Protein AF-0000000084749884 (afdb_homodimer)

pLDDT: mean 87.18, std 13.08, range [20.81, 98.62]

Foldseek 3Di:
DPPPDLPPDDDWDDDQQWTFADQDPNVRVNVQVVLVVVLVVLLVVCVVQPPDDFCCPDPLNLLLLLQAEEEEEECQPCQQAPQVVLAGNPVSNQVVLCVQFRHGAEYEYEPQQQFPQLAQDFPVNSQQLRGPGLVRLLVSQVVCVVVNYAYEYEDEQQGPQGADPVDDPLQVVLVSCVSSVHAAYEYAALFDDVSNQVNNVVVPHGHAYAYAGDPVHGVVPPPPNTPPHHLHAHADDQDDLGAIERNNCLNFVSRAYAHEDQPDLDCLSSLLNCLLRLHHHYYHQCDSNFGRDHASLRSLSNNLSSLVSNQCTCQFSSANPKDWQDDWPPSNFKTKIKTAGPPDPPKIKMKIWGSAQAKDWFWIDKDFDDPQKWKDWLQQLGTWDWDPDDPRITTTTDIAHHSGMTMMIMDGNVDDDTPCSNVSSVVSNVSVVDPSVVGDRDTDFDDDDDPDLDAQEDPDDPQWFKDAWDQFFWQFAAEPQPCPPPDFDWQPADDDPPGDHHGRHDDIDGFGTHMWIWHLFFAFQQLLLVVCVVPVDDDPDCAQPQVQADPSGHDPVRRQPFRFLFAPVSVQSSQVVVSWGFADLSVLLCQQCVHRVRAFGLLHPDDDCLQAWAADRDNHHCPPPNATDGRCPRQNRGHPSNHTDSAQQAQQHHSYGGPGDDHFDGHRTSRYGYRDDDRHSSNRGHRRYTGITMHGYPVCVVCSNSPNPDDD/DPPPDLPPDDDWDDDFQWTFADQDPVVRVNVQVVLVVVLVVLLVVLVVQPPDDFLCPDPLNLLLLLQAEEEEEECQPCQQAPQVVLAGNLVSNQVVLCVQFRHGAEYEYEHLQQFPQLAQDFPVNSQQLRGPGLVRLLVSQVVCVVVNYAYEYEDEQQRPQGADPVDDPLQVVLVSCVSSVHAAYEYAALFDDVSNQVNNVVVPHGHAYEYAGDPVHGCVPPDPNTLSRHLYAYADDQPDLGAIERNSCLNFVSRAYAHEDQPDLDCLSSLLNCLQRLHHHYYHAQDSNFGRDHASLRSLSNNLSSLVSNQCTCQFSSANPKDWQDDWPPSNFKTKIKTAGPPDPFKIKMKIWGSAQAKDWFWIDKDFDDPQKWKCWLQQLGTWDWDPDDPRITTTTDIAHHSGMTMMIMDGNPDDDTPCSNVSSVVSNVSVVDPSVVGDRDTDFDDDDDPDQDAQDDPDDPQWFKDAWDQFFWQFAAEPQPCPPPDFDWQPADDDPVGDHHGRHDDIDGFGTHMWIWHLFFAFQQLLLVVCVVPVDDDPDCAQQQVQADPSGRDPVRRQPFRFLFAPVSVQSSQVVVSWGFADLSVLLCQQCVHPVRAFGLLHPDDDCLQAWAADSDNHRCPPPNATDGRCPRQNRGHPSNHTDSAQQEQQHPSYGGPGDDHFDGHGTSRYGYRDDDRHSSNRRHRRYTGITMHGYPVCVVCSNSPNPDDD

Radius of gyration: 35.82 Å; Cα contacts (8 Å, |Δi|>4): 2997; chains: 2; bounding box: 104×100×73 Å

Organism: Rhizopus delemar (strain RA 99-880 / ATCC MYA-4621 / FGSC 9543 / NRRL 43880) (NCBI:txid246409)

Solvent-accessible surface area (backbone atoms only — not comparable to full-atom values): 76434 Å² total; per-residue (Å²): 131,82,75,74,73,77,67,90,77,79,70,88,50,73,50,90,61,25,30,59,53,65,89,42,78,78,42,33,62,57,46,52,53,48,50,54,49,50,36,51,52,48,40,50,53,43,58,71,66,54,81,64,93,45,61,82,76,35,75,92,48,49,62,54,56,61,41,43,36,30,43,39,40,42,48,59,36,74,49,34,23,37,80,87,78,69,40,76,29,61,67,57,35,51,50,54,40,38,72,58,35,34,81,64,33,29,35,36,46,35,88,61,66,70,57,36,31,46,35,43,58,30,73,69,52,52,62,57,33,36,75,67,30,67,64,33,46,26,52,53,43,49,53,37,45,74,70,65,27,46,42,25,36,69,47,69,87,60,71,74,15,31,30,64,79,88,60,57,64,45,62,48,49,48,54,53,32,50,74,38,61,49,45,27,37,35,31,89,34,38,61,65,60,65,58,40,57,53,44,13,48,73,72,72,45,69,58,48,40,28,15,24,34,38,94,84,26,49,55,85,69,39,56,87,77,39,62,77,54,53,55,46,24,30,37,48,90,77,50,56,81,64,59,59,38,53,43,56,32,64,57,37,27,68,49,50,42,29,35,35,61,69,77,59,71,72,50,59,63,52,53,45,46,18,54,50,63,51,41,10,37,40,42,45,29,52,60,89,79,25,63,45,50,76,12,63,26,48,21,47,50,47,32,53,52,50,52,52,50,59,46,57,29,54,49,21,55,31,19,88,70,51,38,74,65,41,79,37,68,53,53,89,37,35,43,26,16,37,21,35,39,68,82,44,82,75,26,36,37,34,29,34,33,26,70,31,66,51,68,44,70,46,73,37,37,73,43,82,43,59,96,58,61,40,41,28,33,47,53,56,28,44,80,42,74,73,37,80,72,52,97,49,28,24,31,40,64,55,70,30,47,43,59,28,58,38,31,39,38,35,30,41,75,85,55,85,75,60,70,60,46,69,59,47,28,53,51,24,33,61,57,48,70,53,58,63,80,78,40,58,45,35,42,54,36,66,60,68,71,82,79,72,64,67,62,19,85,50,78,86,66,92,84,49,40,79,41,74,58,40,70,74,35,70,49,57,52,38,56,64,65,80,66,86,57,86,62,88,58,87,40,32,71,54,42,55,91,91,48,93,51,20,31,55,75,57,79,68,40,71,44,57,36,46,31,31,33,33,45,33,38,48,45,24,36,48,59,51,49,53,50,40,72,71,64,63,70,73,68,94,63,57,48,47,52,45,61,82,38,55,95,89,33,70,56,84,91,40,40,57,16,51,34,38,14,44,26,73,66,52,51,47,52,49,23,51,76,70,52,24,30,71,64,51,71,68,58,50,40,32,48,36,14,50,50,89,66,62,30,44,28,40,64,32,80,63,93,58,74,87,36,41,72,76,70,44,52,64,44,51,67,40,69,81,82,50,57,77,64,48,44,75,70,41,69,75,24,22,15,84,77,60,35,31,64,65,47,35,32,45,80,14,20,40,38,40,46,50,46,72,66,90,46,44,70,67,19,62,43,57,47,34,38,54,89,78,82,87,65,46,54,31,63,52,22,28,78,42,37,48,52,49,40,24,32,21,31,76,63,7,33,73,32,47,47,51,65,66,79,60,69,128,131,82,76,74,72,79,67,89,77,78,71,87,52,73,50,88,62,25,31,58,54,62,91,40,78,78,43,33,61,57,46,52,54,50,50,51,51,50,36,51,53,49,41,52,52,45,59,71,66,54,81,63,93,42,59,84,74,36,74,91,49,51,64,57,54,61,40,42,36,29,42,38,40,42,50,61,36,74,49,33,21,36,79,87,78,67,40,75,31,60,68,57,35,50,50,55,42,37,72,57,35,34,82,63,34,30,36,36,44,32,71,81,61,72,55,37,31,44,33,45,58,30,73,68,53,52,62,57,33,36,75,66,31,66,66,35,47,24,51,53,44,50,54,37,44,74,70,65,26,46,43,26,37,67,48,68,88,60,72,76,14,30,31,62,79,88,61,56,64,46,62,48,49,48,55,54,32,51,73,37,61,50,45,27,38,34,31,89,32,40,60,63,61,60,57,40,58,53,44,13,50,73,71,71,45,69,59,46,43,31,18,26,31,40,92,84,25,50,54,86,68,43,57,81,68,32,64,78,50,40,61,53,20,32,36,46,90,72,55,54,82,65,59,60,40,53,43,57,33,64,56,37,28,64,51,50,38,30,35,37,61,71,79,60,73,72,48,60,61,50,53,46,45,17,53,49,63,52,40,9,36,41,41,46,31,53,60,90,79,26,62,45,50,76,13,64,26,47,21,48,50,46,31,53,53,50,52,52,49,61,46,57,29,54,49,21,54,32,17,87,69,53,36,75,66,43,78,38,68,52,54,89,36,35,47,26,15,37,21,35,38,68,83,45,83,77,26,36,37,34,28,34,34,26,70,31,67,49,67,44,70,46,74,37,38,73,41,82,46,60,95,57,60,41,40,27,33,47,52,56,26,44,78,42,75,71,37,78,75,53,96,50,29,24,30,39,63,56,69,31,47,43,59,28,58,38,31,38,39,36,31,40,74,85,54,84,76,60,70,62,45,70,58,48,29,54,50,24,34,61,55,48,70,53,59,64,81,77,40,59,46,34,41,56,35,67,60,69,71,84,79,73,64,66,61,20,87,49,77,87,65,92,86,51,39,79,41,75,57,40,71,73,35,69,47,55,51,37,57,64,65,80,64,87,56,86,64,88,58,86,39,33,72,54,43,55,94,91,49,93,51,20,31,57,74,58,77,68,41,72,43,55,37,46,31,31,32,33,45,35,39,49,46,24,34,50,58,51,49,52,49,40,72,73,64,64,71,74,67,95,64,60,51,48,52,45,62,80,38,55,96,89,34,69,54,84,89,39,40,58,16,52,34,37,13,44,26,72,65,52,50,47,53,50,22,51,75,71,52,24,28,70,63,50,70,68,58,51,40,34,49,35,14,51,50,88,68,62,28,43,30,39,65,33,80,64,93,58,73,87,36,41,73,75,70,44,52,64,42,51,67,40,69,82,83,51,60,76,63,48,46,75,70,40,69,76,25,23,15,82,77,60,35,32,63,64,46,36,34,44,83,12,20,38,37,39,46,48,47,73,66,91,46,43,70,67,19,64,42,58,46,35,37,53,87,76,82,87,66,44,53,32,63,53,21,28,80,42,36,48,52,48,41,25,32,22,31,77,64,8,34,73,32,47,47,51,65,66,79,58,69,128

Nearest PDB structures (foldseek):
  5nyy-assembly1_A  TM=6.329E-01  e=3.861E-11  Thermomonospora curvata DSM 43183
  1y1j-assembly1_X  TM=6.271E-01  e=2.795E-10  Homo sapiens
  6wtf-assembly2_B  TM=4.938E-01  e=2.178E-01  Kitasatospora setae KM-6054
  4df2-assembly1_A-2  TM=2.232E-01  e=1.526E-02  Scheffersomyces stipitis CBS 6054
  3tjl-assembly1_A  TM=2.007E-01  e=8.328E-02  Scheffersomyces stipitis CBS 6054

Sequence (1424 aa):
MLVKAFQEDYQLKFRNHQVEGPNSPREYLEWNTRIKKWRMEQQIKRKEISHSSTGYDMPCLKWAQESYVQPNVMLHDLYLFDPVTNKYTVSKLLKDIEERYGTIDSIVIWPSFSNLGCDSRNEEDYFRCLPGGTAGVRSLIDEFHSKNIKVIFPALDWDNGTRDPQEAWSYILPRLFKEYNVDGVRADIAYFTQDFWMNSLAIGHPLVFQSEANNKNNLNQASKMDDTYILQWNTMDICKRVPTVSTRKLIEPRHMTHSSDKWARNKTNLIQHAFFNGIGIEIWENIFGTWNQLSPRDSEALRRTSSILRCFGPDFFCSPEWEPHCPCIHWKTVFSSKFPSITTANQAVWTFINRGPQPITGHQVTVNYHMGIQFYDVWHGHPLQPTHIADGLATLDFDIEPHGYGCIFATSDISALPEGFSTLMKTMSTLSATRLMSIPISSTILWQELDLVVVSQLDATDNMIRIEGDDDYLFDVKGIEPSECIFEYPAMDIRYPWEHQPSRLHTPYRVKIKPFYIDPYPVTEKEFKAFLDATHYKPHDSTNFLKHWIDGCYPDSCANKPVVHVSVEDARAYAKWAGKRLPHEWEWQYVAQCGTEYRTYPWGNKWDESKVPEVYEGRERLYPNHPPADVNAHSSGRSPFGVYDLVAIIRGGSYYKPKNGQYFPQAYRNDEHGKYILMADSIDRSATIGFRCVKDTKESAAALGNCAFFEEMLVKAFQEDYQLKFRNHQVEGPNSPREYLEWNTRIKKWRMEQQIKRKEISHSSTGYDMPCLKWAQESYVQPNVMLHDLYLFDPVTNKYTVSKLLKDIEERYGTIDSIVIWPSFSNLGCDSRNEEDYFRCLPGGTAGVRSLIDEFHSKNIKVIFPALDWDNGTRDPQEAWSYILPRLFKEYNVDGVRADIAYFTQDFWMNSLAIGHPLVFQSEANNKNNLNQASKMDDTYILQWNTMDICKRVPTVSTRKLIEPRHMTHSSDKWARNKTNLIQHAFFNGIGIEIWENIFGTWNQLSPRDSEALRRTSSILRCFGPDFFCSPEWEPHCPCIHWKTVFSSKFPSITTANQAVWTFINRGPQPITGHQVTVNYHMGIQFYDVWHGHPLQPTHIADGLATLDFDIEPHGYGCIFATSDISALPEGFSTLMKTMSTLSATRLMSIPISSTILWQELDLVVVSQLDATDNMIRIEGDDDYLFDVKGIEPSECIFEYPAMDIRYPWEHQPSRLHTPYRVKIKPFYIDPYPVTEKEFKAFLDATHYKPHDSTNFLKHWIDGCYPDSCANKPVVHVSVEDARAYAKWAGKRLPHEWEWQYVAQCGTEYRTYPWGNKWDESKVPEVYEGRERLYPNHPPADVNAHSSGRSPFGVYDLVAIIRGGSYYKPKNGQYFPQAYRNDEHGKYILMADSIDRSATIGFRCVKDTKESAAALGNCAFFEE

Structure (mmCIF, N/CA/C/O backbone):
data_AF-0000000084749884-model_v1
#
loop_
_entity.id
_entity.type
_entity.pdbx_description
1 polymer 'Sulfatase-modifying factor enzyme-like domain-containing protein'
#
loop_
_atom_site.group_PDB
_atom_site.id
_atom_site.type_symbol
_atom_site.label_atom_id
_atom_site.label_alt_id
_atom_site.label_comp_id
_atom_site.label_asym_id
_atom_site.label_entity_id
_atom_site.label_seq_id
_atom_site.pdbx_PDB_ins_code
_atom_site.Cartn_x
_atom_site.Cartn_y
_atom_site.Cartn_z
_atom_site.occupancy
_atom_site.B_iso_or_equiv
_atom_site.auth_seq_id
_atom_site.auth_comp_id
_atom_site.auth_asym_id
_atom_site.auth_atom_id
_atom_site.pdbx_PDB_model_num
ATOM 1 N N . MET A 1 1 ? -51.062 -27.172 -6.301 1 20.81 1 MET A N 1
ATOM 2 C CA . MET A 1 1 ? -49.969 -26.359 -5.812 1 20.81 1 MET A CA 1
ATOM 3 C C . MET A 1 1 ? -50.344 -25.656 -4.512 1 20.81 1 MET A C 1
ATOM 5 O O . MET A 1 1 ? -51.188 -24.75 -4.504 1 20.81 1 MET A O 1
ATOM 9 N N . LEU A 1 2 ? -50.375 -26.375 -3.447 1 25.47 2 LEU A N 1
ATOM 10 C CA . LEU A 1 2 ? -50.906 -25.953 -2.162 1 25.47 2 LEU A CA 1
ATOM 11 C C . LEU A 1 2 ? -50.156 -24.75 -1.62 1 25.47 2 LEU A C 1
ATOM 13 O O . LEU A 1 2 ? -48.938 -24.766 -1.51 1 25.47 2 LEU A O 1
ATOM 17 N N . VAL A 1 3 ? -50.688 -23.609 -1.951 1 31.39 3 VAL A N 1
ATOM 18 C CA . VAL A 1 3 ? -50.188 -22.344 -1.411 1 31.39 3 VAL A CA 1
ATOM 19 C C . VAL A 1 3 ? -50.062 -22.453 0.106 1 31.39 3 VAL A C 1
ATOM 21 O O . VAL A 1 3 ? -51.031 -22.672 0.814 1 31.39 3 VAL A O 1
ATOM 24 N N . LYS A 1 4 ? -49 -23.031 0.6 1 37.16 4 LYS A N 1
ATOM 25 C CA . LYS A 1 4 ? -48.781 -23.016 2.041 1 37.16 4 LYS A CA 1
ATOM 26 C C . LYS A 1 4 ? -49.188 -21.688 2.656 1 37.16 4 LYS A C 1
ATOM 28 O O . LYS A 1 4 ? -48.938 -20.625 2.066 1 37.16 4 LYS A O 1
ATOM 33 N N . ALA A 1 5 ? -50 -21.625 3.631 1 35.62 5 ALA A N 1
ATOM 34 C CA . ALA A 1 5 ? -50.594 -20.609 4.488 1 35.62 5 ALA A CA 1
ATOM 35 C C . ALA A 1 5 ? -49.562 -19.625 5.004 1 35.62 5 ALA A C 1
ATOM 37 O O . ALA A 1 5 ? -48.375 -20 5.195 1 35.62 5 ALA A O 1
ATOM 38 N N . PHE A 1 6 ? -49.75 -18.234 4.781 1 45.12 6 PHE A N 1
ATOM 39 C CA . PHE A 1 6 ? -49.094 -17.094 5.379 1 45.12 6 PHE A CA 1
ATOM 40 C C . PHE A 1 6 ? -48.625 -17.406 6.797 1 45.12 6 PHE A C 1
ATOM 42 O O . PHE A 1 6 ? -49.375 -17.984 7.582 1 45.12 6 PHE A O 1
ATOM 49 N N . GLN A 1 7 ? -47.562 -17.859 6.996 1 46.09 7 GLN A N 1
ATOM 50 C CA . GLN A 1 7 ? -47.125 -18 8.383 1 46.09 7 GLN A CA 1
ATOM 51 C C . GLN A 1 7 ? -47.531 -16.781 9.219 1 46.09 7 GLN A C 1
ATOM 53 O O . GLN A 1 7 ? -47.25 -15.648 8.844 1 46.09 7 GLN A O 1
ATOM 58 N N . GLU A 1 8 ? -48.562 -16.797 9.883 1 51.03 8 GLU A N 1
ATOM 59 C CA . GLU A 1 8 ? -49.156 -15.797 10.781 1 51.03 8 GLU A CA 1
ATOM 60 C C . GLU A 1 8 ? -48.062 -14.953 11.445 1 51.03 8 GLU A C 1
ATOM 62 O O . GLU A 1 8 ? -48.281 -13.758 11.688 1 51.03 8 GLU A O 1
ATOM 67 N N . ASP A 1 9 ? -46.781 -15.398 11.648 1 65.75 9 ASP A N 1
ATOM 68 C CA . ASP A 1 9 ? -45.906 -14.703 12.609 1 65.75 9 ASP A CA 1
ATOM 69 C C . ASP A 1 9 ? -44.625 -14.234 11.961 1 65.75 9 ASP A C 1
ATOM 71 O O . ASP A 1 9 ? -43.562 -14.219 12.602 1 65.75 9 ASP A O 1
ATOM 75 N N . TYR A 1 10 ? -44.688 -13.797 10.68 1 79.44 10 TYR A N 1
ATOM 76 C CA . TYR A 1 10 ? -43.438 -13.266 10.156 1 79.44 10 TYR A CA 1
ATOM 77 C C . TYR A 1 10 ? -43.125 -11.883 10.734 1 79.44 10 TYR A C 1
ATOM 79 O O . TYR A 1 10 ? -44 -11 10.711 1 79.44 10 TYR A O 1
ATOM 87 N N . GLN A 1 11 ? -41.969 -11.75 11.281 1 87.38 11 GLN A N 1
ATOM 88 C CA . GLN A 1 11 ? -41.594 -10.484 11.891 1 87.38 11 GLN A CA 1
ATOM 89 C C . GLN A 1 11 ? -40.406 -9.852 11.141 1 87.38 11 GLN A C 1
ATOM 91 O O . GLN A 1 11 ? -39.406 -10.508 10.875 1 87.38 11 GLN A O 1
ATOM 96 N N . LEU A 1 12 ? -40.688 -8.625 10.578 1 91.25 12 LEU A N 1
ATOM 97 C CA . LEU A 1 12 ? -39.594 -7.848 10 1 91.25 12 LEU A CA 1
ATOM 98 C C . LEU A 1 12 ? -38.5 -7.613 11.023 1 91.25 12 LEU A C 1
ATOM 100 O O . LEU A 1 12 ? -38.75 -7.367 12.203 1 91.25 12 LEU A O 1
ATOM 104 N N . LYS A 1 13 ? -37.281 -7.77 10.641 1 87.5 13 LYS A N 1
ATOM 105 C CA . LYS A 1 13 ? -36.156 -7.504 11.516 1 87.5 13 LYS A CA 1
ATOM 106 C C . LYS A 1 13 ? -35.531 -6.145 11.211 1 87.5 13 LYS A C 1
ATOM 108 O O . LYS A 1 13 ? -34.875 -5.977 10.18 1 87.5 13 LYS A O 1
ATOM 113 N N . PHE A 1 14 ? -35.719 -5.242 12.117 1 84.31 14 PHE A N 1
ATOM 114 C CA . PHE A 1 14 ? -35.25 -3.873 11.922 1 84.31 14 PHE A CA 1
ATOM 115 C C . PHE A 1 14 ? -33.906 -3.662 12.594 1 84.31 14 PHE A C 1
ATOM 117 O O . PHE A 1 14 ? -33.594 -4.289 13.609 1 84.31 14 PHE A O 1
ATOM 124 N N . ARG A 1 15 ? -33.094 -2.92 11.953 1 78.69 15 ARG A N 1
ATOM 125 C CA . ARG A 1 15 ? -31.859 -2.357 12.477 1 78.69 15 ARG A CA 1
ATOM 126 C C . ARG A 1 15 ? -31.875 -0.835 12.391 1 78.69 15 ARG A C 1
ATOM 128 O O . ARG A 1 15 ? -32.844 -0.241 11.914 1 78.69 15 ARG A O 1
ATOM 135 N N . ASN A 1 16 ? -30.812 -0.332 12.875 1 74 16 ASN A N 1
ATOM 136 C CA . ASN A 1 16 ? -30.781 1.125 12.828 1 74 16 ASN A CA 1
ATOM 137 C C . ASN A 1 16 ? -30.891 1.637 11.391 1 74 16 ASN A C 1
ATOM 139 O O . ASN A 1 16 ? -29.953 1.49 10.602 1 74 16 ASN A O 1
ATOM 143 N N . HIS A 1 17 ? -32.031 2.148 11.055 1 77.69 17 HIS A N 1
ATOM 144 C CA . HIS A 1 17 ? -32.375 2.785 9.789 1 77.69 17 HIS A CA 1
ATOM 145 C C . HIS A 1 17 ? -32.375 1.774 8.641 1 77.69 17 HIS A C 1
ATOM 147 O O . HIS A 1 17 ? -32.219 2.146 7.48 1 77.69 17 HIS A O 1
ATOM 153 N N . GLN A 1 18 ? -32.469 0.568 9.031 1 85.25 18 GLN A N 1
ATOM 154 C CA . GLN A 1 18 ? -32.469 -0.476 8.008 1 85.25 18 GLN A CA 1
ATOM 155 C C . GLN A 1 18 ? -33.406 -1.622 8.383 1 85.25 18 GLN A C 1
ATOM 157 O O . GLN A 1 18 ? -33.781 -1.769 9.547 1 85.25 18 GLN A O 1
ATOM 162 N N . VAL A 1 19 ? -33.781 -2.281 7.457 1 89.5 19 VAL A N 1
ATOM 163 C CA . VAL A 1 19 ? -34.531 -3.51 7.656 1 89.5 19 VAL A CA 1
ATOM 164 C C . VAL A 1 19 ? -33.875 -4.652 6.879 1 89.5 19 VAL A C 1
ATOM 166 O O . VAL A 1 19 ? -33.438 -4.465 5.75 1 89.5 19 VAL A O 1
ATOM 169 N N . GLU A 1 20 ? -33.781 -5.758 7.508 1 89.5 20 GLU A N 1
ATOM 170 C CA . GLU A 1 20 ? -33.188 -6.914 6.863 1 89.5 20 GLU A CA 1
ATOM 171 C C . GLU A 1 20 ? -34.031 -7.426 5.711 1 89.5 20 GLU A C 1
ATOM 173 O O . GLU A 1 20 ? -35.25 -7.34 5.758 1 89.5 20 GLU A O 1
ATOM 178 N N . GLY A 1 21 ? -33.344 -7.891 4.691 1 90.19 21 GLY A N 1
ATOM 179 C CA . GLY A 1 21 ? -34.062 -8.461 3.553 1 90.19 21 GLY A CA 1
ATOM 180 C C . GLY A 1 21 ? -34.469 -9.906 3.768 1 90.19 21 GLY A C 1
ATOM 181 O O . GLY A 1 21 ? -34.125 -10.508 4.793 1 90.19 21 GLY A O 1
ATOM 182 N N . PRO A 1 22 ? -35.281 -10.375 2.84 1 90.62 22 PRO A N 1
ATOM 183 C CA . PRO A 1 22 ? -35.688 -11.773 2.908 1 90.62 22 PRO A CA 1
ATOM 184 C C . PRO A 1 22 ? -34.562 -12.742 2.592 1 90.62 22 PRO A C 1
ATOM 186 O O . PRO A 1 22 ? -33.719 -12.461 1.729 1 90.62 22 PRO A O 1
ATOM 189 N N . ASN A 1 23 ? -34.562 -13.883 3.26 1 79.94 23 ASN A N 1
ATOM 190 C CA . ASN A 1 23 ? -33.5 -14.852 3.092 1 79.94 23 ASN A CA 1
ATOM 191 C C . ASN A 1 23 ? -33.812 -15.875 2.004 1 79.94 23 ASN A C 1
ATOM 193 O O . ASN A 1 23 ? -32.969 -16.656 1.605 1 79.94 23 ASN A O 1
ATOM 197 N N . SER A 1 24 ? -35.094 -15.891 1.582 1 79.44 24 SER A N 1
ATOM 198 C CA . SER A 1 24 ? -35.531 -16.844 0.557 1 79.44 24 SER A CA 1
ATOM 199 C C . SER A 1 24 ? -36.688 -16.297 -0.253 1 79.44 24 SER A C 1
ATOM 201 O O . SER A 1 24 ? -37.375 -15.375 0.183 1 79.44 24 SER A O 1
ATOM 203 N N . PRO A 1 25 ? -36.844 -16.844 -1.443 1 79.12 25 PRO A N 1
ATOM 204 C CA . PRO A 1 25 ? -38 -16.438 -2.223 1 79.12 25 PRO A CA 1
ATOM 205 C C . PRO A 1 25 ? -39.312 -16.688 -1.494 1 79.12 25 PRO A C 1
ATOM 207 O O . PRO A 1 25 ? -40.281 -15.945 -1.679 1 79.12 25 PRO A O 1
ATOM 210 N N . ARG A 1 26 ? -39.344 -17.734 -0.713 1 79.81 26 ARG A N 1
ATOM 211 C CA . ARG A 1 26 ? -40.531 -18.047 0.061 1 79.81 26 ARG A CA 1
ATOM 212 C C . ARG A 1 26 ? -40.812 -16.953 1.087 1 79.81 26 ARG A C 1
ATOM 214 O O . ARG A 1 26 ? -41.969 -16.562 1.288 1 79.81 26 ARG A O 1
ATOM 221 N N . GLU A 1 27 ? -39.781 -16.5 1.629 1 86.75 27 GLU A N 1
ATOM 222 C CA . GLU A 1 27 ? -39.906 -15.453 2.637 1 86.75 27 GLU A CA 1
ATOM 223 C C . GLU A 1 27 ? -40.25 -14.109 1.996 1 86.75 27 GLU A C 1
ATOM 225 O O . GLU A 1 27 ? -40.75 -13.211 2.656 1 86.75 27 GLU A O 1
ATOM 230 N N . TYR A 1 28 ? -39.938 -14.031 0.741 1 89.06 28 TYR A N 1
ATOM 231 C CA . TYR A 1 28 ? -40.062 -12.75 0.059 1 89.06 28 TYR A CA 1
ATOM 232 C C . TYR A 1 28 ? -41.531 -12.297 0.063 1 89.06 28 TYR A C 1
ATOM 234 O O . TYR A 1 28 ? -41.812 -11.117 0.306 1 89.06 28 TYR A O 1
ATOM 242 N N . LEU A 1 29 ? -42.438 -13.156 -0.277 1 86.12 29 LEU A N 1
ATOM 243 C CA . LEU A 1 29 ? -43.844 -12.773 -0.377 1 86.12 29 LEU A CA 1
ATOM 244 C C . LEU A 1 29 ? -44.344 -12.211 0.946 1 86.12 29 LEU A C 1
ATOM 246 O O . LEU A 1 29 ? -45 -11.172 0.968 1 86.12 29 LEU A O 1
ATOM 250 N N . GLU A 1 30 ? -43.969 -12.891 1.986 1 89.81 30 GLU A N 1
ATOM 251 C CA . GLU A 1 30 ? -44.375 -12.414 3.307 1 89.81 30 GLU A CA 1
ATOM 252 C C . GLU A 1 30 ? -43.625 -11.117 3.66 1 89.81 30 GLU A C 1
ATOM 254 O O . GLU A 1 30 ? -44.25 -10.18 4.18 1 89.81 30 GLU A O 1
ATOM 259 N N . TRP A 1 31 ? -42.375 -11.164 3.41 1 93.69 31 TRP A N 1
ATOM 260 C CA . TRP A 1 31 ? -41.562 -9.984 3.693 1 93.69 31 TRP A CA 1
ATOM 261 C C . TRP A 1 31 ? -42.094 -8.766 2.947 1 93.69 31 TRP A C 1
ATOM 263 O O . TRP A 1 31 ? -42.281 -7.695 3.535 1 93.69 31 TRP A O 1
ATOM 273 N N . ASN A 1 32 ? -42.438 -8.93 1.675 1 92.06 32 ASN A N 1
ATOM 274 C CA . ASN A 1 32 ? -42.906 -7.844 0.816 1 92.06 32 ASN A CA 1
ATOM 275 C C . ASN A 1 32 ? -44.25 -7.285 1.284 1 92.06 32 ASN A C 1
ATOM 277 O O . ASN A 1 32 ? -44.438 -6.074 1.274 1 92.06 32 ASN A O 1
ATOM 281 N N . THR A 1 33 ? -45.094 -8.141 1.646 1 90.69 33 THR A N 1
ATOM 282 C CA . THR A 1 33 ? -46.406 -7.711 2.135 1 90.69 33 THR A CA 1
ATOM 283 C C . THR A 1 33 ? -46.25 -6.906 3.422 1 90.69 33 THR A C 1
ATOM 285 O O . THR A 1 33 ? -46.875 -5.855 3.574 1 90.69 33 THR A O 1
ATOM 288 N N . ARG A 1 34 ? -45.438 -7.41 4.238 1 93.25 34 ARG A N 1
ATOM 289 C CA . ARG A 1 34 ? -45.25 -6.766 5.539 1 93.25 34 ARG A CA 1
ATOM 290 C C . ARG A 1 34 ? -44.531 -5.426 5.395 1 93.25 34 ARG A C 1
ATOM 292 O O . ARG A 1 34 ? -44.844 -4.469 6.105 1 93.25 34 ARG A O 1
ATOM 299 N N . ILE A 1 35 ? -43.594 -5.418 4.594 1 93.25 35 ILE A N 1
ATOM 300 C CA . ILE A 1 35 ? -42.812 -4.188 4.43 1 93.25 35 ILE A CA 1
ATOM 301 C C . ILE A 1 35 ? -43.719 -3.113 3.791 1 93.25 35 ILE A C 1
ATOM 303 O O . ILE A 1 35 ? -43.594 -1.93 4.121 1 93.25 35 ILE A O 1
ATOM 307 N N . LYS A 1 36 ? -44.531 -3.482 2.83 1 91.75 36 LYS A N 1
ATOM 308 C CA . LYS A 1 36 ? -45.438 -2.541 2.209 1 91.75 36 LYS A CA 1
ATOM 309 C C . LYS A 1 36 ? -46.438 -1.994 3.232 1 91.75 36 LYS A C 1
ATOM 311 O O . LYS A 1 36 ? -46.75 -0.8 3.232 1 91.75 36 LYS A O 1
ATOM 316 N N . LYS A 1 37 ? -46.906 -2.92 4.016 1 91.94 37 LYS A N 1
ATOM 317 C CA . LYS A 1 37 ? -47.844 -2.49 5.07 1 91.94 37 LYS A CA 1
ATOM 318 C C . LYS A 1 37 ? -47.156 -1.53 6.035 1 91.94 37 LYS A C 1
ATOM 320 O O . LYS A 1 37 ? -47.688 -0.486 6.383 1 91.94 37 LYS A O 1
ATOM 325 N N . TRP A 1 38 ? -46.031 -1.965 6.441 1 92.19 38 TRP A N 1
ATOM 326 C CA . TRP A 1 38 ? -45.25 -1.126 7.355 1 92.19 38 TRP A CA 1
ATOM 327 C C . TRP A 1 38 ? -45 0.247 6.746 1 92.19 38 TRP A C 1
ATOM 329 O O . TRP A 1 38 ? -45.125 1.27 7.426 1 92.19 38 TRP A O 1
ATOM 339 N N . ARG A 1 39 ? -44.594 0.27 5.516 1 90.5 39 ARG A N 1
ATOM 340 C CA . ARG A 1 39 ? -44.312 1.512 4.797 1 90.5 39 ARG A CA 1
ATOM 341 C C . ARG A 1 39 ? -45.562 2.41 4.789 1 90.5 39 ARG A C 1
ATOM 343 O O . ARG A 1 39 ? -45.469 3.607 5.062 1 90.5 39 ARG A O 1
ATOM 350 N N . MET A 1 40 ? -46.656 1.875 4.508 1 89.62 40 MET A N 1
ATOM 351 C CA . MET A 1 40 ? -47.906 2.627 4.461 1 89.62 40 MET A CA 1
ATOM 352 C C . MET A 1 40 ? -48.25 3.201 5.832 1 89.62 40 MET A C 1
ATOM 354 O O . MET A 1 40 ? -48.688 4.348 5.941 1 89.62 40 MET A O 1
ATOM 358 N N . GLU A 1 41 ? -48.031 2.389 6.754 1 88.5 41 GLU A N 1
ATOM 359 C CA . GLU A 1 41 ? -48.312 2.836 8.117 1 88.5 41 GLU A CA 1
ATOM 360 C C . GLU A 1 41 ? -47.406 4.012 8.5 1 88.5 41 GLU A C 1
ATOM 362 O O . GLU A 1 41 ? -47.875 4.977 9.117 1 88.5 41 GLU A O 1
ATOM 367 N N . GLN A 1 42 ? -46.219 3.857 8.148 1 86.12 42 GLN A N 1
ATOM 368 C CA . GLN A 1 42 ? -45.281 4.926 8.469 1 86.12 42 GLN A CA 1
ATOM 369 C C . GLN A 1 42 ? -45.594 6.199 7.691 1 86.12 42 GLN A C 1
ATOM 371 O O . GLN A 1 42 ? -45.469 7.305 8.211 1 86.12 42 GLN A O 1
ATOM 376 N N . GLN A 1 43 ? -46 6.051 6.484 1 82.69 43 GLN A N 1
ATOM 377 C CA . GLN A 1 43 ? -46.344 7.203 5.66 1 82.69 43 GLN A CA 1
ATOM 378 C C . GLN A 1 43 ? -47.594 7.91 6.195 1 82.69 43 GLN A C 1
ATOM 380 O O . GLN A 1 43 ? -47.688 9.141 6.145 1 82.69 43 GLN A O 1
ATOM 385 N N . ILE A 1 44 ? -48.469 7.176 6.699 1 82.69 44 ILE A N 1
ATOM 386 C CA . ILE A 1 44 ? -49.656 7.75 7.293 1 82.69 44 ILE A CA 1
ATOM 387 C C . ILE A 1 44 ? -49.312 8.531 8.555 1 82.69 44 ILE A C 1
ATOM 389 O O . ILE A 1 44 ? -49.781 9.641 8.766 1 82.69 44 ILE A O 1
ATOM 393 N N . LYS A 1 45 ? -48.5 7.922 9.266 1 79.12 45 LYS A N 1
ATOM 394 C CA . LYS A 1 45 ? -48.031 8.594 10.484 1 79.12 45 LYS A CA 1
ATOM 395 C C . LYS A 1 45 ? -47.312 9.898 10.156 1 79.12 45 LYS A C 1
ATOM 397 O O . LYS A 1 45 ? -47.469 10.891 10.867 1 79.12 45 LYS A O 1
ATOM 402 N N . ARG A 1 46 ? -46.594 9.836 9.156 1 75.69 46 ARG A N 1
ATOM 403 C CA . ARG A 1 46 ? -45.844 11.016 8.727 1 75.69 46 ARG A CA 1
ATOM 404 C C . ARG A 1 46 ? -46.812 12.125 8.289 1 75.69 46 ARG A C 1
ATOM 406 O O . ARG A 1 46 ? -46.562 13.305 8.578 1 75.69 46 ARG A O 1
ATOM 413 N N . LYS A 1 47 ? -47.75 11.805 7.582 1 73.38 47 LYS A N 1
ATOM 414 C CA . LYS A 1 47 ? -48.719 12.781 7.082 1 73.38 47 LYS A CA 1
ATOM 415 C C . LYS A 1 47 ? -49.5 13.43 8.234 1 73.38 47 LYS A C 1
ATOM 417 O O . LYS A 1 47 ? -49.875 14.594 8.141 1 73.38 47 LYS A O 1
ATOM 422 N N . GLU A 1 48 ? -49.625 12.734 9.18 1 70.38 48 GLU A N 1
ATOM 423 C CA . GLU A 1 48 ? -50.344 13.273 10.344 1 70.38 48 GLU A CA 1
ATOM 424 C C . GLU A 1 48 ? -49.5 14.297 11.078 1 70.38 48 GLU A C 1
ATOM 426 O O . GLU A 1 48 ? -50 15.273 11.617 1 70.38 48 GLU A O 1
ATOM 431 N N . ILE A 1 49 ? -48.219 14.008 11.039 1 62.03 49 ILE A N 1
ATOM 432 C CA . ILE A 1 49 ? -47.312 14.867 11.805 1 62.03 49 ILE A CA 1
ATOM 433 C C . ILE A 1 49 ? -46.906 16.062 10.945 1 62.03 49 ILE A C 1
ATOM 435 O O . ILE A 1 49 ? -46.656 17.141 11.461 1 62.03 49 ILE A O 1
ATOM 439 N N . SER A 1 50 ? -46.719 15.883 9.617 1 57.41 50 SER A N 1
ATOM 440 C CA . SER A 1 50 ? -45.969 16.797 8.75 1 57.41 50 SER A CA 1
ATOM 441 C C . SER A 1 50 ? -46.875 17.969 8.305 1 57.41 50 SER A C 1
ATOM 443 O O . SER A 1 50 ? -47.594 17.844 7.316 1 57.41 50 SER A O 1
ATOM 445 N N . HIS A 1 51 ? -47.5 18.641 9.164 1 51.5 51 HIS A N 1
ATOM 446 C CA . HIS A 1 51 ? -48.188 19.844 8.688 1 51.5 51 HIS A CA 1
ATOM 447 C C . HIS A 1 51 ? -47.219 20.812 8.023 1 51.5 51 HIS A C 1
ATOM 449 O O . HIS A 1 51 ? -47.625 21.844 7.5 1 51.5 51 HIS A O 1
ATOM 455 N N . SER A 1 52 ? -45.938 20.859 8.266 1 52.62 52 SER A N 1
ATOM 456 C CA . SER A 1 52 ? -45.062 21.984 7.922 1 52.62 52 SER A CA 1
ATOM 457 C C . SER A 1 52 ? -44.125 21.625 6.762 1 52.62 52 SER A C 1
ATOM 459 O O . SER A 1 52 ? -43.938 20.453 6.453 1 52.62 52 SER A O 1
ATOM 461 N N . SER A 1 53 ? -43.781 22.703 5.922 1 56.06 53 SER A N 1
ATOM 462 C CA . SER A 1 53 ? -42.812 22.719 4.828 1 56.06 53 SER A CA 1
ATOM 463 C C . SER A 1 53 ? -41.531 21.969 5.207 1 56.06 53 SER A C 1
ATOM 465 O O . SER A 1 53 ? -40.938 22.25 6.242 1 56.06 53 SER A O 1
ATOM 467 N N . THR A 1 54 ? -41.312 20.844 4.551 1 74.31 54 THR A N 1
ATOM 468 C CA . THR A 1 54 ? -40.125 20.047 4.828 1 74.31 54 THR A CA 1
ATOM 469 C C . THR A 1 54 ? -39 20.438 3.889 1 74.31 54 THR A C 1
ATOM 471 O O . THR A 1 54 ? -39.188 21.203 2.939 1 74.31 54 THR A O 1
ATOM 474 N N . GLY A 1 55 ? -37.75 20.281 4.266 1 79.56 55 GLY A N 1
ATOM 475 C CA . GLY A 1 55 ? -36.562 20.531 3.461 1 79.56 55 GLY A CA 1
ATOM 476 C C . GLY A 1 55 ? -36.625 19.891 2.09 1 79.56 55 GLY A C 1
ATOM 477 O O . GLY A 1 55 ? -36 20.359 1.146 1 79.56 55 GLY A O 1
ATOM 478 N N . TYR A 1 56 ? -37.531 18.906 1.853 1 84.19 56 TYR A N 1
ATOM 479 C CA . TYR A 1 56 ? -37.656 18.172 0.595 1 84.19 56 TYR A CA 1
ATOM 480 C C . TYR A 1 56 ? -38.344 19.016 -0.471 1 84.19 56 TYR A C 1
ATOM 482 O O . TYR A 1 56 ? -38.156 18.781 -1.668 1 84.19 56 TYR A O 1
ATOM 490 N N . ASP A 1 57 ? -39.062 19.984 -0.025 1 83.5 57 ASP A N 1
ATOM 491 C CA . ASP A 1 57 ? -39.875 20.766 -0.943 1 83.5 57 ASP A CA 1
ATOM 492 C C . ASP A 1 57 ? -39.125 22.047 -1.368 1 83.5 57 ASP A C 1
ATOM 494 O O . ASP A 1 57 ? -39.625 22.797 -2.221 1 83.5 57 ASP A O 1
ATOM 498 N N . MET A 1 58 ? -38.031 22.25 -0.777 1 87.75 58 MET A N 1
ATOM 499 C CA . MET A 1 58 ? -37.281 23.453 -1.095 1 87.75 58 MET A CA 1
ATOM 500 C C . MET A 1 58 ? -36.438 23.266 -2.342 1 87.75 58 MET A C 1
ATOM 502 O O . MET A 1 58 ? -35.562 22.391 -2.375 1 87.75 58 MET A O 1
ATOM 506 N N . PRO A 1 59 ? -36.625 24.094 -3.305 1 90.31 59 PRO A N 1
ATOM 507 C CA . PRO A 1 59 ? -35.875 23.922 -4.559 1 90.31 59 PRO A CA 1
ATOM 508 C C . PRO A 1 59 ? -34.375 24.031 -4.371 1 90.31 59 PRO A C 1
ATOM 510 O O . PRO A 1 59 ? -33.625 23.312 -5.012 1 90.31 59 PRO A O 1
ATOM 513 N N . CYS A 1 60 ? -33.938 24.922 -3.479 1 91.94 60 CYS A N 1
ATOM 514 C CA . CYS A 1 60 ? -32.531 25.172 -3.303 1 91.94 60 CYS A CA 1
ATOM 515 C C . CYS A 1 60 ? -31.844 23.984 -2.639 1 91.94 60 CYS A C 1
ATOM 517 O O . CYS A 1 60 ? -30.609 23.906 -2.639 1 91.94 60 CYS A O 1
ATOM 519 N N . LEU A 1 61 ? -32.625 23.047 -2.17 1 92.69 61 LEU A N 1
ATOM 520 C CA . LEU A 1 61 ? -32.031 21.906 -1.476 1 92.69 61 LEU A CA 1
ATOM 521 C C . LEU A 1 61 ? -32.219 20.625 -2.273 1 92.69 61 LEU A C 1
ATOM 523 O O . LEU A 1 61 ? -31.828 19.547 -1.827 1 92.69 61 LEU A O 1
ATOM 527 N N . LYS A 1 62 ? -32.719 20.672 -3.438 1 92.38 62 LYS A N 1
ATOM 528 C CA . LYS A 1 62 ? -33.031 19.5 -4.258 1 92.38 62 LYS A CA 1
ATOM 529 C C . LYS A 1 62 ? -31.75 18.766 -4.664 1 92.38 62 LYS A C 1
ATOM 531 O O . LYS A 1 62 ? -31.781 17.578 -4.988 1 92.38 62 LYS A O 1
ATOM 536 N N . TRP A 1 63 ? -30.625 19.547 -4.621 1 94.38 63 TRP A N 1
ATOM 537 C CA . TRP A 1 63 ? -29.344 18.953 -4.992 1 94.38 63 TRP A CA 1
ATOM 538 C C . TRP A 1 63 ? -29 17.781 -4.082 1 94.38 63 TRP A C 1
ATOM 540 O O . TRP A 1 63 ? -28.266 16.875 -4.469 1 94.38 63 TRP A O 1
ATOM 550 N N . ALA A 1 64 ? -29.531 17.766 -2.9 1 92.88 64 ALA A N 1
ATOM 551 C CA . ALA A 1 64 ? -29.219 16.734 -1.913 1 92.88 64 ALA A CA 1
ATOM 552 C C . ALA A 1 64 ? -29.688 15.359 -2.389 1 92.88 64 ALA A C 1
ATOM 554 O O . ALA A 1 64 ? -29.109 14.336 -2.031 1 92.88 64 ALA A O 1
ATOM 555 N N . GLN A 1 65 ? -30.672 15.305 -3.219 1 92.94 65 GLN A N 1
ATOM 556 C CA . GLN A 1 65 ? -31.25 14.062 -3.725 1 92.94 65 GLN A CA 1
ATOM 557 C C . GLN A 1 65 ? -30.359 13.453 -4.809 1 92.94 65 GLN A C 1
ATOM 559 O O . GLN A 1 65 ? -30.516 12.281 -5.16 1 92.94 65 GLN A O 1
ATOM 564 N N . GLU A 1 66 ? -29.391 14.234 -5.238 1 94.56 66 GLU A N 1
ATOM 565 C CA . GLU A 1 66 ? -28.516 13.781 -6.32 1 94.56 66 GLU A CA 1
ATOM 566 C C . GLU A 1 66 ? -27.078 13.68 -5.848 1 94.56 66 GLU A C 1
ATOM 568 O O . GLU A 1 66 ? -26.156 13.508 -6.66 1 94.56 66 GLU A O 1
ATOM 573 N N . SER A 1 67 ? -26.844 13.789 -4.578 1 95.81 67 SER A N 1
ATOM 574 C CA . SER A 1 67 ? -25.5 13.688 -4.023 1 95.81 67 SER A CA 1
ATOM 575 C C . SER A 1 67 ? -25.109 12.227 -3.811 1 95.81 67 SER A C 1
ATOM 577 O O . SER A 1 67 ? -25.125 11.734 -2.682 1 95.81 67 SER A O 1
ATOM 579 N N . TYR A 1 68 ? -24.656 11.586 -4.883 1 97.06 68 TYR A N 1
ATOM 580 C CA . TYR A 1 68 ? -24.391 10.156 -4.82 1 97.06 68 TYR A CA 1
ATOM 581 C C . TYR A 1 68 ? -22.969 9.883 -4.332 1 97.06 68 TYR A C 1
ATOM 583 O O . TYR A 1 68 ? -22.703 8.852 -3.705 1 97.06 68 TYR A O 1
ATOM 591 N N . VAL A 1 69 ? -22.016 10.688 -4.672 1 97.62 69 VAL A N 1
ATOM 592 C CA . VAL A 1 69 ? -20.641 10.523 -4.234 1 97.62 69 VAL A CA 1
ATOM 593 C C . VAL A 1 69 ? -20.203 11.734 -3.408 1 97.62 69 VAL A C 1
ATOM 595 O O . VAL A 1 69 ? -20.188 12.859 -3.91 1 97.62 69 VAL A O 1
ATOM 598 N N . GLN A 1 70 ? -19.906 11.5 -2.201 1 96.69 70 GLN A N 1
ATOM 599 C CA . GLN A 1 70 ? -19.547 12.555 -1.26 1 96.69 70 GLN A CA 1
ATOM 600 C C . GLN A 1 70 ? -18.266 12.203 -0.508 1 96.69 70 GLN A C 1
ATOM 602 O O . GLN A 1 70 ? -18.312 11.57 0.551 1 96.69 70 GLN A O 1
ATOM 607 N N . PRO A 1 71 ? -17.109 12.68 -0.973 1 96.44 71 PRO A N 1
ATOM 608 C CA . PRO A 1 71 ? -15.867 12.445 -0.218 1 96.44 71 PRO A CA 1
ATOM 609 C C . PRO A 1 71 ? -15.773 13.312 1.034 1 96.44 71 PRO A C 1
ATOM 611 O O . PRO A 1 71 ? -16.312 14.422 1.067 1 96.44 71 PRO A O 1
ATOM 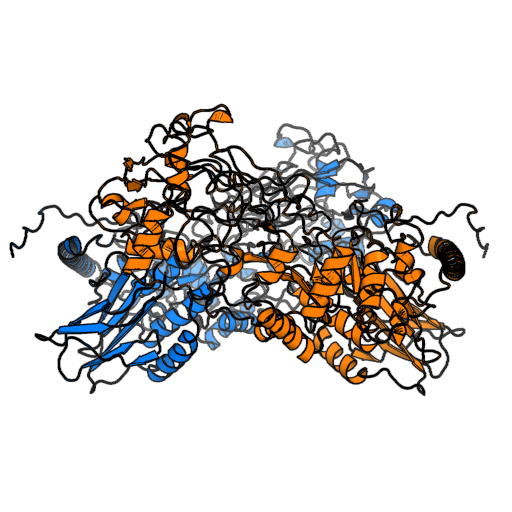614 N N . ASN A 1 72 ? -15.219 12.758 2.014 1 94 72 ASN A N 1
ATOM 615 C CA . ASN A 1 72 ? -14.781 13.484 3.203 1 94 72 ASN A CA 1
ATOM 616 C C . ASN A 1 72 ? -13.281 13.773 3.162 1 94 72 ASN A C 1
ATOM 618 O O . ASN A 1 72 ? -12.469 12.844 3.148 1 94 72 ASN A O 1
ATOM 622 N N . VAL A 1 73 ? -12.906 15.094 3.164 1 94.88 73 VAL A N 1
ATOM 623 C CA . VAL A 1 73 ? -11.508 15.461 3.01 1 94.88 73 VAL A CA 1
ATOM 624 C C . VAL A 1 73 ? -11.086 16.391 4.141 1 94.88 73 VAL A C 1
ATOM 626 O O . VAL A 1 73 ? -11.914 17.141 4.68 1 94.88 73 VAL A O 1
ATOM 629 N N . MET A 1 74 ? -9.859 16.297 4.477 1 93.38 74 MET A N 1
ATOM 630 C CA . MET A 1 74 ? -9.297 17.297 5.375 1 93.38 74 MET A CA 1
ATOM 631 C C . MET A 1 74 ? -8.945 18.578 4.621 1 93.38 74 MET A C 1
ATOM 633 O O . MET A 1 74 ? -8.406 18.516 3.512 1 93.38 74 MET A O 1
ATOM 637 N N . LEU A 1 75 ? -9.25 19.625 5.215 1 94.69 75 LEU A N 1
ATOM 638 C CA . LEU A 1 75 ? -8.992 20.891 4.547 1 94.69 75 LEU A CA 1
ATOM 639 C C . LEU A 1 75 ? -7.512 21.047 4.219 1 94.69 75 LEU A C 1
ATOM 641 O O . LEU A 1 75 ? -7.156 21.641 3.197 1 94.69 75 LEU A O 1
ATOM 645 N N . HIS A 1 76 ? -6.703 20.5 5.031 1 93 76 HIS A N 1
ATOM 646 C CA . HIS A 1 76 ? -5.266 20.703 4.887 1 93 76 HIS A CA 1
ATOM 647 C C . HIS A 1 76 ? -4.613 19.531 4.172 1 93 76 HIS A C 1
ATOM 649 O O . HIS A 1 76 ? -3.391 19.375 4.195 1 93 76 HIS A O 1
ATOM 655 N N . ASP A 1 77 ? -5.445 18.688 3.623 1 92.88 77 ASP A N 1
ATOM 656 C CA . ASP A 1 77 ? -4.895 17.688 2.725 1 92.88 77 ASP A CA 1
ATOM 657 C C . ASP A 1 77 ? -4.02 18.328 1.651 1 92.88 77 ASP A C 1
ATOM 659 O O . ASP A 1 77 ? -4.359 19.375 1.109 1 92.88 77 ASP A O 1
ATOM 663 N N . LEU A 1 78 ? -2.939 17.734 1.286 1 91.19 78 LEU A N 1
ATOM 664 C CA . LEU A 1 78 ? -1.961 18.344 0.395 1 91.19 78 LEU A CA 1
ATOM 665 C C . LEU A 1 78 ? -2.51 18.453 -1.023 1 91.19 78 LEU A C 1
ATOM 667 O O . LEU A 1 78 ? -1.977 19.219 -1.843 1 91.19 78 LEU A O 1
ATOM 671 N N . TYR A 1 79 ? -3.559 17.719 -1.315 1 94.06 79 TYR A N 1
ATOM 672 C CA . TYR A 1 79 ? -4.215 17.891 -2.605 1 94.06 79 TYR A CA 1
ATOM 673 C C . TYR A 1 79 ? -5.113 19.125 -2.598 1 94.06 79 TYR A C 1
ATOM 675 O O . TYR A 1 79 ? -5.414 19.688 -3.652 1 94.06 79 TYR A O 1
ATOM 683 N N . LEU A 1 80 ? -5.547 19.562 -1.42 1 96.56 80 LEU A N 1
ATOM 684 C CA . LEU A 1 80 ? -6.523 20.641 -1.345 1 96.56 80 LEU A CA 1
ATOM 685 C C . LEU A 1 80 ? -5.867 21.938 -0.883 1 96.56 80 LEU A C 1
ATOM 687 O O . LEU A 1 80 ? -6.395 23.031 -1.13 1 96.56 80 LEU A O 1
ATOM 691 N N . PHE A 1 81 ? -4.789 21.859 -0.143 1 95.12 81 PHE A N 1
ATOM 692 C CA . PHE A 1 81 ? -4.102 23.031 0.391 1 95.12 81 PHE A CA 1
ATOM 693 C C . PHE A 1 81 ? -2.596 22.906 0.198 1 95.12 81 PHE A C 1
ATOM 695 O O . PHE A 1 81 ? -2.012 21.859 0.486 1 95.12 81 PHE A O 1
ATOM 702 N N . ASP A 1 82 ? -2.004 23.906 -0.288 1 92.44 82 ASP A N 1
ATOM 703 C CA . ASP A 1 82 ? -0.554 24 -0.42 1 92.44 82 ASP A CA 1
ATOM 704 C C . ASP A 1 82 ? 0.041 24.891 0.671 1 92.44 82 ASP A C 1
ATOM 706 O O . ASP A 1 82 ? -0.077 26.109 0.615 1 92.44 82 ASP A O 1
ATOM 710 N N . PRO A 1 83 ? 0.702 24.281 1.524 1 88.12 83 PRO A N 1
ATOM 711 C CA . PRO A 1 83 ? 1.225 25.078 2.641 1 88.12 83 PRO A CA 1
ATOM 712 C C . PRO A 1 83 ? 2.355 26.016 2.223 1 88.12 83 PRO A C 1
ATOM 714 O O . PRO A 1 83 ? 2.65 26.984 2.926 1 88.12 83 PRO A O 1
ATOM 717 N N . VAL A 1 84 ? 2.988 25.734 1.152 1 83.56 84 VAL A N 1
ATOM 718 C CA . VAL A 1 84 ? 4.094 26.562 0.69 1 83.56 84 VAL A CA 1
ATOM 719 C C . VAL A 1 84 ? 3.551 27.859 0.108 1 83.56 84 VAL A C 1
ATOM 721 O O . VAL A 1 84 ? 4.035 28.953 0.439 1 83.56 84 VAL A O 1
ATOM 724 N N . THR A 1 85 ? 2.551 27.797 -0.654 1 87 85 THR A N 1
ATOM 725 C CA . THR A 1 85 ? 1.968 28.984 -1.263 1 87 85 THR A CA 1
ATOM 726 C C . THR A 1 85 ? 0.824 29.531 -0.409 1 87 85 THR A C 1
ATOM 728 O O . THR A 1 85 ? 0.355 30.641 -0.625 1 87 85 THR A O 1
ATOM 731 N N . ASN A 1 86 ? 0.404 28.734 0.583 1 89.5 86 ASN A N 1
ATOM 732 C CA . ASN A 1 86 ? -0.716 29.094 1.45 1 89.5 86 ASN A CA 1
ATOM 733 C C . ASN A 1 86 ? -1.998 29.297 0.65 1 89.5 86 ASN A C 1
ATOM 735 O O . ASN A 1 86 ? -2.723 30.281 0.877 1 89.5 86 ASN A O 1
ATOM 739 N N . LYS A 1 87 ? -2.205 28.453 -0.329 1 92.62 87 LYS A N 1
ATOM 740 C CA . LYS A 1 87 ? -3.381 28.562 -1.186 1 92.62 87 LYS A CA 1
ATOM 741 C C . LYS A 1 87 ? -4.137 27.234 -1.25 1 92.62 87 LYS A C 1
ATOM 743 O O . LYS A 1 87 ? -3.541 26.172 -1.105 1 92.62 87 LYS A O 1
ATOM 748 N N . TYR A 1 88 ? -5.461 27.453 -1.44 1 96.38 88 TYR A N 1
ATOM 749 C CA . TYR A 1 88 ? -6.273 26.266 -1.696 1 96.38 88 TYR A CA 1
ATOM 750 C C . TYR A 1 88 ? -6.141 25.812 -3.146 1 96.38 88 TYR A C 1
ATOM 752 O O . TYR A 1 88 ? -6.078 26.641 -4.059 1 96.38 88 TYR A O 1
ATOM 760 N N . THR A 1 89 ? -6.016 24.484 -3.352 1 96.81 89 THR A N 1
ATOM 761 C CA . THR A 1 89 ? -5.816 23.906 -4.676 1 96.81 89 THR A CA 1
ATOM 762 C C . THR A 1 89 ? -6.969 22.969 -5.035 1 96.81 89 THR A C 1
ATOM 764 O O . THR A 1 89 ? -6.766 21.766 -5.223 1 96.81 89 THR A O 1
ATOM 767 N N . VAL A 1 90 ? -8.133 23.547 -5.281 1 98.12 90 VAL A N 1
ATOM 768 C CA . VAL A 1 90 ? -9.359 22.797 -5.559 1 98.12 90 VAL A CA 1
ATOM 769 C C . VAL A 1 90 ? -9.211 22.031 -6.871 1 98.12 90 VAL A C 1
ATOM 771 O O . VAL A 1 90 ? -9.57 20.844 -6.953 1 98.12 90 VAL A O 1
ATOM 774 N N . SER A 1 91 ? -8.641 22.641 -7.852 1 97.25 91 SER A N 1
ATOM 775 C CA . SER A 1 91 ? -8.492 22 -9.156 1 97.25 91 SER A CA 1
ATOM 776 C C . SER A 1 91 ? -7.578 20.781 -9.078 1 97.25 91 SER A C 1
ATOM 778 O O . SER A 1 91 ? -7.812 19.781 -9.75 1 97.25 91 SER A O 1
ATOM 780 N N . LYS A 1 92 ? -6.547 20.922 -8.266 1 96 92 LYS A N 1
ATOM 781 C CA . LYS A 1 92 ? -5.629 19.797 -8.086 1 96 92 LYS A CA 1
ATOM 782 C C . LYS A 1 92 ? -6.336 18.594 -7.461 1 96 92 LYS A C 1
ATOM 784 O O . LYS A 1 92 ? -6.184 17.469 -7.926 1 96 92 LYS A O 1
ATOM 789 N N . LEU A 1 93 ? -7.121 18.828 -6.453 1 97.44 93 LEU A N 1
ATOM 790 C CA . LEU A 1 93 ? -7.867 17.766 -5.781 1 97.44 93 LEU A CA 1
ATOM 791 C C . LEU A 1 93 ? -8.875 17.125 -6.734 1 97.44 93 LEU A C 1
ATOM 793 O O . LEU A 1 93 ? -8.945 15.898 -6.832 1 97.44 93 LEU A O 1
ATOM 797 N N . LEU A 1 94 ? -9.625 17.938 -7.461 1 98.12 94 LEU A N 1
ATOM 798 C CA . LEU A 1 94 ? -10.695 17.438 -8.32 1 98.12 94 LEU A CA 1
ATOM 799 C C . LEU A 1 94 ? -10.117 16.672 -9.508 1 98.12 94 LEU A C 1
ATOM 801 O O . LEU A 1 94 ? -10.711 15.695 -9.969 1 98.12 94 LEU A O 1
ATOM 805 N N . LYS A 1 95 ? -8.984 17.109 -9.977 1 97.06 95 LYS A N 1
ATOM 806 C CA . LYS A 1 95 ? -8.336 16.375 -11.062 1 97.06 95 LYS A CA 1
ATOM 807 C C . LYS A 1 95 ? -7.945 14.961 -10.609 1 97.06 95 LYS A C 1
ATOM 809 O O . LYS A 1 95 ? -8.148 13.992 -11.344 1 97.06 95 LYS A O 1
ATOM 814 N N . ASP A 1 96 ? -7.348 14.898 -9.508 1 95.31 96 ASP A N 1
ATOM 815 C CA . ASP A 1 96 ? -6.965 13.602 -8.961 1 95.31 96 ASP A CA 1
ATOM 816 C C . ASP A 1 96 ? -8.188 12.695 -8.797 1 95.31 96 ASP A C 1
ATOM 818 O O . ASP A 1 96 ? -8.148 11.523 -9.18 1 95.31 96 ASP A O 1
ATOM 822 N N . ILE A 1 97 ? -9.234 13.188 -8.234 1 97 97 ILE A N 1
ATOM 823 C CA . ILE A 1 97 ? -10.461 12.438 -7.98 1 97 97 ILE A CA 1
ATOM 824 C C . ILE A 1 97 ? -11.055 11.969 -9.305 1 97 97 ILE A C 1
ATOM 826 O O . ILE A 1 97 ? -11.398 10.789 -9.453 1 97 97 ILE A O 1
ATOM 830 N N . GLU A 1 98 ? -11.141 12.844 -10.211 1 97.25 98 GLU A N 1
ATOM 831 C CA . GLU A 1 98 ? -11.742 12.516 -11.508 1 97.25 98 GLU A CA 1
ATOM 832 C C . GLU A 1 98 ? -10.961 11.414 -12.219 1 97.25 98 GLU A C 1
ATOM 834 O O . GLU A 1 98 ? -11.555 10.516 -12.812 1 97.25 98 GLU A O 1
ATOM 839 N N . GLU A 1 99 ? -9.703 11.492 -12.109 1 95.56 99 GLU A N 1
ATOM 840 C CA . GLU A 1 99 ? -8.859 10.484 -12.742 1 95.56 99 GLU A CA 1
ATOM 841 C C . GLU A 1 99 ? -9.039 9.125 -12.086 1 95.56 99 GLU A C 1
ATOM 843 O O . GLU A 1 99 ? -9.016 8.094 -12.766 1 95.56 99 GLU A O 1
ATOM 848 N N . ARG A 1 100 ? -9.234 9.109 -10.891 1 95.69 100 ARG A N 1
ATOM 849 C CA . ARG A 1 100 ? -9.25 7.848 -10.164 1 95.69 100 ARG A CA 1
ATOM 850 C C . ARG A 1 100 ? -10.656 7.242 -10.148 1 95.69 100 ARG A C 1
ATOM 852 O O . ARG A 1 100 ? -10.828 6.059 -10.438 1 95.69 100 ARG A O 1
ATOM 859 N N . TYR A 1 101 ? -11.641 8.047 -9.758 1 96.12 101 TYR A N 1
ATOM 860 C CA . TYR A 1 101 ? -12.914 7.359 -9.617 1 96.12 101 TYR A CA 1
ATOM 861 C C . TYR A 1 101 ? -14.055 8.211 -10.156 1 96.12 101 TYR A C 1
ATOM 863 O O . TYR A 1 101 ? -15.227 7.938 -9.883 1 96.12 101 TYR A O 1
ATOM 871 N N . GLY A 1 102 ? -13.805 9.258 -10.938 1 95.5 102 GLY A N 1
ATOM 872 C CA . GLY A 1 102 ? -14.836 10.016 -11.633 1 95.5 102 GLY A CA 1
ATOM 873 C C . GLY A 1 102 ? -15.227 11.289 -10.906 1 95.5 102 GLY A C 1
ATOM 874 O O . GLY A 1 102 ? -14.422 11.867 -10.172 1 95.5 102 GLY A O 1
ATOM 875 N N . THR A 1 103 ? -16.438 11.742 -11.117 1 94.69 103 THR A N 1
ATOM 876 C CA . THR A 1 103 ? -16.891 13.031 -10.602 1 94.69 103 THR A CA 1
ATOM 877 C C . THR A 1 103 ? -17.547 12.859 -9.234 1 94.69 103 THR A C 1
ATOM 879 O O . THR A 1 103 ? -17.984 11.766 -8.883 1 94.69 103 THR A O 1
ATOM 882 N N . ILE A 1 104 ? -17.562 13.945 -8.469 1 97.88 104 ILE A N 1
ATOM 883 C CA . ILE A 1 104 ? -18.234 13.938 -7.176 1 97.88 104 ILE A CA 1
ATOM 884 C C . ILE A 1 104 ? -19.359 14.977 -7.176 1 97.88 104 ILE A C 1
ATOM 886 O O . ILE A 1 104 ? -19.406 15.852 -8.039 1 97.88 104 ILE A O 1
ATOM 890 N N . ASP A 1 105 ? -20.281 14.828 -6.266 1 98.06 105 ASP A N 1
ATOM 891 C CA . ASP A 1 105 ? -21.469 15.68 -6.223 1 98.06 105 ASP A CA 1
ATOM 892 C C . ASP A 1 105 ? -21.391 16.672 -5.066 1 98.06 105 ASP A C 1
ATOM 894 O O . ASP A 1 105 ? -21.875 17.812 -5.18 1 98.06 105 ASP A O 1
ATOM 898 N N . SER A 1 106 ? -20.875 16.266 -4.039 1 97.75 106 SER A N 1
ATOM 899 C CA . SER A 1 106 ? -20.672 17.078 -2.844 1 97.75 106 SER A CA 1
ATOM 900 C C . SER A 1 106 ? -19.391 16.672 -2.113 1 97.75 106 SER A C 1
ATOM 902 O O . SER A 1 106 ? -18.781 15.656 -2.447 1 97.75 106 SER A O 1
ATOM 904 N N . ILE A 1 107 ? -18.984 17.516 -1.232 1 97.81 107 ILE A N 1
ATOM 905 C CA . ILE A 1 107 ? -17.75 17.25 -0.506 1 97.81 107 ILE A CA 1
ATOM 906 C C . ILE A 1 107 ? -17.875 17.734 0.931 1 97.81 107 ILE A C 1
ATOM 908 O O . ILE A 1 107 ? -18.453 18.797 1.178 1 97.81 107 ILE A O 1
ATOM 912 N N . VAL A 1 108 ? -17.469 16.891 1.827 1 96.25 108 VAL A N 1
ATOM 913 C CA . VAL A 1 108 ? -17.344 17.312 3.221 1 96.25 108 VAL A CA 1
ATOM 914 C C . VAL A 1 108 ? -15.914 17.734 3.51 1 96.25 108 VAL A C 1
ATOM 916 O O . VAL A 1 108 ? -14.977 16.953 3.32 1 96.25 108 VAL A O 1
ATOM 919 N N . ILE A 1 109 ? -15.727 18.953 3.953 1 96.19 109 ILE A N 1
ATOM 920 C CA . ILE A 1 109 ? -14.391 19.453 4.25 1 96.19 109 ILE A CA 1
ATOM 921 C C . ILE A 1 109 ? -14.219 19.609 5.762 1 96.19 109 ILE A C 1
ATOM 923 O O . ILE A 1 109 ? -14.906 20.422 6.391 1 96.19 109 ILE A O 1
ATOM 927 N N . TRP A 1 110 ? -13.273 18.922 6.219 1 90.25 110 TRP A N 1
ATOM 928 C CA . TRP A 1 110 ? -13.008 18.891 7.652 1 90.25 110 TRP A CA 1
ATOM 929 C C . TRP A 1 110 ? -11.859 19.828 8.016 1 90.25 110 TRP A C 1
ATOM 931 O O . TRP A 1 110 ? -10.742 19.656 7.527 1 90.25 110 TRP A O 1
ATOM 941 N N . PRO A 1 111 ? -12.008 20.938 8.789 1 82.25 111 PRO A N 1
ATOM 942 C CA . PRO A 1 111 ? -10.922 21.828 9.188 1 82.25 111 PRO A CA 1
ATOM 943 C C . PRO A 1 111 ? -9.969 21.188 10.188 1 82.25 111 PRO A C 1
ATOM 945 O O . PRO A 1 111 ? -8.992 21.828 10.617 1 82.25 111 PRO A O 1
ATOM 948 N N . SER A 1 112 ? -9.914 20.031 10.578 1 64.88 112 SER A N 1
ATOM 949 C CA . SER A 1 112 ? -9.055 19.172 11.383 1 64.88 112 SER A CA 1
ATOM 950 C C . SER A 1 112 ? -9.266 19.422 12.875 1 64.88 112 SER A C 1
ATOM 952 O O . SER A 1 112 ? -8.391 19.984 13.547 1 64.88 112 SER A O 1
ATOM 954 N N . PHE A 1 113 ? -10.195 18.969 13.398 1 72.88 113 PHE A N 1
ATOM 955 C CA . PHE A 1 113 ? -10.594 19.109 14.797 1 72.88 113 PHE A CA 1
ATOM 956 C C . PHE A 1 113 ? -9.828 18.141 15.672 1 72.88 113 PHE A C 1
ATOM 958 O O . PHE A 1 113 ? -10.055 18.078 16.891 1 72.88 113 PHE A O 1
ATOM 965 N N . SER A 1 114 ? -8.844 17.484 15.016 1 74.94 114 SER A N 1
ATOM 966 C CA . SER A 1 114 ? -8.07 16.531 15.805 1 74.94 114 SER A CA 1
ATOM 967 C C . SER A 1 114 ? -7.238 17.234 16.875 1 74.94 114 SER A C 1
ATOM 969 O O . SER A 1 114 ? -6.898 16.641 17.891 1 74.94 114 SER A O 1
ATOM 971 N N . ASN A 1 115 ? -7.008 18.5 16.688 1 82 115 ASN A N 1
ATOM 972 C CA . ASN A 1 115 ? -6.203 19.266 17.625 1 82 115 ASN A CA 1
ATOM 973 C C . ASN A 1 115 ? -7.078 20.062 18.594 1 82 115 ASN A C 1
ATOM 975 O O . ASN A 1 115 ? -6.566 20.781 19.453 1 82 115 ASN A O 1
ATOM 979 N N . LEU A 1 116 ? -8.375 19.906 18.422 1 87 116 LEU A N 1
ATOM 980 C CA . LEU A 1 116 ? -9.289 20.625 19.297 1 87 116 LEU A CA 1
ATOM 981 C C . LEU A 1 116 ? -9.062 20.266 20.766 1 87 116 LEU A C 1
ATOM 983 O O . LEU A 1 116 ? -8.93 19.078 21.094 1 87 116 LEU A O 1
ATOM 987 N N . GLY A 1 117 ? -8.945 21.281 21.547 1 86 117 GLY A N 1
ATOM 988 C CA . GLY A 1 117 ? -8.727 21.047 22.969 1 86 117 GLY A CA 1
ATOM 989 C C . GLY A 1 117 ? -7.305 21.328 23.406 1 86 117 GLY A C 1
ATOM 990 O O . GLY A 1 117 ? -7.008 21.359 24.609 1 86 117 GLY A O 1
ATOM 991 N N . CYS A 1 118 ? -6.426 21.578 22.469 1 84.81 118 CYS A N 1
ATOM 992 C CA . CYS A 1 118 ? -5.059 21.969 22.812 1 84.81 118 CYS A CA 1
ATOM 993 C C . CYS A 1 118 ? -5.027 23.328 23.5 1 84.81 118 CYS A C 1
ATOM 995 O O . CYS A 1 118 ? -4.141 23.594 24.312 1 84.81 118 CYS A O 1
ATOM 997 N N . ASP A 1 119 ? -5.922 24.156 23.094 1 89.56 119 ASP A N 1
ATOM 998 C CA . ASP A 1 119 ? -6.188 25.438 23.75 1 89.56 119 ASP A CA 1
ATOM 999 C C . ASP A 1 119 ? -7.688 25.703 23.844 1 89.56 119 ASP A C 1
ATOM 1001 O O . ASP A 1 119 ? -8.5 24.797 23.672 1 89.56 119 ASP A O 1
ATOM 1005 N N . SER A 1 120 ? -8.031 26.938 24.203 1 91.81 120 SER A N 1
ATOM 1006 C CA . SER A 1 120 ? -9.438 27.172 24.531 1 91.81 120 SER A CA 1
ATOM 1007 C C . SER A 1 120 ? -10.242 27.5 23.281 1 91.81 120 SER A C 1
ATOM 1009 O O . SER A 1 120 ? -11.445 27.75 23.359 1 91.81 120 SER A O 1
ATOM 1011 N N . ARG A 1 121 ? -9.648 27.453 22.094 1 92.88 121 ARG A N 1
ATOM 1012 C CA . ARG A 1 121 ? -10.398 27.734 20.875 1 92.88 121 ARG A CA 1
ATOM 1013 C C . ARG A 1 121 ? -11.516 26.719 20.672 1 92.88 121 ARG A C 1
ATOM 1015 O O . ARG A 1 121 ? -11.312 25.516 20.859 1 92.88 121 ARG A O 1
ATOM 1022 N N . ASN A 1 122 ? -12.633 27.312 20.406 1 92.88 122 ASN A N 1
ATOM 1023 C CA . ASN A 1 122 ? -13.766 26.438 20.094 1 92.88 122 ASN A CA 1
ATOM 1024 C C . ASN A 1 122 ? -13.922 26.219 18.594 1 92.88 122 ASN A C 1
ATOM 1026 O O . ASN A 1 122 ? -13.039 26.594 17.812 1 92.88 122 ASN A O 1
ATOM 1030 N N . GLU A 1 123 ? -14.953 25.562 18.172 1 91.94 123 GLU A N 1
ATOM 1031 C CA . GLU A 1 123 ? -15.141 25.188 16.766 1 91.94 123 GLU A CA 1
ATOM 1032 C C . GLU A 1 123 ? -15.266 26.438 15.891 1 91.94 123 GLU A C 1
ATOM 1034 O O . GLU A 1 123 ? -14.711 26.484 14.789 1 91.94 123 GLU A O 1
ATOM 1039 N N . GLU A 1 124 ? -16.016 27.453 16.344 1 93.19 124 GLU A N 1
ATOM 1040 C CA . GLU A 1 124 ? -16.109 28.703 15.578 1 93.19 124 GLU A CA 1
ATOM 1041 C C . GLU A 1 124 ? -14.734 29.328 15.367 1 93.19 124 GLU A C 1
ATOM 1043 O O . GLU A 1 124 ? -14.422 29.797 14.273 1 93.19 124 GLU A O 1
ATOM 1048 N N . ASP A 1 125 ? -13.961 29.344 16.438 1 92.62 125 ASP A N 1
ATOM 1049 C CA . ASP A 1 125 ? -12.617 29.906 16.375 1 92.62 125 ASP A CA 1
ATOM 1050 C C . ASP A 1 125 ? -11.773 29.188 15.312 1 92.62 125 ASP A C 1
ATOM 1052 O O . ASP A 1 125 ? -11.016 29.828 14.586 1 92.62 125 ASP A O 1
ATOM 1056 N N . TYR A 1 126 ? -11.891 27.875 15.242 1 92.56 126 TYR A N 1
ATOM 1057 C CA . TYR A 1 126 ? -11.141 27.109 14.258 1 92.56 126 TYR A CA 1
ATOM 1058 C C . TYR A 1 126 ? -11.547 27.5 12.836 1 92.56 126 TYR A C 1
ATOM 1060 O O . TYR A 1 126 ? -10.695 27.672 11.969 1 92.56 126 TYR A O 1
ATOM 1068 N N . PHE A 1 127 ? -12.82 27.641 12.594 1 93.94 127 PHE A N 1
ATOM 1069 C CA . PHE A 1 127 ? -13.281 28.047 11.266 1 93.94 127 PHE A CA 1
ATOM 1070 C C . PHE A 1 127 ? -12.742 29.422 10.906 1 93.94 127 PHE A C 1
ATOM 1072 O O . PHE A 1 127 ? -12.344 29.656 9.758 1 93.94 127 PHE A O 1
ATOM 1079 N N . ARG A 1 128 ? -12.703 30.281 11.898 1 92.88 128 ARG A N 1
ATOM 1080 C CA . ARG A 1 128 ? -12.305 31.672 11.656 1 92.88 128 ARG A CA 1
ATOM 1081 C C . ARG A 1 128 ? -10.805 31.766 11.391 1 92.88 128 ARG A C 1
ATOM 1083 O O . ARG A 1 128 ? -10.336 32.719 10.773 1 92.88 128 ARG A O 1
ATOM 1090 N N . CYS A 1 129 ? -10.078 30.75 11.836 1 92 129 CYS A N 1
ATOM 1091 C CA . CYS A 1 129 ? -8.633 30.844 11.688 1 92 129 CYS A CA 1
ATOM 1092 C C . CYS A 1 129 ? -8.156 29.984 10.516 1 92 129 CYS A C 1
ATOM 1094 O O . CYS A 1 129 ? -6.953 29.75 10.367 1 92 129 CYS A O 1
ATOM 1096 N N . LEU A 1 130 ? -9.031 29.531 9.68 1 93.44 130 LEU A N 1
ATOM 1097 C CA . LEU A 1 130 ? -8.617 28.797 8.492 1 93.44 130 LEU A CA 1
ATOM 1098 C C . LEU A 1 130 ? -7.809 29.672 7.551 1 93.44 130 LEU A C 1
ATOM 1100 O O . LEU A 1 130 ? -7.941 30.906 7.574 1 93.44 130 LEU A O 1
ATOM 1104 N N . PRO A 1 131 ? -6.93 29.047 6.762 1 92.94 131 PRO A N 1
ATOM 1105 C CA . PRO A 1 131 ? -6.062 29.844 5.891 1 92.94 131 PRO A CA 1
ATOM 1106 C C . PRO A 1 131 ? -6.848 30.797 4.988 1 92.94 131 PRO A C 1
ATOM 1108 O O . PRO A 1 131 ? -7.84 30.391 4.379 1 92.94 131 PRO A O 1
ATOM 1111 N N . GLY A 1 132 ? -6.387 32.062 4.957 1 91.75 132 GLY A N 1
ATOM 1112 C CA . GLY A 1 132 ? -7.031 33.062 4.133 1 91.75 132 GLY A CA 1
ATOM 1113 C C . GLY A 1 132 ? -8.219 33.719 4.809 1 91.75 132 GLY A C 1
ATOM 1114 O O . GLY A 1 132 ? -8.797 34.688 4.281 1 91.75 132 GLY A O 1
ATOM 1115 N N . GLY A 1 133 ? -8.562 33.281 6 1 91.12 133 GLY A N 1
ATOM 1116 C CA . GLY A 1 133 ? -9.688 33.875 6.715 1 91.12 133 GLY A CA 1
ATOM 1117 C C . GLY A 1 133 ? -11.016 33.656 6.016 1 91.12 133 GLY A C 1
ATOM 1118 O O . GLY A 1 133 ? -11.164 32.688 5.242 1 91.12 133 GLY A O 1
ATOM 1119 N N . THR A 1 134 ? -11.984 34.469 6.309 1 92.69 134 THR A N 1
ATOM 1120 C CA . THR A 1 134 ? -13.32 34.344 5.746 1 92.69 134 THR A CA 1
ATOM 1121 C C . THR A 1 134 ? -13.281 34.438 4.223 1 92.69 134 THR A C 1
ATOM 1123 O O . THR A 1 134 ? -13.938 33.688 3.523 1 92.69 134 THR A O 1
ATOM 1126 N N . ALA A 1 135 ? -12.477 35.406 3.734 1 93.81 135 ALA A N 1
ATOM 1127 C CA . ALA A 1 135 ? -12.375 35.562 2.287 1 93.81 135 ALA A CA 1
ATOM 1128 C C . ALA A 1 135 ? -11.773 34.344 1.623 1 93.81 135 ALA A C 1
ATOM 1130 O O . ALA A 1 135 ? -12.203 33.938 0.538 1 93.81 135 ALA A O 1
ATOM 1131 N N . GLY A 1 136 ? -10.75 33.812 2.287 1 93.94 136 GLY A N 1
ATOM 1132 C CA . GLY A 1 136 ? -10.133 32.625 1.754 1 93.94 136 GLY A CA 1
ATOM 1133 C C . GLY A 1 136 ? -11.078 31.438 1.702 1 93.94 136 GLY A C 1
ATOM 1134 O O . GLY A 1 136 ? -11.117 30.703 0.706 1 93.94 136 GLY A O 1
ATOM 1135 N N . VAL A 1 137 ? -11.836 31.219 2.699 1 95.56 137 VAL A N 1
ATOM 1136 C CA . VAL A 1 137 ? -12.781 30.109 2.783 1 95.56 137 VAL A CA 1
ATOM 1137 C C . VAL A 1 137 ? -13.898 30.297 1.76 1 95.56 137 VAL A C 1
ATOM 1139 O O . VAL A 1 137 ? -14.32 29.344 1.109 1 95.56 137 VAL A O 1
ATOM 1142 N N . ARG A 1 138 ? -14.383 31.5 1.637 1 96.31 138 ARG A N 1
ATOM 1143 C CA . ARG A 1 138 ? -15.414 31.766 0.645 1 96.31 138 ARG A CA 1
ATOM 1144 C C . ARG A 1 138 ? -14.914 31.469 -0.764 1 96.31 138 ARG A C 1
ATOM 1146 O O . ARG A 1 138 ? -15.656 30.906 -1.58 1 96.31 138 ARG A O 1
ATOM 1153 N N . SER A 1 139 ? -13.695 31.875 -1.007 1 96.62 139 SER A N 1
ATOM 1154 C CA . SER A 1 139 ? -13.109 31.594 -2.312 1 96.62 139 SER A CA 1
ATOM 1155 C C . SER A 1 139 ? -13.008 30.094 -2.557 1 96.62 139 SER A C 1
ATOM 1157 O O . SER A 1 139 ? -13.234 29.625 -3.674 1 96.62 139 SER A O 1
ATOM 1159 N N . LEU A 1 140 ? -12.586 29.344 -1.588 1 97.56 140 LEU A N 1
ATOM 1160 C CA . LEU A 1 140 ? -12.539 27.891 -1.65 1 97.56 140 LEU A CA 1
ATOM 1161 C C . LEU A 1 140 ? -13.891 27.312 -2.045 1 97.56 140 LEU A C 1
ATOM 1163 O O . LEU A 1 140 ? -13.984 26.5 -2.967 1 97.56 140 LEU A O 1
ATOM 1167 N N . ILE A 1 141 ? -14.922 27.75 -1.405 1 98.25 141 ILE A N 1
ATOM 1168 C CA . ILE A 1 141 ? -16.266 27.234 -1.626 1 98.25 141 ILE A CA 1
ATOM 1169 C C . ILE A 1 141 ? -16.766 27.656 -3.008 1 98.25 141 ILE A C 1
ATOM 1171 O O . ILE A 1 141 ? -17.359 26.859 -3.734 1 98.25 141 ILE A O 1
ATOM 1175 N N . ASP A 1 142 ? -16.5 28.875 -3.371 1 98 142 ASP A N 1
ATOM 1176 C CA . ASP A 1 142 ? -16.906 29.375 -4.68 1 98 142 ASP A CA 1
ATOM 1177 C C . ASP A 1 142 ? -16.266 28.562 -5.805 1 98 142 ASP A C 1
ATOM 1179 O O . ASP A 1 142 ? -16.875 28.359 -6.852 1 98 142 ASP A O 1
ATOM 1183 N N . GLU A 1 143 ? -15.055 28.188 -5.578 1 98.12 143 GLU A N 1
ATOM 1184 C CA . GLU A 1 143 ? -14.383 27.391 -6.598 1 98.12 143 GLU A CA 1
ATOM 1185 C C . GLU A 1 143 ? -15.055 26.031 -6.75 1 98.12 143 GLU A C 1
ATOM 1187 O O . GLU A 1 143 ? -15.211 25.531 -7.867 1 98.12 143 GLU A O 1
ATOM 1192 N N . PHE A 1 144 ? -15.406 25.391 -5.73 1 98.5 144 PHE A N 1
ATOM 1193 C CA . PHE A 1 144 ? -16.172 24.156 -5.812 1 98.5 144 PHE A CA 1
ATOM 1194 C C . PHE A 1 144 ? -17.5 24.375 -6.508 1 98.5 144 PHE A C 1
ATOM 1196 O O . PHE A 1 144 ? -17.906 23.578 -7.355 1 98.5 144 PHE A O 1
ATOM 1203 N N . HIS A 1 145 ? -18.172 25.5 -6.129 1 98.44 145 HIS A N 1
ATOM 1204 C CA . HIS A 1 145 ? -19.469 25.828 -6.723 1 98.44 145 HIS A CA 1
ATOM 1205 C C . HIS A 1 145 ? -19.344 26.047 -8.227 1 98.44 145 HIS A C 1
ATOM 1207 O O . HIS A 1 145 ? -20.234 25.672 -8.984 1 98.44 145 HIS A O 1
ATOM 1213 N N . SER A 1 146 ? -18.234 26.594 -8.625 1 98 146 SER A N 1
ATOM 1214 C CA . SER A 1 146 ? -18.016 26.828 -10.047 1 98 146 SER A CA 1
ATOM 1215 C C . SER A 1 146 ? -17.922 25.516 -10.812 1 98 146 SER A C 1
ATOM 1217 O O . SER A 1 146 ? -18.125 25.484 -12.031 1 98 146 SER A O 1
ATOM 1219 N N . LYS A 1 147 ? -17.641 24.469 -10.109 1 97.44 147 LYS A N 1
ATOM 1220 C CA . LYS A 1 147 ? -17.578 23.141 -10.711 1 97.44 147 LYS A CA 1
ATOM 1221 C C . LYS A 1 147 ? -18.828 22.328 -10.391 1 97.44 147 LYS A C 1
ATOM 1223 O O . LYS A 1 147 ? -18.859 21.109 -10.594 1 97.44 147 LYS A O 1
ATOM 1228 N N . ASN A 1 148 ? -19.812 22.969 -9.812 1 96.69 148 ASN A N 1
ATOM 1229 C CA . ASN A 1 148 ? -21.125 22.406 -9.477 1 96.69 148 ASN A CA 1
ATOM 1230 C C . ASN A 1 148 ? -21 21.344 -8.383 1 96.69 148 ASN A C 1
ATOM 1232 O O . ASN A 1 148 ? -21.641 20.297 -8.453 1 96.69 148 ASN A O 1
ATOM 1236 N N . ILE A 1 149 ? -20.141 21.547 -7.5 1 98.38 149 ILE A N 1
ATOM 1237 C CA . ILE A 1 149 ? -19.969 20.672 -6.344 1 98.38 149 ILE A CA 1
ATOM 1238 C C . ILE A 1 149 ? -20.422 21.391 -5.078 1 98.38 149 ILE A C 1
ATOM 1240 O O . ILE A 1 149 ? -20 22.531 -4.82 1 98.38 149 ILE A O 1
ATOM 1244 N N . LYS A 1 150 ? -21.281 20.781 -4.316 1 98.19 150 LYS A N 1
ATOM 1245 C CA . LYS A 1 150 ? -21.781 21.375 -3.074 1 98.19 150 LYS A CA 1
ATOM 1246 C C . LYS A 1 150 ? -20.828 21.078 -1.913 1 98.19 150 LYS A C 1
ATOM 1248 O O . LYS A 1 150 ? -20.172 20.047 -1.882 1 98.19 150 LYS A O 1
ATOM 1253 N N . VAL A 1 151 ? -20.75 22.031 -0.985 1 98.38 151 VAL A N 1
ATOM 1254 C CA . VAL A 1 151 ? -19.766 21.922 0.083 1 98.38 151 VAL A CA 1
ATOM 1255 C C . VAL A 1 151 ? -20.469 21.797 1.432 1 98.38 151 VAL A C 1
ATOM 1257 O O . VAL A 1 151 ? -21.359 22.594 1.747 1 98.38 151 VAL A O 1
ATOM 1260 N N . ILE A 1 152 ? -20.031 20.859 2.156 1 96.94 152 ILE A N 1
ATOM 1261 C CA . ILE A 1 152 ? -20.578 20.578 3.482 1 96.94 152 ILE A CA 1
ATOM 1262 C C . ILE A 1 152 ? -19.469 20.703 4.527 1 96.94 152 ILE A C 1
ATOM 1264 O O . ILE A 1 152 ? -18.359 20.234 4.32 1 96.94 152 ILE A O 1
ATOM 1268 N N . PHE A 1 153 ? -19.75 21.375 5.664 1 96.44 153 PHE A N 1
ATOM 1269 C CA . PHE A 1 153 ? -18.812 21.5 6.777 1 96.44 153 PHE A CA 1
ATOM 1270 C C . PHE A 1 153 ? -19.297 20.703 7.984 1 96.44 153 PHE A C 1
ATOM 1272 O O . PHE A 1 153 ? -20.5 20.469 8.125 1 96.44 153 PHE A O 1
ATOM 1279 N N . PRO A 1 154 ? -18.406 20.344 8.805 1 93.12 154 PRO A N 1
ATOM 1280 C CA . PRO A 1 154 ? -18.797 19.562 9.977 1 93.12 154 PRO A CA 1
ATOM 1281 C C . PRO A 1 154 ? -19.266 20.438 11.141 1 93.12 154 PRO A C 1
ATOM 1283 O O . PRO A 1 154 ? -18.938 21.625 11.195 1 93.12 154 PRO A O 1
ATOM 1286 N N . ALA A 1 155 ? -20.016 19.844 12 1 91.25 155 ALA A N 1
ATOM 1287 C CA . ALA A 1 155 ? -20.391 20.406 13.305 1 91.25 155 ALA A CA 1
ATOM 1288 C C . ALA A 1 155 ? -20.047 19.422 14.422 1 91.25 155 ALA A C 1
ATOM 1290 O O . ALA A 1 155 ? -20.266 18.219 14.297 1 91.25 155 ALA A O 1
ATOM 1291 N N . LEU A 1 156 ? -19.375 19.953 15.391 1 88.19 156 LEU A N 1
ATOM 1292 C CA . LEU A 1 156 ? -19.047 19.156 16.562 1 88.19 156 LEU A CA 1
ATOM 1293 C C . LEU A 1 156 ? -20 19.438 17.719 1 88.19 156 LEU A C 1
ATOM 1295 O O . LEU A 1 156 ? -19.734 20.312 18.547 1 88.19 156 LEU A O 1
ATOM 1299 N N . ASP A 1 157 ? -20.891 18.641 17.844 1 75.62 157 ASP A N 1
ATOM 1300 C CA . ASP A 1 157 ? -21.922 18.859 18.859 1 75.62 157 ASP A CA 1
ATOM 1301 C C . ASP A 1 157 ? -21.359 18.656 20.266 1 75.62 157 ASP A C 1
ATOM 1303 O O . ASP A 1 157 ? -21.906 19.188 21.234 1 75.62 157 ASP A O 1
ATOM 1307 N N . TRP A 1 158 ? -20.25 18 20.328 1 79.06 158 TRP A N 1
ATOM 1308 C CA . TRP A 1 158 ? -19.703 17.672 21.641 1 79.06 158 TRP A CA 1
ATOM 1309 C C . TRP A 1 158 ? -18.719 18.75 22.109 1 79.06 158 TRP A C 1
ATOM 1311 O O . TRP A 1 158 ? -18.203 18.672 23.219 1 79.06 158 TRP A O 1
ATOM 1321 N N . ASP A 1 159 ? -18.562 19.766 21.312 1 88.06 159 ASP A N 1
ATOM 1322 C CA . ASP A 1 159 ? -17.641 20.812 21.734 1 88.06 159 ASP A CA 1
ATOM 1323 C C . ASP A 1 159 ? -18.281 21.75 22.734 1 88.06 159 ASP A C 1
ATOM 1325 O O . ASP A 1 159 ? -18.688 22.859 22.391 1 88.06 159 ASP A O 1
ATOM 1329 N N . ASN A 1 160 ? -18.312 21.359 23.953 1 87.81 160 ASN A N 1
ATOM 1330 C CA . ASN A 1 160 ? -18.891 22.156 25.031 1 87.81 160 ASN A CA 1
ATOM 1331 C C . ASN A 1 160 ? -17.891 22.375 26.156 1 87.81 160 ASN A C 1
ATOM 1333 O O . ASN A 1 160 ? -18.25 22.828 27.25 1 87.81 160 ASN A O 1
ATOM 1337 N N . GLY A 1 161 ? -16.75 22.016 25.922 1 89.81 161 GLY A N 1
ATOM 1338 C CA . GLY A 1 161 ? -15.703 22.156 26.922 1 89.81 161 GLY A CA 1
ATOM 1339 C C . GLY A 1 161 ? -14.781 23.328 26.656 1 89.81 161 GLY A C 1
ATOM 1340 O O . GLY A 1 161 ? -14.195 23.891 27.594 1 89.81 161 GLY A O 1
ATOM 1341 N N . THR A 1 162 ? -14.68 23.734 25.438 1 92.38 162 THR A N 1
ATOM 1342 C CA . THR A 1 162 ? -13.781 24.828 25.062 1 92.38 162 THR A CA 1
ATOM 1343 C C . THR A 1 162 ? -14.438 26.172 25.328 1 92.38 162 THR A C 1
ATOM 1345 O O . THR A 1 162 ? -15.453 26.25 26.031 1 92.38 162 THR A O 1
ATOM 1348 N N . ARG A 1 163 ? -13.836 27.234 24.844 1 93 163 ARG A N 1
ATOM 1349 C CA . ARG A 1 163 ? -14.336 28.578 25.109 1 93 163 ARG A CA 1
ATOM 1350 C C . ARG A 1 163 ? -15.836 28.672 24.844 1 93 163 ARG A C 1
ATOM 1352 O O . ARG A 1 163 ? -16.312 28.203 23.797 1 93 163 ARG A O 1
ATOM 1359 N N . ASP A 1 164 ? -16.5 29.266 25.719 1 92.81 164 ASP A N 1
ATOM 1360 C CA . ASP A 1 164 ? -17.938 29.438 25.578 1 92.81 164 ASP A CA 1
ATOM 1361 C C . ASP A 1 164 ? -18.281 30.469 24.5 1 92.81 164 ASP A C 1
ATOM 1363 O O . ASP A 1 164 ? -17.938 31.641 24.641 1 92.81 164 ASP A O 1
ATOM 1367 N N . PRO A 1 165 ? -18.984 30.078 23.562 1 92.12 165 PRO A N 1
ATOM 1368 C CA . PRO A 1 165 ? -19.344 31.047 22.516 1 92.12 165 PRO A CA 1
ATOM 1369 C C . PRO A 1 165 ? -20.484 31.969 22.906 1 92.12 165 PRO A C 1
ATOM 1371 O O . PRO A 1 165 ? -20.812 32.906 22.188 1 92.12 165 PRO A O 1
ATOM 1374 N N . GLN A 1 166 ? -21.125 31.766 24.031 1 91.75 166 GLN A N 1
ATOM 1375 C CA . GLN A 1 166 ? -22.141 32.625 24.641 1 91.75 166 GLN A CA 1
ATOM 1376 C C . GLN A 1 166 ? -23.484 32.438 23.938 1 91.75 166 GLN A C 1
ATOM 1378 O O . GLN A 1 166 ? -24.484 33.062 24.344 1 91.75 166 GLN A O 1
ATOM 1383 N N . GLU A 1 167 ? -23.547 31.734 22.844 1 93.25 167 GLU A N 1
ATOM 1384 C CA . GLU A 1 167 ? -24.766 31.328 22.141 1 93.25 167 GLU A CA 1
ATOM 1385 C C . GLU A 1 167 ? -24.719 29.859 21.766 1 93.25 167 GLU A C 1
ATOM 1387 O O . GLU A 1 167 ? -23.656 29.234 21.766 1 93.25 167 GLU A O 1
ATOM 1392 N N . ALA A 1 168 ? -25.938 29.375 21.469 1 92.56 168 ALA A N 1
ATOM 1393 C CA . ALA A 1 168 ? -26 27.969 21.062 1 92.56 168 ALA A CA 1
ATOM 1394 C C . ALA A 1 168 ? -25.359 27.75 19.703 1 92.56 168 ALA A C 1
ATOM 1396 O O . ALA A 1 168 ? -25.391 28.641 18.844 1 92.56 168 ALA A O 1
ATOM 1397 N N . TRP A 1 169 ? -24.812 26.594 19.531 1 92.88 169 TRP A N 1
ATOM 1398 C CA . TRP A 1 169 ? -24.188 26.266 18.25 1 92.88 169 TRP A CA 1
ATOM 1399 C C . TRP A 1 169 ? -25.203 26.344 17.125 1 92.88 169 TRP A C 1
ATOM 1401 O O . TRP A 1 169 ? -24.859 26.703 15.992 1 92.88 169 TRP A O 1
ATOM 1411 N N . SER A 1 170 ? -26.516 26.016 17.359 1 92.5 170 SER A N 1
ATOM 1412 C CA . SER A 1 170 ? -27.578 26.078 16.375 1 92.5 170 SER A CA 1
ATOM 1413 C C . SER A 1 170 ? -27.828 27.5 15.906 1 92.5 170 SER A C 1
ATOM 1415 O O . SER A 1 170 ? -28.438 27.734 14.867 1 92.5 170 SER A O 1
ATOM 1417 N N . TYR A 1 171 ? -27.406 28.391 16.703 1 94.69 171 TYR A N 1
ATOM 1418 C CA . TYR A 1 171 ? -27.5 29.797 16.344 1 94.69 171 TYR A CA 1
ATOM 1419 C C . TYR A 1 171 ? -26.266 30.25 15.578 1 94.69 171 TYR A C 1
ATOM 1421 O O . TYR A 1 171 ? -26.359 31 14.602 1 94.69 171 TYR A O 1
ATOM 1429 N N . ILE A 1 172 ? -25.141 29.828 16 1 95 172 ILE A N 1
ATOM 1430 C CA . ILE A 1 172 ? -23.844 30.344 15.539 1 95 172 ILE A CA 1
ATOM 1431 C C . ILE A 1 172 ? -23.5 29.703 14.195 1 95 172 ILE A C 1
ATOM 1433 O O . ILE A 1 172 ? -23.172 30.406 13.242 1 95 172 ILE A O 1
ATOM 1437 N N . LEU A 1 173 ? -23.578 28.438 14.023 1 95.25 173 LEU A N 1
ATOM 1438 C CA . LEU A 1 173 ? -23.016 27.719 12.891 1 95.25 173 LEU A CA 1
ATOM 1439 C C . LEU A 1 173 ? -23.766 28.047 11.609 1 95.25 173 LEU A C 1
ATOM 1441 O O . LEU A 1 173 ? -23.141 28.328 10.578 1 95.25 173 LEU A O 1
ATOM 1445 N N . PRO A 1 174 ? -25.094 28.047 11.617 1 95.5 174 PRO A N 1
ATOM 1446 C CA . PRO A 1 174 ? -25.766 28.422 10.375 1 95.5 174 PRO A CA 1
ATOM 1447 C C . PRO A 1 174 ? -25.375 29.812 9.883 1 95.5 174 PRO A C 1
ATOM 1449 O O . PRO A 1 174 ? -25.234 30.031 8.672 1 95.5 174 PRO A O 1
ATOM 1452 N N . ARG A 1 175 ? -25.188 30.766 10.766 1 96.5 175 ARG A N 1
ATOM 1453 C CA . ARG A 1 175 ? -24.797 32.125 10.398 1 96.5 175 ARG A CA 1
ATOM 1454 C C . ARG A 1 175 ? -23.375 32.156 9.852 1 96.5 175 ARG A C 1
ATOM 1456 O O . ARG A 1 175 ? -23.094 32.844 8.875 1 96.5 175 ARG A O 1
ATOM 1463 N N . LEU A 1 176 ? -22.5 31.438 10.539 1 95.94 176 LEU A N 1
ATOM 1464 C CA . LEU A 1 176 ? -21.141 31.312 10.047 1 95.94 176 LEU A CA 1
ATOM 1465 C C . LEU A 1 176 ? -21.125 30.688 8.648 1 95.94 176 LEU A C 1
ATOM 1467 O O . LEU A 1 176 ? -20.375 31.141 7.773 1 95.94 176 LEU A O 1
ATOM 1471 N N . PHE A 1 177 ? -21.891 29.672 8.391 1 97.12 177 PHE A N 1
ATOM 1472 C CA . PHE A 1 177 ? -21.906 28.938 7.129 1 97.12 177 PHE A CA 1
ATOM 1473 C C . PHE A 1 177 ? -22.562 29.766 6.035 1 97.12 177 PHE A C 1
ATOM 1475 O O . PHE A 1 177 ? -22.234 29.625 4.855 1 97.12 177 PHE A O 1
ATOM 1482 N N . LYS A 1 178 ? -23.5 30.609 6.441 1 97.31 178 LYS A N 1
ATOM 1483 C CA . LYS A 1 178 ? -24.016 31.578 5.48 1 97.31 178 LYS A CA 1
ATOM 1484 C C . LYS A 1 178 ? -22.906 32.531 5.016 1 97.31 178 LYS A C 1
ATOM 1486 O O . LYS A 1 178 ? -22.797 32.812 3.822 1 97.31 178 LYS A O 1
ATOM 1491 N N . GLU A 1 179 ? -22.156 33 6.012 1 96.62 179 GLU A N 1
ATOM 1492 C CA . GLU A 1 179 ? -21.031 33.875 5.676 1 96.62 179 GLU A CA 1
ATOM 1493 C C . GLU A 1 179 ? -20.094 33.219 4.668 1 96.62 179 GLU A C 1
ATOM 1495 O O . GLU A 1 179 ? -19.578 33.875 3.777 1 96.62 179 GLU A O 1
ATOM 1500 N N . TYR A 1 180 ? -19.844 31.938 4.773 1 96.88 180 TYR A N 1
ATOM 1501 C CA . TYR A 1 180 ? -18.906 31.203 3.922 1 96.88 180 TYR A CA 1
ATOM 1502 C C . TYR A 1 180 ? -19.609 30.688 2.672 1 96.88 180 TYR A C 1
ATOM 1504 O O . TYR A 1 180 ? -18.953 30.266 1.717 1 96.88 180 TYR A O 1
ATOM 1512 N N . ASN A 1 181 ? -20.891 30.656 2.641 1 97.44 181 ASN A N 1
ATOM 1513 C CA . ASN A 1 181 ? -21.734 30.141 1.565 1 97.44 181 ASN A CA 1
ATOM 1514 C C . ASN A 1 181 ? -21.672 28.609 1.513 1 97.44 181 ASN A C 1
ATOM 1516 O O . ASN A 1 181 ? -21.547 28.031 0.435 1 97.44 181 ASN A O 1
ATOM 1520 N N . VAL A 1 182 ? -21.656 27.984 2.621 1 97.62 182 VAL A N 1
ATOM 1521 C CA . VAL A 1 182 ? -21.656 26.531 2.766 1 97.62 182 VAL A CA 1
ATOM 1522 C C . VAL A 1 182 ? -23.062 25.984 2.465 1 97.62 182 VAL A C 1
ATOM 1524 O O . VAL A 1 182 ? -24.047 26.688 2.66 1 97.62 182 VAL A O 1
ATOM 1527 N N . ASP A 1 183 ? -23.141 24.734 2.018 1 97.31 183 ASP A N 1
ATOM 1528 C CA . ASP A 1 183 ? -24.406 24.203 1.545 1 97.31 183 ASP A CA 1
ATOM 1529 C C . ASP A 1 183 ? -25.047 23.297 2.59 1 97.31 183 ASP A C 1
ATOM 1531 O O . ASP A 1 183 ? -26.25 23.016 2.533 1 97.31 183 ASP A O 1
ATOM 1535 N N . GLY A 1 184 ? -24.219 22.797 3.463 1 95.25 184 GLY A N 1
ATOM 1536 C CA . GLY A 1 184 ? -24.766 21.875 4.434 1 95.25 184 GLY A CA 1
ATOM 1537 C C . GLY A 1 184 ? -23.875 21.656 5.637 1 95.25 184 GLY A C 1
ATOM 1538 O O . GLY A 1 184 ? -22.781 22.234 5.707 1 95.25 184 GLY A O 1
ATOM 1539 N N . VAL A 1 185 ? -24.406 20.859 6.609 1 93.25 185 VAL A N 1
ATOM 1540 C CA . VAL A 1 185 ? -23.703 20.562 7.852 1 93.25 185 VAL A CA 1
ATOM 1541 C C . VAL A 1 185 ? -23.734 19.062 8.117 1 93.25 185 VAL A C 1
ATOM 1543 O O . VAL A 1 185 ? -24.781 18.422 7.965 1 93.25 185 VAL A O 1
ATOM 1546 N N . ARG A 1 186 ? -22.562 18.547 8.398 1 91 186 ARG A N 1
ATOM 1547 C CA . ARG A 1 186 ? -22.453 17.141 8.781 1 91 186 ARG A CA 1
ATOM 1548 C C . ARG A 1 186 ? -22.016 17 10.242 1 91 186 ARG A C 1
ATOM 1550 O O . ARG A 1 186 ? -21.125 17.719 10.695 1 91 186 ARG A O 1
ATOM 1557 N N . ALA A 1 187 ? -22.672 16.125 11.031 1 86 187 ALA A N 1
ATOM 1558 C CA . ALA A 1 187 ? -22.281 15.922 12.422 1 86 187 ALA A CA 1
ATOM 1559 C C . ALA A 1 187 ? -22.359 14.445 12.805 1 86 187 ALA A C 1
ATOM 1561 O O . ALA A 1 187 ? -23.141 13.688 12.227 1 86 187 ALA A O 1
ATOM 1562 N N . ASP A 1 188 ? -21.531 14.055 13.734 1 78.5 188 ASP A N 1
ATOM 1563 C CA . ASP A 1 188 ? -21.547 12.695 14.25 1 78.5 188 ASP A CA 1
ATOM 1564 C C . ASP A 1 188 ? -22.594 12.539 15.359 1 78.5 188 ASP A C 1
ATOM 1566 O O . ASP A 1 188 ? -22.266 12.117 16.469 1 78.5 188 ASP A O 1
ATOM 1570 N N . ILE A 1 189 ? -23.734 12.93 15.094 1 77.5 189 ILE A N 1
ATOM 1571 C CA . ILE A 1 189 ? -24.844 12.836 16.031 1 77.5 189 ILE A CA 1
ATOM 1572 C C . ILE A 1 189 ? -26.016 12.102 15.367 1 77.5 189 ILE A C 1
ATOM 1574 O O . ILE A 1 189 ? -26.062 11.969 14.148 1 77.5 189 ILE A O 1
ATOM 1578 N N . ALA A 1 190 ? -26.891 11.672 16.203 1 72.81 190 ALA A N 1
ATOM 1579 C CA . ALA A 1 190 ? -28.031 10.898 15.695 1 72.81 190 ALA A CA 1
ATOM 1580 C C . ALA A 1 190 ? -29.031 11.797 14.977 1 72.81 190 ALA A C 1
ATOM 1582 O O . ALA A 1 190 ? -29.719 11.352 14.055 1 72.81 190 ALA A O 1
ATOM 1583 N N . TYR A 1 191 ? -29.141 13.078 15.438 1 77.38 191 TYR A N 1
ATOM 1584 C CA . TYR A 1 191 ? -30.078 14.008 14.805 1 77.38 191 TYR A CA 1
ATOM 1585 C C . TYR A 1 191 ? -29.719 15.445 15.133 1 77.38 191 TYR A C 1
ATOM 1587 O O . TYR A 1 191 ? -29.078 15.719 16.141 1 77.38 191 TYR A O 1
ATOM 1595 N N . PHE A 1 192 ? -30.172 16.344 14.289 1 82.25 192 PHE A N 1
ATOM 1596 C CA . PHE A 1 192 ? -30.078 17.781 14.547 1 82.25 192 PHE A CA 1
ATOM 1597 C C . PHE A 1 192 ? -31.344 18.297 15.188 1 82.25 192 PHE A C 1
ATOM 1599 O O . PHE A 1 192 ? -32.438 17.875 14.836 1 82.25 192 PHE A O 1
ATOM 1606 N N . THR A 1 193 ? -31.188 19.203 16.094 1 80 193 THR A N 1
ATOM 1607 C CA . THR A 1 193 ? -32.375 19.812 16.703 1 80 193 THR A CA 1
ATOM 1608 C C . THR A 1 193 ? -33.031 20.781 15.727 1 80 193 THR A C 1
ATOM 1610 O O . THR A 1 193 ? -32.406 21.281 14.797 1 80 193 THR A O 1
ATOM 1613 N N . GLN A 1 194 ? -34.312 21 15.938 1 81.81 194 GLN A N 1
ATOM 1614 C CA . GLN A 1 194 ? -35.125 21.844 15.062 1 81.81 194 GLN A CA 1
ATOM 1615 C C . GLN A 1 194 ? -34.531 23.25 14.961 1 81.81 194 GLN A C 1
ATOM 1617 O O . GLN A 1 194 ? -34.688 23.922 13.938 1 81.81 194 GLN A O 1
ATOM 1622 N N . ASP A 1 195 ? -33.938 23.672 15.992 1 87 195 ASP A N 1
ATOM 1623 C CA . ASP A 1 195 ? -33.375 25.016 16.031 1 87 195 ASP A CA 1
ATOM 1624 C C . ASP A 1 195 ? -32.344 25.234 14.914 1 87 195 ASP A C 1
ATOM 1626 O O . ASP A 1 195 ? -32.25 26.328 14.359 1 87 195 ASP A O 1
ATOM 1630 N N . PHE A 1 196 ? -31.578 24.203 14.602 1 89.94 196 PHE A N 1
ATOM 1631 C CA . PHE A 1 196 ? -30.625 24.312 13.5 1 89.94 196 PHE A CA 1
ATOM 1632 C C . PHE A 1 196 ? -31.344 24.672 12.195 1 89.94 196 PHE A C 1
ATOM 1634 O O . PHE A 1 196 ? -30.938 25.578 11.484 1 89.94 196 PHE A O 1
ATOM 1641 N N . TRP A 1 197 ? -32.406 23.984 11.922 1 87.62 197 TRP A N 1
ATOM 1642 C CA . TRP A 1 197 ? -33.188 24.141 10.695 1 87.62 197 TRP A CA 1
ATOM 1643 C C . TRP A 1 197 ? -33.875 25.5 10.672 1 87.62 197 TRP A C 1
ATOM 1645 O O . TRP A 1 197 ? -33.75 26.25 9.703 1 87.62 197 TRP A O 1
ATOM 1655 N N . MET A 1 198 ? -34.562 25.828 11.727 1 89 198 MET A N 1
ATOM 1656 C CA . MET A 1 198 ? -35.312 27.062 11.789 1 89 198 MET A CA 1
ATOM 1657 C C . MET A 1 198 ? -34.406 28.281 11.68 1 89 198 MET A C 1
ATOM 1659 O O . MET A 1 198 ? -34.75 29.266 11.023 1 89 198 MET A O 1
ATOM 1663 N N . ASN A 1 199 ? -33.281 28.172 12.328 1 91.81 199 ASN A N 1
ATOM 1664 C CA . ASN A 1 199 ? -32.344 29.281 12.242 1 91.81 199 ASN A CA 1
ATOM 1665 C C . ASN A 1 199 ? -31.812 29.469 10.828 1 91.81 199 ASN A C 1
ATOM 1667 O O . ASN A 1 199 ? -31.641 30.594 10.359 1 91.81 199 ASN A O 1
ATOM 1671 N N . SER A 1 200 ? -31.547 28.359 10.18 1 93.12 200 SER A N 1
ATOM 1672 C CA . SER A 1 200 ? -31.047 28.438 8.812 1 93.12 200 SER A CA 1
ATOM 1673 C C . SER A 1 200 ? -32.094 29.078 7.883 1 93.12 200 SER A C 1
ATOM 1675 O O . SER A 1 200 ? -31.719 29.844 6.988 1 93.12 200 SER A O 1
ATOM 1677 N N . LEU A 1 201 ? -33.375 28.828 8.094 1 91.56 201 LEU A N 1
ATOM 1678 C CA . LEU A 1 201 ? -34.438 29.438 7.312 1 91.56 201 LEU A CA 1
ATOM 1679 C C . LEU A 1 201 ? -34.562 30.922 7.613 1 91.56 201 LEU A C 1
ATOM 1681 O O . LEU A 1 201 ? -34.75 31.734 6.699 1 91.56 201 LEU A O 1
ATOM 1685 N N . ALA A 1 202 ? -34.5 31.172 8.867 1 94.31 202 ALA A N 1
ATOM 1686 C CA . ALA A 1 202 ? -34.719 32.531 9.336 1 94.31 202 ALA A CA 1
ATOM 1687 C C . ALA A 1 202 ? -33.688 33.5 8.727 1 94.31 202 ALA A C 1
ATOM 1689 O O . ALA A 1 202 ? -34 34.656 8.461 1 94.31 202 ALA A O 1
ATOM 1690 N N . ILE A 1 203 ? -32.562 33 8.539 1 96.56 203 ILE A N 1
ATOM 1691 C CA . ILE A 1 203 ? -31.516 33.875 8.055 1 96.56 203 ILE A CA 1
ATOM 1692 C C . ILE A 1 203 ? -31.438 33.812 6.531 1 96.56 203 ILE A C 1
ATOM 1694 O O . ILE A 1 203 ? -30.547 34.406 5.918 1 96.56 203 ILE A O 1
ATOM 1698 N N . GLY A 1 204 ? -32.281 33.031 5.898 1 95 204 GLY A N 1
ATOM 1699 C CA . GLY A 1 204 ? -32.406 32.969 4.449 1 95 204 GLY A CA 1
ATOM 1700 C C . GLY A 1 204 ? -31.328 32.094 3.818 1 95 204 GLY A C 1
ATOM 1701 O O . GLY A 1 204 ? -30.906 32.344 2.684 1 95 204 GLY A O 1
ATOM 1702 N N . HIS A 1 205 ? -30.797 31.25 4.559 1 96.38 205 HIS A N 1
ATOM 1703 C CA . HIS A 1 205 ? -29.766 30.344 4.055 1 96.38 205 HIS A CA 1
ATOM 1704 C C . HIS A 1 205 ? -30.047 28.906 4.469 1 96.38 205 HIS A C 1
ATOM 1706 O O . HIS A 1 205 ? -29.312 28.344 5.289 1 96.38 205 HIS A O 1
ATOM 1712 N N . PRO A 1 206 ? -31.031 28.281 3.846 1 93.62 206 PRO A N 1
ATOM 1713 C CA . PRO A 1 206 ? -31.344 26.906 4.207 1 93.62 206 PRO A CA 1
ATOM 1714 C C . PRO A 1 206 ? -30.156 25.953 3.975 1 93.62 206 PRO A C 1
ATOM 1716 O O . PRO A 1 206 ? -29.469 26.062 2.955 1 93.62 206 PRO A O 1
ATOM 1719 N N . LEU A 1 207 ? -29.891 25.094 4.918 1 93.88 207 LEU A N 1
ATOM 1720 C CA . LEU A 1 207 ? -28.781 24.156 4.883 1 93.88 207 LEU A CA 1
ATOM 1721 C C . LEU A 1 207 ? -29.266 22.719 4.859 1 93.88 207 LEU A C 1
ATOM 1723 O O . LEU A 1 207 ? -30.359 22.422 5.34 1 93.88 207 LEU A O 1
ATOM 1727 N N . VAL A 1 208 ? -28.469 21.859 4.211 1 92.12 208 VAL A N 1
ATOM 1728 C CA . VAL A 1 208 ? -28.672 20.422 4.359 1 92.12 208 VAL A CA 1
ATOM 1729 C C . VAL A 1 208 ? -28.031 19.938 5.652 1 92.12 208 VAL A C 1
ATOM 1731 O O . VAL A 1 208 ? -26.938 20.375 6.008 1 92.12 208 VAL A O 1
ATOM 1734 N N . PHE A 1 209 ? -28.719 19.094 6.391 1 89.56 209 PHE A N 1
ATOM 1735 C CA . PHE A 1 209 ? -28.203 18.547 7.641 1 89.56 209 PHE A CA 1
ATOM 1736 C C . PHE A 1 209 ? -28 17.047 7.531 1 89.56 209 PHE A C 1
ATOM 1738 O O . PHE A 1 209 ? -28.953 16.297 7.289 1 89.56 209 PHE A O 1
ATOM 1745 N N . GLN A 1 210 ? -26.75 16.656 7.645 1 87 210 GLN A N 1
ATOM 1746 C CA . GLN A 1 210 ? -26.391 15.234 7.566 1 87 210 GLN A CA 1
ATOM 1747 C C . GLN A 1 210 ? -25.953 14.703 8.93 1 87 210 GLN A C 1
ATOM 1749 O O . GLN A 1 210 ? -24.938 15.133 9.469 1 87 210 GLN A O 1
ATOM 1754 N N . SER A 1 211 ? -26.703 13.766 9.484 1 82.5 211 SER A N 1
ATOM 1755 C CA . SER A 1 211 ? -26.375 13.148 10.766 1 82.5 211 SER A CA 1
ATOM 1756 C C . SER A 1 211 ? -25.828 11.742 10.57 1 82.5 211 SER A C 1
ATOM 1758 O O . SER A 1 211 ? -25.797 11.227 9.453 1 82.5 211 SER A O 1
ATOM 1760 N N . GLU A 1 212 ? -25.172 11.195 11.641 1 74.62 212 GLU A N 1
ATOM 1761 C CA . GLU A 1 212 ? -24.641 9.836 11.617 1 74.62 212 GLU A CA 1
ATOM 1762 C C . GLU A 1 212 ? -25.5 8.891 12.461 1 74.62 212 GLU A C 1
ATOM 1764 O O . GLU A 1 212 ? -25.609 9.062 13.672 1 74.62 212 GLU A O 1
ATOM 1769 N N . ALA A 1 213 ? -26.203 8.047 11.781 1 63 213 ALA A N 1
ATOM 1770 C CA . ALA A 1 213 ? -26.984 7.082 12.539 1 63 213 ALA A CA 1
ATOM 1771 C C . ALA A 1 213 ? -26.25 5.75 12.672 1 63 213 ALA A C 1
ATOM 1773 O O . ALA A 1 213 ? -25.906 5.121 11.664 1 63 213 ALA A O 1
ATOM 1774 N N . ASN A 1 214 ? -25.594 5.527 13.711 1 60.34 214 ASN A N 1
ATOM 1775 C CA . ASN A 1 214 ? -25 4.223 13.992 1 60.34 214 ASN A CA 1
ATOM 1776 C C . ASN A 1 214 ? -25.531 3.645 15.305 1 60.34 214 ASN A C 1
ATOM 1778 O O . ASN A 1 214 ? -26.547 4.117 15.836 1 60.34 214 ASN A O 1
ATOM 1782 N N . ASN A 1 215 ? -25.141 2.389 15.539 1 54.81 215 ASN A N 1
ATOM 1783 C CA . ASN A 1 215 ? -25.578 1.726 16.766 1 54.81 215 ASN A CA 1
ATOM 1784 C C . ASN A 1 215 ? -25.438 2.639 17.984 1 54.81 215 ASN A C 1
ATOM 1786 O O . ASN A 1 215 ? -26.25 2.566 18.906 1 54.81 215 ASN A O 1
ATOM 1790 N N . LYS A 1 216 ? -24.547 3.455 17.797 1 52.78 216 LYS A N 1
ATOM 1791 C CA . LYS A 1 216 ? -24.266 4.328 18.938 1 52.78 216 LYS A CA 1
ATOM 1792 C C . LYS A 1 216 ? -25.219 5.516 18.969 1 52.78 216 LYS A C 1
ATOM 1794 O O . LYS A 1 216 ? -25.641 5.969 20.031 1 52.78 216 LYS A O 1
ATOM 1799 N N . ASN A 1 217 ? -25.5 5.973 17.766 1 52.12 217 ASN A N 1
ATOM 1800 C CA . ASN A 1 217 ? -26.359 7.145 17.594 1 52.12 217 ASN A CA 1
ATOM 1801 C C . ASN A 1 217 ? -27.734 6.766 17.078 1 52.12 217 ASN A C 1
ATOM 1803 O O . ASN A 1 217 ? -27.969 6.73 15.867 1 52.12 217 ASN A O 1
ATOM 1807 N N . ASN A 1 218 ? -28.531 6.18 17.984 1 52.69 218 ASN A N 1
ATOM 1808 C CA . ASN A 1 218 ? -29.844 5.66 17.609 1 52.69 218 ASN A CA 1
ATOM 1809 C C . ASN A 1 218 ? -30.875 6.777 17.484 1 52.69 218 ASN A C 1
ATOM 1811 O O . ASN A 1 218 ? -30.938 7.664 18.344 1 52.69 218 ASN A O 1
ATOM 1815 N N . LEU A 1 219 ? -31.469 6.852 16.391 1 50.25 219 LEU A N 1
ATOM 1816 C CA . LEU A 1 219 ? -32.531 7.82 16.078 1 50.25 219 LEU A CA 1
ATOM 1817 C C . LEU A 1 219 ? -33.656 7.727 17.094 1 50.25 219 LEU A C 1
ATOM 1819 O O . LEU A 1 219 ? -34.531 8.609 17.141 1 50.25 219 LEU A O 1
ATOM 1823 N N . ASN A 1 220 ? -33.719 6.547 17.688 1 49 220 ASN A N 1
ATOM 1824 C CA . ASN A 1 220 ? -34.875 6.43 18.578 1 49 220 ASN A CA 1
ATOM 1825 C C . ASN A 1 220 ? -34.875 7.535 19.641 1 49 220 ASN A C 1
ATOM 1827 O O . ASN A 1 220 ? -35.875 7.73 20.328 1 49 220 ASN A O 1
ATOM 1831 N N . GLN A 1 221 ? -33.781 8.156 19.719 1 48.28 221 GLN A N 1
ATOM 1832 C CA . GLN A 1 221 ? -33.719 9.18 20.75 1 48.28 221 GLN A CA 1
ATOM 1833 C C . GLN A 1 221 ? -34.156 10.539 20.219 1 48.28 221 GLN A C 1
ATOM 1835 O O . GLN A 1 221 ? -34.25 11.508 20.969 1 48.28 221 GLN A O 1
ATOM 1840 N N . ALA A 1 222 ? -34.281 10.633 19 1 48.22 222 ALA A N 1
ATOM 1841 C CA . ALA A 1 222 ? -34.719 11.922 18.484 1 48.22 222 ALA A CA 1
ATOM 1842 C C . ALA A 1 222 ? -36.188 12.164 18.828 1 48.22 222 ALA A C 1
ATOM 1844 O O . ALA A 1 222 ? -36.969 11.211 18.922 1 48.22 222 ALA A O 1
ATOM 1845 N N . SER A 1 223 ? -36.5 13.133 19.531 1 45.66 223 SER A N 1
ATOM 1846 C CA . SER A 1 223 ? -37.906 13.43 19.719 1 45.66 223 SER A CA 1
ATOM 1847 C C . SER A 1 223 ? -38.719 13.156 18.438 1 45.66 223 SER A C 1
ATOM 1849 O O . SER A 1 223 ? -38.188 13.25 17.328 1 45.66 223 SER A O 1
ATOM 1851 N N . LYS A 1 224 ? -39.812 12.414 18.5 1 44.91 224 LYS A N 1
ATOM 1852 C CA . LYS A 1 224 ? -40.75 12.031 17.422 1 44.91 224 LYS A CA 1
ATOM 1853 C C . LYS A 1 224 ? -40.75 13.062 16.297 1 44.91 224 LYS A C 1
ATOM 1855 O O . LYS A 1 224 ? -40.938 12.719 15.141 1 44.91 224 LYS A O 1
ATOM 1860 N N . MET A 1 225 ? -40.719 14.258 16.625 1 41.25 225 MET A N 1
ATOM 1861 C CA . MET A 1 225 ? -40.781 15.398 15.711 1 41.25 225 MET A CA 1
ATOM 1862 C C . MET A 1 225 ? -39.469 15.531 14.93 1 41.25 225 MET A C 1
ATOM 1864 O O . MET A 1 225 ? -39.406 16.219 13.906 1 41.25 225 MET A O 1
ATOM 1868 N N . ASP A 1 226 ? -38.344 15.18 15.484 1 44.97 226 ASP A N 1
ATOM 1869 C CA . ASP A 1 226 ? -37.031 15.531 14.984 1 44.97 226 ASP A CA 1
ATOM 1870 C C . ASP A 1 226 ? -36.594 14.609 13.852 1 44.97 226 ASP A C 1
ATOM 1872 O O . ASP A 1 226 ? -35.656 14.914 13.117 1 44.97 226 ASP A O 1
ATOM 1876 N N . ASP A 1 227 ? -36.906 13.367 13.898 1 43.25 227 ASP A N 1
ATOM 1877 C CA . ASP A 1 227 ? -36.5 12.422 12.859 1 43.25 227 ASP A CA 1
ATOM 1878 C C . ASP A 1 227 ? -36.844 12.961 11.469 1 43.25 227 ASP A C 1
ATOM 1880 O O . ASP A 1 227 ? -36.375 12.43 10.461 1 43.25 227 ASP A O 1
ATOM 1884 N N . THR A 1 228 ? -38.219 13.156 11.289 1 39.66 228 THR A N 1
ATOM 1885 C CA . THR A 1 228 ? -38.812 13.43 9.992 1 39.66 228 THR A CA 1
ATOM 1886 C C . THR A 1 228 ? -37.938 14.383 9.18 1 39.66 228 THR A C 1
ATOM 1888 O O . THR A 1 228 ? -37.875 14.281 7.949 1 39.66 228 THR A O 1
ATOM 1891 N N . TYR A 1 229 ? -37.781 15.68 9.688 1 39.81 229 TYR A N 1
ATOM 1892 C CA . TYR A 1 229 ? -37.531 16.859 8.859 1 39.81 229 TYR A CA 1
ATOM 1893 C C . TYR A 1 229 ? -36.062 16.875 8.398 1 39.81 229 TYR A C 1
ATOM 1895 O O . TYR A 1 229 ? -35.75 17.484 7.367 1 39.81 229 TYR A O 1
ATOM 1903 N N . ILE A 1 230 ? -35.156 16.594 9.359 1 36.72 230 ILE A N 1
ATOM 1904 C CA . ILE A 1 230 ? -33.781 16.953 9.062 1 36.72 230 ILE A CA 1
ATOM 1905 C C . ILE A 1 230 ? -33.125 15.836 8.25 1 36.72 230 ILE A C 1
ATOM 1907 O O . ILE A 1 230 ? -33.312 14.656 8.555 1 36.72 230 ILE A O 1
ATOM 1911 N N . LEU A 1 231 ? -32.875 15.992 7.086 1 41.12 231 LEU A N 1
ATOM 1912 C CA . LEU A 1 231 ? -32.031 15.352 6.078 1 41.12 231 LEU A CA 1
ATOM 1913 C C . LEU A 1 231 ? -30.812 14.688 6.727 1 41.12 231 LEU A C 1
ATOM 1915 O O . LEU A 1 231 ? -29.766 15.32 6.871 1 41.12 231 LEU A O 1
ATOM 1919 N N . GLN A 1 232 ? -31 13.828 7.734 1 40.03 232 GLN A N 1
ATOM 1920 C CA . GLN A 1 232 ? -29.875 13.258 8.453 1 40.03 232 GLN A CA 1
ATOM 1921 C C . GLN A 1 232 ? -29.25 12.094 7.676 1 40.03 232 GLN A C 1
ATOM 1923 O O . GLN A 1 232 ? -29.984 11.273 7.102 1 40.03 232 GLN A O 1
ATOM 1928 N N . TRP A 1 233 ? -28.031 12.195 7.285 1 38.94 233 TRP A N 1
ATOM 1929 C CA . TRP A 1 233 ? -27.266 11.156 6.605 1 38.94 233 TRP A CA 1
ATOM 1930 C C . TRP A 1 233 ? -26.547 10.25 7.613 1 38.94 233 TRP A C 1
ATOM 1932 O O . TRP A 1 233 ? -26.188 10.703 8.703 1 38.94 233 TRP A O 1
ATOM 1942 N N . ASN A 1 234 ? -26.922 8.859 7.836 1 40.69 234 ASN A N 1
ATOM 1943 C CA . ASN A 1 234 ? -26.266 7.938 8.758 1 40.69 234 ASN A CA 1
ATOM 1944 C C . ASN A 1 234 ? -25.312 7 8.031 1 40.69 234 ASN A C 1
ATOM 1946 O O . ASN A 1 234 ? -25.391 6.852 6.812 1 40.69 234 ASN A O 1
ATOM 1950 N N . THR A 1 235 ? -24.031 6.66 8.781 1 45.47 235 THR A N 1
ATOM 1951 C CA . THR A 1 235 ? -23.188 5.578 8.281 1 45.47 235 THR A CA 1
ATOM 1952 C C . THR A 1 235 ? -23.75 4.223 8.688 1 45.47 235 THR A C 1
ATOM 1954 O O . THR A 1 235 ? -24.438 4.109 9.703 1 45.47 235 THR A O 1
ATOM 1957 N N . MET A 1 236 ? -24.141 3.176 7.91 1 45.81 236 MET A N 1
ATOM 1958 C CA . MET A 1 236 ? -24.719 1.866 8.195 1 45.81 236 MET A CA 1
ATOM 1959 C C . MET A 1 236 ? -23.656 0.778 8.148 1 45.81 236 MET A C 1
ATOM 1961 O O . MET A 1 236 ? -22.797 0.784 7.266 1 45.81 236 MET A O 1
ATOM 1965 N N . ASP A 1 237 ? -23.438 0.118 9.305 1 51.94 237 ASP A N 1
ATOM 1966 C CA . ASP A 1 237 ? -22.609 -1.084 9.328 1 51.94 237 ASP A CA 1
ATOM 1967 C C . ASP A 1 237 ? -23.094 -2.105 8.297 1 51.94 237 ASP A C 1
ATOM 1969 O O . ASP A 1 237 ? -24.297 -2.359 8.188 1 51.94 237 ASP A O 1
ATOM 1973 N N . ILE A 1 238 ? -22.281 -2.406 7.184 1 57.47 238 ILE A N 1
ATOM 1974 C CA . ILE A 1 238 ? -22.625 -3.234 6.027 1 57.47 238 ILE A CA 1
ATOM 1975 C C . ILE A 1 238 ? -22.094 -4.648 6.238 1 57.47 238 ILE A C 1
ATOM 1977 O O . ILE A 1 238 ? -20.875 -4.863 6.277 1 57.47 238 ILE A O 1
ATOM 1981 N N . CYS A 1 239 ? -22.641 -5.391 7.223 1 58.59 239 CYS A N 1
ATOM 1982 C CA . CYS A 1 239 ? -21.859 -6.617 7.301 1 58.59 239 CYS A CA 1
ATOM 1983 C C . CYS A 1 239 ? -22.719 -7.836 6.969 1 58.59 239 CYS A C 1
ATOM 1985 O O . CYS A 1 239 ? -22.328 -8.969 7.25 1 58.59 239 CYS A O 1
ATOM 1987 N N . LYS A 1 240 ? -23.844 -7.547 6.141 1 68 240 LYS A N 1
ATOM 1988 C CA . LYS A 1 240 ? -24.578 -8.797 5.949 1 68 240 LYS A CA 1
ATOM 1989 C C . LYS A 1 240 ? -24.516 -9.25 4.492 1 68 240 LYS A C 1
ATOM 1991 O O . LYS A 1 240 ? -24.344 -8.43 3.586 1 68 240 LYS A O 1
ATOM 1996 N N . ARG A 1 241 ? -24.625 -10.5 4.367 1 77.25 241 ARG A N 1
ATOM 1997 C CA . ARG A 1 241 ? -24.656 -11.078 3.029 1 77.25 241 ARG A CA 1
ATOM 1998 C C . ARG A 1 241 ? -25.844 -10.539 2.229 1 77.25 241 ARG A C 1
ATOM 2000 O O . ARG A 1 241 ? -25.672 -10.07 1.101 1 77.25 241 ARG A O 1
ATOM 2007 N N . VAL A 1 242 ? -27.016 -10.609 2.865 1 87.56 242 VAL A N 1
ATOM 2008 C CA . VAL A 1 242 ? -28.203 -10.023 2.256 1 87.56 242 VAL A CA 1
ATOM 2009 C C . VAL A 1 242 ? -28.234 -8.523 2.521 1 87.56 242 VAL A C 1
ATOM 2011 O O . VAL A 1 242 ? -28.203 -8.086 3.676 1 87.56 242 VAL A O 1
ATOM 2014 N N . PRO A 1 243 ? -28.234 -7.777 1.499 1 90.62 243 PRO A N 1
ATOM 2015 C CA . PRO A 1 243 ? -28.203 -6.328 1.724 1 90.62 243 PRO A CA 1
ATOM 2016 C C . PRO A 1 243 ? -29.438 -5.832 2.488 1 90.62 243 PRO A C 1
ATOM 2018 O O . PRO A 1 243 ? -30.562 -6.25 2.197 1 90.62 243 PRO A O 1
ATOM 2021 N N . THR A 1 244 ? -29.25 -5.016 3.393 1 90.12 244 THR A N 1
ATOM 2022 C CA . THR A 1 244 ? -30.359 -4.391 4.117 1 90.12 244 THR A CA 1
ATOM 2023 C C . THR A 1 244 ? -30.969 -3.256 3.301 1 90.12 244 THR A C 1
ATOM 2025 O O . THR A 1 244 ? -30.359 -2.793 2.326 1 90.12 244 THR A O 1
ATOM 2028 N N . VAL A 1 245 ? -32.219 -2.922 3.688 1 92.44 245 VAL A N 1
ATOM 2029 C CA . VAL A 1 245 ? -32.938 -1.879 2.979 1 92.44 245 VAL A CA 1
ATOM 2030 C C . VAL A 1 245 ? -33 -0.611 3.828 1 92.44 245 VAL A C 1
ATOM 2032 O O . VAL A 1 245 ? -33.25 -0.673 5.031 1 92.44 245 VAL A O 1
ATOM 2035 N N . SER A 1 246 ? -32.719 0.463 3.199 1 89.12 246 SER A N 1
ATOM 2036 C CA . SER A 1 246 ? -32.781 1.747 3.891 1 89.12 246 SER A CA 1
ATOM 2037 C C . SER A 1 246 ? -34.219 2.107 4.273 1 89.12 246 SER A C 1
ATOM 2039 O O . SER A 1 246 ? -35.031 2.424 3.408 1 89.12 246 SER A O 1
ATOM 2041 N N . THR A 1 247 ? -34.5 2.189 5.543 1 87.44 247 THR A N 1
ATOM 2042 C CA . THR A 1 247 ? -35.844 2.41 6.012 1 87.44 247 THR A CA 1
ATOM 2043 C C . THR A 1 247 ? -36.281 3.861 5.793 1 87.44 247 THR A C 1
ATOM 2045 O O . THR A 1 247 ? -37.438 4.141 5.496 1 87.44 247 THR A O 1
ATOM 2048 N N . ARG A 1 248 ? -35.375 4.762 5.898 1 84.69 248 ARG A N 1
ATOM 2049 C CA . ARG A 1 248 ? -35.719 6.168 5.715 1 84.69 248 ARG A CA 1
ATOM 2050 C C . ARG A 1 248 ? -36.125 6.445 4.273 1 84.69 248 ARG A C 1
ATOM 2052 O O . ARG A 1 248 ? -37.062 7.23 4.035 1 84.69 248 ARG A O 1
ATOM 2059 N N . LYS A 1 249 ? -35.438 5.883 3.441 1 89.25 249 LYS A N 1
ATOM 2060 C CA . LYS A 1 249 ? -35.781 6.043 2.037 1 89.25 249 LYS A CA 1
ATOM 2061 C C . LYS A 1 249 ? -37.125 5.379 1.738 1 89.25 249 LYS A C 1
ATOM 2063 O O . LYS A 1 249 ? -37.875 5.855 0.895 1 89.25 249 LYS A O 1
ATOM 2068 N N . LEU A 1 250 ? -37.438 4.285 2.389 1 89.56 250 LEU A N 1
ATOM 2069 C CA . LEU A 1 250 ? -38.719 3.623 2.207 1 89.56 250 LEU A CA 1
ATOM 2070 C C . LEU A 1 250 ? -39.875 4.547 2.607 1 89.56 250 LEU A C 1
ATOM 2072 O O . LEU A 1 250 ? -40.906 4.562 1.954 1 89.56 250 LEU A O 1
ATOM 2076 N N . ILE A 1 251 ? -39.594 5.262 3.623 1 87.12 251 ILE A N 1
ATOM 2077 C CA . ILE A 1 251 ? -40.625 6.145 4.152 1 87.12 251 ILE A CA 1
ATOM 2078 C C . ILE A 1 251 ? -40.719 7.402 3.289 1 87.12 251 ILE A C 1
ATOM 2080 O O . ILE A 1 251 ? -41.844 7.836 2.932 1 87.12 251 ILE A O 1
ATOM 2084 N N . GLU A 1 252 ? -39.562 8 3.047 1 87.38 252 GLU A N 1
ATOM 2085 C CA . GLU A 1 252 ? -39.438 9.188 2.205 1 87.38 252 GLU A CA 1
ATOM 2086 C C . GLU A 1 252 ? -38.406 8.961 1.082 1 87.38 252 GLU A C 1
ATOM 2088 O O . GLU A 1 252 ? -37.219 9.18 1.263 1 87.38 252 GLU A O 1
ATOM 2093 N N . PRO A 1 253 ? -38.969 8.625 -0.067 1 89.69 253 PRO A N 1
ATOM 2094 C CA . PRO A 1 253 ? -38.062 8.227 -1.167 1 89.69 253 PRO A CA 1
ATOM 2095 C C . PRO A 1 253 ? -37.094 9.336 -1.565 1 89.69 253 PRO A C 1
ATOM 2097 O O . PRO A 1 253 ? -36.031 9.055 -2.139 1 89.69 253 PRO A O 1
ATOM 2100 N N . ARG A 1 254 ? -37.438 10.672 -1.264 1 91.12 254 ARG A N 1
ATOM 2101 C CA . ARG A 1 254 ? -36.562 11.797 -1.591 1 91.12 254 ARG A CA 1
ATOM 2102 C C . ARG A 1 254 ? -35.406 11.914 -0.59 1 91.12 254 ARG A C 1
ATOM 2104 O O . ARG A 1 254 ? -34.469 12.656 -0.815 1 91.12 254 ARG A O 1
ATOM 2111 N N . HIS A 1 255 ? -35.406 11.078 0.393 1 86.88 255 HIS A N 1
ATOM 2112 C CA . HIS A 1 255 ? -34.375 11.117 1.426 1 86.88 255 HIS A CA 1
ATOM 2113 C C . HIS A 1 255 ? -33.094 10.461 0.947 1 86.88 255 HIS A C 1
ATOM 2115 O O . HIS A 1 255 ? -33.094 9.297 0.542 1 86.88 255 HIS A O 1
ATOM 2121 N N . MET A 1 256 ? -32.031 11.25 1.062 1 89.81 256 MET A N 1
ATOM 2122 C CA . MET A 1 256 ? -30.719 10.727 0.666 1 89.81 256 MET A CA 1
ATOM 2123 C C . MET A 1 256 ? -29.953 10.219 1.878 1 89.81 256 MET A C 1
ATOM 2125 O O . MET A 1 256 ? -29.812 10.922 2.877 1 89.81 256 MET A O 1
ATOM 2129 N N . THR A 1 257 ? -29.609 8.969 1.82 1 85.69 257 THR A N 1
ATOM 2130 C CA . THR A 1 257 ? -28.719 8.352 2.795 1 85.69 257 THR A CA 1
ATOM 2131 C C . THR A 1 257 ? -27.391 7.977 2.146 1 85.69 257 THR A C 1
ATOM 2133 O O . THR A 1 257 ? -27.359 7.566 0.986 1 85.69 257 THR A O 1
ATOM 2136 N N . HIS A 1 258 ? -26.281 8.227 2.869 1 89.5 258 HIS A N 1
ATOM 2137 C CA . HIS A 1 258 ? -24.984 7.82 2.371 1 89.5 258 HIS A CA 1
ATOM 2138 C C . HIS A 1 258 ? -24.453 6.613 3.139 1 89.5 258 HIS A C 1
ATOM 2140 O O . HIS A 1 258 ? -24.375 6.637 4.371 1 89.5 258 HIS A O 1
ATOM 2146 N N . SER A 1 259 ? -24.172 5.555 2.389 1 87.12 259 SER A N 1
ATOM 2147 C CA . SER A 1 259 ? -23.422 4.457 2.996 1 87.12 259 SER A CA 1
ATOM 2148 C C . SER A 1 259 ? -22 4.871 3.32 1 87.12 259 SER A C 1
ATOM 2150 O O . SER A 1 259 ? -21.344 5.562 2.529 1 87.12 259 SER A O 1
ATOM 2152 N N . SER A 1 260 ? -21.547 4.496 4.555 1 86.88 260 SER A N 1
ATOM 2153 C CA . SER A 1 260 ? -20.219 4.938 4.953 1 86.88 260 SER A CA 1
ATOM 2154 C C . SER A 1 260 ? -19.516 3.885 5.801 1 86.88 260 SER A C 1
ATOM 2156 O O . SER A 1 260 ? -20.141 3.232 6.641 1 86.88 260 SER A O 1
ATOM 2158 N N . ASP A 1 261 ? -18.312 3.627 5.5 1 83.38 261 ASP A N 1
ATOM 2159 C CA . ASP A 1 261 ? -17.359 2.846 6.293 1 83.38 261 ASP A CA 1
ATOM 2160 C C . ASP A 1 261 ? -15.953 3.441 6.219 1 83.38 261 ASP A C 1
ATOM 2162 O O . ASP A 1 261 ? -15.219 3.184 5.266 1 83.38 261 ASP A O 1
ATOM 2166 N N . LYS A 1 262 ? -15.602 4.133 7.223 1 80.81 262 LYS A N 1
ATOM 2167 C CA . LYS A 1 262 ? -14.391 4.957 7.246 1 80.81 262 LYS A CA 1
ATOM 2168 C C . LYS A 1 262 ? -13.141 4.098 7.125 1 80.81 262 LYS A C 1
ATOM 2170 O O . LYS A 1 262 ? -12.172 4.492 6.477 1 80.81 262 LYS A O 1
ATOM 2175 N N . TRP A 1 263 ? -13.109 2.971 7.617 1 80.5 263 TRP A N 1
ATOM 2176 C CA . TRP A 1 263 ? -11.859 2.25 7.793 1 80.5 263 TRP A CA 1
ATOM 2177 C C . TRP A 1 263 ? -11.789 1.046 6.859 1 80.5 263 TRP A C 1
ATOM 2179 O O . TRP A 1 263 ? -10.75 0.387 6.766 1 80.5 263 TRP A O 1
ATOM 2189 N N . ALA A 1 264 ? -12.859 0.829 6.148 1 82.75 264 ALA A N 1
ATOM 2190 C CA . ALA A 1 264 ? -12.852 -0.338 5.27 1 82.75 264 ALA A CA 1
ATOM 2191 C C . ALA A 1 264 ? -11.781 -0.209 4.191 1 82.75 264 ALA A C 1
ATOM 2193 O O . ALA A 1 264 ? -11.656 0.838 3.553 1 82.75 264 ALA A O 1
ATOM 2194 N N . ARG A 1 265 ? -10.992 -1.276 4.027 1 83.94 265 ARG A N 1
ATOM 2195 C CA . ARG A 1 265 ? -9.984 -1.3 2.975 1 83.94 265 ARG A CA 1
ATOM 2196 C C . ARG A 1 265 ? -10.555 -1.881 1.684 1 83.94 265 ARG A C 1
ATOM 2198 O O . ARG A 1 265 ? -10.07 -1.569 0.592 1 83.94 265 ARG A O 1
ATOM 2205 N N . ASN A 1 266 ? -11.398 -2.793 1.813 1 88.62 266 ASN A N 1
ATOM 2206 C CA . ASN A 1 266 ? -12.227 -3.324 0.737 1 88.62 266 ASN A CA 1
ATOM 2207 C C . ASN A 1 266 ? -13.648 -2.768 0.795 1 88.62 266 ASN A C 1
ATOM 2209 O O . ASN A 1 266 ? -14.422 -3.113 1.692 1 88.62 266 ASN A O 1
ATOM 2213 N N . LYS A 1 267 ? -13.984 -1.974 -0.213 1 91.12 267 LYS A N 1
ATOM 2214 C CA . LYS A 1 267 ? -15.25 -1.252 -0.127 1 91.12 267 LYS A CA 1
ATOM 2215 C C . LYS A 1 267 ? -16.281 -1.847 -1.075 1 91.12 267 LYS A C 1
ATOM 2217 O O . LYS A 1 267 ? -17.266 -1.186 -1.426 1 91.12 267 LYS A O 1
ATOM 2222 N N . THR A 1 268 ? -16.109 -3.062 -1.453 1 91.56 268 THR A N 1
ATOM 2223 C CA . THR A 1 268 ? -17.031 -3.725 -2.355 1 91.56 268 THR A CA 1
ATOM 2224 C C . THR A 1 268 ? -18.438 -3.764 -1.752 1 91.56 268 THR A C 1
ATOM 2226 O O . THR A 1 268 ? -19.406 -3.35 -2.391 1 91.56 268 THR A O 1
ATOM 2229 N N . ASN A 1 269 ? -18.531 -4.195 -0.533 1 88.81 269 ASN A N 1
ATOM 2230 C CA . ASN A 1 269 ? -19.828 -4.301 0.122 1 88.81 269 ASN A CA 1
ATOM 2231 C C . ASN A 1 269 ? -20.5 -2.936 0.277 1 88.81 269 ASN A C 1
ATOM 2233 O O . ASN A 1 269 ? -21.719 -2.816 0.162 1 88.81 269 ASN A O 1
ATOM 2237 N N . LEU A 1 270 ? -19.688 -2.014 0.584 1 90.62 270 LEU A N 1
ATOM 2238 C CA . LEU A 1 270 ? -20.188 -0.657 0.768 1 90.62 270 LEU A CA 1
ATOM 2239 C C . LEU A 1 270 ? -20.812 -0.127 -0.523 1 90.62 270 LEU A C 1
ATOM 2241 O O . LEU A 1 270 ? -21.922 0.409 -0.513 1 90.62 270 LEU A O 1
ATOM 2245 N N . ILE A 1 271 ? -20.109 -0.27 -1.613 1 95.44 271 ILE A N 1
ATOM 2246 C CA . ILE A 1 271 ? -20.562 0.241 -2.904 1 95.44 271 ILE A CA 1
ATOM 2247 C C . ILE A 1 271 ? -21.781 -0.543 -3.369 1 95.44 271 ILE A C 1
ATOM 2249 O O . ILE A 1 271 ? -22.734 0.038 -3.889 1 95.44 271 ILE A O 1
ATOM 2253 N N . GLN A 1 272 ? -21.766 -1.807 -3.137 1 95.44 272 GLN A N 1
ATOM 2254 C CA . GLN A 1 272 ? -22.906 -2.643 -3.516 1 95.44 272 GLN A CA 1
ATOM 2255 C C . GLN A 1 272 ? -24.156 -2.26 -2.732 1 95.44 272 GLN A C 1
ATOM 2257 O O . GLN A 1 272 ? -25.25 -2.211 -3.289 1 95.44 272 GLN A O 1
ATOM 2262 N N . HIS A 1 273 ? -23.953 -2.023 -1.489 1 93 273 HIS A N 1
ATOM 2263 C CA . HIS A 1 273 ? -25.094 -1.639 -0.655 1 93 273 HIS A CA 1
ATOM 2264 C C . HIS A 1 273 ? -25.719 -0.34 -1.146 1 93 273 HIS A C 1
ATOM 2266 O O . HIS A 1 273 ? -26.938 -0.233 -1.231 1 93 273 HIS A O 1
ATOM 2272 N N . ALA A 1 274 ? -24.891 0.592 -1.403 1 94.69 274 ALA A N 1
ATOM 2273 C CA . ALA A 1 274 ? -25.391 1.878 -1.892 1 94.69 274 ALA A CA 1
ATOM 2274 C C . ALA A 1 274 ? -26.094 1.72 -3.236 1 94.69 274 ALA A C 1
ATOM 2276 O O . ALA A 1 274 ? -27.156 2.289 -3.453 1 94.69 274 ALA A O 1
ATOM 2277 N N . PHE A 1 275 ? -25.531 0.95 -4.098 1 97.31 275 PHE A N 1
ATOM 2278 C CA . PHE A 1 275 ? -26.062 0.74 -5.438 1 97.31 275 PHE A CA 1
ATOM 2279 C C . PHE A 1 275 ? -27.406 0.016 -5.371 1 97.31 275 PHE A C 1
ATOM 2281 O O . PHE A 1 275 ? -28.344 0.367 -6.09 1 97.31 275 PHE A O 1
ATOM 2288 N N . PHE A 1 276 ? -27.531 -0.946 -4.508 1 96.56 276 PHE A N 1
ATOM 2289 C CA . PHE A 1 276 ? -28.75 -1.731 -4.309 1 96.56 276 PHE A CA 1
ATOM 2290 C C . PHE A 1 276 ? -29.891 -0.846 -3.828 1 96.56 276 PHE A C 1
ATOM 2292 O O . PHE A 1 276 ? -31.016 -0.959 -4.32 1 96.56 276 PHE A O 1
ATOM 2299 N N . ASN A 1 277 ? -29.578 0.039 -2.934 1 95.31 277 ASN A N 1
ATOM 2300 C CA . ASN A 1 277 ? -30.594 0.896 -2.336 1 95.31 277 ASN A CA 1
ATOM 2301 C C . ASN A 1 277 ? -30.828 2.152 -3.168 1 95.31 277 ASN A C 1
ATOM 2303 O O . ASN A 1 277 ? -31.797 2.877 -2.947 1 95.31 277 ASN A O 1
ATOM 2307 N N . GLY A 1 278 ? -29.938 2.43 -4.137 1 96.44 278 GLY A N 1
ATOM 2308 C CA . GLY A 1 278 ? -30.016 3.674 -4.887 1 96.44 278 GLY A CA 1
ATOM 2309 C C . GLY A 1 278 ? -29.703 4.898 -4.051 1 96.44 278 GLY A C 1
ATOM 2310 O O . GLY A 1 278 ? -30.375 5.926 -4.164 1 96.44 278 GLY A O 1
ATOM 2311 N N . ILE A 1 279 ? -28.766 4.781 -3.141 1 94.25 279 ILE A N 1
ATOM 2312 C CA . ILE A 1 279 ? -28.391 5.875 -2.252 1 94.25 279 ILE A CA 1
ATOM 2313 C C . ILE A 1 279 ? -26.922 6.254 -2.494 1 94.25 279 ILE A C 1
ATOM 2315 O O . ILE A 1 279 ? -26.281 5.703 -3.387 1 94.25 279 ILE A O 1
ATOM 2319 N N . GLY A 1 280 ? -26.453 7.27 -1.763 1 93.81 280 GLY A N 1
ATOM 2320 C CA . GLY A 1 280 ? -25.109 7.762 -1.983 1 93.81 280 GLY A CA 1
ATOM 2321 C C . GLY A 1 280 ? -24.062 7.062 -1.122 1 93.81 280 GLY A C 1
ATOM 2322 O O . GLY A 1 280 ? -24.406 6.164 -0.349 1 93.81 280 GLY A O 1
ATOM 2323 N N . ILE A 1 281 ? -22.812 7.441 -1.38 1 93.38 281 ILE A N 1
ATOM 2324 C CA . ILE A 1 281 ? -21.703 6.895 -0.62 1 93.38 281 ILE A CA 1
ATOM 2325 C C . ILE A 1 281 ? -20.828 8.031 -0.081 1 93.38 281 ILE A C 1
ATOM 2327 O O . ILE A 1 281 ? -20.609 9.023 -0.774 1 93.38 281 ILE A O 1
ATOM 2331 N N . GLU A 1 282 ? -20.469 7.918 1.15 1 92.62 282 GLU A N 1
ATOM 2332 C CA . GLU A 1 282 ? -19.453 8.789 1.729 1 92.62 282 GLU A CA 1
ATOM 2333 C C . GLU A 1 282 ? -18.094 8.109 1.733 1 92.62 282 GLU A C 1
ATOM 2335 O O . GLU A 1 282 ? -17.938 7.016 2.281 1 92.62 282 GLU A O 1
ATOM 2340 N N . ILE A 1 283 ? -17.141 8.781 1.148 1 92.88 283 ILE A N 1
ATOM 2341 C CA . ILE A 1 283 ? -15.82 8.172 0.992 1 92.88 283 ILE A CA 1
ATOM 2342 C C . ILE A 1 283 ? -14.828 8.852 1.935 1 92.88 283 ILE A C 1
ATOM 2344 O O . ILE A 1 283 ? -14.75 10.078 1.985 1 92.88 283 ILE A O 1
ATOM 2348 N N . TRP A 1 284 ? -14.133 8.047 2.645 1 89.81 284 TRP A N 1
ATOM 2349 C CA . TRP A 1 284 ? -13.055 8.516 3.504 1 89.81 284 TRP A CA 1
ATOM 2350 C C . TRP A 1 284 ? -11.703 8.016 3.004 1 89.81 284 TRP A C 1
ATOM 2352 O O . TRP A 1 284 ? -11.477 6.805 2.906 1 89.81 284 TRP A O 1
ATOM 2362 N N . GLU A 1 285 ? -10.812 8.883 2.684 1 91.62 285 GLU A N 1
ATOM 2363 C CA . GLU A 1 285 ? -9.461 8.469 2.316 1 91.62 285 GLU A CA 1
ATOM 2364 C C . GLU A 1 285 ? -8.43 9.016 3.295 1 91.62 285 GLU A C 1
ATOM 2366 O O . GLU A 1 285 ? -7.531 8.289 3.73 1 91.62 285 GLU A O 1
ATOM 2371 N N . ASN A 1 286 ? -8.453 10.289 3.592 1 90.31 286 ASN A N 1
ATOM 2372 C CA . ASN A 1 286 ? -7.625 10.875 4.641 1 90.31 286 ASN A CA 1
ATOM 2373 C C . ASN A 1 286 ? -8.352 10.906 5.98 1 90.31 286 ASN A C 1
ATOM 2375 O O . ASN A 1 286 ? -9.195 11.773 6.215 1 90.31 286 ASN A O 1
ATOM 2379 N N . ILE A 1 287 ? -8.055 9.953 6.777 1 85.81 287 ILE A N 1
ATOM 2380 C CA . ILE A 1 287 ? -8.703 9.836 8.078 1 85.81 287 ILE A CA 1
ATOM 2381 C C . ILE A 1 287 ? -7.793 10.398 9.164 1 85.81 287 ILE A C 1
ATOM 2383 O O . ILE A 1 287 ? -7.047 9.656 9.805 1 85.81 287 ILE A O 1
ATOM 2387 N N . PHE A 1 288 ? -7.801 11.688 9.312 1 82.25 288 PHE A N 1
ATOM 2388 C CA . PHE A 1 288 ? -7.059 12.414 10.328 1 82.25 288 PHE A CA 1
ATOM 2389 C C . PHE A 1 288 ? -5.574 12.07 10.273 1 82.25 288 PHE A C 1
ATOM 2391 O O . PHE A 1 288 ? -4.973 11.734 11.297 1 82.25 288 PHE A O 1
ATOM 2398 N N . GLY A 1 289 ? -5.059 12.031 9.086 1 82.12 289 GLY A N 1
ATOM 2399 C CA . GLY A 1 289 ? -3.633 11.82 8.891 1 82.12 289 GLY A CA 1
ATOM 2400 C C . GLY A 1 289 ? -3.291 10.406 8.477 1 82.12 289 GLY A C 1
ATOM 2401 O O . GLY A 1 289 ? -2.141 10.109 8.141 1 82.12 289 GLY A O 1
ATOM 2402 N N . THR A 1 290 ? -4.211 9.477 8.523 1 83.5 290 THR A N 1
ATOM 2403 C CA . THR A 1 290 ? -4.027 8.117 8.016 1 83.5 290 THR A CA 1
ATOM 2404 C C . THR A 1 290 ? -4.586 7.988 6.605 1 83.5 290 THR A C 1
ATOM 2406 O O . THR A 1 290 ? -5.754 8.305 6.359 1 83.5 290 THR A O 1
ATOM 2409 N N . TRP A 1 291 ? -3.738 7.535 5.711 1 88 291 TRP A N 1
ATOM 2410 C CA . TRP A 1 291 ? -4.137 7.453 4.309 1 88 291 TRP A CA 1
ATOM 2411 C C . TRP A 1 291 ? -4.777 6.102 4.008 1 88 291 TRP A C 1
ATOM 2413 O O . TRP A 1 291 ? -4.16 5.055 4.219 1 88 291 TRP A O 1
ATOM 2423 N N . ASN A 1 292 ? -6.016 6.117 3.65 1 88 292 ASN A N 1
ATOM 2424 C CA . ASN A 1 292 ? -6.805 4.957 3.258 1 88 292 ASN A CA 1
ATOM 2425 C C . ASN A 1 292 ? -7.371 5.109 1.848 1 88 292 ASN A C 1
ATOM 2427 O O . ASN A 1 292 ? -8.586 5.145 1.662 1 88 292 ASN A O 1
ATOM 2431 N N . GLN A 1 293 ? -6.492 5.062 0.941 1 91.56 293 GLN A N 1
ATOM 2432 C CA . GLN A 1 293 ? -6.859 5.305 -0.45 1 91.56 293 GLN A CA 1
ATOM 2433 C C . GLN A 1 293 ? -7.816 4.23 -0.963 1 91.56 293 GLN A C 1
ATOM 2435 O O . GLN A 1 293 ? -7.648 3.049 -0.663 1 91.56 293 GLN A O 1
ATOM 2440 N N . LEU A 1 294 ? -8.797 4.695 -1.758 1 95.12 294 LEU A N 1
ATOM 2441 C CA . LEU A 1 294 ? -9.648 3.742 -2.463 1 95.12 294 LEU A CA 1
ATOM 2442 C C . LEU A 1 294 ? -8.812 2.834 -3.361 1 95.12 294 LEU A C 1
ATOM 2444 O O . LEU A 1 294 ? -7.898 3.299 -4.047 1 95.12 294 LEU A O 1
ATOM 2448 N N . SER A 1 295 ? -9.094 1.537 -3.285 1 94.62 295 SER A N 1
ATOM 2449 C CA . SER A 1 295 ? -8.414 0.626 -4.195 1 94.62 295 SER A CA 1
ATOM 2450 C C . SER A 1 295 ? -8.797 0.901 -5.645 1 94.62 295 SER A C 1
ATOM 2452 O O . SER A 1 295 ? -9.852 1.479 -5.918 1 94.62 295 SER A O 1
ATOM 2454 N N . PRO A 1 296 ? -7.914 0.461 -6.594 1 95.25 296 PRO A N 1
ATOM 2455 C CA . PRO A 1 296 ? -8.258 0.658 -8 1 95.25 29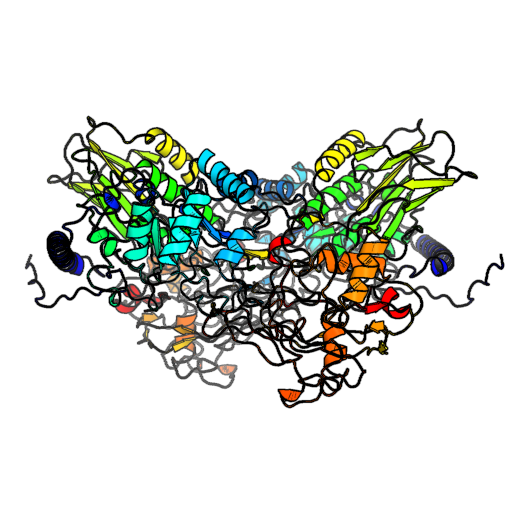6 PRO A CA 1
ATOM 2456 C C . PRO A 1 296 ? -9.594 0.012 -8.383 1 95.25 296 PRO A C 1
ATOM 2458 O O . PRO A 1 296 ? -10.375 0.6 -9.133 1 95.25 296 PRO A O 1
ATOM 2461 N N . ARG A 1 297 ? -9.891 -1.133 -7.902 1 96.44 297 ARG A N 1
ATOM 2462 C CA . ARG A 1 297 ? -11.148 -1.803 -8.219 1 96.44 297 ARG A CA 1
ATOM 2463 C C . ARG A 1 297 ? -12.344 -1.038 -7.652 1 96.44 297 ARG A C 1
ATOM 2465 O O . ARG A 1 297 ? -13.359 -0.867 -8.328 1 96.44 297 ARG A O 1
ATOM 2472 N N . ASP A 1 298 ? -12.219 -0.612 -6.379 1 96.75 298 ASP A N 1
ATOM 2473 C CA . ASP A 1 298 ? -13.281 0.172 -5.754 1 96.75 298 ASP A CA 1
ATOM 2474 C C . ASP A 1 298 ? -13.508 1.479 -6.508 1 96.75 298 ASP A C 1
ATOM 2476 O O . ASP A 1 298 ? -14.656 1.915 -6.668 1 96.75 298 ASP A O 1
ATOM 2480 N N . SER A 1 299 ? -12.414 2.068 -6.895 1 97.88 299 SER A N 1
ATOM 2481 C CA . SER A 1 299 ? -12.5 3.316 -7.648 1 97.88 299 SER A CA 1
ATOM 2482 C C . SER A 1 299 ? -13.273 3.123 -8.953 1 97.88 299 SER A C 1
ATOM 2484 O O . SER A 1 299 ? -14.141 3.924 -9.289 1 97.88 299 SER A O 1
ATOM 2486 N N . GLU A 1 300 ? -12.984 2.07 -9.625 1 98 300 GLU A N 1
ATOM 2487 C CA . GLU A 1 300 ? -13.656 1.801 -10.891 1 98 300 GLU A CA 1
ATOM 2488 C C . GLU A 1 300 ? -15.117 1.43 -10.672 1 98 300 GLU A C 1
ATOM 2490 O O . GLU A 1 300 ? -15.992 1.836 -11.445 1 98 300 GLU A O 1
ATOM 2495 N N . ALA A 1 301 ? -15.359 0.63 -9.68 1 98.12 301 ALA A N 1
ATOM 2496 C CA . ALA A 1 301 ? -16.734 0.287 -9.344 1 98.12 301 ALA A CA 1
ATOM 2497 C C . ALA A 1 301 ? -17.547 1.537 -9.023 1 98.12 301 ALA A C 1
ATOM 2499 O O . ALA A 1 301 ? -18.703 1.665 -9.461 1 98.12 301 ALA A O 1
ATOM 2500 N N . LEU A 1 302 ? -16.953 2.402 -8.258 1 97.88 302 LEU A N 1
ATOM 2501 C CA . LEU A 1 302 ? -17.625 3.645 -7.891 1 97.88 302 LEU A CA 1
ATOM 2502 C C . LEU A 1 302 ? -17.891 4.5 -9.125 1 97.88 302 LEU A C 1
ATOM 2504 O O . LEU A 1 302 ? -18.969 5.098 -9.25 1 97.88 302 LEU A O 1
ATOM 2508 N N . ARG A 1 303 ? -16.922 4.586 -10.016 1 98.06 303 ARG A N 1
ATOM 2509 C CA . ARG A 1 303 ? -17.094 5.328 -11.258 1 98.06 303 ARG A CA 1
ATOM 2510 C C . ARG A 1 303 ? -18.281 4.809 -12.055 1 98.06 303 ARG A C 1
ATOM 2512 O O . ARG A 1 303 ? -19.125 5.594 -12.508 1 98.06 303 ARG A O 1
ATOM 2519 N N . ARG A 1 304 ? -18.406 3.531 -12.164 1 98.31 304 ARG A N 1
ATOM 2520 C CA . ARG A 1 304 ? -19.453 2.918 -12.969 1 98.31 304 ARG A CA 1
ATOM 2521 C C . ARG A 1 304 ? -20.828 3.08 -12.297 1 98.31 304 ARG A C 1
ATOM 2523 O O . ARG A 1 304 ? -21.781 3.523 -12.93 1 98.31 304 ARG A O 1
ATOM 2530 N N . THR A 1 305 ? -20.891 2.764 -11.031 1 98.38 305 THR A N 1
ATOM 2531 C CA . THR A 1 305 ? -22.172 2.803 -10.328 1 98.38 305 THR A CA 1
ATOM 2532 C C . THR A 1 305 ? -22.688 4.234 -10.234 1 98.38 305 THR A C 1
ATOM 2534 O O . THR A 1 305 ? -23.875 4.48 -10.453 1 98.38 305 THR A O 1
ATOM 2537 N N . SER A 1 306 ? -21.797 5.168 -9.922 1 97.94 306 SER A N 1
ATOM 2538 C CA . SER A 1 306 ? -22.25 6.547 -9.773 1 97.94 306 SER A CA 1
ATOM 2539 C C . SER A 1 306 ? -22.688 7.137 -11.117 1 97.94 306 SER A C 1
ATOM 2541 O O . SER A 1 306 ? -23.594 7.965 -11.172 1 97.94 306 SER A O 1
ATOM 2543 N N . SER A 1 307 ? -22.031 6.738 -12.219 1 97.94 307 SER A N 1
ATOM 2544 C CA . SER A 1 307 ? -22.453 7.188 -13.539 1 97.94 307 SER A CA 1
ATOM 2545 C C . SER A 1 307 ? -23.891 6.75 -13.844 1 97.94 307 SER A C 1
ATOM 2547 O O . SER A 1 307 ? -24.672 7.516 -14.406 1 97.94 307 SER A O 1
ATOM 2549 N N . ILE A 1 308 ? -24.219 5.594 -13.445 1 98.44 308 ILE A N 1
ATOM 2550 C CA . ILE A 1 308 ? -25.562 5.059 -13.648 1 98.44 308 ILE A CA 1
ATOM 2551 C C . ILE A 1 308 ? -26.562 5.809 -12.766 1 98.44 308 ILE A C 1
ATOM 2553 O O . ILE A 1 308 ? -27.594 6.266 -13.25 1 98.44 308 ILE A O 1
ATOM 2557 N N . LEU A 1 309 ? -26.219 5.957 -11.539 1 98.19 309 LEU A N 1
ATOM 2558 C CA . LEU A 1 309 ? -27.109 6.633 -10.602 1 98.19 309 LEU A CA 1
ATOM 2559 C C . LEU A 1 309 ? -27.391 8.062 -11.047 1 98.19 309 LEU A C 1
ATOM 2561 O O . LEU A 1 309 ? -28.531 8.531 -10.984 1 98.19 309 LEU A O 1
ATOM 2565 N N . ARG A 1 310 ? -26.391 8.727 -11.562 1 97 310 ARG A N 1
ATOM 2566 C CA . ARG A 1 310 ? -26.531 10.125 -11.961 1 97 310 ARG A CA 1
ATOM 2567 C C . ARG A 1 310 ? -27.375 10.258 -13.219 1 97 310 ARG A C 1
ATOM 2569 O O . ARG A 1 310 ? -28.172 11.195 -13.344 1 97 310 ARG A O 1
ATOM 2576 N N . CYS A 1 311 ? -27.234 9.375 -14.109 1 97.56 311 CYS A N 1
ATOM 2577 C CA . CYS A 1 311 ? -27.984 9.445 -15.352 1 97.56 311 CYS A CA 1
ATOM 2578 C C . CYS A 1 311 ? -29.484 9.297 -15.094 1 97.56 311 CYS A C 1
ATOM 2580 O O . CYS A 1 311 ? -30.281 10.07 -15.609 1 97.56 311 CYS A O 1
ATOM 2582 N N . PHE A 1 312 ? -29.875 8.336 -14.328 1 97.81 312 PHE A N 1
ATOM 2583 C CA . PHE A 1 312 ? -31.281 8.094 -14.07 1 97.81 312 PHE A CA 1
ATOM 2584 C C . PHE A 1 312 ? -31.812 9.055 -13.016 1 97.81 312 PHE A C 1
ATOM 2586 O O . PHE A 1 312 ? -32.938 9.57 -13.141 1 97.81 312 PHE A O 1
ATOM 2593 N N . GLY A 1 313 ? -31.031 9.305 -11.977 1 95.5 313 GLY A N 1
ATOM 2594 C CA . GLY A 1 313 ? -31.281 10.367 -11.016 1 95.5 313 GLY A CA 1
ATOM 2595 C C . GLY A 1 313 ? -32.531 10.148 -10.203 1 95.5 313 GLY A C 1
ATOM 2596 O O . GLY A 1 313 ? -33 9.016 -10.07 1 95.5 313 GLY A O 1
ATOM 2597 N N . PRO A 1 314 ? -33.094 11.273 -9.664 1 95.06 314 PRO A N 1
ATOM 2598 C CA . PRO A 1 314 ? -34.25 11.219 -8.758 1 95.06 314 PRO A CA 1
ATOM 2599 C C . PRO A 1 314 ? -35.531 10.766 -9.461 1 95.06 314 PRO A C 1
ATOM 2601 O O . PRO A 1 314 ? -36.438 10.289 -8.805 1 95.06 314 PRO A O 1
ATOM 2604 N N . ASP A 1 315 ? -35.562 10.883 -10.758 1 96.25 315 ASP A N 1
ATOM 2605 C CA . ASP A 1 315 ? -36.719 10.43 -11.5 1 96.25 315 ASP A CA 1
ATOM 2606 C C . ASP A 1 315 ? -36.969 8.945 -11.258 1 96.25 315 ASP A C 1
ATOM 2608 O O . ASP A 1 315 ? -38.125 8.484 -11.367 1 96.25 315 ASP A O 1
ATOM 2612 N N . PHE A 1 316 ? -35.969 8.242 -10.969 1 97.81 316 PHE A N 1
ATOM 2613 C CA . PHE A 1 316 ? -36.094 6.816 -10.711 1 97.81 316 PHE A CA 1
ATOM 2614 C C . PHE A 1 316 ? -35.75 6.5 -9.258 1 97.81 316 PHE A C 1
ATOM 2616 O O . PHE A 1 316 ? -36.562 5.898 -8.555 1 97.81 316 PHE A O 1
ATOM 2623 N N . PHE A 1 317 ? -34.688 6.988 -8.742 1 97.5 317 PHE A N 1
ATOM 2624 C CA . PHE A 1 317 ? -34.156 6.555 -7.449 1 97.5 317 PHE A CA 1
ATOM 2625 C C . PHE A 1 317 ? -34.875 7.273 -6.312 1 97.5 317 PHE A C 1
ATOM 2627 O O . PHE A 1 317 ? -34.625 7 -5.137 1 97.5 317 PHE A O 1
ATOM 2634 N N . CYS A 1 318 ? -35.812 8.164 -6.645 1 95.31 318 CYS A N 1
ATOM 2635 C CA . CYS A 1 318 ? -36.719 8.727 -5.645 1 95.31 318 CYS A CA 1
ATOM 2636 C C . CYS A 1 318 ? -38.156 8.273 -5.887 1 95.31 318 CYS A C 1
ATOM 2638 O O . CYS A 1 318 ? -39.094 8.953 -5.48 1 95.31 318 CYS A O 1
ATOM 2640 N N . SER A 1 319 ? -38.344 7.195 -6.496 1 95.62 319 SER A N 1
ATOM 2641 C CA . SER A 1 319 ? -39.656 6.66 -6.809 1 95.62 319 SER A CA 1
ATOM 2642 C C . SER A 1 319 ? -40.344 6.156 -5.551 1 95.62 319 SER A C 1
ATOM 2644 O O . SER A 1 319 ? -39.812 5.352 -4.805 1 95.62 319 SER A O 1
ATOM 2646 N N . PRO A 1 320 ? -41.594 6.574 -5.32 1 92.44 320 PRO A N 1
ATOM 2647 C CA . PRO A 1 320 ? -42.344 6.023 -4.199 1 92.44 320 PRO A CA 1
ATOM 2648 C C . PRO A 1 320 ? -42.719 4.559 -4.406 1 92.44 320 PRO A C 1
ATOM 2650 O O . PRO A 1 320 ? -43.188 3.895 -3.469 1 92.44 320 PRO A O 1
ATOM 2653 N N . GLU A 1 321 ? -42.531 4.035 -5.602 1 93.62 321 GLU A N 1
ATOM 2654 C CA . GLU A 1 321 ? -42.875 2.652 -5.93 1 93.62 321 GLU A CA 1
ATOM 2655 C C . GLU A 1 321 ? -41.625 1.758 -5.91 1 93.62 321 GLU A C 1
ATOM 2657 O O . GLU A 1 321 ? -41.656 0.636 -6.422 1 93.62 321 GLU A O 1
ATOM 2662 N N . TRP A 1 322 ? -40.594 2.293 -5.332 1 95.62 322 TRP A N 1
ATOM 2663 C CA . TRP A 1 322 ? -39.375 1.517 -5.188 1 95.62 322 TRP A CA 1
ATOM 2664 C C . TRP A 1 322 ? -39.656 0.157 -4.559 1 95.62 322 TRP A C 1
ATOM 2666 O O . TRP A 1 322 ? -40.344 0.072 -3.535 1 95.62 322 TRP A O 1
ATOM 2676 N N . GLU A 1 323 ? -39.156 -0.936 -5.203 1 94.62 323 GLU A N 1
ATOM 2677 C CA . GLU A 1 323 ? -39.312 -2.311 -4.738 1 94.62 323 GLU A CA 1
ATOM 2678 C C . GLU A 1 323 ? -37.969 -2.975 -4.508 1 94.62 323 GLU A C 1
ATOM 2680 O O . GLU A 1 323 ? -37.406 -3.617 -5.406 1 94.62 323 GLU A O 1
ATOM 2685 N N . PRO A 1 324 ? -37.5 -2.957 -3.264 1 95.12 324 PRO A N 1
ATOM 2686 C CA . PRO A 1 324 ? -36.25 -3.672 -2.98 1 95.12 324 PRO A CA 1
ATOM 2687 C C . PRO A 1 324 ? -36.438 -5.188 -2.969 1 95.12 324 PRO A C 1
ATOM 2689 O O . PRO A 1 324 ? -37.531 -5.68 -2.701 1 95.12 324 PRO A O 1
ATOM 2692 N N . HIS A 1 325 ? -35.406 -5.934 -3.293 1 94.81 325 HIS A N 1
ATOM 2693 C CA . HIS A 1 325 ? -35.312 -7.387 -3.244 1 94.81 325 HIS A CA 1
ATOM 2694 C C . HIS A 1 325 ? -36.312 -8.039 -4.211 1 94.81 325 HIS A C 1
ATOM 2696 O O . HIS A 1 325 ? -37.031 -8.977 -3.838 1 94.81 325 HIS A O 1
ATOM 2702 N N . CYS A 1 326 ? -36.312 -7.395 -5.371 1 91.38 326 CYS A N 1
ATOM 2703 C CA . CYS A 1 326 ? -37.031 -8.102 -6.426 1 91.38 326 CYS A CA 1
ATOM 2704 C C . CYS A 1 326 ? -36.5 -9.5 -6.625 1 91.38 326 CYS A C 1
ATOM 2706 O O . CYS A 1 326 ? -35.281 -9.688 -6.668 1 91.38 326 CYS A O 1
ATOM 2708 N N . PRO A 1 327 ? -37.344 -10.445 -6.699 1 88.06 327 PRO A N 1
ATOM 2709 C CA . PRO A 1 327 ? -36.875 -11.828 -6.781 1 88.06 327 PRO A CA 1
ATOM 2710 C C . PRO A 1 327 ? -36 -12.086 -8.016 1 88.06 327 PRO A C 1
ATOM 2712 O O . PRO A 1 327 ? -36.344 -11.664 -9.117 1 88.06 327 PRO A O 1
ATOM 2715 N N . CYS A 1 328 ? -34.969 -12.703 -7.809 1 90.5 328 CYS A N 1
ATOM 2716 C CA . CYS A 1 328 ? -34.031 -13.125 -8.852 1 90.5 328 CYS A CA 1
ATOM 2717 C C . CYS A 1 328 ? -33.938 -14.641 -8.922 1 90.5 328 CYS A C 1
ATOM 2719 O O . CYS A 1 328 ? -34.281 -15.336 -7.961 1 90.5 328 CYS A O 1
ATOM 2721 N N . ILE A 1 329 ? -33.562 -15.125 -10.031 1 87.75 329 ILE A N 1
ATOM 2722 C CA . ILE A 1 329 ? -33.406 -16.562 -10.227 1 87.75 329 ILE A CA 1
ATOM 2723 C C . ILE A 1 329 ? -32.312 -17.094 -9.32 1 87.75 329 ILE A C 1
ATOM 2725 O O . ILE A 1 329 ? -32.5 -18.109 -8.633 1 87.75 329 ILE A O 1
ATOM 2729 N N . HIS A 1 330 ? -31.219 -16.438 -9.32 1 88.75 330 HIS A N 1
ATOM 2730 C CA . HIS A 1 330 ? -30.109 -16.828 -8.445 1 88.75 330 HIS A CA 1
ATOM 2731 C C . HIS A 1 330 ? -30.188 -16.094 -7.105 1 88.75 330 HIS A C 1
ATOM 2733 O O . HIS A 1 330 ? -29.234 -15.422 -6.707 1 88.75 330 HIS A O 1
ATOM 2739 N N . TRP A 1 331 ? -31.203 -16.344 -6.332 1 86.88 331 TRP A N 1
ATOM 2740 C CA . TRP A 1 331 ? -31.594 -15.547 -5.18 1 86.88 331 TRP A CA 1
ATOM 2741 C C . TRP A 1 331 ? -30.625 -15.75 -4.02 1 86.88 331 TRP A C 1
ATOM 2743 O O . TRP A 1 331 ? -30.641 -14.984 -3.053 1 86.88 331 TRP A O 1
ATOM 2753 N N . LYS A 1 332 ? -29.812 -16.688 -4.086 1 80 332 LYS A N 1
ATOM 2754 C CA . LYS A 1 332 ? -28.906 -16.953 -2.971 1 80 332 LYS A CA 1
ATOM 2755 C C . LYS A 1 332 ? -27.797 -15.914 -2.895 1 80 332 LYS A C 1
ATOM 2757 O O . LYS A 1 332 ? -27.281 -15.625 -1.814 1 80 332 LYS A O 1
ATOM 2762 N N . THR A 1 333 ? -27.438 -15.352 -4.066 1 86 333 THR A N 1
ATOM 2763 C CA . THR A 1 333 ? -26.297 -14.43 -4.031 1 86 333 THR A CA 1
ATOM 2764 C C . THR A 1 333 ? -26.625 -13.148 -4.785 1 86 333 THR A C 1
ATOM 2766 O O . THR A 1 333 ? -25.938 -12.141 -4.629 1 86 333 THR A O 1
ATOM 2769 N N . VAL A 1 334 ? -27.625 -13.25 -5.629 1 93.25 334 VAL A N 1
ATOM 2770 C CA . VAL A 1 334 ? -27.938 -12.078 -6.438 1 93.25 334 VAL A CA 1
ATOM 2771 C C . VAL A 1 334 ? -29.172 -11.375 -5.859 1 93.25 334 VAL A C 1
ATOM 2773 O O . VAL A 1 334 ? -30.188 -12.008 -5.582 1 93.25 334 VAL A O 1
ATOM 2776 N N . PHE A 1 335 ? -29 -10.109 -5.695 1 94.5 335 PHE A N 1
ATOM 2777 C CA . PHE A 1 335 ? -30.078 -9.281 -5.16 1 94.5 335 PHE A CA 1
ATOM 2778 C C . PHE A 1 335 ? -30.359 -8.102 -6.09 1 94.5 335 PHE A C 1
ATOM 2780 O O . PHE A 1 335 ? -29.453 -7.551 -6.703 1 94.5 335 PHE A O 1
ATOM 2787 N N . SER A 1 336 ? -31.609 -7.758 -6.18 1 96.06 336 SER A N 1
ATOM 2788 C CA . SER A 1 336 ? -31.984 -6.691 -7.102 1 96.06 336 SER A CA 1
ATOM 2789 C C . SER A 1 336 ? -32.969 -5.727 -6.465 1 96.06 336 SER A C 1
ATOM 2791 O O . SER A 1 336 ? -33.656 -6.074 -5.488 1 96.06 336 SER A O 1
ATOM 2793 N N . SER A 1 337 ? -32.969 -4.52 -6.953 1 96.94 337 SER A N 1
ATOM 2794 C CA . SER A 1 337 ? -33.938 -3.467 -6.605 1 96.94 337 SER A CA 1
ATOM 2795 C C . SER A 1 337 ? -34.531 -2.832 -7.852 1 96.94 337 SER A C 1
ATOM 2797 O O . SER A 1 337 ? -33.812 -2.557 -8.82 1 96.94 337 SER A O 1
ATOM 2799 N N . LYS A 1 338 ? -35.844 -2.658 -7.82 1 97.06 338 LYS A N 1
ATOM 2800 C CA . LYS A 1 338 ? -36.562 -2.072 -8.953 1 97.06 338 LYS A CA 1
ATOM 2801 C C . LYS A 1 338 ? -37 -0.65 -8.641 1 97.06 338 LYS A C 1
ATOM 2803 O O . LYS A 1 338 ? -37.625 -0.406 -7.602 1 97.06 338 LYS A O 1
ATOM 2808 N N . PHE A 1 339 ? -36.719 0.275 -9.555 1 98.06 339 PHE A N 1
ATOM 2809 C CA . PHE A 1 339 ? -37.094 1.68 -9.422 1 98.06 339 PHE A CA 1
ATOM 2810 C C . PHE A 1 339 ? -37.906 2.135 -10.625 1 98.06 339 PHE A C 1
ATOM 2812 O O . PHE A 1 339 ? -37.344 2.5 -11.664 1 98.06 339 PHE A O 1
ATOM 2819 N N . PRO A 1 340 ? -39.219 2.131 -10.492 1 97.12 340 PRO A N 1
ATOM 2820 C CA . PRO A 1 340 ? -40.031 2.668 -11.57 1 97.12 340 PRO A CA 1
ATOM 2821 C C . PRO A 1 340 ? -39.906 4.18 -11.727 1 97.12 340 PRO A C 1
ATOM 2823 O O . PRO A 1 340 ? -39.688 4.887 -10.734 1 97.12 340 PRO A O 1
ATOM 2826 N N . SER A 1 341 ? -40.094 4.656 -12.922 1 97.38 341 SER A N 1
ATOM 2827 C CA . SER A 1 341 ? -40 6.086 -13.188 1 97.38 341 SER A CA 1
ATOM 2828 C C . SER A 1 341 ? -41.156 6.844 -12.57 1 97.38 341 SER A C 1
ATOM 2830 O O . SER A 1 341 ? -42.312 6.359 -12.578 1 97.38 341 SER A O 1
ATOM 2832 N N . ILE A 1 342 ? -40.812 8.023 -12.055 1 95.81 342 ILE A N 1
ATOM 2833 C CA . ILE A 1 342 ? -41.844 8.898 -11.523 1 95.81 342 ILE A CA 1
ATOM 2834 C C . ILE A 1 342 ? -42.531 9.664 -12.664 1 95.81 342 ILE A C 1
ATOM 2836 O O . ILE A 1 342 ? -43.719 9.992 -12.578 1 95.81 342 ILE A O 1
ATOM 2840 N N . THR A 1 343 ? -41.875 9.867 -13.727 1 94.5 343 THR A N 1
ATOM 2841 C CA . THR A 1 343 ? -42.312 10.82 -14.734 1 94.5 343 THR A CA 1
ATOM 2842 C C . THR A 1 343 ? -42.844 10.086 -15.977 1 94.5 343 THR A C 1
ATOM 2844 O O . THR A 1 343 ? -43.688 10.625 -16.719 1 94.5 343 THR A O 1
ATOM 2847 N N . THR A 1 344 ? -42.281 8.969 -16.219 1 94.44 344 THR A N 1
ATOM 2848 C CA . THR A 1 344 ? -42.625 8.281 -17.469 1 94.44 344 THR A CA 1
ATOM 2849 C C . THR A 1 344 ? -43.219 6.902 -17.172 1 94.44 344 THR A C 1
ATOM 2851 O O . THR A 1 344 ? -42.594 6.078 -16.516 1 94.44 344 THR A O 1
ATOM 2854 N N . ALA A 1 345 ? -44.312 6.68 -17.75 1 91 345 ALA A N 1
ATOM 2855 C CA . ALA A 1 345 ? -45 5.41 -17.531 1 91 345 ALA A CA 1
ATOM 2856 C C . ALA A 1 345 ? -44.25 4.258 -18.188 1 91 345 ALA A C 1
ATOM 2858 O O . ALA A 1 345 ? -43.656 4.422 -19.266 1 91 345 ALA A O 1
ATOM 2859 N N . ASN A 1 346 ? -44.281 3.121 -17.609 1 90.44 346 ASN A N 1
ATOM 2860 C CA . ASN A 1 346 ? -43.75 1.863 -18.109 1 90.44 346 ASN A CA 1
ATOM 2861 C C . ASN A 1 346 ? -42.219 1.915 -18.25 1 90.44 346 ASN A C 1
ATOM 2863 O O . ASN A 1 346 ? -41.656 1.32 -19.156 1 90.44 346 ASN A O 1
ATOM 2867 N N . GLN A 1 347 ? -41.625 2.842 -17.531 1 95.31 347 GLN A N 1
ATOM 2868 C CA . GLN A 1 347 ? -40.156 2.879 -17.438 1 95.31 347 GLN A CA 1
ATOM 2869 C C . GLN A 1 347 ? -39.688 2.436 -16.047 1 95.31 347 GLN A C 1
ATOM 2871 O O . GLN A 1 347 ? -40.312 2.783 -15.047 1 95.31 347 GLN A O 1
ATOM 2876 N N . ALA A 1 348 ? -38.656 1.601 -16.031 1 97.19 348 ALA A N 1
ATOM 2877 C CA . ALA A 1 348 ? -38.125 1.15 -14.742 1 97.19 348 ALA A CA 1
ATOM 2878 C C . ALA A 1 348 ? -36.625 0.805 -14.844 1 97.19 348 ALA A C 1
ATOM 2880 O O . ALA A 1 348 ? -36.156 0.411 -15.914 1 97.19 348 ALA A O 1
ATOM 2881 N N . VAL A 1 349 ? -35.969 1.01 -13.789 1 98.12 349 VAL A N 1
ATOM 2882 C CA . VAL A 1 349 ? -34.562 0.633 -13.672 1 98.12 349 VAL A CA 1
ATOM 2883 C C . VAL A 1 349 ? -34.406 -0.432 -12.594 1 98.12 349 VAL A C 1
ATOM 2885 O O . VAL A 1 349 ? -35 -0.338 -11.523 1 98.12 349 VAL A O 1
ATOM 2888 N N . TRP A 1 350 ? -33.656 -1.501 -12.906 1 97.81 350 TRP A N 1
ATOM 2889 C CA . TRP A 1 350 ? -33.281 -2.502 -11.922 1 97.81 350 TRP A CA 1
ATOM 2890 C C . TRP A 1 350 ? -31.781 -2.42 -11.625 1 97.81 350 TRP A C 1
ATOM 2892 O O . TRP A 1 350 ? -30.953 -2.338 -12.539 1 97.81 350 TRP A O 1
ATOM 2902 N N . THR A 1 351 ? -31.422 -2.436 -10.391 1 98.25 351 THR A N 1
ATOM 2903 C CA . THR A 1 351 ? -30.031 -2.645 -9.984 1 98.25 351 THR A CA 1
ATOM 2904 C C . THR A 1 351 ? -29.812 -4.07 -9.484 1 98.25 351 THR A C 1
ATOM 2906 O O . THR A 1 351 ? -30.703 -4.645 -8.836 1 98.25 351 THR A O 1
ATOM 2909 N N . PHE A 1 352 ? -28.703 -4.637 -9.836 1 97.75 352 PHE A N 1
ATOM 2910 C CA . PHE A 1 352 ? -28.344 -5.98 -9.414 1 97.75 352 PHE A CA 1
ATOM 2911 C C . PHE A 1 352 ? -26.969 -5.984 -8.75 1 97.75 352 PHE A C 1
ATOM 2913 O O . PHE A 1 352 ? -26.062 -5.281 -9.188 1 97.75 352 PHE A O 1
ATOM 2920 N N . ILE A 1 353 ? -26.828 -6.785 -7.695 1 96.62 353 ILE A N 1
ATOM 2921 C CA . ILE A 1 353 ? -25.531 -7.023 -7.066 1 96.62 353 ILE A CA 1
ATOM 2922 C C . ILE A 1 353 ? -25.344 -8.523 -6.824 1 96.62 353 ILE A C 1
ATOM 2924 O O . ILE A 1 353 ? -26.312 -9.227 -6.508 1 96.62 353 ILE A O 1
ATOM 2928 N N . ASN A 1 354 ? -24.172 -8.961 -7.07 1 94.25 354 ASN A N 1
ATOM 2929 C CA . ASN A 1 354 ? -23.781 -10.328 -6.746 1 94.25 354 ASN A CA 1
ATOM 2930 C C . ASN A 1 354 ? -22.875 -10.375 -5.523 1 94.25 354 ASN A C 1
ATOM 2932 O O . ASN A 1 354 ? -21.734 -9.898 -5.574 1 94.25 354 ASN A O 1
ATOM 2936 N N . ARG A 1 355 ? -23.359 -10.945 -4.484 1 88.81 355 ARG A N 1
ATOM 2937 C CA . ARG A 1 355 ? -22.594 -11.039 -3.252 1 88.81 355 ARG A CA 1
ATOM 2938 C C . ARG A 1 355 ? -21.781 -12.336 -3.213 1 88.81 355 ARG A C 1
ATOM 2940 O O . ARG A 1 355 ? -21 -12.555 -2.287 1 88.81 355 ARG A O 1
ATOM 2947 N N . GLY A 1 356 ? -21.922 -13.062 -4.211 1 81.25 356 GLY A N 1
ATOM 2948 C CA . GLY A 1 356 ? -21.25 -14.352 -4.234 1 81.25 356 GLY A CA 1
ATOM 2949 C C . GLY A 1 356 ? -19.922 -14.32 -4.984 1 81.25 356 GLY A C 1
ATOM 2950 O O . GLY A 1 356 ? -19.672 -13.406 -5.773 1 81.25 356 GLY A O 1
ATOM 2951 N N . PRO A 1 357 ? -19.078 -15.281 -4.777 1 80 357 PRO A N 1
ATOM 2952 C CA . PRO A 1 357 ? -17.75 -15.375 -5.41 1 80 357 PRO A CA 1
ATOM 2953 C C . PRO A 1 357 ? -17.812 -16.016 -6.797 1 80 357 PRO A C 1
ATOM 2955 O O . PRO A 1 357 ? -16.781 -16.141 -7.465 1 80 357 PRO A O 1
ATOM 2958 N N . GLN A 1 358 ? -18.984 -16.391 -7.281 1 78.94 358 GLN A N 1
ATOM 2959 C CA . GLN A 1 358 ? -19.125 -17.031 -8.586 1 78.94 358 GLN A CA 1
ATOM 2960 C C . GLN A 1 358 ? -19.766 -16.094 -9.602 1 78.94 358 GLN A C 1
ATOM 2962 O O . GLN A 1 358 ? -20.656 -15.32 -9.258 1 78.94 358 GLN A O 1
ATOM 2967 N N . PRO A 1 359 ? -19.266 -16.266 -10.805 1 87 359 PRO A N 1
ATOM 2968 C CA . PRO A 1 359 ? -19.969 -15.531 -11.852 1 87 359 PRO A CA 1
ATOM 2969 C C . PRO A 1 359 ? -21.359 -16.109 -12.133 1 87 359 PRO A C 1
ATOM 2971 O O . PRO A 1 359 ? -21.547 -17.328 -12.094 1 87 359 PRO A O 1
ATOM 2974 N N . ILE A 1 360 ? -22.266 -15.289 -12.352 1 89.12 360 ILE A N 1
ATOM 2975 C CA . ILE A 1 360 ? -23.625 -15.695 -12.68 1 89.12 360 ILE A CA 1
ATOM 2976 C C . ILE A 1 360 ? -23.906 -15.398 -14.156 1 89.12 360 ILE A C 1
ATOM 2978 O O . ILE A 1 360 ? -23.75 -14.266 -14.602 1 89.12 360 ILE A O 1
ATOM 2982 N N . THR A 1 361 ? -24.281 -16.484 -14.844 1 90.38 361 THR A N 1
ATOM 2983 C CA . THR A 1 361 ? -24.531 -16.328 -16.266 1 90.38 361 THR A CA 1
ATOM 2984 C C . THR A 1 361 ? -25.938 -16.797 -16.625 1 90.38 361 THR A C 1
ATOM 2986 O O . THR A 1 361 ? -26.531 -17.609 -15.898 1 90.38 361 THR A O 1
ATOM 2989 N N . GLY A 1 362 ? -26.5 -16.25 -17.672 1 88.62 362 GLY A N 1
ATOM 2990 C CA . GLY A 1 362 ? -27.766 -16.734 -18.234 1 88.62 362 GLY A CA 1
ATOM 2991 C C . GLY A 1 362 ? -28.969 -16.031 -17.656 1 88.62 362 GLY A C 1
ATOM 2992 O O . GLY A 1 362 ? -29.031 -14.797 -17.625 1 88.62 362 GLY A O 1
ATOM 2993 N N . HIS A 1 363 ? -30.016 -16.812 -17.219 1 88.19 363 HIS A N 1
ATOM 2994 C CA . HIS A 1 363 ? -31.297 -16.297 -16.781 1 88.19 363 HIS A CA 1
ATOM 2995 C C . HIS A 1 363 ? -31.188 -15.609 -15.422 1 88.19 363 HIS A C 1
ATOM 2997 O O . HIS A 1 363 ? -30.797 -16.234 -14.438 1 88.19 363 HIS A O 1
ATOM 3003 N N . GLN A 1 364 ? -31.547 -14.383 -15.383 1 87.12 364 GLN A N 1
ATOM 3004 C CA . GLN A 1 364 ? -31.359 -13.656 -14.125 1 87.12 364 GLN A CA 1
ATOM 3005 C C . GLN A 1 364 ? -32.719 -13.289 -13.508 1 87.12 364 GLN A C 1
ATOM 3007 O O . GLN A 1 364 ? -32.875 -13.367 -12.289 1 87.12 364 GLN A O 1
ATOM 3012 N N . VAL A 1 365 ? -33.594 -12.82 -14.312 1 91.06 365 VAL A N 1
ATOM 3013 C CA . VAL A 1 365 ? -34.844 -12.312 -13.75 1 91.06 365 VAL A CA 1
ATOM 3014 C C . VAL A 1 365 ? -35.969 -12.484 -14.766 1 91.06 365 VAL A C 1
ATOM 3016 O O . VAL A 1 365 ? -35.75 -12.539 -15.977 1 91.06 365 VAL A O 1
ATOM 3019 N N . THR A 1 366 ? -37.156 -12.641 -14.273 1 91 366 THR A N 1
ATOM 3020 C CA . THR A 1 366 ? -38.375 -12.664 -15.078 1 91 366 THR A CA 1
ATOM 3021 C C . THR A 1 366 ? -39.188 -11.383 -14.867 1 91 366 THR A C 1
ATOM 3023 O O . THR A 1 366 ? -39.469 -11 -13.727 1 91 366 THR A O 1
ATOM 3026 N N . VAL A 1 367 ? -39.562 -10.742 -15.945 1 92.38 367 VAL A N 1
ATOM 3027 C CA . VAL A 1 367 ? -40.25 -9.461 -15.828 1 92.38 367 VAL A CA 1
ATOM 3028 C C . VAL A 1 367 ? -41.5 -9.469 -16.688 1 92.38 367 VAL A C 1
ATOM 3030 O O . VAL A 1 367 ? -41.656 -10.312 -17.578 1 92.38 367 VAL A O 1
ATOM 3033 N N . ASN A 1 368 ? -42.312 -8.531 -16.391 1 89.94 368 ASN A N 1
ATOM 3034 C CA . ASN A 1 368 ? -43.469 -8.32 -17.234 1 89.94 368 ASN A CA 1
ATOM 3035 C C . ASN A 1 368 ? -43.094 -7.82 -18.625 1 89.94 368 ASN A C 1
ATOM 3037 O O . ASN A 1 368 ? -42.156 -7.008 -18.75 1 89.94 368 ASN A O 1
ATOM 3041 N N . TYR A 1 369 ? -43.812 -8.359 -19.609 1 92.38 369 TYR A N 1
ATOM 3042 C CA . TYR A 1 369 ? -43.438 -7.992 -20.969 1 92.38 369 TYR A CA 1
ATOM 3043 C C . TYR A 1 369 ? -44.688 -7.867 -21.859 1 92.38 369 TYR A C 1
ATOM 3045 O O . TYR A 1 369 ? -45.625 -8.633 -21.719 1 92.38 369 TYR A O 1
ATOM 3053 N N . HIS A 1 370 ? -44.719 -6.898 -22.656 1 90.19 370 HIS A N 1
ATOM 3054 C CA . HIS A 1 370 ? -45.594 -6.754 -23.797 1 90.19 370 HIS A CA 1
ATOM 3055 C C . HIS A 1 370 ? -44.875 -6.137 -24.984 1 90.19 370 HIS A C 1
ATOM 3057 O O . HIS A 1 370 ? -43.812 -5.512 -24.828 1 90.19 370 HIS A O 1
ATOM 3063 N N . MET A 1 371 ? -45.469 -6.344 -26.172 1 90.31 371 MET A N 1
ATOM 3064 C CA . MET A 1 371 ? -44.844 -5.832 -27.375 1 90.31 371 MET A CA 1
ATOM 3065 C C . MET A 1 371 ? -44.625 -4.324 -27.297 1 90.31 371 MET A C 1
ATOM 3067 O O . MET A 1 371 ? -45.531 -3.598 -26.859 1 90.31 371 MET A O 1
ATOM 3071 N N . GLY A 1 372 ? -43.375 -3.83 -27.594 1 91.88 372 GLY A N 1
ATOM 3072 C CA . GLY A 1 372 ? -43.062 -2.414 -27.531 1 91.88 372 GLY A CA 1
ATOM 3073 C C . GLY A 1 372 ? -42.094 -2.062 -26.422 1 91.88 372 GLY A C 1
ATOM 3074 O O . GLY A 1 372 ? -41.469 -0.985 -26.422 1 91.88 372 GLY A O 1
ATOM 3075 N N . ILE A 1 373 ? -41.938 -2.932 -25.469 1 94.88 373 ILE A N 1
ATOM 3076 C CA . ILE A 1 373 ? -41 -2.678 -24.375 1 94.88 373 ILE A CA 1
ATOM 3077 C C . ILE A 1 373 ? -39.594 -3.098 -24.797 1 94.88 373 ILE A C 1
ATOM 3079 O O . ILE A 1 373 ? -39.406 -4.176 -25.359 1 94.88 373 ILE A O 1
ATOM 3083 N N . GLN A 1 374 ? -38.719 -2.205 -24.547 1 95.5 374 GLN A N 1
ATOM 3084 C CA . GLN A 1 374 ? -37.312 -2.455 -24.828 1 95.5 374 GLN A CA 1
ATOM 3085 C C . GLN A 1 374 ? -36.5 -2.555 -23.531 1 95.5 374 GLN A C 1
ATOM 3087 O O . GLN A 1 374 ? -36.875 -1.935 -22.516 1 95.5 374 GLN A O 1
ATOM 3092 N N . PHE A 1 375 ? -35.531 -3.393 -23.578 1 97.12 375 PHE A N 1
ATOM 3093 C CA . PHE A 1 375 ? -34.656 -3.574 -22.422 1 97.12 375 PHE A CA 1
ATOM 3094 C C . PHE A 1 375 ? -33.219 -3.236 -22.781 1 97.12 375 PHE A C 1
ATOM 3096 O O . PHE A 1 375 ? -32.75 -3.484 -23.891 1 97.12 375 PHE A O 1
ATOM 3103 N N . TYR A 1 376 ? -32.531 -2.631 -21.859 1 98 376 TYR A N 1
ATOM 3104 C CA . TYR A 1 376 ? -31.109 -2.303 -22 1 98 376 TYR A CA 1
ATOM 3105 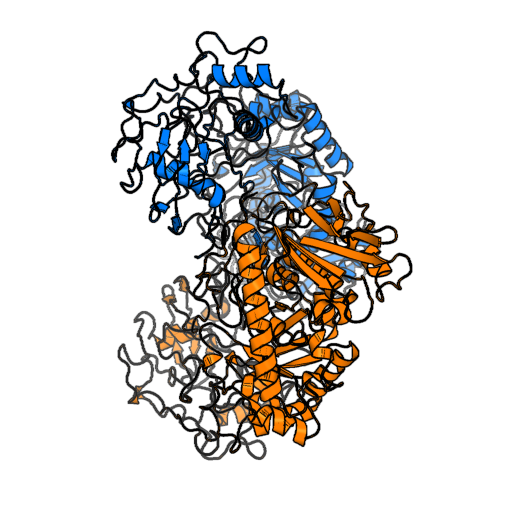C C . TYR A 1 376 ? -30.312 -2.846 -20.828 1 98 376 TYR A C 1
ATOM 3107 O O . TYR A 1 376 ? -30.688 -2.66 -19.672 1 98 376 TYR A O 1
ATOM 3115 N N . ASP A 1 377 ? -29.297 -3.627 -21.125 1 98.06 377 ASP A N 1
ATOM 3116 C CA . ASP A 1 377 ? -28.266 -3.922 -20.141 1 98.06 377 ASP A CA 1
ATOM 3117 C C . ASP A 1 377 ? -27.328 -2.734 -19.953 1 98.06 377 ASP A C 1
ATOM 3119 O O . ASP A 1 377 ? -26.297 -2.639 -20.625 1 98.06 377 ASP A O 1
ATOM 3123 N N . VAL A 1 378 ? -27.594 -1.915 -19.031 1 98.62 378 VAL A N 1
ATOM 3124 C CA . VAL A 1 378 ? -26.906 -0.637 -18.859 1 98.62 378 VAL A CA 1
ATOM 3125 C C . VAL A 1 378 ? -25.484 -0.874 -18.375 1 98.62 378 VAL A C 1
ATOM 3127 O O . VAL A 1 378 ? -24.562 -0.147 -18.766 1 98.62 378 VAL A O 1
ATOM 3130 N N . TRP A 1 379 ? -25.266 -1.85 -17.516 1 98.31 379 TRP A N 1
ATOM 3131 C CA . TRP A 1 379 ? -23.938 -2.121 -16.969 1 98.31 379 TRP A CA 1
ATOM 3132 C C . TRP A 1 379 ? -22.953 -2.436 -18.078 1 98.31 379 TRP A C 1
ATOM 3134 O O . TRP A 1 379 ? -21.781 -2.016 -18.031 1 98.31 379 TRP A O 1
ATOM 3144 N N . HIS A 1 380 ? -23.375 -3.117 -19.109 1 97.56 380 HIS A N 1
ATOM 3145 C CA . HIS A 1 380 ? -22.484 -3.512 -20.203 1 97.56 380 HIS A CA 1
ATOM 3146 C C . HIS A 1 380 ? -22.641 -2.59 -21.406 1 97.56 380 HIS A C 1
ATOM 3148 O O . HIS A 1 380 ? -21.922 -2.727 -22.391 1 97.56 380 HIS A O 1
ATOM 3154 N N . GLY A 1 381 ? -23.578 -1.72 -21.406 1 97.5 381 GLY A N 1
ATOM 3155 C CA . GLY A 1 381 ? -23.75 -0.689 -22.422 1 97.5 381 GLY A CA 1
ATOM 3156 C C . GLY A 1 381 ? -24.281 -1.225 -23.734 1 97.5 381 GLY A C 1
ATOM 3157 O O . GLY A 1 381 ? -23.797 -0.842 -24.797 1 97.5 381 GLY A O 1
ATOM 3158 N N . HIS A 1 382 ? -25.266 -2.182 -23.656 1 96 382 HIS A N 1
ATOM 3159 C CA . HIS A 1 382 ? -25.844 -2.662 -24.906 1 96 382 HIS A CA 1
ATOM 3160 C C . HIS A 1 382 ? -27.328 -3.014 -24.719 1 96 382 HIS A C 1
ATOM 3162 O O . HIS A 1 382 ? -27.781 -3.24 -23.594 1 96 382 HIS A O 1
ATOM 3168 N N . PRO A 1 383 ? -28.078 -3.02 -25.812 1 96.31 383 PRO A N 1
ATOM 3169 C CA . PRO A 1 383 ? -29.484 -3.447 -25.734 1 96.31 383 PRO A CA 1
ATOM 3170 C C . PRO A 1 383 ? -29.625 -4.926 -25.391 1 96.31 383 PRO A C 1
ATOM 3172 O O . PRO A 1 383 ? -28.75 -5.73 -25.734 1 96.31 383 PRO A O 1
ATOM 3175 N N . LEU A 1 384 ? -30.656 -5.254 -24.719 1 96 384 LEU A N 1
ATOM 3176 C CA . LEU A 1 384 ? -30.906 -6.617 -24.266 1 96 384 LEU A CA 1
ATOM 3177 C C . LEU A 1 384 ? -32.188 -7.172 -24.891 1 96 384 LEU A C 1
ATOM 3179 O O . LEU A 1 384 ? -33.25 -6.523 -24.844 1 96 384 LEU A O 1
ATOM 3183 N N . GLN A 1 385 ? -32.125 -8.312 -25.516 1 93.44 385 GLN A N 1
ATOM 3184 C CA . GLN A 1 385 ? -33.281 -8.977 -26.078 1 93.44 385 GLN A CA 1
ATOM 3185 C C . GLN A 1 385 ? -33.906 -9.953 -25.062 1 93.44 385 GLN A C 1
ATOM 3187 O O . GLN A 1 385 ? -33.219 -10.852 -24.578 1 93.44 385 GLN A O 1
ATOM 3192 N N . PRO A 1 386 ? -35.156 -9.719 -24.766 1 94.06 386 PRO A N 1
ATOM 3193 C CA . PRO A 1 386 ? -35.781 -10.656 -23.844 1 94.06 386 PRO A CA 1
ATOM 3194 C C . PRO A 1 386 ? -35.938 -12.055 -24.438 1 94.06 386 PRO A C 1
ATOM 3196 O O . PRO A 1 386 ? -36.062 -12.203 -25.656 1 94.06 386 PRO A O 1
ATOM 3199 N N . THR A 1 387 ? -35.875 -13.016 -23.594 1 91.94 387 THR A N 1
ATOM 3200 C CA . THR A 1 387 ? -36.062 -14.406 -24.016 1 91.94 387 THR A CA 1
ATOM 3201 C C . THR A 1 387 ? -37.219 -15.055 -23.266 1 91.94 387 THR A C 1
ATOM 3203 O O . THR A 1 387 ? -37.75 -14.492 -22.312 1 91.94 387 THR A O 1
ATOM 3206 N N . HIS A 1 388 ? -37.688 -16.25 -23.781 1 89.69 388 HIS A N 1
ATOM 3207 C CA . HIS A 1 388 ? -38.719 -17.062 -23.156 1 89.69 388 HIS A CA 1
ATOM 3208 C C . HIS A 1 388 ? -39.969 -16.25 -22.859 1 89.69 388 HIS A C 1
ATOM 3210 O O . HIS A 1 388 ? -40.469 -16.219 -21.719 1 89.69 388 HIS A O 1
ATOM 3216 N N . ILE A 1 389 ? -40.469 -15.547 -23.875 1 90.5 389 ILE A N 1
ATOM 3217 C CA . ILE A 1 389 ? -41.656 -14.719 -23.75 1 90.5 389 ILE A CA 1
ATOM 3218 C C . ILE A 1 389 ? -42.906 -15.609 -23.719 1 90.5 389 ILE A C 1
ATOM 3220 O O . ILE A 1 389 ? -43.188 -16.312 -24.672 1 90.5 389 ILE A O 1
ATOM 3224 N N . ALA A 1 390 ? -43.531 -15.656 -22.578 1 89.62 390 ALA A N 1
ATOM 3225 C CA . ALA A 1 390 ? -44.75 -16.453 -22.406 1 89.62 390 ALA A CA 1
ATOM 3226 C C . ALA A 1 390 ? -45.688 -15.812 -21.391 1 89.62 390 ALA A C 1
ATOM 3228 O O . ALA A 1 390 ? -45.25 -15.312 -20.359 1 89.62 390 ALA A O 1
ATOM 3229 N N . ASP A 1 391 ? -47 -15.742 -21.656 1 91.44 391 ASP A N 1
ATOM 3230 C CA . ASP A 1 391 ? -48.031 -15.32 -20.75 1 91.44 391 ASP A CA 1
ATOM 3231 C C . ASP A 1 391 ? -47.781 -13.922 -20.203 1 91.44 391 ASP A C 1
ATOM 3233 O O . ASP A 1 391 ? -47.906 -13.68 -19 1 91.44 391 ASP A O 1
ATOM 3237 N N . GLY A 1 392 ? -47.188 -13.062 -21 1 90.38 392 GLY A N 1
ATOM 3238 C CA . GLY A 1 392 ? -46.938 -11.68 -20.594 1 90.38 392 GLY A CA 1
ATOM 3239 C C . GLY A 1 392 ? -45.688 -11.5 -19.797 1 90.38 392 GLY A C 1
ATOM 3240 O O . GLY A 1 392 ? -45.438 -10.438 -19.203 1 90.38 392 GLY A O 1
ATOM 3241 N N . LEU A 1 393 ? -44.875 -12.562 -19.703 1 92.31 393 LEU A N 1
ATOM 3242 C CA . LEU A 1 393 ? -43.625 -12.516 -18.969 1 92.31 393 LEU A CA 1
ATOM 3243 C C . LEU A 1 393 ? -42.438 -12.781 -19.906 1 92.31 393 LEU A C 1
ATOM 3245 O O . LEU A 1 393 ? -42.594 -13.43 -20.938 1 92.31 393 LEU A O 1
ATOM 3249 N N . ALA A 1 394 ? -41.375 -12.203 -19.656 1 93.62 394 ALA A N 1
ATOM 3250 C CA . ALA A 1 394 ? -40.125 -12.445 -20.375 1 93.62 394 ALA A CA 1
ATOM 3251 C C . ALA A 1 394 ? -38.969 -12.68 -19.406 1 93.62 394 ALA A C 1
ATOM 3253 O O . ALA A 1 394 ? -39 -12.18 -18.281 1 93.62 394 ALA A O 1
ATOM 3254 N N . THR A 1 395 ? -38.062 -13.469 -19.812 1 94.12 395 THR A N 1
ATOM 3255 C CA . THR A 1 395 ? -36.844 -13.695 -19.047 1 94.12 395 THR A CA 1
ATOM 3256 C C . THR A 1 395 ? -35.688 -12.875 -19.609 1 94.12 395 THR A C 1
ATOM 3258 O O . THR A 1 395 ? -35.531 -12.781 -20.828 1 94.12 395 THR A O 1
ATOM 3261 N N . LEU A 1 396 ? -35 -12.219 -18.797 1 95.31 396 LEU A N 1
ATOM 3262 C CA . LEU A 1 396 ? -33.844 -11.438 -19.203 1 95.31 396 LEU A CA 1
ATOM 3263 C C . LEU A 1 396 ? -32.562 -12.172 -18.875 1 95.31 396 LEU A C 1
ATOM 3265 O O . LEU A 1 396 ? -32.375 -12.602 -17.734 1 95.31 396 LEU A O 1
ATOM 3269 N N . ASP A 1 397 ? -31.703 -12.297 -19.875 1 94.75 397 ASP A N 1
ATOM 3270 C CA . ASP A 1 397 ? -30.422 -12.984 -19.719 1 94.75 397 ASP A CA 1
ATOM 3271 C C . ASP A 1 397 ? -29.25 -12.008 -19.781 1 94.75 397 ASP A C 1
ATOM 3273 O O . ASP A 1 397 ? -29.109 -11.25 -20.75 1 94.75 397 ASP A O 1
ATOM 3277 N N . PHE A 1 398 ? -28.469 -11.961 -18.797 1 94.69 398 PHE A N 1
ATOM 3278 C CA . PHE A 1 398 ? -27.234 -11.172 -18.766 1 94.69 398 PHE A CA 1
ATOM 3279 C C . PHE A 1 398 ? -26.281 -11.695 -17.703 1 94.69 398 PHE A C 1
ATOM 3281 O O . PHE A 1 398 ? -26.688 -12.438 -16.797 1 94.69 398 PHE A O 1
ATOM 3288 N N . ASP A 1 399 ? -25.016 -11.375 -17.828 1 94.44 399 ASP A N 1
ATOM 3289 C CA . ASP A 1 399 ? -24 -11.906 -16.922 1 94.44 399 ASP A CA 1
ATOM 3290 C C . ASP A 1 399 ? -23.656 -10.898 -15.82 1 94.44 399 ASP A C 1
ATOM 3292 O O . ASP A 1 399 ? -23.688 -9.688 -16.047 1 94.44 399 ASP A O 1
ATOM 3296 N N . ILE A 1 400 ? -23.422 -11.391 -14.609 1 96.12 400 ILE A N 1
ATOM 3297 C CA . ILE A 1 400 ? -22.938 -10.602 -13.484 1 96.12 400 ILE A CA 1
ATOM 3298 C C . ILE A 1 400 ? -21.656 -11.227 -12.922 1 96.12 400 ILE A C 1
ATOM 3300 O O . ILE A 1 400 ? -21.625 -12.422 -12.617 1 96.12 400 ILE A O 1
ATOM 3304 N N . GLU A 1 401 ? -20.578 -10.469 -12.766 1 93.88 401 GLU A N 1
ATOM 3305 C CA . GLU A 1 401 ? -19.297 -10.93 -12.258 1 93.88 401 GLU A CA 1
ATOM 3306 C C . GLU A 1 401 ? -19.391 -11.32 -10.789 1 93.88 401 GLU A C 1
ATOM 3308 O O . GLU A 1 401 ? -20.344 -10.961 -10.109 1 93.88 401 GLU A O 1
ATOM 3313 N N . PRO A 1 402 ? -18.344 -12.148 -10.336 1 90.25 402 PRO A N 1
ATOM 3314 C CA . PRO A 1 402 ? -18.266 -12.344 -8.891 1 90.25 402 PRO A CA 1
ATOM 3315 C C . PRO A 1 402 ? -18.156 -11.023 -8.125 1 90.25 402 PRO A C 1
ATOM 3317 O O . PRO A 1 402 ? -17.328 -10.172 -8.469 1 90.25 402 PRO A O 1
ATOM 3320 N N . HIS A 1 403 ? -19.016 -10.906 -7.137 1 90.81 403 HIS A N 1
ATOM 3321 C CA . HIS A 1 403 ? -19.062 -9.672 -6.363 1 90.81 403 HIS A CA 1
ATOM 3322 C C . HIS A 1 403 ? -19.312 -8.469 -7.266 1 90.81 403 HIS A C 1
ATOM 3324 O O . HIS A 1 403 ? -18.797 -7.375 -7.012 1 90.81 403 HIS A O 1
ATOM 3330 N N . GLY A 1 404 ? -20.016 -8.734 -8.281 1 95.19 404 GLY A N 1
ATOM 3331 C CA . GLY A 1 404 ? -20.156 -7.711 -9.305 1 95.19 404 GLY A CA 1
ATOM 3332 C C . GLY A 1 404 ? -21.484 -6.988 -9.234 1 95.19 404 GLY A C 1
ATOM 3333 O O . GLY A 1 404 ? -22.141 -6.973 -8.188 1 95.19 404 GLY A O 1
ATOM 3334 N N . TYR A 1 405 ? -21.797 -6.281 -10.344 1 97.88 405 TYR A N 1
ATOM 3335 C CA . TYR A 1 405 ? -22.953 -5.391 -10.461 1 97.88 405 TYR A CA 1
ATOM 3336 C C . TYR A 1 405 ? -23.688 -5.629 -11.773 1 97.88 405 TYR A C 1
ATOM 3338 O O . TYR A 1 405 ? -23.141 -6.203 -12.711 1 97.88 405 TYR A O 1
ATOM 3346 N N . GLY A 1 406 ? -24.938 -5.289 -11.766 1 97.75 406 GLY A N 1
ATOM 3347 C CA . GLY A 1 406 ? -25.766 -5.242 -12.961 1 97.75 406 GLY A CA 1
ATOM 3348 C C . GLY A 1 406 ? -26.797 -4.129 -12.93 1 97.75 406 GLY A C 1
ATOM 3349 O O . GLY A 1 406 ? -27.125 -3.609 -11.859 1 97.75 406 GLY A O 1
ATOM 3350 N N . CYS A 1 407 ? -27.266 -3.732 -14.078 1 98.44 407 CYS A N 1
ATOM 3351 C CA . CYS A 1 407 ? -28.312 -2.719 -14.188 1 98.44 407 CYS A CA 1
ATOM 3352 C C . CYS A 1 407 ? -29.094 -2.889 -15.484 1 98.44 407 CYS A C 1
ATOM 3354 O O . CYS A 1 407 ? -28.516 -2.965 -16.562 1 98.44 407 CYS A O 1
ATOM 3356 N N . ILE A 1 408 ? -30.406 -2.945 -15.352 1 98.12 408 ILE A N 1
ATOM 3357 C CA . ILE A 1 408 ? -31.281 -3.078 -16.5 1 98.12 408 ILE A CA 1
ATOM 3358 C C . ILE A 1 408 ? -32.25 -1.898 -16.547 1 98.12 408 ILE A C 1
ATOM 3360 O O . ILE A 1 408 ? -32.781 -1.475 -15.516 1 98.12 408 ILE A O 1
ATOM 3364 N N . PHE A 1 409 ? -32.438 -1.385 -17.734 1 98.12 409 PHE A N 1
ATOM 3365 C CA . PHE A 1 409 ? -33.406 -0.32 -17.984 1 98.12 409 PHE A CA 1
ATOM 3366 C C . PHE A 1 409 ? -34.469 -0.779 -18.969 1 98.12 409 PHE A C 1
ATOM 3368 O O . PHE A 1 409 ? -34.156 -1.337 -20.031 1 98.12 409 PHE A O 1
ATOM 3375 N N . ALA A 1 410 ? -35.688 -0.656 -18.594 1 97.69 410 ALA A N 1
ATOM 3376 C CA . ALA A 1 410 ? -36.812 -0.982 -19.453 1 97.69 410 ALA A CA 1
ATOM 3377 C C . ALA A 1 410 ? -37.594 0.272 -19.828 1 97.69 410 ALA A C 1
ATOM 3379 O O . ALA A 1 410 ? -37.812 1.146 -18.984 1 97.69 410 ALA A O 1
ATOM 3380 N N . THR A 1 411 ? -37.938 0.336 -21.016 1 97 411 THR A N 1
ATOM 3381 C CA . THR A 1 411 ? -38.719 1.48 -21.484 1 97 411 THR A CA 1
ATOM 3382 C C . THR A 1 411 ? -39.562 1.111 -22.703 1 97 411 THR A C 1
ATOM 3384 O O . THR A 1 411 ? -39.25 0.131 -23.391 1 97 411 THR A O 1
ATOM 3387 N N . SER A 1 412 ? -40.625 1.859 -22.906 1 94.62 412 SER A N 1
ATOM 3388 C CA . SER A 1 412 ? -41.375 1.734 -24.141 1 94.62 412 SER A CA 1
ATOM 3389 C C . SER A 1 412 ? -40.594 2.275 -25.328 1 94.62 412 SER A C 1
ATOM 3391 O O . SER A 1 412 ? -39.844 3.246 -25.203 1 94.62 412 SER A O 1
ATOM 3393 N N . ASP A 1 413 ? -40.812 1.713 -26.484 1 92.06 413 ASP A N 1
ATOM 3394 C CA . ASP A 1 413 ? -40.094 2.123 -27.688 1 92.06 413 ASP A CA 1
ATOM 3395 C C . ASP A 1 413 ? -40.531 3.504 -28.156 1 92.06 413 ASP A C 1
ATOM 3397 O O . ASP A 1 413 ? -39.875 4.133 -28.969 1 92.06 413 ASP A O 1
ATOM 3401 N N . ILE A 1 414 ? -41.625 3.953 -27.562 1 92.25 414 ILE A N 1
ATOM 3402 C CA . ILE A 1 414 ? -42.125 5.25 -28 1 92.25 414 ILE A CA 1
ATOM 3403 C C . ILE A 1 414 ? -41.812 6.305 -26.938 1 92.25 414 ILE A C 1
ATOM 3405 O O . ILE A 1 414 ? -42.094 7.492 -27.125 1 92.25 414 ILE A O 1
ATOM 3409 N N . SER A 1 415 ? -41.312 5.91 -25.828 1 94.12 415 SER A N 1
ATOM 3410 C CA . SER A 1 415 ? -41.031 6.844 -24.734 1 94.12 415 SER A CA 1
ATOM 3411 C C . SER A 1 415 ? -39.656 7.5 -24.922 1 94.12 415 SER A C 1
ATOM 3413 O O . SER A 1 415 ? -38.75 6.887 -25.469 1 94.12 415 SER A O 1
ATOM 3415 N N . ALA A 1 416 ? -39.594 8.719 -24.422 1 93.81 416 ALA A N 1
ATOM 3416 C CA . ALA A 1 416 ? -38.312 9.422 -24.438 1 93.81 416 ALA A CA 1
ATOM 3417 C C . ALA A 1 416 ? -37.312 8.766 -23.469 1 93.81 416 ALA A C 1
ATOM 3419 O O . ALA A 1 416 ? -37.688 8.344 -22.375 1 93.81 416 ALA A O 1
ATOM 3420 N N . LEU A 1 417 ? -36.094 8.664 -23.859 1 95 417 LEU A N 1
ATOM 3421 C CA . LEU A 1 417 ? -35.031 8.133 -23 1 95 417 LEU A CA 1
ATOM 3422 C C . LEU A 1 417 ? -34.562 9.188 -22.016 1 95 417 LEU A C 1
ATOM 3424 O O . LEU A 1 417 ? -34.688 10.383 -22.266 1 95 417 LEU A O 1
ATOM 3428 N N . PRO A 1 418 ? -34 8.773 -20.875 1 95.88 418 PRO A N 1
ATOM 3429 C CA . PRO A 1 418 ? -33.438 9.727 -19.922 1 95.88 418 PRO A CA 1
ATOM 3430 C C . PRO A 1 418 ? -32.312 10.578 -20.531 1 95.88 418 PRO A C 1
ATOM 3432 O O . PRO A 1 418 ? -31.625 10.133 -21.438 1 95.88 418 PRO A O 1
ATOM 3435 N N . GLU A 1 419 ? -32.188 11.781 -20.016 1 94.69 419 GLU A N 1
ATOM 3436 C CA . GLU A 1 419 ? -31.109 12.672 -20.469 1 94.69 419 GLU A CA 1
ATOM 3437 C C . GLU A 1 419 ? -29.734 12.055 -20.25 1 94.69 419 GLU A C 1
ATOM 3439 O O . GLU A 1 419 ? -29.438 11.562 -19.156 1 94.69 419 GLU A O 1
ATOM 3444 N N . GLY A 1 420 ? -28.891 12.016 -21.281 1 96.5 420 GLY A N 1
ATOM 3445 C CA . GLY A 1 420 ? -27.531 11.508 -21.188 1 96.5 420 GLY A CA 1
ATOM 3446 C C . GLY A 1 420 ? -27.438 10 -21.328 1 96.5 420 GLY A C 1
ATOM 3447 O O . GLY A 1 420 ? -26.359 9.422 -21.203 1 96.5 420 GLY A O 1
ATOM 3448 N N . PHE A 1 421 ? -28.531 9.391 -21.625 1 97.69 421 PHE A N 1
ATOM 3449 C CA . PHE A 1 421 ? -28.594 7.93 -21.656 1 97.69 421 PHE A CA 1
ATOM 3450 C C . PHE A 1 421 ? -27.672 7.367 -22.734 1 97.69 421 PHE A C 1
ATOM 3452 O O . PHE A 1 421 ? -26.953 6.395 -22.5 1 97.69 421 PHE A O 1
ATOM 3459 N N . SER A 1 422 ? -27.688 7.957 -23.891 1 97.06 422 SER A N 1
ATOM 3460 C CA . SER A 1 422 ? -26.844 7.48 -24.984 1 97.06 422 SER A CA 1
ATOM 3461 C C . SER A 1 422 ? -25.359 7.59 -24.625 1 97.06 422 SER A C 1
ATOM 3463 O O . SER A 1 422 ? -24.578 6.691 -24.922 1 97.06 422 SER A O 1
ATOM 3465 N N . THR A 1 423 ? -25.031 8.695 -24.016 1 97.69 423 THR A N 1
ATOM 3466 C CA . THR A 1 423 ? -23.656 8.898 -23.562 1 97.69 423 THR A CA 1
ATOM 3467 C C . THR A 1 423 ? -23.281 7.867 -22.5 1 97.69 423 THR A C 1
ATOM 3469 O O . THR A 1 423 ? -22.172 7.328 -22.516 1 97.69 423 THR A O 1
ATOM 3472 N N . LEU A 1 424 ? -24.188 7.633 -21.578 1 98.19 424 LEU A N 1
ATOM 3473 C CA . LEU A 1 424 ? -23.953 6.629 -20.531 1 98.19 424 LEU A CA 1
ATOM 3474 C C . LEU A 1 424 ? -23.703 5.262 -21.156 1 98.19 424 LEU A C 1
ATOM 3476 O O . LEU A 1 424 ? -22.75 4.57 -20.766 1 98.19 424 LEU A O 1
ATOM 3480 N N . MET A 1 425 ? -24.531 4.887 -22.125 1 98.31 425 MET A N 1
ATOM 3481 C CA . MET A 1 425 ? -24.422 3.574 -22.766 1 98.31 425 MET A CA 1
ATOM 3482 C C . MET A 1 425 ? -23.062 3.414 -23.438 1 98.31 425 MET A C 1
ATOM 3484 O O . MET A 1 425 ? -22.422 2.359 -23.328 1 98.31 425 MET A O 1
ATOM 3488 N N . LYS A 1 426 ? -22.594 4.422 -24.094 1 97.75 426 LYS A N 1
ATOM 3489 C CA . LYS A 1 426 ? -21.281 4.395 -24.719 1 97.75 426 LYS A CA 1
ATOM 3490 C C . LYS A 1 426 ? -20.172 4.285 -23.688 1 97.75 426 LYS A C 1
ATOM 3492 O O . LYS A 1 426 ? -19.234 3.508 -23.859 1 97.75 426 LYS A O 1
ATOM 3497 N N . THR A 1 427 ? -20.297 5.062 -22.672 1 97.62 427 THR A N 1
ATOM 3498 C CA . THR A 1 427 ? -19.297 5.059 -21.594 1 97.62 427 THR A CA 1
ATOM 3499 C C . THR A 1 427 ? -19.219 3.688 -20.938 1 97.62 427 THR A C 1
ATOM 3501 O O . THR A 1 427 ? -18.125 3.152 -20.734 1 97.62 427 THR A O 1
ATOM 3504 N N . MET A 1 428 ? -20.375 3.139 -20.641 1 98.12 428 MET A N 1
ATOM 3505 C CA . MET A 1 428 ? -20.422 1.857 -19.938 1 98.12 428 MET A CA 1
ATOM 3506 C C . MET A 1 428 ? -19.906 0.734 -20.828 1 98.12 428 MET A C 1
ATOM 3508 O O . MET A 1 428 ? -19.266 -0.207 -20.344 1 98.12 428 MET A O 1
ATOM 3512 N N . SER A 1 429 ? -20.172 0.815 -22.094 1 97.62 429 SER A N 1
ATOM 3513 C CA . SER A 1 429 ? -19.625 -0.159 -23.031 1 97.62 429 SER A CA 1
ATOM 3514 C C . SER A 1 429 ? -18.094 -0.142 -23.031 1 97.62 429 SER A C 1
ATOM 3516 O O . SER A 1 429 ? -17.453 -1.197 -23.047 1 97.62 429 SER A O 1
ATOM 3518 N N . THR A 1 430 ? -17.547 1.037 -22.953 1 96.88 430 THR A N 1
ATOM 3519 C CA . THR A 1 430 ? -16.094 1.197 -22.922 1 96.88 430 THR A CA 1
ATOM 3520 C C . THR A 1 430 ? -15.523 0.685 -21.609 1 96.88 430 THR A C 1
ATOM 3522 O O . THR A 1 430 ? -14.547 -0.064 -21.609 1 96.88 430 THR A O 1
ATOM 3525 N N . LEU A 1 431 ? -16.109 1.026 -20.547 1 95.81 431 LEU A N 1
ATOM 3526 C CA . LEU A 1 431 ? -15.609 0.664 -19.219 1 95.81 431 LEU A CA 1
ATOM 3527 C C . LEU A 1 431 ? -15.75 -0.836 -18.984 1 95.81 431 LEU A C 1
ATOM 3529 O O . LEU A 1 431 ? -14.883 -1.447 -18.344 1 95.81 431 LEU A O 1
ATOM 3533 N N . SER A 1 432 ? -16.812 -1.43 -19.484 1 94.75 432 SER A N 1
ATOM 3534 C CA . SER A 1 432 ? -17.109 -2.828 -19.188 1 94.75 432 SER A CA 1
ATOM 3535 C C . SER A 1 432 ? -16.234 -3.764 -20.016 1 94.75 432 SER A C 1
ATOM 3537 O O . SER A 1 432 ? -16.234 -4.977 -19.812 1 94.75 432 SER A O 1
ATOM 3539 N N . ALA A 1 433 ? -15.5 -3.178 -20.938 1 93.12 433 ALA A N 1
ATOM 3540 C CA . ALA A 1 433 ? -14.539 -3.994 -21.672 1 93.12 433 ALA A CA 1
ATOM 3541 C C . ALA A 1 433 ? -13.5 -4.602 -20.734 1 93.12 433 ALA A C 1
ATOM 3543 O O . ALA A 1 433 ? -12.969 -5.68 -21 1 93.12 433 ALA A O 1
ATOM 3544 N N . THR A 1 434 ? -13.211 -3.969 -19.672 1 92.38 434 THR A N 1
ATOM 3545 C CA . THR A 1 434 ? -12.359 -4.508 -18.625 1 92.38 434 THR A CA 1
ATOM 3546 C C . THR A 1 434 ? -13.195 -5.012 -17.453 1 92.38 434 THR A C 1
ATOM 3548 O O . THR A 1 434 ? -13.938 -4.246 -16.828 1 92.38 434 THR A O 1
ATOM 3551 N N . ARG A 1 435 ? -13.078 -6.246 -17.141 1 92.62 435 ARG A N 1
ATOM 3552 C CA . ARG A 1 435 ? -13.797 -6.816 -16.016 1 92.62 435 ARG A CA 1
ATOM 3553 C C . ARG A 1 435 ? -13.328 -6.188 -14.703 1 92.62 435 ARG A C 1
ATOM 3555 O O . ARG A 1 435 ? -12.133 -5.957 -14.508 1 92.62 435 ARG A O 1
ATOM 3562 N N . LEU A 1 436 ? -14.266 -5.918 -13.773 1 94.12 436 LEU A N 1
ATOM 3563 C CA . LEU A 1 436 ? -13.906 -5.344 -12.484 1 94.12 436 LEU A CA 1
ATOM 3564 C C . LEU A 1 436 ? -13 -6.285 -11.703 1 94.12 436 LEU A C 1
ATOM 3566 O O . LEU A 1 436 ? -12.062 -5.836 -11.031 1 94.12 436 LEU A O 1
ATOM 3570 N N . MET A 1 437 ? -13.234 -7.551 -11.805 1 89.69 437 MET A N 1
ATOM 3571 C CA . MET A 1 437 ? -12.5 -8.547 -11.031 1 89.69 437 MET A CA 1
ATOM 3572 C C . MET A 1 437 ? -11.039 -8.594 -11.461 1 89.69 437 MET A C 1
ATOM 3574 O O . MET A 1 437 ? -10.188 -9.094 -10.719 1 89.69 437 MET A O 1
ATOM 3578 N N . SER A 1 438 ? -10.742 -8.148 -12.648 1 88.5 438 SER A N 1
ATOM 3579 C CA . SER A 1 438 ? -9.367 -8.156 -13.141 1 88.5 438 SER A CA 1
ATOM 3580 C C . SER A 1 438 ? -8.562 -7 -12.562 1 88.5 438 SER A C 1
ATOM 3582 O O . SER A 1 438 ? -7.336 -6.984 -12.648 1 88.5 438 SER A O 1
ATOM 3584 N N . ILE A 1 439 ? -9.25 -6.074 -12 1 92.19 439 ILE A N 1
ATOM 3585 C CA . ILE A 1 439 ? -8.594 -4.957 -11.328 1 92.19 439 ILE A CA 1
ATOM 3586 C C . ILE A 1 439 ? -8.312 -5.32 -9.867 1 92.19 439 ILE A C 1
ATOM 3588 O O . ILE A 1 439 ? -9.195 -5.812 -9.164 1 92.19 439 ILE A O 1
ATOM 3592 N N . PRO A 1 440 ? -7.148 -5.086 -9.422 1 88.81 440 PRO A N 1
ATOM 3593 C CA . PRO A 1 440 ? -6.805 -5.547 -8.078 1 88.81 440 PRO A CA 1
ATOM 3594 C C . PRO A 1 440 ? -7.402 -4.664 -6.98 1 88.81 440 PRO A C 1
ATOM 3596 O O . PRO A 1 440 ? -7.648 -3.477 -7.203 1 88.81 440 PRO A O 1
ATOM 3599 N N . ILE A 1 441 ? -7.695 -5.262 -5.832 1 92.12 441 ILE A N 1
ATOM 3600 C CA . ILE A 1 441 ? -7.895 -4.539 -4.582 1 92.12 441 ILE A CA 1
ATOM 3601 C C . ILE A 1 441 ? -6.562 -4.398 -3.85 1 92.12 441 ILE A C 1
ATOM 3603 O O . ILE A 1 441 ? -5.828 -5.375 -3.693 1 92.12 441 ILE A O 1
ATOM 3607 N N . SER A 1 442 ? -6.195 -3.172 -3.51 1 91.25 442 SER A N 1
ATOM 3608 C CA . SER A 1 442 ? -4.922 -2.939 -2.838 1 91.25 442 SER A CA 1
ATOM 3609 C C . SER A 1 442 ? -5 -1.735 -1.905 1 91.25 442 SER A C 1
ATOM 3611 O O . SER A 1 442 ? -5.887 -0.89 -2.049 1 91.25 442 SER A O 1
ATOM 3613 N N . SER A 1 443 ? -4.125 -1.754 -0.934 1 88 443 SER A N 1
ATOM 3614 C CA . SER A 1 443 ? -3.965 -0.625 -0.023 1 88 443 SER A CA 1
ATOM 3615 C C . SER A 1 443 ? -2.584 0.009 -0.167 1 88 443 SER A C 1
ATOM 3617 O O . SER A 1 443 ? -1.589 -0.694 -0.351 1 88 443 SER A O 1
ATOM 3619 N N . THR A 1 444 ? -2.564 1.319 -0.09 1 88.62 444 THR A N 1
ATOM 3620 C CA . THR A 1 444 ? -1.312 2.057 -0.198 1 88.62 444 THR A CA 1
ATOM 3621 C C . THR A 1 444 ? -0.847 2.537 1.175 1 88.62 444 THR A C 1
ATOM 3623 O O . THR A 1 444 ? -1.591 3.213 1.887 1 88.62 444 THR A O 1
ATOM 3626 N N . ILE A 1 445 ? 0.38 2.191 1.44 1 87.81 445 ILE A N 1
ATOM 3627 C CA . ILE A 1 445 ? 0.995 2.643 2.684 1 87.81 445 ILE A CA 1
ATOM 3628 C C . ILE A 1 445 ? 2.027 3.727 2.385 1 87.81 445 ILE A C 1
ATOM 3630 O O . ILE A 1 445 ? 2.967 3.504 1.617 1 87.81 445 ILE A O 1
ATOM 3634 N N . LEU A 1 446 ? 1.87 4.855 3.029 1 88.88 446 LEU A N 1
ATOM 3635 C CA . LEU A 1 446 ? 2.787 5.961 2.791 1 88.88 446 LEU A CA 1
ATOM 3636 C C . LEU A 1 446 ? 4 5.875 3.713 1 88.88 446 LEU A C 1
ATOM 3638 O O . LEU A 1 446 ? 3.863 5.543 4.891 1 88.88 446 LEU A O 1
ATOM 3642 N N . TRP A 1 447 ? 5.145 6.156 3.096 1 88.19 447 TRP A N 1
ATOM 3643 C CA . TRP A 1 447 ? 6.406 6.246 3.828 1 88.19 447 TRP A CA 1
ATOM 3644 C C . TRP A 1 447 ? 6.59 7.637 4.426 1 88.19 447 TRP A C 1
ATOM 3646 O O . TRP A 1 447 ? 6.715 8.625 3.693 1 88.19 447 TRP A O 1
ATOM 3656 N N . GLN A 1 448 ? 6.492 7.723 5.742 1 86.81 448 GLN A N 1
ATOM 3657 C CA . GLN A 1 448 ? 6.707 9 6.418 1 86.81 448 GLN A CA 1
ATOM 3658 C C . GLN A 1 448 ? 8.188 9.234 6.688 1 86.81 448 GLN A C 1
ATOM 3660 O O . GLN A 1 448 ? 8.922 8.305 7.035 1 86.81 448 GLN A O 1
ATOM 3665 N N . GLU A 1 449 ? 8.609 10.438 6.418 1 85.06 449 GLU A N 1
ATOM 3666 C CA . GLU A 1 449 ? 10 10.812 6.656 1 85.06 449 GLU A CA 1
ATOM 3667 C C . GLU A 1 449 ? 10.094 12.008 7.598 1 85.06 449 GLU A C 1
ATOM 3669 O O . GLU A 1 449 ? 9.141 12.781 7.727 1 85.06 449 GLU A O 1
ATOM 3674 N N . LEU A 1 450 ? 11.281 12.125 8.195 1 83.44 450 LEU A N 1
ATOM 3675 C CA . LEU A 1 450 ? 11.539 13.312 9 1 83.44 450 LEU A CA 1
ATOM 3676 C C . LEU A 1 450 ? 11.617 14.555 8.133 1 83.44 450 LEU A C 1
ATOM 3678 O O . LEU A 1 450 ? 12.25 14.547 7.078 1 83.44 450 LEU A O 1
ATOM 3682 N N . ASP A 1 451 ? 10.812 15.484 8.375 1 70.19 451 ASP A N 1
ATOM 3683 C CA . ASP A 1 451 ? 10.75 16.703 7.578 1 70.19 451 ASP A CA 1
ATOM 3684 C C . ASP A 1 451 ? 12.109 17.391 7.5 1 70.19 451 ASP A C 1
ATOM 3686 O O . ASP A 1 451 ? 12.523 17.828 6.426 1 70.19 451 ASP A O 1
ATOM 3690 N N . LEU A 1 452 ? 12.656 17.734 8.711 1 66.88 452 LEU A N 1
ATOM 3691 C CA . LEU A 1 452 ? 13.891 18.5 8.711 1 66.88 452 LEU A CA 1
ATOM 3692 C C . LEU A 1 452 ? 14.875 17.953 9.734 1 66.88 452 LEU A C 1
ATOM 3694 O O . LEU A 1 452 ? 14.5 17.672 10.875 1 66.88 452 LEU A O 1
ATOM 3698 N N . VAL A 1 453 ? 15.945 17.516 9.188 1 73.69 453 VAL A N 1
ATOM 3699 C CA . VAL A 1 453 ? 17.078 17.297 10.07 1 73.69 453 VAL A CA 1
ATOM 3700 C C . VAL A 1 453 ? 18.016 18.5 10.023 1 73.69 453 VAL A C 1
ATOM 3702 O O . VAL A 1 453 ? 18.547 18.844 8.969 1 73.69 453 VAL A O 1
ATOM 3705 N N . VAL A 1 454 ? 17.984 19.281 11.125 1 78.38 454 VAL A N 1
ATOM 3706 C CA . VAL A 1 454 ? 18.766 20.5 11.219 1 78.38 454 VAL A CA 1
ATOM 3707 C C . VAL A 1 454 ? 19.922 20.312 12.211 1 78.38 454 VAL A C 1
ATOM 3709 O O . VAL A 1 454 ? 19.75 19.641 13.234 1 78.38 454 VAL A O 1
ATOM 3712 N N . VAL A 1 455 ? 21.078 20.75 11.766 1 83.75 455 VAL A N 1
ATOM 3713 C CA . VAL A 1 455 ? 22.25 20.703 12.641 1 83.75 455 VAL A CA 1
ATOM 3714 C C . VAL A 1 455 ? 22.672 22.141 12.984 1 83.75 455 VAL A C 1
ATOM 3716 O O . VAL A 1 455 ? 22.688 23.016 12.125 1 83.75 455 VAL A O 1
ATOM 3719 N N . SER A 1 456 ? 22.844 22.328 14.297 1 82 456 SER A N 1
ATOM 3720 C CA . SER A 1 456 ? 23.266 23.641 14.781 1 82 456 SER A CA 1
ATOM 3721 C C . SER A 1 456 ? 24.734 23.609 15.219 1 82 456 SER A C 1
ATOM 3723 O O . SER A 1 456 ? 25.219 22.594 15.711 1 82 456 SER A O 1
ATOM 3725 N N . GLN A 1 457 ? 25.844 24.078 14.383 1 65.94 457 GLN A N 1
ATOM 3726 C CA . GLN A 1 457 ? 27.219 23.938 14.836 1 65.94 457 GLN A CA 1
ATOM 3727 C C . GLN A 1 457 ? 27.734 25.266 15.406 1 65.94 457 GLN A C 1
ATOM 3729 O O . GLN A 1 457 ? 27.703 26.281 14.727 1 65.94 457 GLN A O 1
ATOM 3734 N N . LEU A 1 458 ? 27.547 25.531 16.719 1 63.62 458 LEU A N 1
ATOM 3735 C CA . LEU A 1 458 ? 28.297 26.641 17.312 1 63.62 458 LEU A CA 1
ATOM 3736 C C . LEU A 1 458 ? 28.719 26.312 18.734 1 63.62 458 LEU A C 1
ATOM 3738 O O . LEU A 1 458 ? 28.156 25.422 19.375 1 63.62 458 LEU A O 1
ATOM 3742 N N . ASP A 1 459 ? 30.031 26.625 19.125 1 59.66 459 ASP A N 1
ATOM 3743 C CA . ASP A 1 459 ? 30.484 26.562 20.516 1 59.66 459 ASP A CA 1
ATOM 3744 C C . ASP A 1 459 ? 29.391 27.078 21.453 1 59.66 459 ASP A C 1
ATOM 3746 O O . ASP A 1 459 ? 28.531 27.844 21.047 1 59.66 459 ASP A O 1
ATOM 3750 N N . ALA A 1 460 ? 29.422 26.391 22.672 1 58.88 460 ALA A N 1
ATOM 3751 C CA . ALA A 1 460 ? 28.422 26.625 23.703 1 58.88 460 ALA A CA 1
ATOM 3752 C C . ALA A 1 460 ? 28.141 28.109 23.875 1 58.88 460 ALA A C 1
ATOM 3754 O O . ALA A 1 460 ? 29.047 28.938 23.75 1 58.88 460 ALA A O 1
ATOM 3755 N N . THR A 1 461 ? 26.875 28.453 23.516 1 62.84 461 THR A N 1
ATOM 3756 C CA . THR A 1 461 ? 26.5 29.797 23.922 1 62.84 461 THR A CA 1
ATOM 3757 C C . THR A 1 461 ? 26.156 29.828 25.406 1 62.84 461 THR A C 1
ATOM 3759 O O . THR A 1 461 ? 25.844 28.797 26 1 62.84 461 THR A O 1
ATOM 3762 N N . ASP A 1 462 ? 26.141 30.906 26.125 1 67.44 462 ASP A N 1
ATOM 3763 C CA . ASP A 1 462 ? 25.906 31.266 27.516 1 67.44 462 ASP A CA 1
ATOM 3764 C C . ASP A 1 462 ? 24.516 30.828 27.953 1 67.44 462 ASP A C 1
ATOM 3766 O O . ASP A 1 462 ? 23.547 30.891 27.188 1 67.44 462 ASP A O 1
ATOM 3770 N N . ASN A 1 463 ? 24.203 29.984 29.031 1 85.88 463 ASN A N 1
ATOM 3771 C CA . ASN A 1 463 ? 23.016 29.703 29.844 1 85.88 463 ASN A CA 1
ATOM 3772 C C . ASN A 1 463 ? 22.297 28.453 29.375 1 85.88 463 ASN A C 1
ATOM 3774 O O . ASN A 1 463 ? 21.094 28.328 29.531 1 85.88 463 ASN A O 1
ATOM 3778 N N . MET A 1 464 ? 22.969 27.562 28.609 1 94.25 464 MET A N 1
ATOM 3779 C CA . MET A 1 464 ? 22.391 26.281 28.25 1 94.25 464 MET A CA 1
ATOM 3780 C C . MET A 1 464 ? 22.969 25.156 29.094 1 94.25 464 MET A C 1
ATOM 3782 O O . MET A 1 464 ? 24 25.328 29.734 1 94.25 464 MET A O 1
ATOM 3786 N N . ILE A 1 465 ? 22.266 24.094 29.203 1 94.44 465 ILE A N 1
ATOM 3787 C CA . ILE A 1 465 ? 22.703 22.938 29.969 1 94.44 465 ILE A CA 1
ATOM 3788 C C . ILE A 1 465 ? 23.312 21.891 29.031 1 94.44 465 ILE A C 1
ATOM 3790 O O . ILE A 1 465 ? 22.703 21.531 28.031 1 94.44 465 ILE A O 1
ATOM 3794 N N . ARG A 1 466 ? 24.438 21.469 29.391 1 93.69 466 ARG A N 1
ATOM 3795 C CA . ARG A 1 466 ? 25.062 20.406 28.594 1 93.69 466 ARG A CA 1
ATOM 3796 C C . ARG A 1 466 ? 24.562 19.031 29.016 1 93.69 466 ARG A C 1
ATOM 3798 O O . ARG A 1 466 ? 24.562 18.688 30.203 1 93.69 466 ARG A O 1
ATOM 3805 N N . ILE A 1 467 ? 24.172 18.281 28.125 1 95.69 467 ILE A N 1
ATOM 3806 C CA . ILE A 1 467 ? 23.734 16.906 28.297 1 95.69 467 ILE A CA 1
ATOM 3807 C C . ILE A 1 467 ? 24.766 15.945 27.719 1 95.69 467 ILE A C 1
ATOM 3809 O O . ILE A 1 467 ? 25.062 16 26.531 1 95.69 467 ILE A O 1
ATOM 3813 N N . GLU A 1 468 ? 25.359 15.102 28.406 1 94.06 468 GLU A N 1
ATOM 3814 C CA . GLU A 1 468 ? 26.469 14.258 27.984 1 94.06 468 GLU A CA 1
ATOM 3815 C C . GLU A 1 468 ? 25.984 13.141 27.062 1 94.06 468 GLU A C 1
ATOM 3817 O O . GLU A 1 468 ? 26.766 12.594 26.266 1 94.06 468 GLU A O 1
ATOM 3822 N N . GLY A 1 469 ? 24.781 12.805 26.922 1 94.5 469 GLY A N 1
ATOM 3823 C CA . GLY A 1 469 ? 24.25 11.773 26.047 1 94.5 469 GLY A CA 1
ATOM 3824 C C . GLY A 1 469 ? 24.562 10.367 26.531 1 94.5 469 GLY A C 1
ATOM 3825 O O . GLY A 1 469 ? 25.109 10.188 27.609 1 94.5 469 GLY A O 1
ATOM 3826 N N . ASP A 1 470 ? 24.188 9.367 25.75 1 94.44 470 ASP A N 1
ATOM 3827 C CA . ASP A 1 470 ? 24.375 7.945 26 1 94.44 470 ASP A CA 1
ATOM 3828 C C . ASP A 1 470 ? 24.25 7.145 24.703 1 94.44 470 ASP A C 1
ATOM 3830 O O . ASP A 1 470 ? 23.344 7.395 23.906 1 94.44 470 ASP A O 1
ATOM 3834 N N . ASP A 1 471 ? 25.125 6.172 24.484 1 90 471 ASP A N 1
ATOM 3835 C CA . ASP A 1 471 ? 25.125 5.395 23.25 1 90 471 ASP A CA 1
ATOM 3836 C C . ASP A 1 471 ? 24.156 4.219 23.344 1 90 471 ASP A C 1
ATOM 3838 O O . ASP A 1 471 ? 23.875 3.553 22.344 1 90 471 ASP A O 1
ATOM 3842 N N . ASP A 1 472 ? 23.594 3.984 24.469 1 90.31 472 ASP A N 1
ATOM 3843 C CA . ASP A 1 472 ? 22.75 2.805 24.656 1 90.31 472 ASP A CA 1
ATOM 3844 C C . ASP A 1 472 ? 21.375 3.189 25.188 1 90.31 472 ASP A C 1
ATOM 3846 O O . ASP A 1 472 ? 20.766 2.443 25.969 1 90.31 472 ASP A O 1
ATOM 3850 N N . TYR A 1 473 ? 20.906 4.324 24.828 1 95 473 TYR A N 1
ATOM 3851 C CA . TYR A 1 473 ? 19.594 4.762 25.297 1 95 473 TYR A CA 1
ATOM 3852 C C . TYR A 1 473 ? 18.484 4.051 24.531 1 95 473 TYR A C 1
ATOM 3854 O O . TYR A 1 473 ? 18.453 4.082 23.297 1 95 473 TYR A O 1
ATOM 3862 N N . LEU A 1 474 ? 17.578 3.359 25.297 1 95.56 474 LEU A N 1
ATOM 3863 C CA . LEU A 1 474 ? 16.453 2.668 24.688 1 95.56 474 LEU A CA 1
ATOM 3864 C C . LEU A 1 474 ? 15.25 3.6 24.547 1 95.56 474 LEU A C 1
ATOM 3866 O O . LEU A 1 474 ? 14.555 3.863 25.547 1 95.56 474 LEU A O 1
ATOM 3870 N N . PHE A 1 475 ? 15.008 4.07 23.375 1 94.94 475 PHE A N 1
ATOM 3871 C CA . PHE A 1 475 ? 13.828 4.879 23.109 1 94.94 475 PHE A CA 1
ATOM 3872 C C . PHE A 1 475 ? 12.586 4 23 1 94.94 475 PHE A C 1
ATOM 3874 O O . PHE A 1 475 ? 12.516 3.137 22.125 1 94.94 475 PHE A O 1
ATOM 3881 N N . ASP A 1 476 ? 11.641 4.133 23.906 1 92.94 476 ASP A N 1
ATOM 3882 C CA . ASP A 1 476 ? 10.391 3.393 23.953 1 92.94 476 ASP A CA 1
ATOM 3883 C C . ASP A 1 476 ? 9.203 4.332 24.156 1 92.94 476 ASP A C 1
ATOM 3885 O O . ASP A 1 476 ? 9.156 5.078 25.141 1 92.94 476 ASP A O 1
ATOM 3889 N N . VAL A 1 477 ? 8.289 4.316 23.219 1 90.56 477 VAL A N 1
ATOM 3890 C CA . VAL A 1 477 ? 7.176 5.258 23.297 1 90.56 477 VAL A CA 1
ATOM 3891 C C . VAL A 1 477 ? 5.891 4.578 22.828 1 90.56 477 VAL A C 1
ATOM 3893 O O . VAL A 1 477 ? 5.93 3.664 22 1 90.56 477 VAL A O 1
ATOM 3896 N N . LYS A 1 478 ? 4.793 4.926 23.391 1 82.94 478 LYS A N 1
ATOM 3897 C CA . LYS A 1 478 ? 3.479 4.418 23.016 1 82.94 478 LYS A CA 1
ATOM 3898 C C . LYS A 1 478 ? 2.543 5.555 22.609 1 82.94 478 LYS A C 1
ATOM 3900 O O . LYS A 1 478 ? 2.537 6.609 23.25 1 82.94 478 LYS A O 1
ATOM 3905 N N . GLY A 1 479 ? 1.776 5.34 21.562 1 76.94 479 GLY A N 1
ATOM 3906 C CA . GLY A 1 479 ? 0.786 6.32 21.156 1 76.94 479 GLY A CA 1
ATOM 3907 C C . GLY A 1 479 ? -0.505 6.234 21.953 1 76.94 479 GLY A C 1
ATOM 3908 O O . GLY A 1 479 ? -0.964 5.141 22.281 1 76.94 479 GLY A O 1
ATOM 3909 N N . ILE A 1 480 ? -1.137 7.406 22.344 1 71.75 480 ILE A N 1
ATOM 3910 C CA . ILE A 1 480 ? -2.34 7.406 23.156 1 71.75 480 ILE A CA 1
ATOM 3911 C C . ILE A 1 480 ? -3.561 7.711 22.297 1 71.75 480 ILE A C 1
ATOM 3913 O O . ILE A 1 480 ? -4.688 7.754 22.797 1 71.75 480 ILE A O 1
ATOM 3917 N N . GLU A 1 481 ? -3.424 7.773 21.062 1 65.38 481 GLU A N 1
ATOM 3918 C CA . GLU A 1 481 ? -4.566 8.203 20.266 1 65.38 481 GLU A CA 1
ATOM 3919 C C . GLU A 1 481 ? -5.785 7.32 20.531 1 65.38 481 GLU A C 1
ATOM 3921 O O . GLU A 1 481 ? -5.668 6.098 20.609 1 65.38 481 GLU A O 1
ATOM 3926 N N . PRO A 1 482 ? -6.926 7.918 21.016 1 56.66 482 PRO A N 1
ATOM 3927 C CA . PRO A 1 482 ? -8.156 7.16 21.234 1 56.66 482 PRO A CA 1
ATOM 3928 C C . PRO A 1 482 ? -8.586 6.359 20 1 56.66 482 PRO A C 1
ATOM 3930 O O . PRO A 1 482 ? -8.508 6.863 18.875 1 56.66 482 PRO A O 1
ATOM 3933 N N . SER A 1 483 ? -8.156 5.141 19.969 1 53.44 483 SER A N 1
ATOM 3934 C CA . SER A 1 483 ? -8.352 4.258 18.812 1 53.44 483 SER A CA 1
ATOM 3935 C C . SER A 1 483 ? -9.812 4.211 18.391 1 53.44 483 SER A C 1
ATOM 3937 O O . SER A 1 483 ? -10.68 3.822 19.172 1 53.44 483 SER A O 1
ATOM 3939 N N . GLU A 1 484 ? -10.273 5.246 17.578 1 56.38 484 GLU A N 1
ATOM 3940 C CA . GLU A 1 484 ? -11.578 4.934 17.016 1 56.38 484 GLU A CA 1
ATOM 3941 C C . GLU A 1 484 ? -11.562 3.596 16.281 1 56.38 484 GLU A C 1
ATOM 3943 O O . GLU A 1 484 ? -12.602 2.951 16.141 1 56.38 484 GLU A O 1
ATOM 3948 N N . CYS A 1 485 ? -10.352 3.223 15.914 1 56.25 485 CYS A N 1
ATOM 3949 C CA . CYS A 1 485 ? -10.336 1.998 15.125 1 56.25 485 CYS A CA 1
ATOM 3950 C C . CYS A 1 485 ? -9.867 0.813 15.961 1 56.25 485 CYS A C 1
ATOM 3952 O O . CYS A 1 485 ? -8.797 0.856 16.562 1 56.25 485 CYS A O 1
ATOM 3954 N N . ILE A 1 486 ? -10.812 -0.004 16.078 1 54.97 486 ILE A N 1
ATOM 3955 C CA . ILE A 1 486 ? -10.57 -1.188 16.891 1 54.97 486 ILE A CA 1
ATOM 3956 C C . ILE A 1 486 ? -9.578 -2.109 16.188 1 54.97 486 ILE A C 1
ATOM 3958 O O . ILE A 1 486 ? -8.867 -2.877 16.828 1 54.97 486 ILE A O 1
ATOM 3962 N N . PHE A 1 487 ? -9.555 -1.895 14.867 1 60 487 PHE A N 1
ATOM 3963 C CA . PHE A 1 487 ? -8.734 -2.865 14.156 1 60 487 PHE A CA 1
ATOM 3964 C C . PHE A 1 487 ? -7.336 -2.307 13.906 1 60 487 PHE A C 1
ATOM 3966 O O . PHE A 1 487 ? -7.172 -1.104 13.695 1 60 487 PHE A O 1
ATOM 3973 N N . GLU A 1 488 ? -6.418 -3.152 14.109 1 63.16 488 GLU A N 1
ATOM 3974 C CA . GLU A 1 488 ? -5.043 -2.768 13.812 1 63.16 488 GLU A CA 1
ATOM 3975 C C . GLU A 1 488 ? -4.758 -2.871 12.312 1 63.16 488 GLU A C 1
ATOM 3977 O O . GLU A 1 488 ? -4.277 -3.902 11.836 1 63.16 488 GLU A O 1
ATOM 3982 N N . TYR A 1 489 ? -5.191 -1.875 11.609 1 70.31 489 TYR A N 1
ATOM 3983 C CA . TYR A 1 489 ? -4.848 -1.81 10.188 1 70.31 489 TYR A CA 1
ATOM 3984 C C . TYR A 1 489 ? -3.408 -1.344 10 1 70.31 489 TYR A C 1
ATOM 3986 O O . TYR A 1 489 ? -2.857 -0.642 10.852 1 70.31 489 TYR A O 1
ATOM 3994 N N . PRO A 1 490 ? -2.824 -1.856 8.992 1 70.5 490 PRO A N 1
ATOM 3995 C CA . PRO A 1 490 ? -1.481 -1.348 8.703 1 70.5 490 PRO A CA 1
ATOM 3996 C C . PRO A 1 490 ? -1.464 0.155 8.438 1 70.5 490 PRO A C 1
ATOM 3998 O O . PRO A 1 490 ? -2.447 0.707 7.934 1 70.5 490 PRO A O 1
ATOM 4001 N N . ALA A 1 491 ? -0.419 0.809 8.867 1 75.06 491 ALA A N 1
ATOM 4002 C CA . ALA A 1 491 ? -0.057 2.174 8.5 1 75.06 491 ALA A CA 1
ATOM 4003 C C . ALA A 1 491 ? -0.926 3.191 9.234 1 75.06 491 ALA A C 1
ATOM 4005 O O . ALA A 1 491 ? -1.384 4.172 8.641 1 75.06 491 ALA A O 1
ATOM 4006 N N . MET A 1 492 ? -1.133 2.803 10.484 1 76.69 492 MET A N 1
ATOM 4007 C CA . MET A 1 492 ? -1.864 3.768 11.297 1 76.69 492 MET A CA 1
ATOM 4008 C C . MET A 1 492 ? -0.904 4.645 12.094 1 76.69 492 MET A C 1
ATOM 4010 O O . MET A 1 492 ? 0.115 4.164 12.594 1 76.69 492 MET A O 1
ATOM 4014 N N . ASP A 1 493 ? -1.09 5.945 12.094 1 79.88 493 ASP A N 1
ATOM 4015 C CA . ASP A 1 493 ? -0.424 6.887 12.992 1 79.88 493 ASP A CA 1
ATOM 4016 C C . ASP A 1 493 ? 0.912 7.344 12.414 1 79.88 493 ASP A C 1
ATOM 4018 O O . ASP A 1 493 ? 0.963 7.871 11.297 1 79.88 493 ASP A O 1
ATOM 4022 N N . ILE A 1 494 ? 2.059 7.098 13.195 1 85.56 494 ILE A N 1
ATOM 4023 C CA . ILE A 1 494 ? 3.318 7.715 12.789 1 85.56 494 ILE A CA 1
ATOM 4024 C C . ILE A 1 494 ? 4.387 6.637 12.617 1 85.56 494 ILE A C 1
ATOM 4026 O O . ILE A 1 494 ? 4.289 5.559 13.203 1 85.56 494 ILE A O 1
ATOM 4030 N N . ARG A 1 495 ? 5.363 6.977 11.758 1 87.44 495 ARG A N 1
ATOM 4031 C CA . ARG A 1 495 ? 6.512 6.105 11.531 1 87.44 495 ARG A CA 1
ATOM 4032 C C . ARG A 1 495 ? 7.793 6.73 12.062 1 87.44 495 ARG A C 1
ATOM 4034 O O . ARG A 1 495 ? 8.156 7.848 11.672 1 87.44 495 ARG A O 1
ATOM 4041 N N . TYR A 1 496 ? 8.477 6.059 12.969 1 89.5 496 TYR A N 1
ATOM 4042 C CA . TYR A 1 496 ? 9.82 6.484 13.352 1 89.5 496 TYR A CA 1
ATOM 4043 C C . TYR A 1 496 ? 10.852 6.02 12.328 1 89.5 496 TYR A C 1
ATOM 4045 O O . TYR A 1 496 ? 10.602 5.09 11.562 1 89.5 496 TYR A O 1
ATOM 4053 N N . PRO A 1 497 ? 12.023 6.633 12.289 1 85.62 497 PRO A N 1
ATOM 4054 C CA . PRO A 1 497 ? 13.008 6.367 11.242 1 85.62 497 PRO A CA 1
ATOM 4055 C C . PRO A 1 497 ? 13.422 4.898 11.18 1 85.62 497 PRO A C 1
ATOM 4057 O O . PRO A 1 497 ? 13.797 4.402 10.109 1 85.62 497 PRO A O 1
ATOM 4060 N N . TRP A 1 498 ? 13.352 4.172 12.297 1 83.69 498 TRP A N 1
ATOM 4061 C CA . TRP A 1 498 ? 13.812 2.789 12.344 1 83.69 498 TRP A CA 1
ATOM 4062 C C . TRP A 1 498 ? 12.68 1.819 12.039 1 83.69 498 TRP A C 1
ATOM 4064 O O . TRP A 1 498 ? 12.898 0.611 11.922 1 83.69 498 TRP A O 1
ATOM 4074 N N . GLU A 1 499 ? 11.508 2.34 11.812 1 82.81 499 GLU A N 1
ATOM 4075 C CA . GLU A 1 499 ? 10.352 1.491 11.539 1 82.81 499 GLU A CA 1
ATOM 4076 C C . GLU A 1 499 ? 10.086 1.389 10.039 1 82.81 499 GLU A C 1
ATOM 4078 O O . GLU A 1 499 ? 10.547 2.23 9.266 1 82.81 499 GLU A O 1
ATOM 4083 N N . HIS A 1 500 ? 9.258 0.398 9.641 1 78.69 500 HIS A N 1
ATOM 4084 C CA . HIS A 1 500 ? 9.047 0.135 8.219 1 78.69 500 HIS A CA 1
ATOM 4085 C C . HIS A 1 500 ? 7.656 0.573 7.781 1 78.69 500 HIS A C 1
ATOM 4087 O O . HIS A 1 500 ? 7.352 0.573 6.586 1 78.69 500 HIS A O 1
ATOM 4093 N N . GLN A 1 501 ? 6.891 0.943 8.68 1 81.31 501 GLN A N 1
ATOM 4094 C CA . GLN A 1 501 ? 5.562 1.481 8.398 1 81.31 501 GLN A CA 1
ATOM 4095 C C . GLN A 1 501 ? 5.039 2.293 9.578 1 81.31 501 GLN A C 1
ATOM 4097 O O . GLN A 1 501 ? 5.488 2.113 10.711 1 81.31 501 GLN A O 1
ATOM 4102 N N . PRO A 1 502 ? 4.094 3.145 9.266 1 83.75 502 PRO A N 1
ATOM 4103 C CA . PRO A 1 502 ? 3.439 3.801 10.398 1 83.75 502 PRO A CA 1
ATOM 4104 C C . PRO A 1 502 ? 2.654 2.824 11.273 1 83.75 502 PRO A C 1
ATOM 4106 O O . PRO A 1 502 ? 2.049 1.88 10.758 1 83.75 502 PRO A O 1
ATOM 4109 N N . SER A 1 503 ? 2.729 3.041 12.57 1 80.25 503 SER A N 1
ATOM 4110 C CA . SER A 1 503 ? 2.039 2.18 13.531 1 80.25 503 SER A CA 1
ATOM 4111 C C . SER A 1 503 ? 1.716 2.932 14.82 1 80.25 503 SER A C 1
ATOM 4113 O O . SER A 1 503 ? 2.344 3.949 15.125 1 80.25 503 SER A O 1
ATOM 4115 N N . ARG A 1 504 ? 0.723 2.406 15.5 1 77.31 504 ARG A N 1
ATOM 4116 C CA . ARG A 1 504 ? 0.433 2.904 16.844 1 77.31 504 ARG A CA 1
ATOM 4117 C C . ARG A 1 504 ? 1.367 2.279 17.875 1 77.31 504 ARG A C 1
ATOM 4119 O O . ARG A 1 504 ? 1.671 2.893 18.891 1 77.31 504 ARG A O 1
ATOM 4126 N N . LEU A 1 505 ? 1.712 1.044 17.562 1 78.81 505 LEU A N 1
ATOM 4127 C CA . LEU A 1 505 ? 2.65 0.322 18.406 1 78.81 505 LEU A CA 1
ATOM 4128 C C . LEU A 1 505 ? 4.07 0.422 17.859 1 78.81 505 LEU A C 1
ATOM 4130 O O . LEU A 1 505 ? 4.328 0.041 16.719 1 78.81 505 LEU A O 1
ATOM 4134 N N . HIS A 1 506 ? 4.941 1.006 18.734 1 85.12 506 HIS A N 1
ATOM 4135 C CA . HIS A 1 506 ? 6.289 1.27 18.25 1 85.12 506 HIS A CA 1
ATOM 4136 C C . HIS A 1 506 ? 7.289 0.277 18.828 1 85.12 506 HIS A C 1
ATOM 4138 O O . HIS A 1 506 ? 7.152 -0.147 19.984 1 85.12 506 HIS A O 1
ATOM 4144 N N . THR A 1 507 ? 8.219 -0.112 18.016 1 83.38 507 THR A N 1
ATOM 4145 C CA . THR A 1 507 ? 9.32 -0.965 18.453 1 83.38 507 THR A CA 1
ATOM 4146 C C . THR A 1 507 ? 10.383 -0.148 19.188 1 83.38 507 THR A C 1
ATOM 4148 O O . THR A 1 507 ? 10.836 0.881 18.672 1 83.38 507 THR A O 1
ATOM 4151 N N . PRO A 1 508 ? 10.727 -0.665 20.391 1 90.88 508 PRO A N 1
ATOM 4152 C CA . PRO A 1 508 ? 11.828 0.026 21.062 1 90.88 508 PRO A CA 1
ATOM 4153 C C . PRO A 1 508 ? 13.109 0.027 20.219 1 90.88 508 PRO A C 1
ATOM 4155 O O . PRO A 1 508 ? 13.383 -0.939 19.516 1 90.88 508 PRO A O 1
ATOM 4158 N N . TYR A 1 509 ? 13.852 1.092 20.281 1 91.5 509 TYR A N 1
ATOM 4159 C CA . TYR A 1 509 ? 15.062 1.247 19.484 1 91.5 509 TYR A CA 1
ATOM 4160 C C . TYR A 1 509 ? 16.188 1.847 20.328 1 91.5 509 TYR A C 1
ATOM 4162 O O . TYR A 1 509 ? 15.969 2.791 21.094 1 91.5 509 TYR A O 1
ATOM 4170 N N . ARG A 1 510 ? 17.359 1.298 20.25 1 92.81 510 ARG A N 1
ATOM 4171 C CA . ARG A 1 510 ? 18.531 1.854 20.938 1 92.81 510 ARG A CA 1
ATOM 4172 C C . ARG A 1 510 ? 19.109 3.023 20.156 1 92.81 510 ARG A C 1
ATOM 4174 O O . ARG A 1 510 ? 19.922 2.824 19.234 1 92.81 510 ARG A O 1
ATOM 4181 N N . VAL A 1 511 ? 18.844 4.246 20.578 1 92.5 511 VAL A N 1
ATOM 4182 C CA . VAL A 1 511 ? 19.312 5.461 19.922 1 92.5 511 VAL A CA 1
ATOM 4183 C C . VAL A 1 511 ? 20.641 5.891 20.531 1 92.5 511 VAL A C 1
ATOM 4185 O O . VAL A 1 511 ? 20.828 5.855 21.75 1 92.5 511 VAL A O 1
ATOM 4188 N N . LYS A 1 512 ? 21.578 6.266 19.656 1 92.31 512 LYS A N 1
ATOM 4189 C CA . LYS A 1 512 ? 22.844 6.852 20.109 1 92.31 512 LYS A CA 1
ATOM 4190 C C . LYS A 1 512 ? 22.703 8.367 20.281 1 92.31 512 LYS A C 1
ATOM 4192 O O . LYS A 1 512 ? 22.703 9.109 19.297 1 92.31 512 LYS A O 1
ATOM 4197 N N . ILE A 1 513 ? 22.688 8.789 21.5 1 95.94 513 ILE A N 1
ATOM 4198 C CA . ILE A 1 513 ? 22.562 10.211 21.797 1 95.94 513 ILE A CA 1
ATOM 4199 C C . ILE A 1 513 ? 23.938 10.789 22.125 1 95.94 513 ILE A C 1
ATOM 4201 O O . ILE A 1 513 ? 24.531 10.469 23.156 1 95.94 513 ILE A O 1
ATOM 4205 N N . LYS A 1 514 ? 24.391 11.602 21.219 1 94.19 514 LYS A N 1
ATOM 4206 C CA . LYS A 1 514 ? 25.641 12.32 21.453 1 94.19 514 LYS A CA 1
ATOM 4207 C C . LYS A 1 514 ? 25.406 13.57 22.297 1 94.19 514 LYS A C 1
ATOM 4209 O O . LYS A 1 514 ? 24.266 14.039 22.422 1 94.19 514 LYS A O 1
ATOM 4214 N N . PRO A 1 515 ? 26.469 14.039 22.953 1 94.5 515 PRO A N 1
ATOM 4215 C CA . PRO A 1 515 ? 26.297 15.219 23.812 1 94.5 515 PRO A CA 1
ATOM 4216 C C . PRO A 1 515 ? 25.734 16.422 23.047 1 94.5 515 PRO A C 1
ATOM 4218 O O . PRO A 1 515 ? 26.109 16.656 21.891 1 94.5 515 PRO A O 1
ATOM 4221 N N . PHE A 1 516 ? 24.891 17.156 23.688 1 94.88 516 PHE A N 1
ATOM 4222 C CA . PHE A 1 516 ? 24.297 18.359 23.125 1 94.88 516 PHE A CA 1
ATOM 4223 C C . PHE A 1 516 ? 23.922 19.344 24.219 1 94.88 516 PHE A C 1
ATOM 4225 O O . PHE A 1 516 ? 24.062 19.047 25.406 1 94.88 516 PHE A O 1
ATOM 4232 N N . TYR A 1 517 ? 23.609 20.531 23.859 1 95.25 517 TYR A N 1
ATOM 4233 C CA . TYR A 1 517 ? 23.156 21.547 24.797 1 95.25 517 TYR A CA 1
ATOM 4234 C C . TYR A 1 517 ? 21.641 21.734 24.688 1 95.25 517 TYR A C 1
ATOM 4236 O O . TYR A 1 517 ? 21.078 21.625 23.609 1 95.25 517 TYR A O 1
ATOM 4244 N N . ILE A 1 518 ? 20.969 21.984 25.828 1 95.19 518 ILE A N 1
ATOM 4245 C CA . ILE A 1 518 ? 19.531 22.219 25.828 1 95.19 518 ILE A CA 1
ATOM 4246 C C . ILE A 1 518 ? 19.219 23.453 26.688 1 95.19 518 ILE A C 1
ATOM 4248 O O . ILE A 1 518 ? 19.844 23.688 27.703 1 95.19 518 ILE A O 1
ATOM 4252 N N . ASP A 1 519 ? 18.234 24.203 26.219 1 94.75 519 ASP A N 1
ATOM 4253 C CA . ASP A 1 519 ? 17.766 25.328 27.031 1 94.75 519 ASP A CA 1
ATOM 4254 C C . ASP A 1 519 ? 17.078 24.828 28.312 1 94.75 519 ASP A C 1
ATOM 4256 O O . ASP A 1 519 ? 16.219 23.938 28.25 1 94.75 519 ASP A O 1
ATOM 4260 N N . PRO A 1 520 ? 17.453 25.406 29.422 1 94.31 520 PRO A N 1
ATOM 4261 C CA . PRO A 1 520 ? 16.797 24.953 30.672 1 94.31 520 PRO A CA 1
ATOM 4262 C C . PRO A 1 520 ? 15.312 25.266 30.703 1 94.31 520 PRO A C 1
ATOM 4264 O O . PRO A 1 520 ? 14.547 24.609 31.406 1 94.31 520 PRO A O 1
ATOM 4267 N N . TYR A 1 521 ? 14.945 26.297 29.953 1 93.25 521 TYR A N 1
ATOM 4268 C CA . TYR A 1 521 ? 13.555 26.75 29.906 1 93.25 521 TYR A CA 1
ATOM 4269 C C . TYR A 1 521 ? 13.055 26.812 28.469 1 93.25 521 TYR A C 1
ATOM 4271 O O . TYR A 1 521 ? 13.844 26.891 27.531 1 93.25 521 TYR A O 1
ATOM 4279 N N . PRO A 1 522 ? 11.648 26.719 28.312 1 93.62 522 PRO A N 1
ATOM 4280 C CA . PRO A 1 522 ? 11.125 27.141 27.016 1 93.62 522 PRO A CA 1
ATOM 4281 C C . PRO A 1 522 ? 11.477 28.594 26.672 1 93.62 522 PRO A C 1
ATOM 4283 O O . PRO A 1 522 ? 11.719 29.391 27.578 1 93.62 522 PRO A O 1
ATOM 4286 N N . VAL A 1 523 ? 11.516 28.844 25.422 1 95.38 523 VAL A N 1
ATOM 4287 C CA . VAL A 1 523 ? 11.797 30.219 24.984 1 95.38 523 VAL A CA 1
ATOM 4288 C C . VAL A 1 523 ? 10.766 31.172 25.562 1 95.38 523 VAL A C 1
ATOM 4290 O O . VAL A 1 523 ? 9.562 30.922 25.484 1 95.38 523 VAL A O 1
ATOM 4293 N N . THR A 1 524 ? 11.227 32.25 26.141 1 95.56 524 THR A N 1
ATOM 4294 C CA . THR A 1 524 ? 10.344 33.188 26.812 1 95.56 524 THR A CA 1
ATOM 4295 C C . THR A 1 524 ? 9.867 34.25 25.844 1 95.56 524 THR A C 1
ATOM 4297 O O . THR A 1 524 ? 10.43 34.438 24.766 1 95.56 524 THR A O 1
ATOM 4300 N N . GLU A 1 525 ? 8.82 35.031 26.359 1 96.12 525 GLU A N 1
ATOM 4301 C CA . GLU A 1 525 ? 8.305 36.156 25.594 1 96.12 525 GLU A CA 1
ATOM 4302 C C . GLU A 1 525 ? 9.391 37.219 25.375 1 96.12 525 GLU A C 1
ATOM 4304 O O . GLU A 1 525 ? 9.516 37.781 24.281 1 96.12 525 GLU A O 1
ATOM 4309 N N . LYS A 1 526 ? 10.172 37.438 26.375 1 96.44 526 LYS A N 1
ATOM 4310 C CA . LYS A 1 526 ? 11.258 38.406 26.312 1 96.44 526 LYS A CA 1
ATOM 4311 C C . LYS A 1 526 ? 12.289 38 25.266 1 96.44 526 LYS A C 1
ATOM 4313 O O . LYS A 1 526 ? 12.734 38.844 24.484 1 96.44 526 LYS A O 1
ATOM 4318 N N . GLU A 1 527 ? 12.672 36.812 25.297 1 95.88 527 GLU A N 1
ATOM 4319 C CA . GLU A 1 527 ? 13.656 36.312 24.344 1 95.88 527 GLU A CA 1
ATOM 4320 C C . GLU A 1 527 ? 13.125 36.406 22.906 1 95.88 527 GLU A C 1
ATOM 4322 O O . GLU A 1 527 ? 13.867 36.781 21.984 1 95.88 527 GLU A O 1
ATOM 4327 N N . PHE A 1 528 ? 11.891 36.094 22.688 1 96.94 528 PHE A N 1
ATOM 4328 C CA . PHE A 1 528 ? 11.312 36.125 21.344 1 96.94 528 PHE A CA 1
ATOM 4329 C C . PHE A 1 528 ? 11.211 37.562 20.844 1 96.94 528 PHE A C 1
ATOM 4331 O O . PHE A 1 528 ? 11.383 37.812 19.641 1 96.94 528 PHE A O 1
ATOM 4338 N N . LYS A 1 529 ? 10.93 38.5 21.766 1 97.31 529 LYS A N 1
ATOM 4339 C CA . LYS A 1 529 ? 10.914 39.906 21.406 1 97.31 529 LYS A CA 1
ATOM 4340 C C . LYS A 1 529 ? 12.281 40.344 20.891 1 97.31 529 LYS A C 1
ATOM 4342 O O . LYS A 1 529 ? 12.367 41.125 19.938 1 97.31 529 LYS A O 1
ATOM 4347 N N . ALA A 1 530 ? 13.289 39.875 21.531 1 96.81 530 ALA A N 1
ATOM 4348 C CA . ALA A 1 530 ? 14.641 40.188 21.078 1 96.81 530 ALA A CA 1
ATOM 4349 C C . ALA A 1 530 ? 14.867 39.719 19.656 1 96.81 530 ALA A C 1
ATOM 4351 O O . ALA A 1 530 ? 15.523 40.406 18.859 1 96.81 530 ALA A O 1
ATOM 4352 N N . PHE A 1 531 ? 14.422 38.594 19.328 1 97.12 531 PHE A N 1
ATOM 4353 C CA . PHE A 1 531 ? 14.492 38.031 17.984 1 97.12 531 PHE A CA 1
ATOM 4354 C C . PHE A 1 531 ? 13.766 38.906 16.984 1 97.12 531 PHE A C 1
ATOM 4356 O O . PHE A 1 531 ? 14.312 39.219 15.922 1 97.12 531 PHE A O 1
ATOM 4363 N N . LEU A 1 532 ? 12.539 39.25 17.312 1 97.31 532 LEU A N 1
ATOM 4364 C CA . LEU A 1 532 ? 11.75 40.062 16.422 1 97.31 532 LEU A CA 1
ATOM 4365 C C . LEU A 1 532 ? 12.43 41.406 16.172 1 97.31 532 LEU A C 1
ATOM 4367 O O . LEU A 1 532 ? 12.453 41.906 15.047 1 97.31 532 LEU A O 1
ATOM 4371 N N . ASP A 1 533 ? 13.016 42 17.234 1 97 533 ASP A N 1
ATOM 4372 C CA . ASP A 1 533 ? 13.68 43.281 17.125 1 97 533 ASP A CA 1
ATOM 4373 C C . ASP A 1 533 ? 14.93 43.219 16.25 1 97 533 ASP A C 1
ATOM 4375 O O . ASP A 1 533 ? 15.227 44.125 15.492 1 97 533 ASP A O 1
ATOM 4379 N N . ALA A 1 534 ? 15.547 42.094 16.328 1 97.5 534 ALA A N 1
ATOM 4380 C CA . ALA A 1 534 ? 16.812 41.938 15.625 1 97.5 534 ALA A CA 1
ATOM 4381 C C . ALA A 1 534 ? 16.594 41.594 14.148 1 97.5 534 ALA A C 1
ATOM 4383 O O . ALA A 1 534 ? 17.359 42.031 13.289 1 97.5 534 ALA A O 1
ATOM 4384 N N . THR A 1 535 ? 15.578 40.844 13.844 1 97.12 535 THR A N 1
ATOM 4385 C CA . THR A 1 535 ? 15.469 40.281 12.5 1 97.12 535 THR A CA 1
ATOM 4386 C C . THR A 1 535 ? 14.32 40.938 11.742 1 97.12 535 THR A C 1
ATOM 4388 O O . THR A 1 535 ? 14.227 40.812 10.516 1 97.12 535 THR A O 1
ATOM 4391 N N . HIS A 1 536 ? 13.406 41.531 12.43 1 96.38 536 HIS A N 1
ATOM 4392 C CA . HIS A 1 536 ? 12.18 42.031 11.836 1 96.38 536 HIS A CA 1
ATOM 4393 C C . HIS A 1 536 ? 11.414 40.938 11.125 1 96.38 536 HIS A C 1
ATOM 4395 O O . HIS A 1 536 ? 10.836 41.156 10.055 1 96.38 536 HIS A O 1
ATOM 4401 N N . TYR A 1 537 ? 11.484 39.781 11.68 1 96.75 537 TYR A N 1
ATOM 4402 C CA . TYR A 1 537 ? 10.82 38.594 11.164 1 96.75 537 TYR A CA 1
ATOM 4403 C C . TYR A 1 537 ? 9.32 38.812 11.023 1 96.75 537 TYR A C 1
ATOM 4405 O O . TYR A 1 537 ? 8.688 39.375 11.914 1 96.75 537 TYR A O 1
ATOM 4413 N N . LYS A 1 538 ? 8.82 38.406 9.859 1 93.81 538 LYS A N 1
ATOM 4414 C CA . LYS A 1 538 ? 7.383 38.375 9.586 1 93.81 538 LYS A CA 1
ATOM 4415 C C . LYS A 1 538 ? 6.973 37.062 8.945 1 93.81 538 LYS A C 1
ATOM 4417 O O . LYS A 1 538 ? 7.5 36.688 7.898 1 93.81 538 LYS A O 1
ATOM 4422 N N . PRO A 1 539 ? 6.027 36.344 9.648 1 93.56 539 PRO A N 1
ATOM 4423 C CA . PRO A 1 539 ? 5.562 35.125 9.008 1 93.56 539 PRO A CA 1
ATOM 4424 C C . PRO A 1 539 ? 4.73 35.375 7.754 1 93.56 539 PRO A C 1
ATOM 4426 O O . PRO A 1 539 ? 4.207 36.5 7.574 1 93.56 539 PRO A O 1
ATOM 4429 N N . HIS A 1 540 ? 4.672 34.375 6.895 1 87.88 540 HIS A N 1
ATOM 4430 C CA . HIS A 1 540 ? 3.881 34.469 5.676 1 87.88 540 HIS A CA 1
ATOM 4431 C C . HIS A 1 540 ? 2.404 34.688 5.988 1 87.88 540 HIS A C 1
ATOM 4433 O O . HIS A 1 540 ? 1.731 35.5 5.34 1 87.88 540 HIS A O 1
ATOM 4439 N N . ASP A 1 541 ? 1.873 33.969 6.891 1 90.5 541 ASP A N 1
ATOM 4440 C CA . ASP A 1 541 ? 0.532 34.125 7.445 1 90.5 541 ASP A CA 1
ATOM 4441 C C . ASP A 1 541 ? 0.589 34.594 8.898 1 90.5 541 ASP A C 1
ATOM 4443 O O . ASP A 1 541 ? 1.049 33.875 9.773 1 90.5 541 ASP A O 1
ATOM 4447 N N . SER A 1 542 ? 0.106 35.75 9.102 1 92.19 542 SER A N 1
ATOM 4448 C CA . SER A 1 542 ? 0.25 36.344 10.422 1 92.19 542 SER A CA 1
ATOM 4449 C C . SER A 1 542 ? -0.965 36.062 11.297 1 92.19 542 SER A C 1
ATOM 4451 O O . SER A 1 542 ? -1.062 36.562 12.422 1 92.19 542 SER A O 1
ATOM 4453 N N . THR A 1 543 ? -1.862 35.219 10.805 1 92.38 543 THR A N 1
ATOM 4454 C CA . THR A 1 543 ? -3.047 34.875 11.594 1 92.38 543 THR A CA 1
ATOM 4455 C C . THR A 1 543 ? -2.654 34.25 12.922 1 92.38 543 THR A C 1
ATOM 4457 O O . THR A 1 543 ? -1.902 33.25 12.945 1 92.38 543 THR A O 1
ATOM 4460 N N . ASN A 1 544 ? -3.146 34.812 14.023 1 93.56 544 ASN A N 1
ATOM 4461 C CA . ASN A 1 544 ? -2.959 34.344 15.398 1 93.56 544 ASN A CA 1
ATOM 4462 C C . ASN A 1 544 ? -1.506 34.5 15.844 1 93.56 544 ASN A C 1
ATOM 4464 O O . ASN A 1 544 ? -1.142 34.031 16.938 1 93.56 544 ASN A O 1
ATOM 4468 N N . PHE A 1 545 ? -0.617 35.094 15.008 1 96.19 545 PHE A N 1
ATOM 4469 C CA . PHE A 1 545 ? 0.777 35.312 15.383 1 96.19 545 PHE A CA 1
ATOM 4470 C C . PHE A 1 545 ? 0.885 36.281 16.562 1 96.19 545 PHE A C 1
ATOM 4472 O O . PHE A 1 545 ? 0.518 37.438 16.453 1 96.19 545 PHE A O 1
ATOM 4479 N N . LEU A 1 546 ? 1.326 35.719 17.688 1 95.94 546 LEU A N 1
ATOM 4480 C CA . LEU A 1 546 ? 1.479 36.469 18.906 1 95.94 546 LEU A CA 1
ATOM 4481 C C . LEU A 1 546 ? 0.22 37.281 19.219 1 95.94 546 LEU A C 1
ATOM 4483 O O . LEU A 1 546 ? 0.299 38.469 19.531 1 95.94 546 LEU A O 1
ATOM 4487 N N . LYS A 1 547 ? -0.811 36.625 19.172 1 93.25 547 LYS A N 1
ATOM 4488 C CA . LYS A 1 547 ? -2.141 37.219 19.234 1 93.25 547 LYS A CA 1
ATOM 4489 C C . LYS A 1 547 ? -2.344 38 20.531 1 93.25 547 LYS A C 1
ATOM 4491 O O . LYS A 1 547 ? -3.061 39 20.578 1 93.25 547 LYS A O 1
ATOM 4496 N N . HIS A 1 548 ? -1.724 37.625 21.625 1 91.81 548 HIS A N 1
ATOM 4497 C CA . HIS A 1 548 ? -1.942 38.219 22.953 1 91.81 548 HIS A CA 1
ATOM 4498 C C . HIS A 1 548 ? -1.048 39.438 23.172 1 91.81 548 HIS A C 1
ATOM 4500 O O . HIS A 1 548 ? -1.188 40.125 24.172 1 91.81 548 HIS A O 1
ATOM 4506 N N . TRP A 1 549 ? -0.17 39.594 22.266 1 93.94 549 TRP A N 1
ATOM 4507 C CA . TRP A 1 549 ? 0.711 40.75 22.375 1 93.94 549 TRP A CA 1
ATOM 4508 C C . TRP A 1 549 ? -0.044 42.031 22.078 1 93.94 549 TRP A C 1
ATOM 4510 O O . TRP A 1 549 ? -1.014 42.031 21.312 1 93.94 549 TRP A O 1
ATOM 4520 N N . ILE A 1 550 ? 0.354 43.156 22.672 1 89.81 550 ILE A N 1
ATOM 4521 C CA . ILE A 1 550 ? -0.228 44.469 22.453 1 89.81 550 ILE A CA 1
ATOM 4522 C C . ILE A 1 550 ? 0.826 45.406 21.891 1 89.81 550 ILE A C 1
ATOM 4524 O O . ILE A 1 550 ? 1.898 45.594 22.469 1 89.81 550 ILE A O 1
ATOM 4528 N N . ASP A 1 551 ? 0.531 46.062 20.828 1 86.81 551 ASP A N 1
ATOM 4529 C CA . ASP A 1 551 ? 1.406 47.031 20.156 1 86.81 551 ASP A CA 1
ATOM 4530 C C . ASP A 1 551 ? 2.799 46.438 19.938 1 86.81 551 ASP A C 1
ATOM 4532 O O . ASP A 1 551 ? 3.805 47.062 20.25 1 86.81 551 ASP A O 1
ATOM 4536 N N . GLY A 1 552 ? 2.754 45.094 19.562 1 87.19 552 GLY A N 1
ATOM 4537 C CA . GLY A 1 552 ? 3.992 44.438 19.172 1 87.19 552 GLY A CA 1
ATOM 4538 C C . GLY A 1 552 ? 4.84 44 20.359 1 87.19 552 GLY A C 1
ATOM 4539 O O . GLY A 1 552 ? 6.012 43.656 20.188 1 87.19 552 GLY A O 1
ATOM 4540 N N . CYS A 1 553 ? 4.246 44.031 21.469 1 89.94 553 CYS A N 1
ATOM 4541 C CA . CYS A 1 553 ? 5.012 43.656 22.656 1 89.94 553 CYS A CA 1
ATOM 4542 C C . CYS A 1 553 ? 4.168 42.812 23.609 1 89.94 553 CYS A C 1
ATOM 4544 O O . CYS A 1 553 ? 2.939 42.938 23.609 1 89.94 553 CYS A O 1
ATOM 4546 N N . TYR A 1 554 ? 4.891 41.969 24.391 1 90.88 554 TYR A N 1
ATOM 4547 C CA . TYR A 1 554 ? 4.219 41.156 25.406 1 90.88 554 TYR A CA 1
ATOM 4548 C C . TYR A 1 554 ? 3.785 42.031 26.578 1 90.88 554 TYR A C 1
ATOM 4550 O O . TYR A 1 554 ? 4.398 43.062 26.859 1 90.88 554 TYR A O 1
ATOM 4558 N N . PRO A 1 555 ? 2.771 41.594 27.297 1 87.44 555 PRO A N 1
ATOM 4559 C CA . PRO A 1 555 ? 2.439 42.281 28.531 1 87.44 555 PRO A CA 1
ATOM 4560 C C . PRO A 1 555 ? 3.566 42.25 29.562 1 87.44 555 PRO A C 1
ATOM 4562 O O . PRO A 1 555 ? 4.289 41.25 29.656 1 87.44 555 PRO A O 1
ATOM 4565 N N . ASP A 1 556 ? 3.752 43.25 30.359 1 83.06 556 ASP A N 1
ATOM 4566 C CA . ASP A 1 556 ? 4.859 43.438 31.297 1 83.06 556 ASP A CA 1
ATOM 4567 C C . ASP A 1 556 ? 4.973 42.25 32.25 1 83.06 556 ASP A C 1
ATOM 4569 O O . ASP A 1 556 ? 6.074 41.812 32.562 1 83.06 556 ASP A O 1
ATOM 4573 N N . SER A 1 557 ? 3.912 41.719 32.625 1 85.19 557 SER A N 1
ATOM 4574 C CA . SER A 1 557 ? 3.918 40.625 33.562 1 85.19 557 SER A CA 1
ATOM 4575 C C . SER A 1 557 ? 4.246 39.281 32.906 1 85.19 557 SER A C 1
ATOM 4577 O O . SER A 1 557 ? 4.402 38.25 33.562 1 85.19 557 SER A O 1
ATOM 4579 N N . CYS A 1 558 ? 4.492 39.312 31.609 1 89.69 558 CYS A N 1
ATOM 4580 C CA . CYS A 1 558 ? 4.574 38.031 30.906 1 89.69 558 CYS A CA 1
ATOM 4581 C C . CYS A 1 558 ? 5.973 37.812 30.328 1 89.69 558 CYS A C 1
ATOM 4583 O O . CYS A 1 558 ? 6.195 36.875 29.562 1 89.69 558 CYS A O 1
ATOM 4585 N N . ALA A 1 559 ? 6.898 38.562 30.734 1 93.5 559 ALA A N 1
ATOM 4586 C CA . ALA A 1 559 ? 8.242 38.5 30.156 1 93.5 559 ALA A CA 1
ATOM 4587 C C . ALA A 1 559 ? 8.859 37.125 30.344 1 93.5 559 ALA A C 1
ATOM 4589 O O . ALA A 1 559 ? 9.555 36.625 29.438 1 93.5 559 ALA A O 1
ATOM 4590 N N . ASN A 1 560 ? 8.609 36.531 31.484 1 94.19 560 ASN A N 1
ATOM 4591 C CA . ASN A 1 560 ? 9.242 35.25 31.812 1 94.19 560 ASN A CA 1
ATOM 4592 C C . ASN A 1 560 ? 8.336 34.062 31.5 1 94.19 560 ASN A C 1
ATOM 4594 O O . ASN A 1 560 ? 8.617 32.938 31.906 1 94.19 560 ASN A O 1
ATOM 4598 N N . LYS A 1 561 ? 7.262 34.312 30.812 1 92.94 561 LYS A N 1
ATOM 4599 C CA . LYS A 1 561 ? 6.375 33.219 30.375 1 92.94 561 LYS A CA 1
ATOM 4600 C C . LYS A 1 561 ? 6.816 32.656 29.031 1 92.94 561 LYS A C 1
ATOM 4602 O O . LYS A 1 561 ? 7.504 33.344 28.266 1 92.94 561 LYS A O 1
ATOM 4607 N N . PRO A 1 562 ? 6.504 31.344 28.812 1 93.06 562 PRO A N 1
ATOM 4608 C CA . PRO A 1 562 ? 6.844 30.812 27.484 1 93.06 562 PRO A CA 1
ATOM 4609 C C . PRO A 1 562 ? 6.121 31.547 26.359 1 93.06 562 PRO A C 1
ATOM 4611 O O . PRO A 1 562 ? 4.953 31.906 26.5 1 93.06 562 PRO A O 1
ATOM 4614 N N . VAL A 1 563 ? 6.824 31.797 25.312 1 94.62 563 VAL A N 1
ATOM 4615 C CA . VAL A 1 563 ? 6.176 32.406 24.156 1 94.62 563 VAL A CA 1
ATOM 4616 C C . VAL A 1 563 ? 5.191 31.406 23.531 1 94.62 563 VAL A C 1
ATOM 4618 O O . VAL A 1 563 ? 5.488 30.219 23.422 1 94.62 563 VAL A O 1
ATOM 4621 N N . VAL A 1 564 ? 4.008 31.812 23.266 1 92.75 564 VAL A N 1
ATOM 4622 C CA . VAL A 1 564 ? 2.959 31.016 22.641 1 92.75 564 VAL A CA 1
ATOM 4623 C C . VAL A 1 564 ? 2.406 31.75 21.422 1 92.75 564 VAL A C 1
ATOM 4625 O O . VAL A 1 564 ? 2.928 32.812 21.031 1 92.75 564 VAL A O 1
ATOM 4628 N N . HIS A 1 565 ? 1.44 31.125 20.688 1 94.12 565 HIS A N 1
ATOM 4629 C CA . HIS A 1 565 ? 0.909 31.656 19.438 1 94.12 565 HIS A CA 1
ATOM 4630 C C . HIS A 1 565 ? 2 31.781 18.375 1 94.12 565 HIS A C 1
ATOM 4632 O O . HIS A 1 565 ? 2.117 32.812 17.703 1 94.12 565 HIS A O 1
ATOM 4638 N N . VAL A 1 566 ? 2.814 30.812 18.375 1 94.38 566 VAL A N 1
ATOM 4639 C CA . VAL A 1 566 ? 3.846 30.672 17.344 1 94.38 566 VAL A CA 1
ATOM 4640 C C . VAL A 1 566 ? 3.725 29.312 16.672 1 94.38 566 VAL A C 1
ATOM 4642 O O . VAL A 1 566 ? 3.316 28.328 17.312 1 94.38 566 VAL A O 1
ATOM 4645 N N . SER A 1 567 ? 3.939 29.297 15.398 1 93 567 SER A N 1
ATOM 4646 C CA . SER A 1 567 ? 3.936 28.047 14.648 1 93 567 SER A CA 1
ATOM 4647 C C . SER A 1 567 ? 5.301 27.375 14.695 1 93 567 SER A C 1
ATOM 4649 O O . SER A 1 567 ? 6.262 27.938 15.227 1 93 567 SER A O 1
ATOM 4651 N N . VAL A 1 568 ? 5.352 26.172 14.188 1 91.69 568 VAL A N 1
ATOM 4652 C CA . VAL A 1 568 ? 6.617 25.453 14.125 1 91.69 568 VAL A CA 1
ATOM 4653 C C . VAL A 1 568 ? 7.598 26.203 13.227 1 91.69 568 VAL A C 1
ATOM 4655 O O . VAL A 1 568 ? 8.805 26.219 13.484 1 91.69 568 VAL A O 1
ATOM 4658 N N . GLU A 1 569 ? 7.121 26.875 12.211 1 91.81 569 GLU A N 1
ATOM 4659 C CA . GLU A 1 569 ? 7.973 27.672 11.336 1 91.81 569 GLU A CA 1
ATOM 4660 C C . GLU A 1 569 ? 8.547 28.875 12.078 1 91.81 569 GLU A C 1
ATOM 4662 O O . GLU A 1 569 ? 9.711 29.234 11.891 1 91.81 569 GLU A O 1
ATOM 4667 N N . ASP A 1 570 ? 7.738 29.453 12.891 1 96 570 ASP A N 1
ATOM 4668 C CA . ASP A 1 570 ? 8.203 30.562 13.719 1 96 570 ASP A CA 1
ATOM 4669 C C . ASP A 1 570 ? 9.289 30.094 14.688 1 96 570 ASP A C 1
ATOM 4671 O O . ASP A 1 570 ? 10.305 30.781 14.859 1 96 570 ASP A O 1
ATOM 4675 N N . ALA A 1 571 ? 8.984 29.016 15.289 1 95.06 571 ALA A N 1
ATOM 4676 C CA . ALA A 1 571 ? 9.945 28.453 16.234 1 95.06 571 ALA A CA 1
ATOM 4677 C C . ALA A 1 571 ? 11.266 28.125 15.539 1 95.06 571 ALA A C 1
ATOM 4679 O O . ALA A 1 571 ? 12.344 28.375 16.094 1 95.06 571 ALA A O 1
ATOM 4680 N N . ARG A 1 572 ? 11.195 27.594 14.383 1 93.56 572 ARG A N 1
ATOM 4681 C CA . ARG A 1 572 ? 12.391 27.266 13.617 1 93.56 572 ARG A CA 1
ATOM 4682 C C . ARG A 1 572 ? 13.164 28.516 13.219 1 93.56 572 ARG A C 1
ATOM 4684 O O . ARG A 1 572 ? 14.398 28.516 13.234 1 93.56 572 ARG A O 1
ATOM 4691 N N . ALA A 1 573 ? 12.453 29.516 12.82 1 94.94 573 ALA A N 1
ATOM 4692 C CA . ALA A 1 573 ? 13.102 30.781 12.484 1 94.94 573 ALA A CA 1
ATOM 4693 C C . ALA A 1 573 ? 13.852 31.359 13.688 1 94.94 573 ALA A C 1
ATOM 4695 O O . ALA A 1 573 ? 14.984 31.828 13.547 1 94.94 573 ALA A O 1
ATOM 4696 N N . TYR A 1 574 ? 13.258 31.375 14.844 1 96.25 574 TYR A N 1
ATOM 4697 C CA . TYR A 1 574 ? 13.922 31.812 16.078 1 96.25 574 TYR A CA 1
ATOM 4698 C C . TYR A 1 574 ? 15.172 30.969 16.344 1 96.25 574 TYR A C 1
ATOM 4700 O O . TYR A 1 574 ? 16.234 31.516 16.641 1 96.25 574 TYR A O 1
ATOM 4708 N N . ALA A 1 575 ? 14.93 29.641 16.344 1 94.5 575 ALA A N 1
ATOM 4709 C CA . ALA A 1 575 ? 16.031 28.734 16.656 1 94.5 575 ALA A CA 1
ATOM 4710 C C . ALA A 1 575 ? 17.219 28.984 15.727 1 94.5 575 ALA A C 1
ATOM 4712 O O . ALA A 1 575 ? 18.375 29.016 16.172 1 94.5 575 ALA A O 1
ATOM 4713 N N . LYS A 1 576 ? 16.953 29.172 14.469 1 91.5 576 LYS A N 1
ATOM 4714 C CA . LYS A 1 576 ? 18 29.469 13.5 1 91.5 576 LYS A CA 1
ATOM 4715 C C . LYS A 1 576 ? 18.734 30.766 13.844 1 91.5 576 LYS A C 1
ATOM 4717 O O . LYS A 1 576 ? 19.953 30.812 13.82 1 91.5 576 LYS A O 1
ATOM 4722 N N . TRP A 1 577 ? 18 31.797 14.109 1 94.12 577 TRP A N 1
ATOM 4723 C CA . TRP A 1 577 ? 18.547 33.094 14.484 1 94.12 577 TRP A CA 1
ATOM 4724 C C . TRP A 1 577 ? 19.453 32.938 15.719 1 94.12 577 TRP A C 1
ATOM 4726 O O . TRP A 1 577 ? 20.516 33.562 15.789 1 94.12 577 TRP A O 1
ATOM 4736 N N . ALA A 1 578 ? 18.984 32.094 16.625 1 93.19 578 ALA A N 1
ATOM 4737 C CA . ALA A 1 578 ? 19.703 31.922 17.891 1 93.19 578 ALA A CA 1
ATOM 4738 C C . ALA A 1 578 ? 20.859 30.938 17.719 1 93.19 578 ALA A C 1
ATOM 4740 O O . ALA A 1 578 ? 21.562 30.641 18.688 1 93.19 578 ALA A O 1
ATOM 4741 N N . GLY A 1 579 ? 21.047 30.406 16.5 1 90.94 579 GLY A N 1
ATOM 4742 C CA . GLY A 1 579 ? 22.094 29.422 16.266 1 90.94 579 GLY A CA 1
ATOM 4743 C C . GLY A 1 579 ? 21.797 28.078 16.922 1 90.94 579 GLY A C 1
ATOM 4744 O O . GLY A 1 579 ? 22.719 27.406 17.391 1 90.94 579 GLY A O 1
ATOM 4745 N N . LYS A 1 580 ? 20.578 27.797 17.125 1 93.75 580 LYS A N 1
ATOM 4746 C CA . LYS A 1 580 ? 20.078 26.578 17.781 1 93.75 580 LYS A CA 1
ATOM 4747 C C . LYS A 1 580 ? 19.141 25.812 16.859 1 93.75 580 LYS A C 1
ATOM 4749 O O . LYS A 1 580 ? 19.141 26.047 15.641 1 93.75 580 LYS A O 1
ATOM 4754 N N . ARG A 1 581 ? 18.547 24.766 17.266 1 92.81 581 ARG A N 1
ATOM 4755 C CA . ARG A 1 581 ? 17.5 24 16.578 1 92.81 581 ARG A CA 1
ATOM 4756 C C . ARG A 1 581 ? 16.484 23.453 17.562 1 92.81 581 ARG A C 1
ATOM 4758 O O . ARG A 1 581 ? 16.672 23.547 18.781 1 92.81 581 ARG A O 1
ATOM 4765 N N . LEU A 1 582 ? 15.359 22.953 17.047 1 93.12 582 LEU A N 1
ATOM 4766 C CA . LEU A 1 582 ? 14.383 22.297 17.906 1 93.12 582 LEU A CA 1
ATOM 4767 C C . LEU A 1 582 ? 14.844 20.891 18.281 1 93.12 582 LEU A C 1
ATOM 4769 O O . LEU A 1 582 ? 15.516 20.219 17.484 1 93.12 582 LEU A O 1
ATOM 4773 N N . PRO A 1 583 ? 14.531 20.406 19.422 1 93.31 583 PRO A N 1
ATOM 4774 C CA . PRO A 1 583 ? 14.938 19.062 19.812 1 93.31 583 PRO A CA 1
ATOM 4775 C C . PRO A 1 583 ? 14.172 17.969 19.062 1 93.31 583 PRO A C 1
ATOM 4777 O O . PRO A 1 583 ? 13 18.156 18.734 1 93.31 583 PRO A O 1
ATOM 4780 N N . HIS A 1 584 ? 14.836 16.891 18.875 1 92.19 584 HIS A N 1
ATOM 4781 C CA . HIS A 1 584 ? 14.141 15.664 18.469 1 92.19 584 HIS A CA 1
ATOM 4782 C C . HIS A 1 584 ? 13.445 15.008 19.656 1 92.19 584 HIS A C 1
ATOM 4784 O O . HIS A 1 584 ? 13.852 15.203 20.812 1 92.19 584 HIS A O 1
ATOM 4790 N N . GLU A 1 585 ? 12.469 14.227 19.328 1 91.12 585 GLU A N 1
ATOM 4791 C CA . GLU A 1 585 ? 11.68 13.609 20.391 1 91.12 585 GLU A CA 1
ATOM 4792 C C . GLU A 1 585 ? 12.547 12.75 21.297 1 91.12 585 GLU A C 1
ATOM 4794 O O . GLU A 1 585 ? 12.352 12.727 22.516 1 91.12 585 GLU A O 1
ATOM 4799 N N . TRP A 1 586 ? 13.461 12.031 20.766 1 93 586 TRP A N 1
ATOM 4800 C CA . TRP A 1 586 ? 14.289 11.141 21.562 1 93 586 TRP A CA 1
ATOM 4801 C C . TRP A 1 586 ? 15.273 11.938 22.422 1 93 586 TRP A C 1
ATOM 4803 O O . TRP A 1 586 ? 15.672 11.484 23.5 1 93 586 TRP A O 1
ATOM 4813 N N . GLU A 1 587 ? 15.688 13.117 21.969 1 94.5 587 GLU A N 1
ATOM 4814 C CA . GLU A 1 587 ? 16.5 13.984 22.812 1 94.5 587 GLU A CA 1
ATOM 4815 C C . GLU A 1 587 ? 15.711 14.508 24 1 94.5 587 GLU A C 1
ATOM 4817 O O . GLU A 1 587 ? 16.203 14.5 25.141 1 94.5 587 GLU A O 1
ATOM 4822 N N . TRP A 1 588 ? 14.57 14.953 23.688 1 93 588 TRP A N 1
ATOM 4823 C CA . TRP A 1 588 ? 13.68 15.438 24.734 1 93 588 TRP A CA 1
ATOM 4824 C C . TRP A 1 588 ? 13.398 14.344 25.766 1 93 588 TRP A C 1
ATOM 4826 O O . TRP A 1 588 ? 13.477 14.578 26.969 1 93 588 TRP A O 1
ATOM 4836 N N . GLN A 1 589 ? 12.984 13.156 25.281 1 93.75 589 GLN A N 1
ATOM 4837 C CA . GLN A 1 589 ? 12.656 12.047 26.156 1 93.75 589 GLN A CA 1
ATOM 4838 C C . GLN A 1 589 ? 13.859 11.641 27.016 1 93.75 589 GLN A C 1
ATOM 4840 O O . GLN A 1 589 ? 13.703 11.32 28.188 1 93.75 589 GLN A O 1
ATOM 4845 N N . TYR A 1 590 ? 15.023 11.68 26.422 1 95.81 590 TYR A N 1
ATOM 4846 C CA . TYR A 1 590 ? 16.25 11.359 27.156 1 95.81 590 TYR A CA 1
ATOM 4847 C C . TYR A 1 590 ? 16.422 12.289 28.344 1 95.81 590 TYR A C 1
ATOM 4849 O O . TYR A 1 590 ? 16.75 11.836 29.453 1 95.81 590 TYR A O 1
ATOM 4857 N N . VAL A 1 591 ? 16.219 13.492 28.125 1 96.06 591 VAL A N 1
ATOM 4858 C CA . VAL A 1 591 ? 16.375 14.492 29.188 1 96.06 591 VAL A CA 1
ATOM 4859 C C . VAL A 1 591 ? 15.273 14.336 30.219 1 96.06 591 VAL A C 1
ATOM 4861 O O . VAL A 1 591 ? 15.539 14.367 31.422 1 96.06 591 VAL A O 1
ATOM 4864 N N . ALA A 1 592 ? 14.055 14.133 29.766 1 94.06 592 ALA A N 1
ATOM 4865 C CA . ALA A 1 592 ? 12.898 14.023 30.656 1 94.06 592 ALA A CA 1
ATOM 4866 C C . ALA A 1 592 ? 13.008 12.773 31.531 1 94.06 592 ALA A C 1
ATOM 4868 O O . ALA A 1 592 ? 12.555 12.781 32.688 1 94.06 592 ALA A O 1
ATOM 4869 N N . GLN A 1 593 ? 13.602 11.742 31.031 1 95.19 593 GLN A N 1
ATOM 4870 C CA . GLN A 1 593 ? 13.688 10.477 31.75 1 95.19 593 GLN A CA 1
ATOM 4871 C C . GLN A 1 593 ? 14.969 10.406 32.594 1 95.19 593 GLN A C 1
ATOM 4873 O O . GLN A 1 593 ? 15.211 9.414 33.25 1 95.19 593 GLN A O 1
ATOM 4878 N N . CYS A 1 594 ? 15.742 11.367 32.562 1 94.94 594 CYS A N 1
ATOM 4879 C CA . CYS A 1 594 ? 17.031 11.391 33.219 1 94.94 594 CYS A CA 1
ATOM 4880 C C . CYS A 1 594 ? 17.938 10.289 32.719 1 94.94 594 CYS A C 1
ATOM 4882 O O . CYS A 1 594 ? 18.469 9.484 33.5 1 94.94 594 CYS A O 1
ATOM 4884 N N . GLY A 1 595 ? 17.922 10.273 31.328 1 94.75 595 GLY A N 1
ATOM 4885 C CA . GLY A 1 595 ? 18.781 9.305 30.688 1 94.75 595 GLY A CA 1
ATOM 4886 C C . GLY A 1 595 ? 18.312 7.871 30.859 1 94.75 595 GLY A C 1
ATOM 4887 O O . GLY A 1 595 ? 17.156 7.559 30.547 1 94.75 595 GLY A O 1
ATOM 4888 N N . THR A 1 596 ? 19.219 7.047 31.422 1 94.38 596 THR A N 1
ATOM 4889 C CA . THR A 1 596 ? 18.922 5.621 31.469 1 94.38 596 THR A CA 1
ATOM 4890 C C . THR A 1 596 ? 18.25 5.25 32.781 1 94.38 596 THR A C 1
ATOM 4892 O O . THR A 1 596 ? 18.125 4.066 33.125 1 94.38 596 THR A O 1
ATOM 4895 N N . GLU A 1 597 ? 17.812 6.223 33.5 1 94.69 597 GLU A N 1
ATOM 4896 C CA . GLU A 1 597 ? 16.969 5.934 34.656 1 94.69 597 GLU A CA 1
ATOM 4897 C C . GLU A 1 597 ? 15.539 5.625 34.219 1 94.69 597 GLU A C 1
ATOM 4899 O O . GLU A 1 597 ? 14.781 5.008 34.969 1 94.69 597 GLU A O 1
ATOM 4904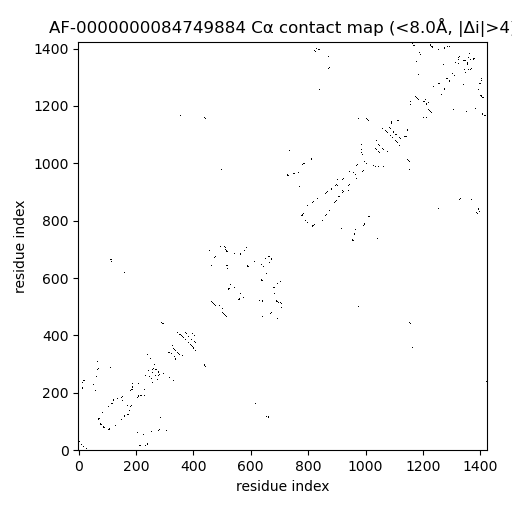 N N . TYR A 1 598 ? 15.18 6.121 33.062 1 95.75 598 TYR A N 1
ATOM 4905 C CA . TYR A 1 598 ? 13.891 5.832 32.438 1 95.75 598 TYR A CA 1
ATOM 4906 C C . TYR A 1 598 ? 12.742 6.191 33.375 1 95.75 598 TYR A C 1
ATOM 4908 O O . TYR A 1 598 ? 11.812 5.406 33.562 1 95.75 598 TYR A O 1
ATOM 4916 N N . ARG A 1 599 ? 12.828 7.383 33.906 1 95.44 599 ARG A N 1
ATOM 4917 C CA . ARG A 1 599 ? 11.773 7.875 34.812 1 95.44 599 ARG A CA 1
ATOM 4918 C C . ARG A 1 599 ? 10.461 8.055 34.062 1 95.44 599 ARG A C 1
ATOM 4920 O O . ARG A 1 599 ? 10.453 8.492 32.906 1 95.44 599 ARG A O 1
ATOM 4927 N N . THR A 1 600 ? 9.352 7.77 34.812 1 94.31 600 THR A N 1
ATOM 4928 C CA . THR A 1 600 ? 8.023 7.922 34.219 1 94.31 600 THR A CA 1
ATOM 4929 C C . THR A 1 600 ? 7.68 9.398 34.031 1 94.31 600 THR A C 1
ATOM 4931 O O . THR A 1 600 ? 6.992 9.766 33.094 1 94.31 600 THR A O 1
ATOM 4934 N N . TYR A 1 601 ? 8.102 10.164 34.969 1 93.38 601 TYR A N 1
ATOM 4935 C CA . TYR A 1 601 ? 8.023 11.617 34.969 1 93.38 601 TYR A CA 1
ATOM 4936 C C . TYR A 1 601 ? 9.383 12.242 35.25 1 93.38 601 TYR A C 1
ATOM 4938 O O . TYR A 1 601 ? 10.266 11.594 35.812 1 93.38 601 TYR A O 1
ATOM 4946 N N . PRO A 1 602 ? 9.562 13.477 34.812 1 93.75 602 PRO A N 1
ATOM 4947 C CA . PRO A 1 602 ? 10.898 14.047 35 1 93.75 602 PRO A CA 1
ATOM 4948 C C . PRO A 1 602 ? 11.352 14.016 36.438 1 93.75 602 PRO A C 1
ATOM 4950 O O . PRO A 1 602 ? 12.547 13.883 36.719 1 93.75 602 PRO A O 1
ATOM 4953 N N . TRP A 1 603 ? 10.422 14.047 37.406 1 94.44 603 TRP A N 1
ATOM 4954 C CA . TRP A 1 603 ? 10.758 14.148 38.812 1 94.44 603 TRP A CA 1
ATOM 4955 C C . TRP A 1 603 ? 10.742 12.773 39.469 1 94.44 603 TRP A C 1
ATOM 4957 O O . TRP A 1 603 ? 11.141 12.641 40.656 1 94.44 603 TRP A O 1
ATOM 4967 N N . GLY A 1 604 ? 10.242 11.797 38.812 1 94.5 604 GLY A N 1
ATOM 4968 C CA . GLY A 1 604 ? 10.18 10.469 39.406 1 94.5 604 GLY A CA 1
ATOM 4969 C C . GLY A 1 604 ? 9.156 9.562 38.75 1 94.5 604 GLY A C 1
ATOM 4970 O O . GLY A 1 604 ? 8.75 9.805 37.625 1 94.5 604 GLY A O 1
ATOM 4971 N N . ASN A 1 605 ? 8.75 8.547 39.5 1 95.5 605 ASN A N 1
ATOM 4972 C CA . ASN A 1 605 ? 7.914 7.512 38.906 1 95.5 605 ASN A CA 1
ATOM 4973 C C . ASN A 1 605 ? 6.473 7.598 39.406 1 95.5 605 ASN A C 1
ATOM 4975 O O . ASN A 1 605 ? 5.633 6.777 39.031 1 95.5 605 ASN A O 1
ATOM 4979 N N . LYS A 1 606 ? 6.234 8.602 40.156 1 95.06 606 LYS A N 1
ATOM 4980 C CA . LYS A 1 606 ? 4.871 8.82 40.656 1 95.06 606 LYS A CA 1
ATOM 4981 C C . LYS A 1 606 ? 4.375 10.219 40.281 1 95.06 606 LYS A C 1
ATOM 4983 O O . LYS A 1 606 ? 5.109 11.195 40.406 1 95.06 606 LYS A O 1
ATOM 4988 N N . TRP A 1 607 ? 3.168 10.219 39.812 1 92.5 607 TRP A N 1
ATOM 4989 C CA . TRP A 1 607 ? 2.57 11.492 39.438 1 92.5 607 TRP A CA 1
ATOM 4990 C C . TRP A 1 607 ? 2.451 12.422 40.625 1 92.5 607 TRP A C 1
ATOM 4992 O O . TRP A 1 607 ? 2.109 11.984 41.75 1 92.5 607 TRP A O 1
ATOM 5002 N N . ASP A 1 608 ? 2.756 13.664 40.469 1 91.88 608 ASP A N 1
ATOM 5003 C CA . ASP A 1 608 ? 2.637 14.719 41.469 1 91.88 608 ASP A CA 1
ATOM 5004 C C . ASP A 1 608 ? 2.125 16.016 40.812 1 91.88 608 ASP A C 1
ATOM 5006 O O . ASP A 1 608 ? 2.863 16.703 40.125 1 91.88 608 ASP A O 1
ATOM 5010 N N . GLU A 1 609 ? 0.956 16.422 41.094 1 88.06 609 GLU A N 1
ATOM 5011 C CA . GLU A 1 609 ? 0.285 17.562 40.469 1 88.06 609 GLU A CA 1
ATOM 5012 C C . GLU A 1 609 ? 0.943 18.875 40.875 1 88.06 609 GLU A C 1
ATOM 5014 O O . GLU A 1 609 ? 0.825 19.875 40.156 1 88.06 609 GLU A O 1
ATOM 5019 N N . SER A 1 610 ? 1.596 18.875 41.969 1 88.81 610 SER A N 1
ATOM 5020 C CA . SER A 1 610 ? 2.223 20.109 42.469 1 88.81 610 SER A CA 1
ATOM 5021 C C . SER A 1 610 ? 3.449 20.469 41.656 1 88.81 610 SER A C 1
ATOM 5023 O O . SER A 1 610 ? 3.957 21.594 41.75 1 88.81 610 SER A O 1
ATOM 5025 N N . LYS A 1 611 ? 3.828 19.609 40.812 1 89.75 611 LYS A N 1
ATOM 5026 C CA . LYS A 1 611 ? 5.074 19.812 40.094 1 89.75 611 LYS A CA 1
ATOM 5027 C C . LYS A 1 611 ? 4.801 20.297 38.656 1 89.75 611 LYS A C 1
ATOM 5029 O O . LYS A 1 611 ? 5.73 20.5 37.875 1 89.75 611 LYS A O 1
ATOM 5034 N N . VAL A 1 612 ? 3.553 20.422 38.312 1 86.75 612 VAL A N 1
ATOM 5035 C CA . VAL A 1 612 ? 3.154 20.906 37 1 86.75 612 VAL A CA 1
ATOM 5036 C C . VAL A 1 612 ? 2.221 22.094 37.156 1 86.75 612 VAL A C 1
ATOM 5038 O O . VAL A 1 612 ? 1.665 22.328 38.219 1 86.75 612 VAL A O 1
ATOM 5041 N N . PRO A 1 613 ? 2.16 22.859 36.062 1 83.38 613 PRO A N 1
ATOM 5042 C CA . PRO A 1 613 ? 1.205 23.969 36.125 1 83.38 613 PRO A CA 1
ATOM 5043 C C . PRO A 1 613 ? -0.214 23.5 36.438 1 83.38 613 PRO A C 1
ATOM 5045 O O . PRO A 1 613 ? -0.62 22.406 36.031 1 83.38 613 PRO A O 1
ATOM 5048 N N . GLU A 1 614 ? -0.885 24.375 37.094 1 83.94 614 GLU A N 1
ATOM 5049 C CA . GLU A 1 614 ? -2.283 24.078 37.406 1 83.94 614 GLU A CA 1
ATOM 5050 C C . GLU A 1 614 ? -3.111 23.969 36.125 1 83.94 614 GLU A C 1
ATOM 5052 O O . GLU A 1 614 ? -3.002 24.812 35.25 1 83.94 614 GLU A O 1
ATOM 5057 N N . VAL A 1 615 ? -3.891 22.953 36.125 1 85.81 615 VAL A N 1
ATOM 5058 C CA . VAL A 1 615 ? -4.73 22.703 34.969 1 85.81 615 VAL A CA 1
ATOM 5059 C C . VAL A 1 615 ? -5.906 23.672 34.969 1 85.81 615 VAL A C 1
ATOM 5061 O O . VAL A 1 615 ? -6.539 23.906 36 1 85.81 615 VAL A O 1
ATOM 5064 N N . TYR A 1 616 ? -6.047 24.297 33.875 1 89.38 616 TYR A N 1
ATOM 5065 C CA . TYR A 1 616 ? -7.219 25.141 33.719 1 89.38 616 TYR A CA 1
ATOM 5066 C C . TYR A 1 616 ? -8.289 24.422 32.906 1 89.38 616 TYR A C 1
ATOM 5068 O O . TYR A 1 616 ? -8.047 23.984 31.766 1 89.38 616 TYR A O 1
ATOM 5076 N N . GLU A 1 617 ? -9.469 24.328 33.438 1 89.94 617 GLU A N 1
ATOM 5077 C CA . GLU A 1 617 ? -10.562 23.594 32.812 1 89.94 617 GLU A CA 1
ATOM 5078 C C . GLU A 1 617 ? -11.711 24.531 32.438 1 89.94 617 GLU A C 1
ATOM 5080 O O . GLU A 1 617 ? -12.781 24.078 32.031 1 89.94 617 GLU A O 1
ATOM 5085 N N . GLY A 1 618 ? -11.508 25.797 32.594 1 90.38 618 GLY A N 1
ATOM 5086 C CA . GLY A 1 618 ? -12.57 26.75 32.344 1 90.38 618 GLY A CA 1
ATOM 5087 C C . GLY A 1 618 ? -12.844 27 30.891 1 90.38 618 GLY A C 1
ATOM 5088 O O . GLY A 1 618 ? -12.18 26.422 30.016 1 90.38 618 GLY A O 1
ATOM 5089 N N . ARG A 1 619 ? -13.836 27.797 30.609 1 93.81 619 ARG A N 1
ATOM 5090 C CA . ARG A 1 619 ? -14.305 28.016 29.25 1 93.81 619 ARG A CA 1
ATOM 5091 C C . ARG A 1 619 ? -14.07 29.469 28.828 1 93.81 619 ARG A C 1
ATOM 5093 O O . ARG A 1 619 ? -14.867 30.047 28.078 1 93.81 619 ARG A O 1
ATOM 5100 N N . GLU A 1 620 ? -13.039 30.078 29.406 1 92.81 620 GLU A N 1
ATOM 5101 C CA . GLU A 1 620 ? -12.664 31.438 29.047 1 92.81 620 GLU A CA 1
ATOM 5102 C C . GLU A 1 620 ? -11.445 31.453 28.125 1 92.81 620 GLU A C 1
ATOM 5104 O O . GLU A 1 620 ? -10.758 30.438 27.984 1 92.81 620 GLU A O 1
ATOM 5109 N N . ARG A 1 621 ? -11.352 32.625 27.547 1 90.44 621 ARG A N 1
ATOM 5110 C CA . ARG A 1 621 ? -10.102 32.844 26.828 1 90.44 621 ARG A CA 1
ATOM 5111 C C . ARG A 1 621 ? -8.898 32.75 27.766 1 90.44 621 ARG A C 1
ATOM 5113 O O . ARG A 1 621 ? -8.953 33.219 28.891 1 90.44 621 ARG A O 1
ATOM 5120 N N . LEU A 1 622 ? -7.91 32.25 27.281 1 89 622 LEU A N 1
ATOM 5121 C CA . LEU A 1 622 ? -6.762 32 28.156 1 89 622 LEU A CA 1
ATOM 5122 C C . LEU A 1 622 ? -6.023 33.281 28.453 1 89 622 LEU A C 1
ATOM 5124 O O . LEU A 1 622 ? -5.637 33.562 29.594 1 89 622 LEU A O 1
ATOM 5128 N N . TYR A 1 623 ? -5.758 34.062 27.484 1 85.06 623 TYR A N 1
ATOM 5129 C CA . TYR A 1 623 ? -5.129 35.344 27.719 1 85.06 623 TYR A CA 1
ATOM 5130 C C . TYR A 1 623 ? -6.172 36.469 27.797 1 85.06 623 TYR A C 1
ATOM 5132 O O . TYR A 1 623 ? -7.133 36.469 27.016 1 85.06 623 TYR A O 1
ATOM 5140 N N . PRO A 1 624 ? -6.055 37.406 28.562 1 84.38 624 PRO A N 1
ATOM 5141 C CA . PRO A 1 624 ? -4.934 37.562 29.484 1 84.38 624 PRO A CA 1
ATOM 5142 C C . PRO A 1 624 ? -5.16 36.875 30.828 1 84.38 624 PRO A C 1
ATOM 5144 O O . PRO A 1 624 ? -4.246 36.812 31.656 1 84.38 624 PRO A O 1
ATOM 5147 N N . ASN A 1 625 ? -6.254 36.406 31.078 1 85.75 625 ASN A N 1
ATOM 5148 C CA . ASN A 1 625 ? -6.68 36.062 32.438 1 85.75 625 ASN A CA 1
ATOM 5149 C C . ASN A 1 625 ? -6.062 34.719 32.875 1 85.75 625 ASN A C 1
ATOM 5151 O O . ASN A 1 625 ? -5.91 34.5 34.062 1 85.75 625 ASN A O 1
ATOM 5155 N N . HIS A 1 626 ? -5.73 33.906 31.984 1 89.88 626 HIS A N 1
ATOM 5156 C CA . HIS A 1 626 ? -5.203 32.594 32.344 1 89.88 626 HIS A CA 1
ATOM 5157 C C . HIS A 1 626 ? -3.969 32.25 31.531 1 89.88 626 HIS A C 1
ATOM 5159 O O . HIS A 1 626 ? -3.945 31.234 30.828 1 89.88 626 HIS A O 1
ATOM 5165 N N . PRO A 1 627 ? -3.018 33.031 31.594 1 88.94 627 PRO A N 1
ATOM 5166 C CA . PRO A 1 627 ? -1.776 32.75 30.875 1 88.94 627 PRO A CA 1
ATOM 5167 C C . PRO A 1 627 ? -1.015 31.562 31.469 1 88.94 627 PRO A C 1
ATOM 5169 O O . PRO A 1 627 ? -1.307 31.141 32.594 1 88.94 627 PRO A O 1
ATOM 5172 N N . PRO A 1 628 ? -0.111 30.953 30.719 1 89.25 628 PRO A N 1
ATOM 5173 C CA . PRO A 1 628 ? 0.748 29.922 31.312 1 89.25 628 PRO A CA 1
ATOM 5174 C C . PRO A 1 628 ? 1.576 30.438 32.469 1 89.25 628 PRO A C 1
ATOM 5176 O O . PRO A 1 628 ? 1.725 31.656 32.656 1 89.25 628 PRO A O 1
ATOM 5179 N N . ALA A 1 629 ? 2.1 29.531 33.25 1 89.62 629 ALA A N 1
ATOM 5180 C CA . ALA A 1 629 ? 2.98 29.891 34.375 1 89.62 629 ALA A CA 1
ATOM 5181 C C . ALA A 1 629 ? 4.355 30.328 33.875 1 89.62 629 ALA A C 1
ATOM 5183 O O . ALA A 1 629 ? 4.727 30.031 32.719 1 89.62 629 ALA A O 1
ATOM 5184 N N . ASP A 1 630 ? 5.016 31.078 34.75 1 91.69 630 ASP A N 1
ATOM 5185 C CA . ASP A 1 630 ? 6.395 31.438 34.406 1 91.69 630 ASP A CA 1
ATOM 5186 C C . ASP A 1 630 ? 7.242 30.172 34.188 1 91.69 630 ASP A C 1
ATOM 5188 O O . ASP A 1 630 ? 6.98 29.141 34.812 1 91.69 630 ASP A O 1
ATOM 5192 N N . VAL A 1 631 ? 8.234 30.234 33.344 1 91.5 631 VAL A N 1
ATOM 5193 C CA . VAL A 1 631 ? 9.008 29.078 32.906 1 91.5 631 VAL A CA 1
ATOM 5194 C C . VAL A 1 631 ? 9.805 28.5 34.062 1 91.5 631 VAL A C 1
ATOM 5196 O O . VAL A 1 631 ? 10.266 27.359 34 1 91.5 631 VAL A O 1
ATOM 5199 N N . ASN A 1 632 ? 10.078 29.172 35.156 1 89.94 632 ASN A N 1
ATOM 5200 C CA . ASN A 1 632 ? 10.828 28.688 36.281 1 89.94 632 ASN A CA 1
ATOM 5201 C C . ASN A 1 632 ? 9.93 28.5 37.5 1 89.94 632 ASN A C 1
ATOM 5203 O O . ASN A 1 632 ? 10.422 28.406 38.625 1 89.94 632 ASN A O 1
ATOM 5207 N N . ALA A 1 633 ? 8.672 28.469 37.344 1 89.75 633 ALA A N 1
ATOM 5208 C CA . ALA A 1 633 ? 7.719 28.453 38.438 1 89.75 633 ALA A CA 1
ATOM 5209 C C . ALA A 1 633 ? 7.723 27.109 39.156 1 89.75 633 ALA A C 1
ATOM 5211 O O . ALA A 1 633 ? 7.395 27.031 40.344 1 89.75 633 ALA A O 1
ATOM 5212 N N . HIS A 1 634 ? 8.047 26.094 38.5 1 89.88 634 HIS A N 1
ATOM 5213 C CA . HIS A 1 634 ? 7.957 24.75 39.094 1 89.88 634 HIS A CA 1
ATOM 5214 C C . HIS A 1 634 ? 9.328 24.094 39.188 1 89.88 634 HIS A C 1
ATOM 5216 O O . HIS A 1 634 ? 9.586 23.094 38.5 1 89.88 634 HIS A O 1
ATOM 5222 N N . SER A 1 635 ? 10.078 24.484 40.094 1 91.38 635 SER A N 1
ATOM 5223 C CA . SER A 1 635 ? 11.445 24 40.281 1 91.38 635 SER A CA 1
ATOM 5224 C C . SER A 1 635 ? 11.469 22.547 40.688 1 91.38 635 SER A C 1
ATOM 5226 O O . SER A 1 635 ? 12.391 21.797 40.344 1 91.38 635 SER A O 1
ATOM 5228 N N . SER A 1 636 ? 10.43 22.109 41.375 1 91.5 636 SER A N 1
ATOM 5229 C CA . SER A 1 636 ? 10.375 20.734 41.844 1 91.5 636 SER A CA 1
ATOM 5230 C C . SER A 1 636 ? 10.062 19.766 40.719 1 91.5 636 SER A C 1
ATOM 5232 O O . SER A 1 636 ? 10.25 18.562 40.844 1 91.5 636 SER A O 1
ATOM 5234 N N . GLY A 1 637 ? 9.555 20.297 39.688 1 90.94 637 GLY A N 1
ATOM 5235 C CA . GLY A 1 637 ? 9.234 19.453 38.531 1 90.94 637 GLY A CA 1
ATOM 5236 C C . GLY A 1 637 ? 10.383 19.328 37.562 1 90.94 637 GLY A C 1
ATOM 5237 O O . GLY A 1 637 ? 10.258 18.641 36.531 1 90.94 637 GLY A O 1
ATOM 5238 N N . ARG A 1 638 ? 11.5 19.828 37.938 1 91.19 638 ARG A N 1
ATOM 5239 C CA . ARG A 1 638 ? 12.664 19.828 37.062 1 91.19 638 ARG A CA 1
ATOM 5240 C C . ARG A 1 638 ? 13.281 18.438 36.938 1 91.19 638 ARG A C 1
ATOM 5242 O O . ARG A 1 638 ? 13.203 17.656 37.875 1 91.19 638 ARG A O 1
ATOM 5249 N N . SER A 1 639 ? 13.812 18.188 35.75 1 93.56 639 SER A N 1
ATOM 5250 C CA . SER A 1 639 ? 14.594 16.969 35.625 1 93.56 639 SER A CA 1
ATOM 5251 C C . SER A 1 639 ? 15.898 17.047 36.375 1 93.56 639 SER A C 1
ATOM 5253 O O . SER A 1 639 ? 16.406 18.141 36.656 1 93.56 639 SER A O 1
ATOM 5255 N N . PRO A 1 640 ? 16.406 15.914 36.719 1 94.56 640 PRO A N 1
ATOM 5256 C CA . PRO A 1 640 ? 17.703 15.93 37.406 1 94.56 640 PRO A CA 1
ATOM 5257 C C . PRO A 1 640 ? 18.812 16.578 36.562 1 94.56 640 PRO A C 1
ATOM 5259 O O . PRO A 1 640 ? 19.844 16.984 37.125 1 94.56 640 PRO A O 1
ATOM 5262 N N . PHE A 1 641 ? 18.578 16.734 35.312 1 95.5 641 PHE A N 1
ATOM 5263 C CA . PHE A 1 641 ? 19.562 17.391 34.438 1 95.5 641 PHE A CA 1
ATOM 5264 C C . PHE A 1 641 ? 19.453 18.906 34.531 1 95.5 641 PHE A C 1
ATOM 5266 O O . PHE A 1 641 ? 20.281 19.641 34 1 95.5 641 PHE A O 1
ATOM 5273 N N . GLY A 1 642 ? 18.391 19.359 35.156 1 94.12 642 GLY A N 1
ATOM 5274 C CA . GLY A 1 642 ? 18.25 20.781 35.406 1 94.12 642 GLY A CA 1
ATOM 5275 C C . GLY A 1 642 ? 17.312 21.453 34.406 1 94.12 642 GLY A C 1
ATOM 5276 O O . GLY A 1 642 ? 17.266 22.688 34.312 1 94.12 642 GLY A O 1
ATOM 5277 N N . VAL A 1 643 ? 16.594 20.703 33.656 1 94.56 643 VAL A N 1
ATOM 5278 C CA . VAL A 1 643 ? 15.703 21.25 32.625 1 94.56 643 VAL A CA 1
ATOM 5279 C C . VAL A 1 643 ? 14.289 21.359 33.188 1 94.56 643 VAL A C 1
ATOM 5281 O O . VAL A 1 643 ? 13.773 20.391 33.781 1 94.56 643 VAL A O 1
ATOM 5284 N N . TYR A 1 644 ? 13.672 22.531 32.969 1 91.75 644 TYR A N 1
ATOM 5285 C CA . TYR A 1 644 ? 12.352 22.812 33.5 1 91.75 644 TYR A CA 1
ATOM 5286 C C . TYR A 1 644 ? 11.258 22.516 32.5 1 91.75 644 TYR A C 1
ATOM 5288 O O . TYR A 1 644 ? 11.531 22.359 31.297 1 91.75 644 TYR A O 1
ATOM 5296 N N . ASP A 1 645 ? 10.016 22.359 33 1 89.75 645 ASP A N 1
ATOM 5297 C CA . ASP A 1 645 ? 8.789 22.375 32.219 1 89.75 645 ASP A CA 1
ATOM 5298 C C . ASP A 1 645 ? 8.836 21.344 31.094 1 89.75 645 ASP A C 1
ATOM 5300 O O . ASP A 1 645 ? 8.609 21.672 29.922 1 89.75 645 ASP A O 1
ATOM 5304 N N . LEU A 1 646 ? 9.117 20.141 31.469 1 89.81 646 LEU A N 1
ATOM 5305 C CA . LEU A 1 646 ? 9.172 19.062 30.5 1 89.81 646 LEU A CA 1
ATOM 5306 C C . LEU A 1 646 ? 7.812 18.391 30.359 1 89.81 646 LEU A C 1
ATOM 5308 O O . LEU A 1 646 ? 7.598 17.594 29.438 1 89.81 646 LEU A O 1
ATOM 5312 N N . VAL A 1 647 ? 6.918 18.672 31.281 1 83.12 647 VAL A N 1
ATOM 5313 C CA . VAL A 1 647 ? 5.566 18.125 31.234 1 83.12 647 VAL A CA 1
ATOM 5314 C C . VAL A 1 647 ? 4.555 19.266 31.125 1 83.12 647 VAL A C 1
ATOM 5316 O O . VAL A 1 647 ? 4.699 20.297 31.797 1 83.12 647 VAL A O 1
ATOM 5319 N N . ALA A 1 648 ? 3.457 19.109 30.359 1 58.69 648 ALA A N 1
ATOM 5320 C CA . ALA A 1 648 ? 2.256 19.938 30.281 1 58.69 648 ALA A CA 1
ATOM 5321 C C . ALA A 1 648 ? 2.545 21.25 29.562 1 58.69 648 ALA A C 1
ATOM 5323 O O . ALA A 1 648 ? 1.947 22.281 29.875 1 58.69 648 ALA A O 1
ATOM 5324 N N . ILE A 1 649 ? 3.459 21.422 28.891 1 54.34 649 ILE A N 1
ATOM 5325 C CA . ILE A 1 649 ? 3.594 22.625 28.078 1 54.34 649 ILE A CA 1
ATOM 5326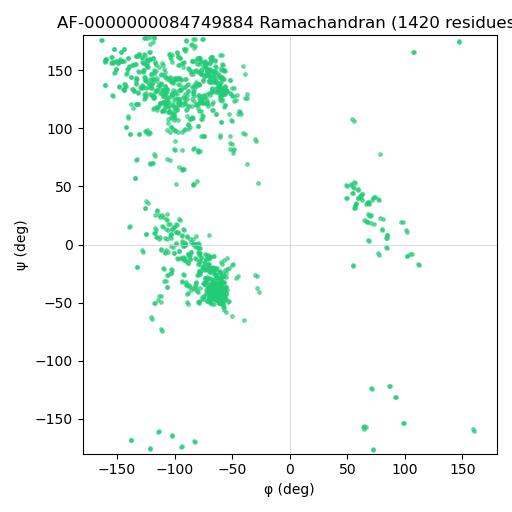 C C . ILE A 1 649 ? 3.689 22.25 26.594 1 54.34 649 ILE A C 1
ATOM 5328 O O . ILE A 1 649 ? 2.951 22.797 25.766 1 54.34 649 ILE A O 1
ATOM 5332 N N . ILE A 1 650 ? 4.812 21.516 26.25 1 54.69 650 ILE A N 1
ATOM 5333 C CA . ILE A 1 650 ? 5.137 21.016 24.906 1 54.69 650 ILE A CA 1
ATOM 5334 C C . ILE A 1 650 ? 5.215 19.5 24.938 1 54.69 650 ILE A C 1
ATOM 5336 O O . ILE A 1 650 ? 5.59 18.906 25.953 1 54.69 650 ILE A O 1
ATOM 5340 N N . ARG A 1 651 ? 4.719 18.734 23.938 1 54.19 651 ARG A N 1
ATOM 5341 C CA . ARG A 1 651 ? 4.777 17.281 23.781 1 54.19 651 ARG A CA 1
ATOM 5342 C C . ARG A 1 651 ? 4.203 16.578 25.016 1 54.19 651 ARG A C 1
ATOM 5344 O O . ARG A 1 651 ? 3.648 15.484 24.906 1 54.19 651 ARG A O 1
ATOM 5351 N N . GLY A 1 652 ? 4.129 17.344 26.156 1 54.34 652 GLY A N 1
ATOM 5352 C CA . GLY A 1 652 ? 3.6 16.672 27.328 1 54.34 652 GLY A CA 1
ATOM 5353 C C . GLY A 1 652 ? 2.182 17.094 27.672 1 54.34 652 GLY A C 1
ATOM 5354 O O . GLY A 1 652 ? 1.656 16.734 28.719 1 54.34 652 GLY A O 1
ATOM 5355 N N . GLY A 1 653 ? 1.678 17.719 26.797 1 62.84 653 GLY A N 1
ATOM 5356 C CA . GLY A 1 653 ? 0.307 18.125 27.062 1 62.84 653 GLY A CA 1
ATOM 5357 C C . GLY A 1 653 ? 0.172 19.609 27.359 1 62.84 653 GLY A C 1
ATOM 5358 O O . GLY A 1 653 ? 1.14 20.359 27.234 1 62.84 653 GLY A O 1
ATOM 5359 N N . SER A 1 654 ? -0.985 20.078 27.328 1 73.62 654 SER A N 1
ATOM 5360 C CA . SER A 1 654 ? -1.383 21.453 27.625 1 73.62 654 SER A CA 1
ATOM 5361 C C . SER A 1 654 ? -1.931 21.578 29.047 1 73.62 654 SER A C 1
ATOM 5363 O O . SER A 1 654 ? -2.389 20.594 29.625 1 73.62 654 SER A O 1
ATOM 5365 N N . TYR A 1 655 ? -1.575 22.75 29.656 1 82.31 655 TYR A N 1
ATOM 5366 C CA . TYR A 1 655 ? -2.201 23.016 30.953 1 82.31 655 TYR A CA 1
ATOM 5367 C C . TYR A 1 655 ? -3.703 23.234 30.797 1 82.31 655 TYR A C 1
ATOM 5369 O O . TYR A 1 655 ? -4.441 23.234 31.781 1 82.31 655 TYR A O 1
ATOM 5377 N N . TYR A 1 656 ? -4.066 23.344 29.609 1 86.12 656 TYR A N 1
ATOM 5378 C CA . TYR A 1 656 ? -5.492 23.469 29.328 1 86.12 656 TYR A CA 1
ATOM 5379 C C . TYR A 1 656 ? -6.121 22.109 29.094 1 86.12 656 TYR A C 1
ATOM 5381 O O . TYR A 1 656 ? -5.602 21.281 28.328 1 86.12 656 TYR A O 1
ATOM 5389 N N . LYS A 1 657 ? -7.223 21.859 29.812 1 85.5 657 LYS A N 1
ATOM 5390 C CA . LYS A 1 657 ? -7.949 20.594 29.688 1 85.5 657 LYS A CA 1
ATOM 5391 C C . LYS A 1 657 ? -9.461 20.828 29.688 1 85.5 657 LYS A C 1
ATOM 5393 O O . LYS A 1 657 ? -10.094 20.781 30.75 1 85.5 657 LYS A O 1
ATOM 5398 N N . PRO A 1 658 ? -9.922 20.906 28.453 1 86.94 658 PRO A N 1
ATOM 5399 C CA . PRO A 1 658 ? -11.383 21.078 28.438 1 86.94 658 PRO A CA 1
ATOM 5400 C C . PRO A 1 658 ? -12.125 19.875 29.016 1 86.94 658 PRO A C 1
ATOM 5402 O O . PRO A 1 658 ? -11.672 18.734 28.875 1 86.94 658 PRO A O 1
ATOM 5405 N N . LYS A 1 659 ? -13.258 20.188 29.625 1 81.69 659 LYS A N 1
ATOM 5406 C CA . LYS A 1 659 ? -14.047 19.125 30.234 1 81.69 659 LYS A CA 1
ATOM 5407 C C . LYS A 1 659 ? -14.898 18.406 29.188 1 81.69 659 LYS A C 1
ATOM 5409 O O . LYS A 1 659 ? -15.383 19.016 28.25 1 81.69 659 LYS A O 1
ATOM 5414 N N . ASN A 1 660 ? -15.148 17.25 29.375 1 70.38 660 ASN A N 1
ATOM 5415 C CA . ASN A 1 660 ? -16.125 16.438 28.656 1 70.38 660 ASN A CA 1
ATOM 5416 C C . ASN A 1 660 ? -15.898 16.484 27.156 1 70.38 660 ASN A C 1
ATOM 5418 O O . ASN A 1 660 ? -15.734 17.547 26.562 1 70.38 660 ASN A O 1
ATOM 5422 N N . GLY A 1 661 ? -15.469 15.578 26.5 1 64.81 661 GLY A N 1
ATOM 5423 C CA . GLY A 1 661 ? -15.359 15.516 25.062 1 64.81 661 GLY A CA 1
ATOM 5424 C C . GLY A 1 661 ? -14.156 14.727 24.578 1 64.81 661 GLY A C 1
ATOM 5425 O O . GLY A 1 661 ? -13.422 14.164 25.391 1 64.81 661 GLY A O 1
ATOM 5426 N N . GLN A 1 662 ? -14.156 14.617 23.203 1 71.38 662 GLN A N 1
ATOM 5427 C CA . GLN A 1 662 ? -13.078 13.906 22.516 1 71.38 662 GLN A CA 1
ATOM 5428 C C . GLN A 1 662 ? -11.984 14.867 22.078 1 71.38 662 GLN A C 1
ATOM 5430 O O . GLN A 1 662 ? -11.75 15.047 20.875 1 71.38 662 GLN A O 1
ATOM 5435 N N . TYR A 1 663 ? -11.367 15.461 23.078 1 77.25 663 TYR A N 1
ATOM 5436 C CA . TYR A 1 663 ? -10.359 16.484 22.797 1 77.25 663 TYR A CA 1
ATOM 5437 C C . TYR A 1 663 ? -8.977 15.852 22.703 1 77.25 663 TYR A C 1
ATOM 5439 O O . TYR A 1 663 ? -8.812 14.648 22.922 1 77.25 663 TYR A O 1
ATOM 5447 N N . PHE A 1 664 ? -8.07 16.672 22.219 1 73.5 664 PHE A N 1
ATOM 5448 C CA . PHE A 1 664 ? -6.684 16.234 22.094 1 73.5 664 PHE A CA 1
ATOM 5449 C C . PHE A 1 664 ? -6.191 15.617 23.391 1 73.5 664 PHE A C 1
ATOM 5451 O O . PHE A 1 664 ? -6.344 16.203 24.469 1 73.5 664 PHE A O 1
ATOM 5458 N N . PRO A 1 665 ? -5.648 14.43 23.266 1 72.38 665 PRO A N 1
ATOM 5459 C CA . PRO A 1 665 ? -5.207 13.742 24.469 1 72.38 665 PRO A CA 1
ATOM 5460 C C . PRO A 1 665 ? -3.908 14.312 25.031 1 72.38 665 PRO A C 1
ATOM 5462 O O . PRO A 1 665 ? -3.02 14.703 24.281 1 72.38 665 PRO A O 1
ATOM 5465 N N . GLN A 1 666 ? -3.906 14.367 26.375 1 74.25 666 GLN A N 1
ATOM 5466 C CA . GLN A 1 666 ? -2.703 14.844 27.047 1 74.25 666 GLN A CA 1
ATOM 5467 C C . GLN A 1 666 ? -1.772 13.688 27.406 1 74.25 666 GLN A C 1
ATOM 5469 O O . GLN A 1 666 ? -2.201 12.703 28 1 74.25 666 GLN A O 1
ATOM 5474 N N . ALA A 1 667 ? -0.539 13.789 26.984 1 76.06 667 ALA A N 1
ATOM 5475 C CA . ALA A 1 667 ? 0.478 12.797 27.312 1 76.06 667 ALA A CA 1
ATOM 5476 C C . ALA A 1 667 ? 1.406 13.297 28.406 1 76.06 667 ALA A C 1
ATOM 5478 O O . ALA A 1 667 ? 2.369 14.016 28.141 1 76.06 667 ALA A O 1
ATOM 5479 N N . TYR A 1 668 ? 1.173 12.828 29.656 1 82.25 668 TYR A N 1
ATOM 5480 C CA . TYR A 1 668 ? 1.959 13.32 30.781 1 82.25 668 TYR A CA 1
ATOM 5481 C C . TYR A 1 668 ? 3.172 12.43 31.031 1 82.25 668 TYR A C 1
ATOM 5483 O O . TYR A 1 668 ? 4.199 12.891 31.531 1 82.25 668 TYR A O 1
ATOM 5491 N N . ARG A 1 669 ? 2.969 11.18 30.594 1 87.38 669 ARG A N 1
ATOM 5492 C CA . ARG A 1 669 ? 4.082 10.258 30.797 1 87.38 669 ARG A CA 1
ATOM 5493 C C . ARG A 1 669 ? 5.16 10.453 29.75 1 87.38 669 ARG A C 1
ATOM 5495 O O . ARG A 1 669 ? 4.859 10.75 28.578 1 87.38 669 ARG A O 1
ATOM 5502 N N . ASN A 1 670 ? 6.355 10.195 30.188 1 89.5 670 ASN A N 1
ATOM 5503 C CA . ASN A 1 670 ? 7.48 10.398 29.297 1 89.5 670 ASN A CA 1
ATOM 5504 C C . ASN A 1 670 ? 7.512 9.336 28.188 1 89.5 670 ASN A C 1
ATOM 5506 O O . ASN A 1 670 ? 8.156 9.531 27.156 1 89.5 670 ASN A O 1
ATOM 5510 N N . ASP A 1 671 ? 6.875 8.195 28.391 1 88.12 671 ASP A N 1
ATOM 5511 C CA . ASP A 1 671 ? 6.891 7.121 27.391 1 88.12 671 ASP A CA 1
ATOM 5512 C C . ASP A 1 671 ? 5.617 7.133 26.562 1 88.12 671 ASP A C 1
ATOM 5514 O O . ASP A 1 671 ? 5.262 6.121 25.938 1 88.12 671 ASP A O 1
ATOM 5518 N N . GLU A 1 672 ? 4.926 8.25 26.609 1 84.38 672 GLU A N 1
ATOM 5519 C CA . GLU A 1 672 ? 3.713 8.406 25.812 1 84.38 672 GLU A CA 1
ATOM 5520 C C . GLU A 1 672 ? 3.832 9.586 24.859 1 84.38 672 GLU A C 1
ATOM 5522 O O . GLU A 1 672 ? 4.527 10.562 25.156 1 84.38 672 GLU A O 1
ATOM 5527 N N . HIS A 1 673 ? 3.189 9.383 23.75 1 80.5 673 HIS A N 1
ATOM 5528 C CA . HIS A 1 673 ? 3.131 10.531 22.844 1 80.5 673 HIS A CA 1
ATOM 5529 C C . HIS A 1 673 ? 1.743 10.68 22.234 1 80.5 673 HIS A C 1
ATOM 5531 O O . HIS A 1 673 ? 1.012 9.695 22.094 1 80.5 673 HIS A O 1
ATOM 5537 N N . GLY A 1 674 ? 1.339 11.891 22.047 1 76.5 674 GLY A N 1
ATOM 5538 C CA . GLY A 1 674 ? 0.152 12.219 21.266 1 76.5 674 GLY A CA 1
ATOM 5539 C C . GLY A 1 674 ? 0.471 12.711 19.859 1 76.5 674 GLY A C 1
ATOM 5540 O O . GLY A 1 674 ? 1.451 13.438 19.672 1 76.5 674 GLY A O 1
ATOM 5541 N N . LYS A 1 675 ? -0.343 12.258 18.891 1 78.69 675 LYS A N 1
ATOM 5542 C CA . LYS A 1 675 ? -0.178 12.688 17.5 1 78.69 675 LYS A CA 1
ATOM 5543 C C . LYS A 1 675 ? -0.74 14.094 17.297 1 78.69 675 LYS A C 1
ATOM 5545 O O . LYS A 1 675 ? -1.946 14.312 17.422 1 78.69 675 LYS A O 1
ATOM 5550 N N . TYR A 1 676 ? 0.107 15.047 17.125 1 82.62 676 TYR A N 1
ATOM 5551 C CA . TYR A 1 676 ? -0.271 16.406 16.781 1 82.62 676 TYR A CA 1
ATOM 5552 C C . TYR A 1 676 ? -0.135 16.641 15.281 1 82.62 676 TYR A C 1
ATOM 5554 O O . TYR A 1 676 ? 0.965 16.547 14.727 1 82.62 676 TYR A O 1
ATOM 5562 N N . ILE A 1 677 ? -1.204 16.906 14.633 1 84.88 677 ILE A N 1
ATOM 5563 C CA . ILE A 1 677 ? -1.191 17.078 13.18 1 84.88 677 ILE A CA 1
ATOM 5564 C C . ILE A 1 677 ? -0.894 18.547 12.844 1 84.88 677 ILE A C 1
ATOM 5566 O O . ILE A 1 677 ? -1.603 19.453 13.289 1 84.88 677 ILE A O 1
ATOM 5570 N N . LEU A 1 678 ? 0.183 18.719 12.156 1 87.19 678 LEU A N 1
ATOM 5571 C CA . LEU A 1 678 ? 0.485 20.062 11.656 1 87.19 678 LEU A CA 1
ATOM 5572 C C . LEU A 1 678 ? -0.348 20.375 10.414 1 87.19 678 LEU A C 1
ATOM 5574 O O . LEU A 1 678 ? -0.262 19.688 9.406 1 87.19 678 LEU A O 1
ATOM 5578 N N . MET A 1 679 ? -1.106 21.391 10.477 1 89.5 679 MET A N 1
ATOM 5579 C CA . MET A 1 679 ? -2.072 21.719 9.43 1 89.5 679 MET A CA 1
ATOM 5580 C C . MET A 1 679 ? -1.669 22.984 8.695 1 89.5 679 MET A C 1
ATOM 5582 O O . MET A 1 679 ? -1.115 22.922 7.598 1 89.5 679 MET A O 1
ATOM 5586 N N . ALA A 1 680 ? -1.796 24.109 9.312 1 90.12 680 ALA A N 1
ATOM 5587 C CA . ALA A 1 680 ? -1.397 25.438 8.828 1 90.12 680 ALA A CA 1
ATOM 5588 C C . ALA A 1 680 ? -0.969 26.344 9.984 1 90.12 680 ALA A C 1
ATOM 5590 O O . ALA A 1 680 ? -1.395 26.141 11.125 1 90.12 680 ALA A O 1
ATOM 5591 N N . ASP A 1 681 ? -0.208 27.312 9.594 1 90.31 681 ASP A N 1
ATOM 5592 C CA . ASP A 1 681 ? 0.307 28.203 10.625 1 90.31 681 ASP A CA 1
ATOM 5593 C C . ASP A 1 681 ? -0.833 28.875 11.391 1 90.31 681 ASP A C 1
ATOM 5595 O O . ASP A 1 681 ? -0.767 29 12.617 1 90.31 681 ASP A O 1
ATOM 5599 N N . SER A 1 682 ? -1.798 29.266 10.664 1 89.94 682 SER A N 1
ATOM 5600 C CA . SER A 1 682 ? -2.91 29.984 11.273 1 89.94 682 SER A CA 1
ATOM 5601 C C . SER A 1 682 ? -3.605 29.141 12.336 1 89.94 682 SER A C 1
ATOM 5603 O O . SER A 1 682 ? -4.039 29.672 13.359 1 89.94 682 SER A O 1
ATOM 5605 N N . ILE A 1 683 ? -3.648 27.875 12.141 1 90.44 683 ILE A N 1
ATOM 5606 C CA . ILE A 1 683 ? -4.367 26.969 13.031 1 90.44 683 ILE A CA 1
ATOM 5607 C C . ILE A 1 683 ? -3.41 26.422 14.086 1 90.44 683 ILE A C 1
ATOM 5609 O O . ILE A 1 683 ? -3.799 26.203 15.242 1 90.44 683 ILE A O 1
ATOM 5613 N N . ASP A 1 684 ? -2.203 26.266 13.742 1 91 684 ASP A N 1
ATOM 5614 C CA . ASP A 1 684 ? -1.235 25.594 14.609 1 91 684 ASP A CA 1
ATOM 5615 C C . ASP A 1 684 ? -0.734 26.531 15.703 1 91 684 ASP A C 1
ATOM 5617 O O . ASP A 1 684 ? -0.156 26.078 16.703 1 91 684 ASP A O 1
ATOM 5621 N N . ARG A 1 685 ? -0.917 27.812 15.57 1 93.25 685 ARG A N 1
ATOM 5622 C CA . ARG A 1 685 ? -0.527 28.781 16.578 1 93.25 685 ARG A CA 1
ATOM 5623 C C . ARG A 1 685 ? -1.481 28.75 17.766 1 93.25 685 ARG A C 1
ATOM 5625 O O . ARG A 1 685 ? -2.494 29.453 17.781 1 93.25 685 ARG A O 1
ATOM 5632 N N . SER A 1 686 ? -1.093 27.984 18.703 1 90.75 686 SER A N 1
ATOM 5633 C CA . SER A 1 686 ? -1.905 27.719 19.891 1 90.75 686 SER A CA 1
ATOM 5634 C C . SER A 1 686 ? -1.507 28.625 21.047 1 90.75 686 SER A C 1
ATOM 5636 O O . SER A 1 686 ? -0.353 29.047 21.156 1 90.75 686 SER A O 1
ATOM 5638 N N . ALA A 1 687 ? -2.439 28.844 21.922 1 91.56 687 ALA A N 1
ATOM 5639 C CA . ALA A 1 687 ? -2.213 29.688 23.109 1 91.56 687 ALA A CA 1
ATOM 5640 C C . ALA A 1 687 ? -1.459 28.906 24.188 1 91.56 687 ALA A C 1
ATOM 5642 O O . ALA A 1 687 ? -1.028 29.5 25.188 1 91.56 687 ALA A O 1
ATOM 5643 N N . THR A 1 688 ? -1.199 27.641 23.922 1 90.25 688 THR A N 1
ATOM 5644 C CA . THR A 1 688 ? -0.635 26.859 25 1 90.25 688 THR A CA 1
ATOM 5645 C C . THR A 1 688 ? 0.651 26.156 24.562 1 90.25 688 THR A C 1
ATOM 5647 O O . THR A 1 688 ? 1.345 25.547 25.375 1 90.25 688 THR A O 1
ATOM 5650 N N . ILE A 1 689 ? 0.981 26.234 23.344 1 89 689 ILE A N 1
ATOM 5651 C CA . ILE A 1 689 ? 2.123 25.484 22.828 1 89 689 ILE A CA 1
ATOM 5652 C C . ILE A 1 689 ? 3.303 26.422 22.609 1 89 689 ILE A C 1
ATOM 5654 O O . ILE A 1 689 ? 3.182 27.422 21.875 1 89 689 ILE A O 1
ATOM 5658 N N . GLY A 1 690 ? 4.328 26.188 23.25 1 91.81 690 GLY A N 1
ATOM 5659 C CA . GLY A 1 690 ? 5.602 26.859 23.062 1 91.81 690 GLY A CA 1
ATOM 5660 C C . GLY A 1 690 ? 6.691 25.938 22.547 1 91.81 690 GLY A C 1
ATOM 5661 O O . GLY A 1 690 ? 6.402 24.938 21.875 1 91.81 690 GLY A O 1
ATOM 5662 N N . PHE A 1 691 ? 7.977 26.391 22.734 1 92.69 691 PHE A N 1
ATOM 5663 C CA . PHE A 1 691 ? 9.062 25.547 22.234 1 92.69 691 PHE A CA 1
ATOM 5664 C C . PHE A 1 691 ? 10.344 25.797 23 1 92.69 691 PHE A C 1
ATOM 5666 O O . PHE A 1 691 ? 10.43 26.75 23.781 1 92.69 691 PHE A O 1
ATOM 5673 N N . ARG A 1 692 ? 11.18 24.922 22.906 1 93.5 692 ARG A N 1
ATOM 5674 C CA . ARG A 1 692 ? 12.523 25.031 23.453 1 93.5 692 ARG A CA 1
ATOM 5675 C C . ARG A 1 692 ? 13.57 24.625 22.422 1 93.5 692 ARG A C 1
ATOM 5677 O O . ARG A 1 692 ? 13.25 23.969 21.422 1 93.5 692 ARG A O 1
ATOM 5684 N N . CYS A 1 693 ? 14.781 25 22.641 1 94 693 CYS A N 1
ATOM 5685 C CA . CYS A 1 693 ? 15.805 24.75 21.641 1 94 693 CYS A CA 1
ATOM 5686 C C . CYS A 1 693 ? 16.938 23.906 22.203 1 94 693 CYS A C 1
ATOM 5688 O O . CYS A 1 693 ? 17.062 23.781 23.422 1 94 693 CYS A O 1
ATOM 5690 N N . VAL A 1 694 ? 17.641 23.312 21.359 1 94.56 694 VAL A N 1
ATOM 5691 C CA . VAL A 1 694 ? 18.875 22.594 21.641 1 94.56 694 VAL A CA 1
ATOM 5692 C C . VAL A 1 694 ? 19.984 23.078 20.703 1 94.56 694 VAL A C 1
ATOM 5694 O O . VAL A 1 694 ? 19.719 23.781 19.719 1 94.56 694 VAL A O 1
ATOM 5697 N N . LYS A 1 695 ? 21.125 22.844 21.062 1 94.5 695 LYS A N 1
ATOM 5698 C CA . LYS A 1 695 ? 22.297 23.172 20.281 1 94.5 695 LYS A CA 1
ATOM 5699 C C . LYS A 1 695 ? 23.266 22 20.203 1 94.5 695 LYS A C 1
ATOM 5701 O O . LYS A 1 695 ? 23.484 21.312 21.203 1 94.5 695 LYS A O 1
ATOM 5706 N N . ASP A 1 696 ? 23.859 21.859 19.078 1 92.62 696 ASP A N 1
ATOM 5707 C CA . ASP A 1 696 ? 24.688 20.672 18.844 1 92.62 696 ASP A CA 1
ATOM 5708 C C . ASP A 1 696 ? 26.141 20.938 19.281 1 92.62 696 ASP A C 1
ATOM 5710 O O . ASP A 1 696 ? 26.656 22.031 19.094 1 92.62 696 ASP A O 1
ATOM 5714 N N . THR A 1 697 ? 26.703 19.906 19.828 1 91.94 697 THR A N 1
ATOM 5715 C CA . THR A 1 697 ? 28.156 19.859 19.953 1 91.94 697 THR A CA 1
ATOM 5716 C C . THR A 1 697 ? 28.781 19.344 18.656 1 91.94 697 THR A C 1
ATOM 5718 O O . THR A 1 697 ? 28.078 19.031 17.688 1 91.94 697 THR A O 1
ATOM 5721 N N . LYS A 1 698 ? 30.109 19.344 18.703 1 86.25 698 LYS A N 1
ATOM 5722 C CA . LYS A 1 698 ? 30.797 18.797 17.531 1 86.25 698 LYS A CA 1
ATOM 5723 C C . LYS A 1 698 ? 30.375 17.359 17.281 1 86.25 698 LYS A C 1
ATOM 5725 O O . LYS A 1 698 ? 30.219 16.938 16.125 1 86.25 698 LYS A O 1
ATOM 5730 N N . GLU A 1 699 ? 30.203 16.625 18.344 1 88 699 GLU A N 1
ATOM 5731 C CA . GLU A 1 699 ? 29.844 15.211 18.234 1 88 699 GLU A CA 1
ATOM 5732 C C . GLU A 1 699 ? 28.422 15.039 17.703 1 88 699 GLU A C 1
ATOM 5734 O O . GLU A 1 699 ? 28.203 14.25 16.781 1 88 699 GLU A O 1
ATOM 5739 N N . SER A 1 700 ? 27.484 15.734 18.281 1 91 700 SER A N 1
ATOM 5740 C CA . SER A 1 700 ? 26.109 15.602 17.828 1 91 700 SER A CA 1
ATOM 5741 C C . SER A 1 700 ? 25.922 16.172 16.422 1 91 700 SER A C 1
ATOM 5743 O O . SER A 1 700 ? 25.109 15.664 15.648 1 91 700 SER A O 1
ATOM 5745 N N . ALA A 1 701 ? 26.625 17.156 16.094 1 86.31 701 ALA A N 1
ATOM 5746 C CA . ALA A 1 701 ? 26.594 17.703 14.742 1 86.31 701 ALA A CA 1
ATOM 5747 C C . ALA A 1 701 ? 27.078 16.672 13.727 1 86.31 701 ALA A C 1
ATOM 5749 O O . ALA A 1 701 ? 26.5 16.547 12.641 1 86.31 701 ALA A O 1
ATOM 5750 N N . ALA A 1 702 ? 28.125 15.984 14.148 1 79.81 702 ALA A N 1
ATOM 5751 C CA . ALA A 1 702 ? 28.672 14.945 13.273 1 79.81 702 ALA A CA 1
ATOM 5752 C C . ALA A 1 702 ? 27.656 13.805 13.102 1 79.81 702 ALA A C 1
ATOM 5754 O O . ALA A 1 702 ? 27.672 13.109 12.078 1 79.81 702 ALA A O 1
ATOM 5755 N N . ALA A 1 703 ? 26.828 13.688 14.055 1 83.44 703 ALA A N 1
ATOM 5756 C CA . ALA A 1 703 ? 25.781 12.672 13.984 1 83.44 703 ALA A CA 1
ATOM 5757 C C . ALA A 1 703 ? 24.484 13.258 13.461 1 83.44 703 ALA A C 1
ATOM 5759 O O . ALA A 1 703 ? 23.391 12.805 13.82 1 83.44 703 ALA A O 1
ATOM 5760 N N . LEU A 1 704 ? 24.547 14.352 12.758 1 83.38 704 LEU A N 1
ATOM 5761 C CA . LEU A 1 704 ? 23.422 15.008 12.125 1 83.38 704 LEU A CA 1
ATOM 5762 C C . LEU A 1 704 ? 22.391 15.438 13.164 1 83.38 704 LEU A C 1
ATOM 5764 O O . LEU A 1 704 ? 21.188 15.18 13 1 83.38 704 LEU A O 1
ATOM 5768 N N . GLY A 1 705 ? 22.875 15.953 14.234 1 87.56 705 GLY A N 1
ATOM 5769 C CA . GLY A 1 705 ? 21.953 16.359 15.297 1 87.56 705 GLY A CA 1
ATOM 5770 C C . GLY A 1 705 ? 21.281 15.188 15.977 1 87.56 705 GLY A C 1
ATOM 5771 O O . GLY A 1 705 ? 20.062 15.219 16.203 1 87.56 705 GLY A O 1
ATOM 5772 N N . ASN A 1 706 ? 22.016 14.094 16.125 1 89.94 706 ASN A N 1
ATOM 5773 C CA . ASN A 1 706 ? 21.531 12.867 16.75 1 89.94 706 ASN A CA 1
ATOM 5774 C C . ASN A 1 706 ? 20.469 12.188 15.891 1 89.94 706 ASN A C 1
ATOM 5776 O O . ASN A 1 706 ? 19.516 11.609 16.422 1 89.94 706 ASN A O 1
ATOM 5780 N N . CYS A 1 707 ? 20.406 12.352 14.625 1 87.06 707 CYS A N 1
ATOM 5781 C CA . CYS A 1 707 ? 19.469 11.711 13.719 1 87.06 707 CYS A CA 1
ATOM 5782 C C . CYS A 1 707 ? 20.172 10.703 12.82 1 87.06 707 CYS A C 1
ATOM 5784 O O . CYS A 1 707 ? 19.75 10.477 11.688 1 87.06 707 CYS A O 1
ATOM 5786 N N . ALA A 1 708 ? 21.219 10.242 13.227 1 77.81 708 ALA A N 1
ATOM 5787 C CA . ALA A 1 708 ? 21.922 9.219 12.453 1 77.81 708 ALA A CA 1
ATOM 5788 C C . ALA A 1 708 ? 21.406 7.824 12.789 1 77.81 708 ALA A C 1
ATOM 5790 O O . ALA A 1 708 ? 21.672 7.309 13.883 1 77.81 708 ALA A O 1
ATOM 5791 N N . PHE A 1 709 ? 20.562 7.301 11.93 1 74.25 709 PHE A N 1
ATOM 5792 C CA . PHE A 1 709 ? 19.984 5.992 12.188 1 74.25 709 PHE A CA 1
ATOM 5793 C C . PHE A 1 709 ? 20.609 4.93 11.297 1 74.25 709 PHE A C 1
ATOM 5795 O O . PHE A 1 709 ? 20.062 3.848 11.117 1 74.25 709 PHE A O 1
ATOM 5802 N N . PHE A 1 710 ? 21.766 5.223 10.727 1 62.19 710 PHE A N 1
ATOM 5803 C CA . PHE A 1 710 ? 22.438 4.246 9.875 1 62.19 710 PHE A CA 1
ATOM 5804 C C . PHE A 1 710 ? 23.078 3.146 10.719 1 62.19 710 PHE A C 1
ATOM 5806 O O . PHE A 1 710 ? 23.531 3.398 11.836 1 62.19 710 PHE A O 1
ATOM 5813 N N . GLU A 1 711 ? 22.719 1.842 10.508 1 53.41 711 GLU A N 1
ATOM 5814 C CA . GLU A 1 711 ? 23.359 0.734 11.211 1 53.41 711 GLU A CA 1
ATOM 5815 C C . GLU A 1 711 ? 24.891 0.816 11.102 1 53.41 711 GLU A C 1
ATOM 5817 O O . GLU A 1 711 ? 25.422 1.128 10.039 1 53.41 711 GLU A O 1
ATOM 5822 N N . GLU A 1 712 ? 25.719 1.172 12.148 1 46.84 712 GLU A N 1
ATOM 5823 C CA . GLU A 1 712 ? 27.172 1.032 12.133 1 46.84 712 GLU A CA 1
ATOM 5824 C C . GLU A 1 712 ? 27.578 -0.384 11.734 1 46.84 712 GLU A C 1
ATOM 5826 O O . GLU A 1 712 ? 26.922 -1.354 12.109 1 46.84 712 GLU A O 1
ATOM 5831 N N . MET B 1 1 ? 52.031 26.594 5.574 1 21.28 1 MET B N 1
ATOM 5832 C CA . MET B 1 1 ? 50.906 25.672 5.594 1 21.28 1 MET B CA 1
ATOM 5833 C C . MET B 1 1 ? 51.375 24.234 5.805 1 21.28 1 MET B C 1
ATOM 5835 O O . MET B 1 1 ? 52.094 23.672 4.957 1 21.28 1 MET B O 1
ATOM 5839 N N . LEU B 1 2 ? 51.688 23.891 7.023 1 25.88 2 LEU B N 1
ATOM 5840 C CA . LEU B 1 2 ? 52.406 22.672 7.406 1 25.88 2 LEU B CA 1
ATOM 5841 C C . LEU B 1 2 ? 51.625 21.422 6.988 1 25.88 2 LEU B C 1
ATOM 5843 O O . LEU B 1 2 ? 50.438 21.281 7.316 1 25.88 2 LEU B O 1
ATOM 5847 N N . VAL B 1 3 ? 51.969 20.938 5.836 1 31.69 3 VAL B N 1
ATOM 5848 C CA . VAL B 1 3 ? 51.438 19.672 5.324 1 31.69 3 VAL B CA 1
ATOM 5849 C C . VAL B 1 3 ? 51.562 18.594 6.402 1 31.69 3 VAL B C 1
ATOM 5851 O O . VAL B 1 3 ? 52.688 18.25 6.824 1 31.69 3 VAL B O 1
ATOM 5854 N N . LYS B 1 4 ? 50.688 18.578 7.352 1 37.44 4 LYS B N 1
ATOM 5855 C CA . LYS B 1 4 ? 50.688 17.484 8.312 1 37.44 4 LYS B CA 1
ATOM 5856 C C . LYS B 1 4 ? 51.031 16.156 7.645 1 37.44 4 LYS B C 1
ATOM 5858 O O . LYS B 1 4 ? 50.594 15.883 6.523 1 37.44 4 LYS B O 1
ATOM 5863 N N . ALA B 1 5 ? 51.969 15.422 8.078 1 35.75 5 ALA B N 1
ATOM 5864 C CA . ALA B 1 5 ? 52.594 14.141 7.758 1 35.75 5 ALA B CA 1
ATOM 5865 C C . ALA B 1 5 ? 51.562 13.055 7.562 1 35.75 5 ALA B C 1
ATOM 5867 O O . ALA B 1 5 ? 50.5 13.07 8.203 1 35.75 5 ALA B O 1
ATOM 5868 N N . PHE B 1 6 ? 51.562 12.352 6.32 1 45.56 6 PHE B N 1
ATOM 5869 C CA . PHE B 1 6 ? 50.875 11.102 5.992 1 45.56 6 PHE B CA 1
ATOM 5870 C C . PHE B 1 6 ? 50.75 10.219 7.227 1 45.56 6 PHE B C 1
ATOM 5872 O O . PHE B 1 6 ? 51.688 10.062 7.988 1 45.56 6 PHE B O 1
ATOM 5879 N N . GLN B 1 7 ? 49.781 10.297 7.926 1 46.69 7 GLN B N 1
ATOM 5880 C CA . GLN B 1 7 ? 49.656 9.32 9 1 46.69 7 GLN B CA 1
ATOM 5881 C C . GLN B 1 7 ? 50.125 7.938 8.547 1 46.69 7 GLN B C 1
ATOM 5883 O O . GLN B 1 7 ? 49.656 7.438 7.516 1 46.69 7 GLN B O 1
ATOM 5888 N N . GLU B 1 8 ? 51.281 7.543 8.766 1 51.34 8 GLU B N 1
ATOM 5889 C CA . GLU B 1 8 ? 51.938 6.277 8.469 1 51.34 8 GLU B CA 1
ATOM 5890 C C . GLU B 1 8 ? 50.938 5.125 8.445 1 51.34 8 GLU B C 1
ATOM 5892 O O . GLU B 1 8 ? 51.062 4.188 7.66 1 51.34 8 GLU B O 1
ATOM 5897 N N . ASP B 1 9 ? 49.719 5.133 9.188 1 65.94 9 ASP B N 1
ATOM 5898 C CA . ASP B 1 9 ? 49.031 3.873 9.406 1 65.94 9 ASP B CA 1
ATOM 5899 C C . ASP B 1 9 ? 47.594 3.955 8.914 1 65.94 9 ASP B C 1
ATOM 5901 O O . ASP B 1 9 ? 46.688 3.363 9.508 1 65.94 9 ASP B O 1
ATOM 5905 N N . TYR B 1 10 ? 47.312 4.656 7.777 1 79.81 10 TYR B N 1
ATOM 5906 C CA . TYR B 1 10 ? 45.938 4.598 7.297 1 79.81 10 TYR B CA 1
ATOM 5907 C C . TYR B 1 10 ? 45.656 3.244 6.66 1 79.81 10 TYR B C 1
ATOM 5909 O O . TYR B 1 10 ? 46.406 2.775 5.805 1 79.81 10 TYR B O 1
ATOM 5917 N N . GLN B 1 11 ? 44.594 2.639 7.137 1 87 11 GLN B N 1
ATOM 5918 C CA . GLN B 1 11 ? 44.219 1.325 6.633 1 87 11 GLN B CA 1
ATOM 5919 C C . GLN B 1 11 ? 42.875 1.382 5.918 1 87 11 GLN B C 1
ATOM 5921 O O . GLN B 1 11 ? 41.906 1.912 6.461 1 87 11 GLN B O 1
ATOM 5926 N N . LEU B 1 12 ? 42.906 1.038 4.582 1 91.12 12 LEU B N 1
ATOM 5927 C CA . LEU B 1 12 ? 41.656 0.875 3.855 1 91.12 12 LEU B CA 1
ATOM 5928 C C . LEU B 1 12 ? 40.75 -0.155 4.535 1 91.12 12 LEU B C 1
ATOM 5930 O O . LEU B 1 12 ? 41.25 -1.181 5.02 1 91.12 12 LEU B O 1
ATOM 5934 N N . LYS B 1 13 ? 39.531 0.124 4.66 1 87.62 13 LYS B N 1
ATOM 5935 C CA . LYS B 1 13 ? 38.562 -0.816 5.23 1 87.62 13 LYS B CA 1
ATOM 5936 C C . LYS B 1 13 ? 37.781 -1.521 4.137 1 87.62 13 LYS B C 1
ATOM 5938 O O . LYS B 1 13 ? 36.906 -0.916 3.514 1 87.62 13 LYS B O 1
ATOM 5943 N N . PHE B 1 14 ? 38.062 -2.771 3.975 1 84 14 PHE B N 1
ATOM 5944 C CA . PHE B 1 14 ? 37.438 -3.549 2.91 1 84 14 PHE B CA 1
ATOM 5945 C C . PHE B 1 14 ? 36.25 -4.32 3.439 1 84 14 PHE B C 1
ATOM 5947 O O . PHE B 1 14 ? 36.219 -4.715 4.609 1 84 14 PHE B O 1
ATOM 5954 N N . ARG B 1 15 ? 35.281 -4.402 2.631 1 78.88 15 ARG B N 1
ATOM 5955 C CA . ARG B 1 15 ? 34.125 -5.277 2.783 1 78.88 15 ARG B CA 1
ATOM 5956 C C . ARG B 1 15 ? 33.938 -6.191 1.574 1 78.88 15 ARG B C 1
ATOM 5958 O O . ARG B 1 15 ? 34.75 -6.121 0.627 1 78.88 15 ARG B O 1
ATOM 5965 N N . ASN B 1 16 ? 32.969 -6.977 1.716 1 74.06 16 ASN B N 1
ATOM 5966 C CA . ASN B 1 16 ? 32.781 -7.875 0.582 1 74.06 16 ASN B CA 1
ATOM 5967 C C . ASN B 1 16 ? 32.531 -7.102 -0.711 1 74.06 16 ASN B C 1
ATOM 5969 O O . ASN B 1 16 ? 31.484 -6.488 -0.889 1 74.06 16 ASN B O 1
ATOM 5973 N N . HIS B 1 17 ? 33.531 -7.066 -1.552 1 77.69 17 HIS B N 1
ATOM 5974 C CA . HIS B 1 17 ? 33.531 -6.477 -2.887 1 77.69 17 HIS B CA 1
ATOM 5975 C C . HIS B 1 17 ? 33.406 -4.957 -2.82 1 77.69 17 HIS B C 1
ATOM 5977 O O . HIS B 1 17 ? 32.969 -4.324 -3.787 1 77.69 17 HIS B O 1
ATOM 5983 N N . GLN B 1 18 ? 33.719 -4.465 -1.684 1 84.94 18 GLN B N 1
ATOM 5984 C CA . GLN B 1 18 ? 33.625 -3.02 -1.525 1 84.94 18 GLN B CA 1
ATOM 5985 C C . GLN B 1 18 ? 34.688 -2.479 -0.605 1 84.94 18 GLN B C 1
ATOM 5987 O O . GLN B 1 18 ? 35.312 -3.234 0.156 1 84.94 18 GLN B O 1
ATOM 5992 N N . VAL B 1 19 ? 34.938 -1.303 -0.743 1 89.31 19 VAL B N 1
ATOM 5993 C CA . VAL B 1 19 ? 35.844 -0.596 0.161 1 89.31 19 VAL B CA 1
ATOM 5994 C C . VAL B 1 19 ? 35.156 0.67 0.68 1 89.31 19 VAL B C 1
ATOM 5996 O O . VAL B 1 19 ? 34.469 1.364 -0.07 1 89.31 19 VAL B O 1
ATOM 5999 N N . GLU B 1 20 ? 35.312 0.895 1.923 1 89.56 20 GLU B N 1
ATOM 6000 C CA . GLU B 1 20 ? 34.688 2.072 2.527 1 89.56 20 GLU B CA 1
ATOM 6001 C C . GLU B 1 20 ? 35.344 3.355 2.025 1 89.56 20 GLU B C 1
ATOM 6003 O O . GLU B 1 20 ? 36.531 3.379 1.743 1 89.56 20 GLU B O 1
ATOM 6008 N N . GLY B 1 21 ? 34.531 4.379 1.881 1 90.12 21 GLY B N 1
ATOM 6009 C CA . GLY B 1 21 ? 35.031 5.676 1.468 1 90.12 21 GLY B CA 1
ATOM 6010 C C . GLY B 1 21 ? 35.594 6.484 2.615 1 90.12 21 GLY B C 1
ATOM 6011 O O . GLY B 1 21 ? 35.531 6.059 3.771 1 90.12 21 GLY B O 1
ATOM 6012 N N . PRO B 1 22 ? 36.25 7.562 2.227 1 90.56 22 PRO B N 1
ATOM 6013 C CA . PRO B 1 22 ? 36.781 8.453 3.248 1 90.56 22 PRO B CA 1
ATOM 6014 C C . PRO B 1 22 ? 35.719 9.219 4.016 1 90.56 22 PRO B C 1
ATOM 6016 O O . PRO B 1 22 ? 34.688 9.609 3.434 1 90.56 22 PRO B O 1
ATOM 6019 N N . ASN B 1 23 ? 35.969 9.445 5.297 1 80.12 23 ASN B N 1
ATOM 6020 C CA . ASN B 1 23 ? 34.969 10.102 6.145 1 80.12 23 ASN B CA 1
ATOM 6021 C C . ASN B 1 23 ? 35.188 11.609 6.176 1 80.12 23 ASN B C 1
ATOM 6023 O O . ASN B 1 23 ? 34.344 12.344 6.695 1 80.12 23 ASN B O 1
ATOM 6027 N N . SER B 1 24 ? 36.344 12.062 5.672 1 79.5 24 SER B N 1
ATOM 6028 C CA . SER B 1 24 ? 36.656 13.484 5.672 1 79.5 24 SER B CA 1
ATOM 6029 C C . SER B 1 24 ? 37.562 13.859 4.52 1 79.5 24 SER B C 1
ATOM 6031 O O . SER B 1 24 ? 38.25 12.992 3.947 1 79.5 24 SER B O 1
ATOM 6033 N N . PRO B 1 25 ? 37.531 15.133 4.164 1 79.06 25 PRO B N 1
ATOM 6034 C CA . PRO B 1 25 ? 38.469 15.562 3.127 1 79.06 25 PRO B CA 1
ATOM 6035 C C . PRO B 1 25 ? 39.906 15.297 3.504 1 79.06 25 PRO B C 1
ATOM 6037 O O . PRO B 1 25 ? 40.75 15.039 2.629 1 79.06 25 PRO B O 1
ATOM 6040 N N . ARG B 1 26 ? 40.219 15.375 4.789 1 79.81 26 ARG B N 1
ATOM 6041 C CA . ARG B 1 26 ? 41.562 15.094 5.258 1 79.81 26 ARG B CA 1
ATOM 6042 C C . ARG B 1 26 ? 41.938 13.641 5.004 1 79.81 26 ARG B C 1
ATOM 6044 O O . ARG B 1 26 ? 43.062 13.344 4.598 1 79.81 26 ARG B O 1
ATOM 6051 N N . GLU B 1 27 ? 40.969 12.844 5.211 1 86.56 27 GLU B N 1
ATOM 6052 C CA . GLU B 1 27 ? 41.219 11.414 5.012 1 86.56 27 GLU B CA 1
ATOM 6053 C C . GLU B 1 27 ? 41.281 11.07 3.525 1 86.56 27 GLU B C 1
ATOM 6055 O O . GLU B 1 27 ? 41.812 10.039 3.145 1 86.56 27 GLU B O 1
ATOM 6060 N N . TYR B 1 28 ? 40.719 11.945 2.75 1 88.81 28 TYR B N 1
ATOM 6061 C CA . TYR B 1 28 ? 40.594 11.648 1.326 1 88.81 28 TYR B CA 1
ATOM 6062 C C . TYR B 1 28 ? 41.969 11.492 0.687 1 88.81 28 TYR B C 1
ATOM 6064 O O . TYR B 1 28 ? 42.188 10.578 -0.114 1 88.81 28 TYR B O 1
ATOM 6072 N N . LEU B 1 29 ? 42.844 12.383 0.948 1 86 29 LEU B N 1
ATOM 6073 C CA . LEU B 1 29 ? 44.156 12.344 0.312 1 86 29 LEU B CA 1
ATOM 6074 C C . LEU B 1 29 ? 44.875 11.023 0.6 1 86 29 LEU B C 1
ATOM 6076 O O . LEU B 1 29 ? 45.438 10.398 -0.309 1 86 29 LEU B O 1
ATOM 6080 N N . GLU B 1 30 ? 44.781 10.633 1.841 1 89.81 30 GLU B N 1
ATOM 6081 C CA . GLU B 1 30 ? 45.406 9.359 2.213 1 89.81 30 GLU B CA 1
ATOM 6082 C C . GLU B 1 30 ? 44.625 8.188 1.597 1 89.81 30 GLU B C 1
ATOM 6084 O O . GLU B 1 30 ? 45.25 7.246 1.085 1 89.81 30 GLU B O 1
ATOM 6089 N N . TRP B 1 31 ? 43.375 8.281 1.726 1 93.62 31 TRP B N 1
ATOM 6090 C CA . TRP B 1 31 ? 42.531 7.234 1.174 1 93.62 31 TRP B CA 1
ATOM 6091 C C . TRP B 1 31 ? 42.75 7.062 -0.321 1 93.62 31 TRP B C 1
ATOM 6093 O O . TRP B 1 31 ? 42.938 5.941 -0.801 1 93.62 31 TRP B O 1
ATOM 6103 N N . ASN B 1 32 ? 42.844 8.172 -1.048 1 91.94 32 ASN B N 1
ATOM 6104 C CA . ASN B 1 32 ? 43.031 8.164 -2.496 1 91.94 32 ASN B CA 1
ATOM 6105 C C . ASN B 1 32 ? 44.375 7.574 -2.898 1 91.94 32 ASN B C 1
ATOM 6107 O O . ASN B 1 32 ? 44.469 6.816 -3.865 1 91.94 32 ASN B O 1
ATOM 6111 N N . THR B 1 33 ? 45.375 7.922 -2.201 1 90.56 33 THR B N 1
ATOM 6112 C CA . THR B 1 33 ? 46.688 7.398 -2.49 1 90.56 33 THR B CA 1
ATOM 6113 C C . THR B 1 33 ? 46.75 5.887 -2.275 1 90.56 33 THR B C 1
ATOM 6115 O O . THR B 1 33 ? 47.281 5.156 -3.104 1 90.56 33 THR B O 1
ATOM 6118 N N . ARG B 1 34 ? 46.125 5.516 -1.22 1 93.25 34 ARG B N 1
ATOM 6119 C CA . ARG B 1 34 ? 46.156 4.098 -0.873 1 93.25 34 ARG B CA 1
ATOM 6120 C C . ARG B 1 34 ? 45.312 3.281 -1.832 1 93.25 34 ARG B C 1
ATOM 6122 O O . ARG B 1 34 ? 45.656 2.156 -2.186 1 93.25 34 ARG B O 1
ATOM 6129 N N . ILE B 1 35 ? 44.219 3.795 -2.143 1 93.12 35 ILE B N 1
ATOM 6130 C CA . ILE B 1 35 ? 43.344 3.061 -3.027 1 93.12 35 ILE B CA 1
ATOM 6131 C C . ILE B 1 35 ? 43.969 2.934 -4.414 1 93.12 35 ILE B C 1
ATOM 6133 O O . ILE B 1 35 ? 43.812 1.911 -5.082 1 93.12 35 ILE B O 1
ATOM 6137 N N . LYS B 1 36 ? 44.594 3.986 -4.887 1 91.81 36 LYS B N 1
ATOM 6138 C CA . LYS B 1 36 ? 45.281 3.938 -6.172 1 91.81 36 LYS B CA 1
ATOM 6139 C C . LYS B 1 36 ? 46.406 2.9 -6.156 1 91.81 36 LYS B C 1
ATOM 6141 O O . LYS B 1 36 ? 46.562 2.156 -7.125 1 91.81 36 LYS B O 1
ATOM 6146 N N . LYS B 1 37 ? 47.125 2.936 -5.07 1 92 37 LYS B N 1
ATOM 6147 C CA . LYS B 1 37 ? 48.188 1.943 -4.926 1 92 37 LYS B CA 1
ATOM 6148 C C . LYS B 1 37 ? 47.594 0.528 -4.918 1 92 37 LYS B C 1
ATOM 6150 O O . LYS B 1 37 ? 48.125 -0.356 -5.609 1 92 37 LYS B O 1
ATOM 6155 N N . TRP B 1 38 ? 46.656 0.388 -4.113 1 91.88 38 TRP B N 1
ATOM 6156 C CA . TRP B 1 38 ? 46 -0.918 -4.031 1 91.88 38 TRP B CA 1
ATOM 6157 C C . TRP B 1 38 ? 45.5 -1.361 -5.398 1 91.88 38 TRP B C 1
ATOM 6159 O O . TRP B 1 38 ? 45.656 -2.521 -5.785 1 91.88 38 TRP B O 1
ATOM 6169 N N . ARG B 1 39 ? 44.844 -0.482 -6.09 1 90.19 39 ARG B N 1
ATOM 6170 C CA . ARG B 1 39 ? 44.312 -0.758 -7.422 1 90.19 39 ARG B CA 1
ATOM 6171 C C . ARG B 1 39 ? 45.438 -1.213 -8.359 1 90.19 39 ARG B C 1
ATOM 6173 O O . ARG B 1 39 ? 45.281 -2.201 -9.086 1 90.19 39 ARG B O 1
ATOM 6180 N N . MET B 1 40 ? 46.5 -0.541 -8.352 1 89.5 40 MET B N 1
ATOM 6181 C CA . MET B 1 40 ? 47.656 -0.875 -9.203 1 89.5 40 MET B CA 1
ATOM 6182 C C . MET B 1 40 ? 48.188 -2.256 -8.859 1 89.5 40 MET B C 1
ATOM 6184 O O . MET B 1 40 ? 48.531 -3.037 -9.758 1 89.5 40 MET B O 1
ATOM 6188 N N . GLU B 1 41 ? 48.25 -2.467 -7.637 1 88.25 41 GLU B N 1
ATOM 6189 C CA . GLU B 1 41 ? 48.75 -3.768 -7.191 1 88.25 41 GLU B CA 1
ATOM 6190 C C . GLU B 1 41 ? 47.844 -4.895 -7.668 1 88.25 41 GLU B C 1
ATOM 6192 O O . GLU B 1 41 ? 48.312 -5.938 -8.117 1 88.25 41 GLU B O 1
ATOM 6197 N N . GLN B 1 42 ? 46.625 -4.656 -7.527 1 85.38 42 GLN B N 1
ATOM 6198 C CA . GLN B 1 42 ? 45.656 -5.672 -7.957 1 85.38 42 GLN B CA 1
ATOM 6199 C C . GLN B 1 42 ? 45.688 -5.863 -9.469 1 85.38 42 GLN B C 1
ATOM 6201 O O . GLN B 1 42 ? 45.562 -6.98 -9.961 1 85.38 42 GLN B O 1
ATOM 6206 N N . GLN B 1 43 ? 45.844 -4.809 -10.18 1 82.5 43 GLN B N 1
ATOM 6207 C CA . GLN B 1 43 ? 45.906 -4.887 -11.641 1 82.5 43 GLN B CA 1
ATOM 6208 C C . GLN B 1 43 ? 47.156 -5.637 -12.094 1 82.5 43 GLN B C 1
ATOM 6210 O O . GLN B 1 43 ? 47.125 -6.383 -13.078 1 82.5 43 GLN B O 1
ATOM 6215 N N . ILE B 1 44 ? 48.188 -5.465 -11.398 1 82.31 44 ILE B N 1
ATOM 6216 C CA . ILE B 1 44 ? 49.438 -6.176 -11.711 1 82.31 44 ILE B CA 1
ATOM 6217 C C . ILE B 1 44 ? 49.25 -7.672 -11.453 1 82.31 44 ILE B C 1
ATOM 6219 O O . ILE B 1 44 ? 49.656 -8.5 -12.273 1 82.31 44 ILE B O 1
ATOM 6223 N N . LYS B 1 45 ? 48.656 -7.914 -10.398 1 77.94 45 LYS B N 1
ATOM 6224 C CA . LYS B 1 45 ? 48.375 -9.312 -10.07 1 77.94 45 LYS B CA 1
ATOM 6225 C C . LYS B 1 45 ? 47.469 -9.961 -11.117 1 77.94 45 LYS B C 1
ATOM 6227 O O . LYS B 1 45 ? 47.688 -11.125 -11.477 1 77.94 45 LYS B O 1
ATOM 6232 N N . ARG B 1 46 ? 46.562 -9.219 -11.531 1 75.5 46 ARG B N 1
ATOM 6233 C CA . ARG B 1 46 ? 45.625 -9.719 -12.547 1 75.5 46 ARG B CA 1
ATOM 6234 C C . ARG B 1 46 ? 46.375 -10 -13.852 1 75.5 46 ARG B C 1
ATOM 6236 O O . ARG B 1 46 ? 46.094 -11 -14.516 1 75.5 46 ARG B O 1
ATOM 6243 N N . LYS B 1 47 ? 47.188 -9.164 -14.234 1 73.25 47 LYS B N 1
ATOM 6244 C CA . LYS B 1 47 ? 47.938 -9.32 -15.484 1 73.25 47 LYS B CA 1
ATOM 6245 C C . LYS B 1 47 ? 48.875 -10.531 -15.422 1 73.25 47 LYS B C 1
ATOM 6247 O O . LYS B 1 47 ? 49.125 -11.18 -16.438 1 73.25 47 LYS B O 1
ATOM 6252 N N . GLU B 1 48 ? 49.281 -10.781 -14.336 1 70.38 48 GLU B N 1
ATOM 6253 C CA . GLU B 1 48 ? 50.156 -11.945 -14.172 1 70.38 48 GLU B CA 1
ATOM 6254 C C . GLU B 1 48 ? 49.375 -13.25 -14.328 1 70.38 48 GLU B C 1
ATOM 6256 O O . GLU B 1 48 ? 49.906 -14.227 -14.852 1 70.38 48 GLU B O 1
ATOM 6261 N N . ILE B 1 49 ? 48.156 -13.172 -13.859 1 62.41 49 ILE B N 1
ATOM 6262 C CA . ILE B 1 49 ? 47.375 -14.383 -13.875 1 62.41 49 ILE B CA 1
ATOM 6263 C C . ILE B 1 49 ? 46.688 -14.531 -15.234 1 62.41 49 ILE B C 1
ATOM 6265 O O . ILE B 1 49 ? 46.438 -15.648 -15.703 1 62.41 49 ILE B O 1
ATOM 6269 N N . SER B 1 50 ? 46.188 -13.422 -15.844 1 57.38 50 SER B N 1
ATOM 6270 C CA . SER B 1 50 ? 45.25 -13.414 -16.953 1 57.38 50 SER B CA 1
ATOM 6271 C C . SER B 1 50 ? 45.969 -13.664 -18.281 1 57.38 50 SER B C 1
ATOM 6273 O O . SER B 1 50 ? 46.438 -12.727 -18.922 1 57.38 50 SER B O 1
ATOM 6275 N N . HIS B 1 51 ? 46.688 -14.68 -18.438 1 52.03 51 HIS B N 1
ATOM 6276 C CA . HIS B 1 51 ? 47.219 -14.945 -19.781 1 52.03 51 HIS B CA 1
ATOM 6277 C C . HIS B 1 51 ? 46.062 -15.141 -20.781 1 52.03 51 HIS B C 1
ATOM 6279 O O . HIS B 1 51 ? 46.312 -15.273 -21.984 1 52.03 51 HIS B O 1
ATOM 6285 N N . SER B 1 52 ? 44.844 -15.523 -20.438 1 53.44 52 SER B N 1
ATOM 6286 C CA . SER B 1 52 ? 43.844 -16.016 -21.375 1 53.44 52 SER B CA 1
ATOM 6287 C C . SER B 1 52 ? 42.719 -15.008 -21.562 1 53.44 52 SER B C 1
ATOM 6289 O O . SER B 1 52 ? 42.531 -14.109 -20.734 1 53.44 52 SER B O 1
ATOM 6291 N N . SER B 1 53 ? 42.094 -15.039 -22.812 1 57.41 53 SER B N 1
ATOM 6292 C CA . SER B 1 53 ? 40.906 -14.312 -23.234 1 57.41 53 SER B CA 1
ATOM 6293 C C . SER B 1 53 ? 39.812 -14.359 -22.172 1 57.41 53 SER B C 1
ATOM 6295 O O . SER B 1 53 ? 39.469 -15.438 -21.672 1 57.41 53 SER B O 1
ATOM 6297 N N . THR B 1 54 ? 39.469 -13.219 -21.594 1 75.06 54 THR B N 1
ATOM 6298 C CA . THR B 1 54 ? 38.438 -13.109 -20.578 1 75.06 54 THR B CA 1
ATOM 6299 C C . THR B 1 54 ? 37.094 -12.766 -21.203 1 75.06 54 THR B C 1
ATOM 6301 O O . THR B 1 54 ? 37.031 -12.5 -22.406 1 75.06 54 THR B O 1
ATOM 6304 N N . GLY B 1 55 ? 36.031 -13.07 -20.594 1 79.5 55 GLY B N 1
ATOM 6305 C CA . GLY B 1 55 ? 34.688 -12.742 -21.047 1 79.5 55 GLY B CA 1
ATOM 6306 C C . GLY B 1 55 ? 34.531 -11.281 -21.406 1 79.5 55 GLY B C 1
ATOM 6307 O O . GLY B 1 55 ? 33.688 -10.938 -22.25 1 79.5 55 GLY B O 1
ATOM 6308 N N . TYR B 1 56 ? 35.406 -10.375 -20.984 1 84.12 56 TYR B N 1
ATOM 6309 C CA . TYR B 1 56 ? 35.312 -8.938 -21.234 1 84.12 56 TYR B CA 1
ATOM 6310 C C . TYR B 1 56 ? 35.719 -8.602 -22.672 1 84.12 56 TYR B C 1
ATOM 6312 O O . TYR B 1 56 ? 35.312 -7.551 -23.188 1 84.12 56 TYR B O 1
ATOM 6320 N N . ASP B 1 57 ? 36.406 -9.477 -23.281 1 83.25 57 ASP B N 1
ATOM 6321 C CA . ASP B 1 57 ? 36.938 -9.211 -24.609 1 83.25 57 ASP B CA 1
ATOM 6322 C C . ASP B 1 57 ? 36.031 -9.766 -25.688 1 83.25 57 ASP B C 1
ATOM 6324 O O . ASP B 1 57 ? 36.25 -9.547 -26.875 1 83.25 57 ASP B O 1
ATOM 6328 N N . MET B 1 58 ? 35.031 -10.453 -25.266 1 87.62 58 MET B N 1
ATOM 6329 C CA . MET B 1 58 ? 34.125 -11.07 -26.219 1 87.62 58 MET B CA 1
ATOM 6330 C C . MET B 1 58 ? 33.062 -10.086 -26.672 1 87.62 58 MET B C 1
ATOM 6332 O O . MET B 1 58 ? 32.281 -9.586 -25.859 1 87.62 58 MET B O 1
ATOM 6336 N N . PRO B 1 59 ? 32.938 -9.883 -27.938 1 90.25 59 PRO B N 1
ATOM 6337 C CA . PRO B 1 59 ? 31.984 -8.898 -28.438 1 90.25 59 PRO B CA 1
ATOM 6338 C C . PRO B 1 59 ? 30.547 -9.266 -28.094 1 90.25 59 PRO B C 1
ATOM 6340 O O . PRO B 1 59 ? 29.734 -8.383 -27.797 1 90.25 59 PRO B O 1
ATOM 6343 N N . CYS B 1 60 ? 30.234 -10.539 -28.125 1 91.81 60 CYS B N 1
ATOM 6344 C CA . CYS B 1 60 ? 28.859 -10.977 -27.906 1 91.81 60 CYS B CA 1
ATOM 6345 C C . CYS B 1 60 ? 28.453 -10.781 -26.453 1 91.81 60 CYS B C 1
ATOM 6347 O O . CYS B 1 60 ? 27.266 -10.844 -26.141 1 91.81 60 CYS B O 1
ATOM 6349 N N . LEU B 1 61 ? 29.375 -10.445 -25.609 1 92.44 61 LEU B N 1
ATOM 6350 C CA . LEU B 1 61 ? 29.062 -10.289 -24.203 1 92.44 61 LEU B CA 1
ATOM 6351 C C . LEU B 1 61 ? 29.203 -8.836 -23.766 1 92.44 61 LEU B C 1
ATOM 6353 O O . LEU B 1 61 ? 29.016 -8.508 -22.594 1 92.44 61 LEU B O 1
ATOM 6357 N N . LYS B 1 62 ? 29.469 -7.934 -24.625 1 92.38 62 LYS B N 1
ATOM 6358 C CA . LYS B 1 62 ? 29.703 -6.527 -24.312 1 92.38 62 LYS B CA 1
ATOM 6359 C C . LYS B 1 62 ? 28.438 -5.871 -23.75 1 92.38 62 LYS B C 1
ATOM 6361 O O . LYS B 1 62 ? 28.531 -4.852 -23.062 1 92.38 62 LYS B O 1
ATOM 6366 N N . TRP B 1 63 ? 27.281 -6.516 -24.078 1 94.31 63 TRP B N 1
ATOM 6367 C CA . TRP B 1 63 ? 26.016 -5.969 -23.594 1 94.31 63 TRP B CA 1
ATOM 6368 C C . TRP B 1 63 ? 25.984 -5.93 -22.062 1 94.31 63 TRP B C 1
ATOM 6370 O O . TRP B 1 63 ? 25.266 -5.121 -21.469 1 94.31 63 TRP B O 1
ATOM 6380 N N . ALA B 1 64 ? 26.75 -6.762 -21.422 1 92.88 64 ALA B N 1
ATOM 6381 C CA . ALA B 1 64 ? 26.766 -6.867 -19.969 1 92.88 64 ALA B CA 1
ATOM 6382 C C . ALA B 1 64 ? 27.25 -5.574 -19.328 1 92.88 64 ALA B C 1
ATOM 6384 O O . ALA B 1 64 ? 26.844 -5.234 -18.203 1 92.88 64 ALA B O 1
ATOM 6385 N N . GLN B 1 65 ? 28.047 -4.816 -20 1 92.88 65 GLN B N 1
ATOM 6386 C CA . GLN B 1 65 ? 28.609 -3.572 -19.5 1 92.88 65 GLN B CA 1
ATOM 6387 C C . GLN B 1 65 ? 27.578 -2.443 -19.531 1 92.88 65 GLN B C 1
ATOM 6389 O O . GLN B 1 65 ? 27.781 -1.402 -18.906 1 92.88 65 GLN B O 1
ATOM 6394 N N . GLU B 1 66 ? 26.484 -2.727 -20.203 1 94.5 66 GLU B N 1
ATOM 6395 C CA . GLU B 1 66 ? 25.469 -1.704 -20.359 1 94.5 66 GLU B CA 1
ATOM 6396 C C . GLU B 1 66 ? 24.156 -2.121 -19.688 1 94.5 66 GLU B C 1
ATOM 6398 O O . GLU B 1 66 ? 23.125 -1.481 -19.891 1 94.5 66 GLU B O 1
ATOM 6403 N N . SER B 1 67 ? 24.188 -3.17 -18.938 1 95.75 67 SER B N 1
ATOM 6404 C CA . SER B 1 67 ? 23 -3.639 -18.234 1 95.75 67 SER B CA 1
ATOM 6405 C C . SER B 1 67 ? 22.797 -2.895 -16.922 1 95.75 67 SER B C 1
ATOM 6407 O O . SER B 1 67 ? 23.109 -3.426 -15.852 1 95.75 67 SER B O 1
ATOM 6409 N N . TYR B 1 68 ? 22.188 -1.721 -17 1 97 68 TYR B N 1
ATOM 6410 C CA . TYR B 1 68 ? 22.094 -0.868 -15.828 1 97 68 TYR B CA 1
ATOM 6411 C C . TYR B 1 68 ? 20.844 -1.191 -15.023 1 97 68 TYR B C 1
ATOM 6413 O O . TYR B 1 68 ? 20.812 -1.022 -13.797 1 97 68 TYR B O 1
ATOM 6421 N N . VAL B 1 69 ? 19.766 -1.535 -15.656 1 97.62 69 VAL B N 1
ATOM 6422 C CA . VAL B 1 69 ? 18.531 -1.889 -14.969 1 97.62 69 VAL B CA 1
ATOM 6423 C C . VAL B 1 69 ? 18.172 -3.338 -15.281 1 97.62 69 VAL B C 1
ATOM 6425 O O . VAL B 1 69 ? 17.922 -3.688 -16.438 1 97.62 69 VAL B O 1
ATOM 6428 N N . GLN B 1 70 ? 18.141 -4.129 -14.281 1 96.75 70 GLN B N 1
ATOM 6429 C CA . GLN B 1 70 ? 17.875 -5.559 -14.414 1 96.75 70 GLN B CA 1
ATOM 6430 C C . GLN B 1 70 ? 16.812 -6.016 -13.422 1 96.75 70 GLN B C 1
ATOM 6432 O O . GLN B 1 70 ? 17.141 -6.41 -12.297 1 96.75 70 GLN B O 1
ATOM 6437 N N . PRO B 1 71 ? 15.547 -6.066 -13.844 1 96.38 71 PRO B N 1
ATOM 6438 C CA . PRO B 1 71 ? 14.523 -6.602 -12.945 1 96.38 71 PRO B CA 1
ATOM 6439 C C . PRO B 1 71 ? 14.594 -8.117 -12.805 1 96.38 71 PRO B C 1
ATOM 6441 O O . PRO B 1 71 ? 15.023 -8.812 -13.734 1 96.38 71 PRO B O 1
ATOM 6444 N N . ASN B 1 72 ? 14.305 -8.555 -11.664 1 94.12 72 ASN B N 1
ATOM 6445 C CA . ASN B 1 72 ? 14.039 -9.961 -11.383 1 94.12 72 ASN B CA 1
ATOM 6446 C C . ASN B 1 72 ? 12.547 -10.258 -11.32 1 94.12 72 ASN B C 1
ATOM 6448 O O . ASN B 1 72 ? 11.836 -9.719 -10.469 1 94.12 72 ASN B O 1
ATOM 6452 N N . VAL B 1 73 ? 12.055 -11.148 -12.242 1 94.88 73 VAL B N 1
ATOM 6453 C CA . VAL B 1 73 ? 10.625 -11.398 -12.336 1 94.88 73 VAL B CA 1
ATOM 6454 C C . VAL B 1 73 ? 10.359 -12.906 -12.25 1 94.88 73 VAL B C 1
ATOM 6456 O O . VAL B 1 73 ? 11.195 -13.711 -12.664 1 94.88 73 VAL B O 1
ATOM 6459 N N . MET B 1 74 ? 9.242 -13.211 -11.695 1 93.5 74 MET B N 1
ATOM 6460 C CA . MET B 1 74 ? 8.781 -14.594 -11.781 1 93.5 74 MET B CA 1
ATOM 6461 C C . MET B 1 74 ? 8.164 -14.875 -13.141 1 93.5 74 MET B C 1
ATOM 6463 O O . MET B 1 74 ? 7.418 -14.055 -13.68 1 93.5 74 MET B O 1
ATOM 6467 N N . LEU B 1 75 ? 8.484 -15.992 -13.633 1 94.81 75 LEU B N 1
ATOM 6468 C CA . LEU B 1 75 ? 7.973 -16.328 -14.953 1 94.81 75 LEU B CA 1
ATOM 6469 C C . LEU B 1 75 ? 6.449 -16.328 -14.969 1 94.81 75 LEU B C 1
ATOM 6471 O O . LEU B 1 75 ? 5.836 -15.961 -15.977 1 94.81 75 LEU B O 1
ATOM 6475 N N . HIS B 1 76 ? 5.875 -16.656 -13.883 1 93.25 76 HIS B N 1
ATOM 6476 C CA . HIS B 1 76 ? 4.426 -16.812 -13.828 1 93.25 76 HIS B CA 1
ATOM 6477 C C . HIS B 1 76 ? 3.758 -15.578 -13.258 1 93.25 76 HIS B C 1
ATOM 6479 O O . HIS B 1 76 ? 2.582 -15.609 -12.883 1 93.25 76 HIS B O 1
ATOM 6485 N N . ASP B 1 77 ? 4.535 -14.547 -13.133 1 92.94 77 ASP B N 1
ATOM 6486 C CA . ASP B 1 77 ? 3.904 -13.266 -12.82 1 92.94 77 ASP B CA 1
ATOM 6487 C C . ASP B 1 77 ? 2.771 -12.953 -13.797 1 92.94 77 ASP B C 1
ATOM 6489 O O . ASP B 1 77 ? 2.898 -13.195 -15 1 92.94 77 ASP B O 1
ATOM 6493 N N . LEU B 1 78 ? 1.707 -12.398 -13.367 1 91.19 78 LEU B N 1
ATOM 6494 C CA . LEU B 1 78 ? 0.515 -12.219 -14.188 1 91.19 78 LEU B CA 1
ATOM 6495 C C . LEU B 1 78 ? 0.751 -11.156 -15.266 1 91.19 78 LEU B C 1
ATOM 6497 O O . LEU B 1 78 ? -0.003 -11.078 -16.234 1 91.19 78 LEU B O 1
ATOM 6501 N N . TYR B 1 79 ? 1.786 -10.359 -15.102 1 94.06 79 TYR B N 1
ATOM 6502 C CA . TYR B 1 79 ? 2.15 -9.43 -16.172 1 94.06 79 TYR B CA 1
ATOM 6503 C C . TYR B 1 79 ? 2.91 -10.148 -17.281 1 94.06 79 TYR B C 1
ATOM 6505 O O . TYR B 1 79 ? 2.932 -9.688 -18.422 1 94.06 79 TYR B O 1
ATOM 6513 N N . LEU B 1 80 ? 3.527 -11.289 -16.953 1 96.62 80 LEU B N 1
ATOM 6514 C CA . LEU B 1 80 ? 4.391 -11.961 -17.922 1 96.62 80 LEU B CA 1
ATOM 6515 C C . LEU B 1 80 ? 3.721 -13.211 -18.484 1 96.62 80 LEU B C 1
ATOM 6517 O O . LEU B 1 80 ? 4.074 -13.672 -19.578 1 96.62 80 LEU B O 1
ATOM 6521 N N . PHE B 1 81 ? 2.83 -13.797 -17.75 1 95.12 81 PHE B N 1
ATOM 6522 C CA . PHE B 1 81 ? 2.154 -15.023 -18.156 1 95.12 81 PHE B CA 1
ATOM 6523 C C . PHE B 1 81 ? 0.66 -14.938 -17.875 1 95.12 81 PHE B C 1
ATOM 6525 O O . PHE B 1 81 ? 0.251 -14.531 -16.781 1 95.12 81 PHE B O 1
ATOM 6532 N N . ASP B 1 82 ? -0.115 -15.289 -18.812 1 92.5 82 ASP B N 1
ATOM 6533 C CA . ASP B 1 82 ? -1.564 -15.391 -18.672 1 92.5 82 ASP B CA 1
ATOM 6534 C C . ASP B 1 82 ? -2.006 -16.844 -18.547 1 92.5 82 ASP B C 1
ATOM 6536 O O . ASP B 1 82 ? -2.02 -17.578 -19.531 1 92.5 82 ASP B O 1
ATOM 6540 N N . PRO B 1 83 ? -2.414 -17.172 -17.422 1 88.06 83 PRO B N 1
ATOM 6541 C CA . PRO B 1 83 ? -2.773 -18.578 -17.219 1 88.06 83 PRO B CA 1
ATOM 6542 C C . PRO B 1 83 ? -4.051 -18.969 -17.953 1 88.06 83 PRO B C 1
ATOM 6544 O O . PRO B 1 83 ? -4.289 -20.156 -18.188 1 88.06 83 PRO B O 1
ATOM 6547 N N . VAL B 1 84 ? -4.859 -18.031 -18.281 1 83.56 84 VAL B N 1
ATOM 6548 C CA . VAL B 1 84 ? -6.109 -18.328 -18.969 1 83.56 84 VAL B CA 1
ATOM 6549 C C . VAL B 1 84 ? -5.82 -18.672 -20.422 1 83.56 84 VAL B C 1
ATOM 6551 O O . VAL B 1 84 ? -6.32 -19.688 -20.938 1 83.56 84 VAL B O 1
ATOM 6554 N N . THR B 1 85 ? -4.996 -17.953 -21.062 1 87.06 85 THR B N 1
ATOM 6555 C CA . THR B 1 85 ? -4.668 -18.219 -22.453 1 87.06 85 THR B CA 1
ATOM 6556 C C . THR B 1 85 ? -3.432 -19.109 -22.562 1 87.06 85 THR B C 1
ATOM 6558 O O . THR B 1 85 ? -3.125 -19.625 -23.641 1 87.06 85 THR B O 1
ATOM 6561 N N . ASN B 1 86 ? -2.75 -19.297 -21.438 1 89.56 86 ASN B N 1
ATOM 6562 C CA . ASN B 1 86 ? -1.517 -20.078 -21.391 1 89.56 86 ASN B CA 1
ATOM 6563 C C . ASN B 1 86 ? -0.449 -19.5 -22.312 1 89.56 86 ASN B C 1
ATOM 6565 O O . ASN B 1 86 ? 0.204 -20.234 -23.062 1 89.56 86 ASN B O 1
ATOM 6569 N N . LYS B 1 87 ? -0.362 -18.172 -22.328 1 92.69 87 LYS B N 1
ATOM 6570 C CA . LYS B 1 87 ? 0.602 -17.484 -23.172 1 92.69 87 LYS B CA 1
ATOM 6571 C C . LYS B 1 87 ? 1.452 -16.516 -22.375 1 92.69 87 LYS B C 1
ATOM 6573 O O . LYS B 1 87 ? 1.003 -15.984 -21.344 1 92.69 87 LYS B O 1
ATOM 6578 N N . TYR B 1 88 ? 2.678 -16.391 -22.922 1 96.44 88 TYR B N 1
ATOM 6579 C CA . TYR B 1 88 ? 3.531 -15.344 -22.344 1 96.44 88 TYR B CA 1
ATOM 6580 C C . TYR B 1 88 ? 3.148 -13.969 -22.875 1 96.44 88 TYR B C 1
ATOM 6582 O O . TYR B 1 88 ? 2.822 -13.82 -24.062 1 96.44 88 TYR B O 1
ATOM 6590 N N . THR B 1 89 ? 3.119 -12.961 -21.984 1 96.81 89 THR B N 1
ATOM 6591 C CA . THR B 1 89 ? 2.709 -11.602 -22.328 1 96.81 89 THR B CA 1
ATOM 6592 C C . THR B 1 89 ? 3.848 -10.617 -22.078 1 96.81 89 THR B C 1
ATOM 6594 O O . THR B 1 89 ? 3.727 -9.711 -21.25 1 96.81 89 THR B O 1
ATOM 6597 N N . VAL B 1 90 ? 4.883 -10.695 -22.891 1 98.12 90 VAL B N 1
ATOM 6598 C CA . VAL B 1 90 ? 6.09 -9.891 -22.75 1 98.12 90 VAL B CA 1
ATOM 6599 C C . VAL B 1 90 ? 5.758 -8.414 -22.953 1 98.12 90 VAL B C 1
ATOM 6601 O O . VAL B 1 90 ? 6.203 -7.559 -22.188 1 98.12 90 VAL B O 1
ATOM 6604 N N . SER B 1 91 ? 4.945 -8.117 -23.906 1 97.25 91 SER B N 1
ATOM 6605 C CA . SER B 1 91 ? 4.594 -6.734 -24.219 1 97.25 91 SER B CA 1
ATOM 6606 C C . SER B 1 91 ? 3.836 -6.09 -23.062 1 97.25 91 SER B C 1
ATOM 6608 O O . SER B 1 91 ? 4.027 -4.91 -22.766 1 97.25 91 SER B O 1
ATOM 6610 N N . LYS B 1 92 ? 2.984 -6.887 -22.438 1 96 92 LYS B N 1
ATOM 6611 C CA . LYS B 1 92 ? 2.232 -6.383 -21.297 1 96 92 LYS B CA 1
ATOM 6612 C C . LYS B 1 92 ? 3.164 -6.016 -20.141 1 96 92 LYS B C 1
ATOM 6614 O O . LYS B 1 92 ? 3.027 -4.945 -19.547 1 96 92 LYS B O 1
ATOM 6619 N N . LEU B 1 93 ? 4.113 -6.848 -19.844 1 97.44 93 LEU B N 1
ATOM 6620 C CA . LEU B 1 93 ? 5.078 -6.602 -18.781 1 97.44 93 LEU B CA 1
ATOM 6621 C C . LEU B 1 93 ? 5.926 -5.371 -19.094 1 97.44 93 LEU B C 1
ATOM 6623 O O . LEU B 1 93 ? 6.09 -4.496 -18.25 1 97.44 93 LEU B O 1
ATOM 6627 N N . LEU B 1 94 ? 6.434 -5.277 -20.312 1 98.12 94 LEU B N 1
ATOM 6628 C CA . LEU B 1 94 ? 7.348 -4.199 -20.688 1 98.12 94 LEU B CA 1
ATOM 6629 C C . LEU B 1 94 ? 6.621 -2.859 -20.719 1 98.12 94 LEU B C 1
ATOM 6631 O O . LEU B 1 94 ? 7.199 -1.822 -20.406 1 98.12 94 LEU B O 1
ATOM 6635 N N . LYS B 1 95 ? 5.383 -2.879 -21.125 1 97.06 95 LYS B N 1
ATOM 6636 C CA . LYS B 1 95 ? 4.598 -1.646 -21.109 1 97.06 95 LYS B CA 1
ATOM 6637 C C . LYS B 1 95 ? 4.441 -1.114 -19.688 1 97.06 95 LYS B C 1
ATOM 6639 O O . LYS B 1 95 ? 4.59 0.086 -19.453 1 97.06 95 LYS B O 1
ATOM 6644 N N . ASP B 1 96 ? 4.082 -1.961 -18.828 1 95.25 96 ASP B N 1
ATOM 6645 C CA . ASP B 1 96 ? 3.947 -1.565 -17.422 1 95.25 96 ASP B CA 1
ATOM 6646 C C . ASP B 1 96 ? 5.254 -0.99 -16.891 1 95.25 96 ASP B C 1
ATOM 6648 O O . ASP B 1 96 ? 5.258 0.052 -16.234 1 95.25 96 ASP B O 1
ATOM 6652 N N . ILE B 1 97 ? 6.348 -1.648 -17.125 1 97.06 97 ILE B N 1
ATOM 6653 C CA . ILE B 1 97 ? 7.668 -1.239 -16.656 1 97.06 97 ILE B CA 1
ATOM 6654 C C . ILE B 1 97 ? 8.023 0.124 -17.234 1 97.06 97 ILE B C 1
ATOM 6656 O O . ILE B 1 97 ? 8.445 1.027 -16.516 1 97.06 97 ILE B O 1
ATOM 6660 N N . GLU B 1 98 ? 7.844 0.254 -18.484 1 97.25 98 GLU B N 1
ATOM 6661 C CA . GLU B 1 98 ? 8.195 1.497 -19.156 1 97.25 98 GLU B CA 1
ATOM 6662 C C . GLU B 1 98 ? 7.395 2.674 -18.609 1 97.25 98 GLU B C 1
ATOM 6664 O O . GLU B 1 98 ? 7.934 3.764 -18.422 1 97.25 98 GLU B O 1
ATOM 6669 N N . GLU B 1 99 ? 6.184 2.432 -18.359 1 95.56 99 GLU B N 1
ATOM 6670 C CA . GLU B 1 99 ? 5.328 3.482 -17.812 1 95.56 99 GLU B CA 1
ATOM 6671 C C . GLU B 1 99 ? 5.77 3.883 -16.406 1 95.56 99 GLU B C 1
ATOM 6673 O O . GLU B 1 99 ? 5.707 5.059 -16.047 1 95.56 99 GLU B O 1
ATOM 6678 N N . ARG B 1 100 ? 6.207 2.992 -15.695 1 95.75 100 ARG B N 1
ATOM 6679 C CA . ARG B 1 100 ? 6.492 3.264 -14.297 1 95.75 100 ARG B CA 1
ATOM 6680 C C . ARG B 1 100 ? 7.918 3.771 -14.109 1 95.75 100 ARG B C 1
ATOM 6682 O O . ARG B 1 100 ? 8.141 4.773 -13.43 1 95.75 100 ARG B O 1
ATOM 6689 N N . TYR B 1 101 ? 8.875 3.055 -14.688 1 96.06 101 TYR B N 1
ATOM 6690 C CA . TYR B 1 101 ? 10.219 3.518 -14.344 1 96.06 101 TYR B CA 1
ATOM 6691 C C . TYR B 1 101 ? 11.141 3.48 -15.555 1 96.06 101 TYR B C 1
ATOM 6693 O O . TYR B 1 101 ? 12.359 3.564 -15.414 1 96.06 101 TYR B O 1
ATOM 6701 N N . GLY B 1 102 ? 10.633 3.361 -16.781 1 95.38 102 GLY B N 1
ATOM 6702 C CA . GLY B 1 102 ? 11.422 3.492 -18 1 95.38 102 GLY B CA 1
ATOM 6703 C C . GLY B 1 102 ? 11.828 2.156 -18.594 1 95.38 102 GLY B C 1
ATOM 6704 O O . GLY B 1 102 ? 11.141 1.152 -18.406 1 95.38 102 GLY B O 1
ATOM 6705 N N . THR B 1 103 ? 12.922 2.145 -19.312 1 94.62 103 THR B N 1
ATOM 6706 C CA . THR B 1 103 ? 13.344 0.962 -20.062 1 94.62 103 THR B CA 1
ATOM 6707 C C . THR B 1 103 ? 14.289 0.103 -19.219 1 94.62 103 THR B C 1
ATOM 6709 O O . THR B 1 103 ? 14.891 0.59 -18.266 1 94.62 103 THR B O 1
ATOM 6712 N N . ILE B 1 104 ? 14.344 -1.181 -19.562 1 97.88 104 ILE B N 1
ATOM 6713 C CA . ILE B 1 104 ? 15.266 -2.094 -18.891 1 97.88 104 ILE B CA 1
ATOM 6714 C C . ILE B 1 104 ? 16.25 -2.664 -19.891 1 97.88 104 ILE B C 1
ATOM 6716 O O . ILE B 1 104 ? 16.031 -2.58 -21.109 1 97.88 104 ILE B O 1
ATOM 6720 N N . ASP B 1 105 ? 17.359 -3.168 -19.406 1 98 105 ASP B N 1
ATOM 6721 C CA . ASP B 1 105 ? 18.438 -3.641 -20.266 1 98 105 ASP B CA 1
ATOM 6722 C C . ASP B 1 105 ? 18.5 -5.164 -20.281 1 98 105 ASP B C 1
ATOM 6724 O O . ASP B 1 105 ? 18.844 -5.77 -21.297 1 98 105 ASP B O 1
ATOM 6728 N N . SER B 1 106 ? 18.25 -5.723 -19.234 1 97.75 106 SER B N 1
ATOM 6729 C CA . SER B 1 106 ? 18.203 -7.172 -19.062 1 97.75 106 SER B CA 1
ATOM 6730 C C . SER B 1 106 ? 17.156 -7.578 -18.047 1 97.75 106 SER B C 1
ATOM 6732 O O . SER B 1 106 ? 16.578 -6.723 -17.359 1 97.75 106 SER B O 1
ATOM 6734 N N . ILE B 1 107 ? 16.844 -8.828 -18.047 1 97.81 107 ILE B N 1
ATOM 6735 C CA . ILE B 1 107 ? 15.82 -9.32 -17.141 1 97.81 107 ILE B CA 1
ATOM 6736 C C . ILE B 1 107 ? 16.188 -10.719 -16.641 1 97.81 107 ILE B C 1
ATOM 6738 O O . ILE B 1 107 ? 16.688 -11.539 -17.406 1 97.81 107 ILE B O 1
ATOM 6742 N N . VAL B 1 108 ? 16.062 -10.883 -15.359 1 96.31 108 VAL B N 1
ATOM 6743 C CA . VAL B 1 108 ? 16.188 -12.211 -14.789 1 96.31 108 VAL B CA 1
ATOM 6744 C C . VAL B 1 108 ? 14.805 -12.844 -14.633 1 96.31 108 VAL B C 1
ATOM 6746 O O . VAL B 1 108 ? 13.93 -12.281 -13.969 1 96.31 108 VAL B O 1
ATOM 6749 N N . ILE B 1 109 ? 14.609 -13.977 -15.25 1 96.25 109 ILE B N 1
ATOM 6750 C CA . ILE B 1 109 ? 13.32 -14.656 -15.172 1 96.25 109 ILE B CA 1
ATOM 6751 C C . ILE B 1 109 ? 13.445 -15.914 -14.312 1 96.25 109 ILE B C 1
ATOM 6753 O O . ILE B 1 109 ? 14.172 -16.844 -14.672 1 96.25 109 ILE B O 1
ATOM 6757 N N . TRP B 1 110 ? 12.797 -15.883 -13.273 1 90.38 110 TRP B N 1
ATOM 6758 C CA . TRP B 1 110 ? 12.836 -16.984 -12.312 1 90.38 110 TRP B CA 1
ATOM 6759 C C . TRP B 1 110 ? 11.703 -17.969 -12.555 1 90.38 110 TRP B C 1
ATOM 6761 O O . TRP B 1 110 ? 10.531 -17.594 -12.484 1 90.38 110 TRP B O 1
ATOM 6771 N N . PRO B 1 111 ? 12.242 -19.125 -12.797 1 83.38 111 PRO B N 1
ATOM 6772 C CA . PRO B 1 111 ? 11.195 -20.141 -12.797 1 83.38 111 PRO B CA 1
ATOM 6773 C C . PRO B 1 111 ? 10.727 -20.516 -11.391 1 83.38 111 PRO B C 1
ATOM 6775 O O . PRO B 1 111 ? 11.477 -20.359 -10.422 1 83.38 111 PRO B O 1
ATOM 6778 N N . SER B 1 112 ? 9.57 -20.453 -10.922 1 65.38 112 SER B N 1
ATOM 6779 C CA . SER B 1 112 ? 9.039 -20.609 -9.57 1 65.38 112 SER B CA 1
ATOM 6780 C C . SER B 1 112 ? 9.586 -21.859 -8.898 1 65.38 112 SER B C 1
ATOM 6782 O O . SER B 1 112 ? 8.898 -22.875 -8.805 1 65.38 112 SER B O 1
ATOM 6784 N N . PHE B 1 113 ? 10.93 -21.688 -8.289 1 74.38 113 PHE B N 1
ATOM 6785 C CA . PHE B 1 113 ? 11.609 -22.797 -7.621 1 74.38 113 PHE B CA 1
ATOM 6786 C C . PHE B 1 113 ? 11.141 -22.922 -6.176 1 74.38 113 PHE B C 1
ATOM 6788 O O . PHE B 1 113 ? 11.648 -23.75 -5.422 1 74.38 113 PHE B O 1
ATOM 6795 N N . SER B 1 114 ? 10.164 -22.078 -5.859 1 75.38 114 SER B N 1
ATOM 6796 C CA . SER B 1 114 ? 9.664 -22.141 -4.492 1 75.38 114 SER B CA 1
ATOM 6797 C C . SER B 1 114 ? 9.023 -23.484 -4.191 1 75.38 114 SER B C 1
ATOM 6799 O O . SER B 1 114 ? 8.961 -23.906 -3.035 1 75.38 114 SER B O 1
ATOM 6801 N N . ASN B 1 115 ? 8.648 -24.172 -5.215 1 82.44 115 ASN B N 1
ATOM 6802 C CA . ASN B 1 115 ? 7.996 -25.469 -5.043 1 82.44 115 ASN B CA 1
ATOM 6803 C C . ASN B 1 115 ? 8.977 -26.625 -5.223 1 82.44 115 ASN B C 1
ATOM 6805 O O . ASN B 1 115 ? 8.594 -27.797 -5.117 1 82.44 115 ASN B O 1
ATOM 6809 N N . LEU B 1 116 ? 10.227 -26.266 -5.473 1 87.31 116 LEU B N 1
ATOM 6810 C CA . LEU B 1 116 ? 11.227 -27.312 -5.668 1 87.31 116 LEU B CA 1
ATOM 6811 C C . LEU B 1 116 ? 11.344 -28.188 -4.426 1 87.31 116 LEU B C 1
ATOM 6813 O O . LEU B 1 116 ? 11.391 -27.688 -3.303 1 87.31 116 LEU B O 1
ATOM 6817 N N . GLY B 1 117 ? 11.305 -29.469 -4.684 1 86.25 117 GLY B N 1
ATOM 6818 C CA . GLY B 1 117 ? 11.398 -30.422 -3.582 1 86.25 117 GLY B CA 1
ATOM 6819 C C . GLY B 1 117 ? 10.07 -31.062 -3.234 1 86.25 117 GLY B C 1
ATOM 6820 O O . GLY B 1 117 ? 10.023 -32 -2.445 1 86.25 117 GLY B O 1
ATOM 6821 N N . CYS B 1 118 ? 9 -30.594 -3.822 1 84.94 118 CYS B N 1
ATOM 6822 C CA . CYS B 1 118 ? 7.699 -31.234 -3.627 1 84.94 118 CYS B CA 1
ATOM 6823 C C . CYS B 1 118 ? 7.684 -32.625 -4.215 1 84.94 118 CYS B C 1
ATOM 6825 O O . CYS B 1 118 ? 6.957 -33.5 -3.734 1 84.94 118 CYS B O 1
ATOM 6827 N N . ASP B 1 119 ? 8.391 -32.781 -5.285 1 89.62 119 ASP B N 1
ATOM 6828 C CA . ASP B 1 119 ? 8.656 -34.094 -5.898 1 89.62 119 ASP B CA 1
ATOM 6829 C C . ASP B 1 119 ? 10.117 -34.188 -6.348 1 89.62 119 ASP B C 1
ATOM 6831 O O . ASP B 1 119 ? 10.953 -33.375 -5.938 1 89.62 119 ASP B O 1
ATOM 6835 N N . SER B 1 120 ? 10.414 -35.219 -7.129 1 91.94 120 SER B N 1
ATOM 6836 C CA . SER B 1 120 ? 11.82 -35.5 -7.391 1 91.94 120 SER B CA 1
ATOM 6837 C C . SER B 1 120 ? 12.328 -34.656 -8.578 1 91.94 120 SER B C 1
ATOM 6839 O O . SER B 1 120 ? 13.492 -34.781 -8.969 1 91.94 120 SER B O 1
ATOM 6841 N N . ARG B 1 121 ? 11.523 -33.812 -9.156 1 93.12 121 ARG B N 1
ATOM 6842 C CA . ARG B 1 121 ? 11.969 -32.969 -10.273 1 93.12 121 ARG B CA 1
ATOM 6843 C C . ARG B 1 121 ? 13.117 -32.062 -9.859 1 93.12 121 ARG B C 1
ATOM 6845 O O . ARG B 1 121 ? 13.07 -31.453 -8.797 1 93.12 121 ARG B O 1
ATOM 6852 N N . ASN B 1 122 ? 14.094 -32.156 -10.688 1 93 122 ASN B N 1
ATOM 6853 C CA . ASN B 1 122 ? 15.219 -31.25 -10.445 1 93 122 ASN B CA 1
ATOM 6854 C C . ASN B 1 122 ? 15.094 -29.953 -11.242 1 93 122 ASN B C 1
ATOM 6856 O O . ASN B 1 122 ? 14.039 -29.688 -11.828 1 93 122 ASN B O 1
ATOM 6860 N N . GLU B 1 123 ? 16.078 -29.109 -11.227 1 92.12 123 GLU B N 1
ATOM 6861 C CA . GLU B 1 123 ? 16 -27.797 -11.852 1 92.12 123 GLU B CA 1
ATOM 6862 C C . GLU B 1 123 ? 15.828 -27.922 -13.367 1 92.12 123 GLU B C 1
ATOM 6864 O O . GLU B 1 123 ? 15.062 -27.156 -13.969 1 92.12 123 GLU B O 1
ATOM 6869 N N . GLU B 1 124 ? 16.547 -28.844 -14.008 1 93.38 124 GLU B N 1
ATOM 6870 C CA . GLU B 1 124 ? 16.375 -29.047 -15.445 1 93.38 124 GLU B CA 1
ATOM 6871 C C . GLU B 1 124 ? 14.93 -29.422 -15.766 1 93.38 124 GLU B C 1
ATOM 6873 O O . GLU B 1 124 ? 14.359 -28.938 -16.75 1 93.38 124 GLU B O 1
ATOM 6878 N N . ASP B 1 125 ? 14.391 -30.328 -14.961 1 92.81 125 ASP B N 1
ATOM 6879 C CA . ASP B 1 125 ? 13.016 -30.766 -15.164 1 92.81 125 ASP B CA 1
ATOM 6880 C C . ASP B 1 125 ? 12.047 -29.578 -15.102 1 92.81 125 ASP B C 1
ATOM 6882 O O . ASP B 1 125 ? 11.094 -29.516 -15.883 1 92.81 125 ASP B O 1
ATOM 6886 N N . TYR B 1 126 ? 12.258 -28.672 -14.172 1 92.81 126 TYR B N 1
ATOM 6887 C CA . TYR B 1 126 ? 11.406 -27.5 -14.047 1 92.81 126 TYR B CA 1
ATOM 6888 C C . TYR B 1 126 ? 11.477 -26.625 -15.305 1 92.81 126 TYR B C 1
ATOM 6890 O O . TYR B 1 126 ? 10.453 -26.172 -15.805 1 92.81 126 TYR B O 1
ATOM 6898 N N . PHE B 1 127 ? 12.664 -26.422 -15.82 1 94.06 127 PHE B N 1
ATOM 6899 C CA . PHE B 1 127 ? 12.805 -25.641 -17.047 1 94.06 127 PHE B CA 1
ATOM 6900 C C . PHE B 1 127 ? 12.07 -26.297 -18.203 1 94.06 127 PHE B C 1
ATOM 6902 O O . PHE B 1 127 ? 11.43 -25.625 -19 1 94.06 127 PHE B O 1
ATOM 6909 N N . ARG B 1 128 ? 12.148 -27.625 -18.234 1 92.94 128 ARG B N 1
ATOM 6910 C CA . ARG B 1 128 ? 11.578 -28.375 -19.344 1 92.94 128 ARG B CA 1
ATOM 6911 C C . ARG B 1 128 ? 10.055 -28.375 -19.281 1 92.94 128 ARG B C 1
ATOM 6913 O O . ARG B 1 128 ? 9.383 -28.562 -20.297 1 92.94 128 ARG B O 1
ATOM 6920 N N . CYS B 1 129 ? 9.539 -28.125 -18.094 1 92.06 129 CYS B N 1
ATOM 6921 C CA . CYS B 1 129 ? 8.086 -28.203 -17.953 1 92.06 129 CYS B CA 1
ATOM 6922 C C . CYS B 1 129 ? 7.473 -26.797 -17.938 1 92.06 129 CYS B C 1
ATOM 6924 O O . CYS B 1 129 ? 6.293 -26.641 -17.609 1 92.06 129 CYS B O 1
ATOM 6926 N N . LEU B 1 130 ? 8.203 -25.797 -18.297 1 93.5 130 LEU B N 1
ATOM 6927 C CA . LEU B 1 130 ? 7.629 -24.469 -18.391 1 93.5 130 LEU B CA 1
ATOM 6928 C C . LEU B 1 130 ? 6.566 -24.406 -19.484 1 93.5 130 LEU B C 1
ATOM 6930 O O . LEU B 1 130 ? 6.59 -25.203 -20.422 1 93.5 130 LEU B O 1
ATOM 6934 N N . PRO B 1 131 ? 5.609 -23.484 -19.328 1 92.88 131 PRO B N 1
ATOM 6935 C CA . PRO B 1 131 ? 4.512 -23.422 -20.297 1 92.88 131 PRO B CA 1
ATOM 6936 C C . PRO B 1 131 ? 5.004 -23.281 -21.734 1 92.88 131 PRO B C 1
ATOM 6938 O O . PRO B 1 131 ? 5.883 -22.469 -22.016 1 92.88 131 PRO B O 1
ATOM 6941 N N . GLY B 1 132 ? 4.426 -24.125 -22.609 1 91.69 132 GLY B N 1
ATOM 6942 C CA . GLY B 1 132 ? 4.789 -24.109 -24.016 1 91.69 132 GLY B CA 1
ATOM 6943 C C . GLY B 1 132 ? 6.027 -24.922 -24.328 1 91.69 132 GLY B C 1
ATOM 6944 O O . GLY B 1 132 ? 6.391 -25.094 -25.5 1 91.69 132 GLY B O 1
ATOM 6945 N N . GLY B 1 133 ? 6.652 -25.5 -23.344 1 91.19 133 GLY B N 1
ATOM 6946 C CA . GLY B 1 133 ? 7.848 -26.312 -23.547 1 91.19 133 GLY B CA 1
ATOM 6947 C C . GLY B 1 133 ? 9.016 -25.5 -24.094 1 91.19 133 GLY B C 1
ATOM 6948 O O . GLY B 1 133 ? 9.102 -24.297 -23.875 1 91.19 133 GLY B O 1
ATOM 6949 N N . THR B 1 134 ? 9.93 -26.156 -24.719 1 92.69 134 THR B N 1
ATOM 6950 C CA . THR B 1 134 ? 11.133 -25.531 -25.25 1 92.69 134 THR B CA 1
ATOM 6951 C C . THR B 1 134 ? 10.773 -24.453 -26.266 1 92.69 134 THR B C 1
ATOM 6953 O O . THR B 1 134 ? 11.344 -23.359 -26.25 1 92.69 134 THR B O 1
ATOM 6956 N N . ALA B 1 135 ? 9.805 -24.781 -27.125 1 93.88 135 ALA B N 1
ATOM 6957 C CA . ALA B 1 135 ? 9.391 -23.812 -28.141 1 93.88 135 ALA B CA 1
ATOM 6958 C C . ALA B 1 135 ? 8.789 -22.562 -27.5 1 93.88 135 ALA B C 1
ATOM 6960 O O . ALA B 1 135 ? 9.023 -21.438 -27.953 1 93.88 135 ALA B O 1
ATOM 6961 N N . GLY B 1 136 ? 7.973 -22.828 -26.5 1 94 136 GLY B N 1
ATOM 6962 C CA . GLY B 1 136 ? 7.379 -21.703 -25.781 1 94 136 GLY B CA 1
ATOM 6963 C C . GLY B 1 136 ? 8.406 -20.812 -25.125 1 94 136 GLY B C 1
ATOM 6964 O O . GLY B 1 136 ? 8.32 -19.578 -25.203 1 94 136 GLY B O 1
ATOM 6965 N N . VAL B 1 137 ? 9.375 -21.359 -24.484 1 95.69 137 VAL B N 1
ATOM 6966 C CA . VAL B 1 137 ? 10.414 -20.609 -23.781 1 95.69 137 VAL B CA 1
ATOM 6967 C C . VAL B 1 137 ? 11.281 -19.859 -24.797 1 95.69 137 VAL B C 1
ATOM 6969 O O . VAL B 1 137 ? 11.648 -18.703 -24.562 1 95.69 137 VAL B O 1
ATOM 6972 N N . ARG B 1 138 ? 11.609 -20.484 -25.875 1 96.25 138 ARG B N 1
ATOM 6973 C CA . ARG B 1 138 ? 12.391 -19.828 -26.906 1 96.25 138 ARG B CA 1
ATOM 6974 C C . ARG B 1 138 ? 11.656 -18.609 -27.453 1 96.25 138 ARG B C 1
ATOM 6976 O O . ARG B 1 138 ? 12.258 -17.562 -27.688 1 96.25 138 ARG B O 1
ATOM 6983 N N . SER B 1 139 ? 10.367 -18.812 -27.688 1 96.69 139 SER B N 1
ATOM 6984 C CA . SER B 1 139 ? 9.562 -17.688 -28.156 1 96.69 139 SER B CA 1
ATOM 6985 C C . SER B 1 139 ? 9.555 -16.547 -27.156 1 96.69 139 SER B C 1
ATOM 6987 O O . SER B 1 139 ? 9.594 -15.375 -27.547 1 96.69 139 SER B O 1
ATOM 6989 N N . LEU B 1 140 ? 9.422 -16.828 -25.906 1 97.56 140 LEU B N 1
ATOM 6990 C CA . LEU B 1 140 ? 9.492 -15.844 -24.828 1 97.56 140 LEU B CA 1
ATOM 6991 C C . LEU B 1 140 ? 10.789 -15.047 -24.922 1 97.56 140 LEU B C 1
ATOM 6993 O O . LEU B 1 140 ? 10.766 -13.812 -24.891 1 97.56 140 LEU B O 1
ATOM 6997 N N . ILE B 1 141 ? 11.875 -15.719 -25.047 1 98.25 141 ILE B N 1
ATOM 6998 C CA . ILE B 1 141 ? 13.195 -15.086 -25.062 1 98.25 141 ILE B CA 1
ATOM 6999 C C . ILE B 1 141 ? 13.352 -14.273 -26.344 1 98.25 141 ILE B C 1
ATOM 7001 O O . ILE B 1 141 ? 13.859 -13.148 -26.312 1 98.25 141 ILE B O 1
ATOM 7005 N N . ASP B 1 142 ? 12.906 -14.805 -27.453 1 98 142 ASP B N 1
ATOM 7006 C CA . ASP B 1 142 ? 12.992 -14.109 -28.734 1 98 142 ASP B CA 1
ATOM 7007 C C . ASP B 1 142 ? 12.211 -12.789 -28.688 1 98 142 ASP B C 1
ATOM 7009 O O . ASP B 1 142 ? 12.617 -11.805 -29.312 1 98 142 ASP B O 1
ATOM 7013 N N . GLU B 1 143 ? 11.117 -12.828 -28.016 1 98.12 143 GLU B N 1
ATOM 7014 C CA . GLU B 1 143 ? 10.336 -11.594 -27.906 1 98.12 143 GLU B CA 1
ATOM 7015 C C . GLU B 1 143 ? 11.086 -10.539 -27.109 1 98.12 143 GLU B C 1
ATOM 7017 O O . GLU B 1 143 ? 11.062 -9.352 -27.453 1 98.12 143 GLU B O 1
ATOM 7022 N N . PHE B 1 144 ? 11.703 -10.875 -26.062 1 98.5 144 PHE B N 1
ATOM 7023 C CA . PHE B 1 144 ? 12.547 -9.938 -25.328 1 98.5 144 PHE B CA 1
ATOM 7024 C C . PHE B 1 144 ? 13.688 -9.43 -26.203 1 98.5 144 PHE B C 1
ATOM 7026 O O . PHE B 1 144 ? 13.984 -8.234 -26.203 1 98.5 144 PHE B O 1
ATOM 7033 N N . HIS B 1 145 ? 14.297 -10.375 -26.953 1 98.44 145 HIS B N 1
ATOM 7034 C CA . HIS B 1 145 ? 15.398 -10.016 -27.828 1 98.44 145 HIS B CA 1
ATOM 7035 C C . HIS B 1 145 ? 14.953 -9.031 -28.906 1 98.44 145 HIS B C 1
ATOM 7037 O O . HIS B 1 145 ? 15.711 -8.133 -29.281 1 98.44 145 HIS B O 1
ATOM 7043 N N . SER B 1 146 ? 13.75 -9.195 -29.344 1 98 146 SER B N 1
ATOM 7044 C CA . SER B 1 146 ? 13.219 -8.289 -30.359 1 98 146 SER B CA 1
ATOM 7045 C C . SER B 1 146 ? 13.102 -6.867 -29.828 1 98 146 SER B C 1
ATOM 7047 O O . SER B 1 146 ? 13.047 -5.91 -30.594 1 98 146 SER B O 1
ATOM 7049 N N . LYS B 1 147 ? 13.07 -6.742 -28.547 1 97.44 147 LYS B N 1
ATOM 7050 C CA . LYS B 1 147 ? 13.016 -5.434 -27.891 1 97.44 147 LYS B CA 1
ATOM 7051 C C . LYS B 1 147 ? 14.383 -5.039 -27.328 1 97.44 147 LYS B C 1
ATOM 7053 O O . LYS B 1 147 ? 14.484 -4.098 -26.547 1 97.44 147 LYS B O 1
ATOM 7058 N N . ASN B 1 148 ? 15.391 -5.801 -27.672 1 96.69 148 ASN B N 1
ATOM 7059 C CA . ASN B 1 148 ? 16.781 -5.57 -27.297 1 96.69 148 ASN B CA 1
ATOM 7060 C C . ASN B 1 148 ? 17 -5.723 -25.781 1 96.69 148 ASN B C 1
ATOM 7062 O O . ASN B 1 148 ? 17.703 -4.926 -25.172 1 96.69 148 ASN B O 1
ATOM 7066 N N . ILE B 1 149 ? 16.312 -6.598 -25.219 1 98.38 149 ILE B N 1
ATOM 7067 C CA . ILE B 1 149 ? 16.469 -6.922 -23.797 1 98.38 149 ILE B CA 1
ATOM 7068 C C . ILE B 1 149 ? 17.094 -8.305 -23.656 1 98.38 149 ILE B C 1
ATOM 7070 O O . ILE B 1 149 ? 16.625 -9.273 -24.266 1 98.38 149 ILE B O 1
ATOM 7074 N N . LYS B 1 150 ? 18.156 -8.398 -22.891 1 98.19 150 LYS B N 1
ATOM 7075 C CA . LYS B 1 150 ? 18.844 -9.672 -22.672 1 98.19 150 LYS B CA 1
ATOM 7076 C C . LYS B 1 150 ? 18.172 -10.461 -21.547 1 98.19 150 LYS B C 1
ATOM 7078 O O . LYS B 1 150 ? 17.656 -9.867 -20.594 1 98.19 150 LYS B O 1
ATOM 7083 N N . VAL B 1 151 ? 18.188 -11.773 -21.656 1 98.38 151 VAL B N 1
ATOM 7084 C CA . VAL B 1 151 ? 17.453 -12.609 -20.719 1 98.38 151 VAL B CA 1
ATOM 7085 C C . VAL B 1 151 ? 18.438 -13.484 -19.938 1 98.38 151 VAL B C 1
ATOM 7087 O O . VAL B 1 151 ? 19.281 -14.148 -20.516 1 98.38 151 VAL B O 1
ATOM 7090 N N . ILE B 1 152 ? 18.25 -13.461 -18.672 1 97 152 ILE B N 1
ATOM 7091 C CA . ILE B 1 152 ? 19.078 -14.234 -17.75 1 97 152 ILE B CA 1
ATOM 7092 C C . ILE B 1 152 ? 18.203 -15.211 -16.969 1 97 152 ILE B C 1
ATOM 7094 O O . ILE B 1 152 ? 17.109 -14.852 -16.516 1 97 152 ILE B O 1
ATOM 7098 N N . PHE B 1 153 ? 18.625 -16.469 -16.828 1 96.5 153 PHE B N 1
ATOM 7099 C CA . PHE B 1 153 ? 17.938 -17.484 -16.031 1 96.5 153 PHE B CA 1
ATOM 7100 C C . PHE B 1 153 ? 18.734 -17.844 -14.781 1 96.5 153 PHE B C 1
ATOM 7102 O O . PHE B 1 153 ? 19.953 -17.672 -14.758 1 96.5 153 PHE B O 1
ATOM 7109 N N . PRO B 1 154 ? 18.047 -18.297 -13.812 1 93.25 154 PRO B N 1
ATOM 7110 C CA . PRO B 1 154 ? 18.75 -18.641 -12.57 1 93.25 154 PRO B CA 1
ATOM 7111 C C . PRO B 1 154 ? 19.344 -20.047 -12.594 1 93.25 154 PRO B C 1
ATOM 7113 O O . PRO B 1 154 ? 18.922 -20.891 -13.398 1 93.25 154 PRO B O 1
ATOM 7116 N N . ALA B 1 155 ? 20.312 -20.25 -11.781 1 91.44 155 ALA B N 1
ATOM 7117 C CA . ALA B 1 155 ? 20.875 -21.562 -11.461 1 91.44 155 ALA B CA 1
ATOM 7118 C C . ALA B 1 155 ? 20.859 -21.812 -9.961 1 91.44 155 ALA B C 1
ATOM 7120 O O . ALA B 1 155 ? 21.172 -20.922 -9.164 1 91.44 155 ALA B O 1
ATOM 7121 N N . LEU B 1 156 ? 20.344 -22.969 -9.633 1 88.38 156 LEU B N 1
ATOM 7122 C CA . LEU B 1 156 ? 20.344 -23.359 -8.234 1 88.38 156 LEU B CA 1
ATOM 7123 C C . LEU B 1 156 ? 21.469 -24.344 -7.938 1 88.38 156 LEU B C 1
ATOM 7125 O O . LEU B 1 156 ? 21.266 -25.562 -8.008 1 88.38 156 LEU B O 1
ATOM 7129 N N . ASP B 1 157 ? 22.469 -23.844 -7.438 1 75.69 157 ASP B N 1
ATOM 7130 C CA . ASP B 1 157 ? 23.641 -24.672 -7.199 1 75.69 157 ASP B CA 1
ATOM 7131 C C . ASP B 1 157 ? 23.406 -25.656 -6.055 1 75.69 157 ASP B C 1
ATOM 7133 O O . ASP B 1 157 ? 24.078 -26.688 -5.965 1 75.69 157 ASP B O 1
ATOM 7137 N N . TRP B 1 158 ? 22.406 -25.359 -5.281 1 79 158 TRP B N 1
ATOM 7138 C CA . TRP B 1 158 ? 22.172 -26.188 -4.098 1 79 158 TRP B CA 1
ATOM 7139 C C . TRP B 1 158 ? 21.219 -27.328 -4.414 1 79 158 TRP B C 1
ATOM 7141 O O . TRP B 1 158 ? 20.922 -28.172 -3.551 1 79 158 TRP B O 1
ATOM 7151 N N . ASP B 1 159 ? 20.781 -27.391 -5.625 1 88.19 159 ASP B N 1
ATOM 7152 C CA . ASP B 1 159 ? 19.859 -28.469 -5.977 1 88.19 159 ASP B CA 1
ATOM 7153 C C . ASP B 1 159 ? 20.609 -29.797 -6.188 1 88.19 159 ASP B C 1
ATOM 7155 O O . ASP B 1 159 ? 20.812 -30.219 -7.324 1 88.19 159 ASP B O 1
ATOM 7159 N N . ASN B 1 160 ? 20.922 -30.453 -5.152 1 88 160 ASN B N 1
ATOM 7160 C CA . ASN B 1 160 ? 21.625 -31.734 -5.191 1 88 160 ASN B CA 1
ATOM 7161 C C . ASN B 1 160 ? 20.844 -32.812 -4.441 1 88 160 ASN B C 1
ATOM 7163 O O . ASN B 1 160 ? 21.375 -33.906 -4.184 1 88 160 ASN B O 1
ATOM 7167 N N . GLY B 1 161 ? 19.719 -32.5 -4.098 1 90.06 161 GLY B N 1
ATOM 7168 C CA . GLY B 1 161 ? 18.891 -33.438 -3.369 1 90.06 161 GLY B CA 1
ATOM 7169 C C . GLY B 1 161 ? 17.828 -34.094 -4.23 1 90.06 161 GLY B C 1
ATOM 7170 O O . GLY B 1 161 ? 17.391 -35.219 -3.953 1 90.06 161 GLY B O 1
ATOM 7171 N N . THR B 1 162 ? 17.438 -33.469 -5.277 1 92.5 162 THR B N 1
ATOM 7172 C CA . THR B 1 162 ? 16.391 -33.969 -6.152 1 92.5 162 THR B CA 1
ATOM 7173 C C . THR B 1 162 ? 16.953 -34.969 -7.145 1 92.5 162 THR B C 1
ATOM 7175 O O . THR B 1 162 ? 18.078 -35.469 -6.969 1 92.5 162 THR B O 1
ATOM 7178 N N . ARG B 1 163 ? 16.172 -35.344 -8.133 1 93.12 163 ARG B N 1
ATOM 7179 C CA . ARG B 1 163 ? 16.594 -36.375 -9.078 1 93.12 163 ARG B CA 1
ATOM 7180 C C . ARG B 1 163 ? 17.984 -36.094 -9.625 1 93.12 163 ARG B C 1
ATOM 7182 O O . ARG B 1 163 ? 18.281 -34.938 -10.016 1 93.12 163 ARG B O 1
ATOM 7189 N N . ASP B 1 164 ? 18.75 -37.062 -9.648 1 92.88 164 ASP B N 1
ATOM 7190 C CA . ASP B 1 164 ? 20.109 -36.938 -10.156 1 92.88 164 ASP B CA 1
ATOM 7191 C C . ASP B 1 164 ? 20.125 -36.781 -11.672 1 92.88 164 ASP B C 1
ATOM 7193 O O . ASP B 1 164 ? 19.703 -37.656 -12.406 1 92.88 164 ASP B O 1
ATOM 7197 N N . PRO B 1 165 ? 20.656 -35.75 -12.117 1 92.25 165 PRO B N 1
ATOM 7198 C CA . PRO B 1 165 ? 20.703 -35.531 -13.57 1 92.25 165 PRO B CA 1
ATOM 7199 C C . PRO B 1 165 ? 21.812 -36.344 -14.242 1 92.25 165 PRO B C 1
ATOM 7201 O O . PRO B 1 165 ? 21.906 -36.375 -15.469 1 92.25 165 PRO B O 1
ATOM 7204 N N . GLN B 1 166 ? 22.672 -37 -13.516 1 91.75 166 GLN B N 1
ATOM 7205 C CA . GLN B 1 166 ? 23.719 -37.906 -13.969 1 91.75 166 GLN B CA 1
ATOM 7206 C C . GLN B 1 166 ? 24.906 -37.125 -14.547 1 91.75 166 GLN B C 1
ATOM 7208 O O . GLN B 1 166 ? 25.906 -37.75 -14.961 1 91.75 166 GLN B O 1
ATOM 7213 N N . GLU B 1 167 ? 24.812 -35.844 -14.711 1 93.31 167 GLU B N 1
ATOM 7214 C CA . GLU B 1 167 ? 25.891 -34.938 -15.094 1 93.31 167 GLU B CA 1
ATOM 7215 C C . GLU B 1 167 ? 25.922 -33.688 -14.203 1 93.31 167 GLU B C 1
ATOM 7217 O O . GLU B 1 167 ? 24.938 -33.406 -13.523 1 93.31 167 GLU B O 1
ATOM 7222 N N . ALA B 1 168 ? 27.078 -33.031 -14.266 1 92.44 168 ALA B N 1
ATOM 7223 C CA . ALA B 1 168 ? 27.188 -31.812 -13.469 1 92.44 168 ALA B CA 1
ATOM 7224 C C . ALA B 1 168 ? 26.297 -30.703 -14.031 1 92.44 168 ALA B C 1
ATOM 7226 O O . ALA B 1 168 ? 26.078 -30.625 -15.242 1 92.44 168 ALA B O 1
ATOM 7227 N N . TRP B 1 169 ? 25.844 -29.875 -13.164 1 92.94 169 TRP B N 1
ATOM 7228 C CA . TRP B 1 169 ? 25.016 -28.75 -13.578 1 92.94 169 TRP B CA 1
ATOM 7229 C C . TRP B 1 169 ? 25.766 -27.844 -14.547 1 92.94 169 TRP B C 1
ATOM 7231 O O . TRP B 1 169 ? 25.172 -27.266 -15.453 1 92.94 169 TRP B O 1
ATOM 7241 N N . SER B 1 170 ? 27.141 -27.703 -14.414 1 92.62 170 SER B N 1
ATOM 7242 C CA . SER B 1 170 ? 27.969 -26.891 -15.289 1 92.62 170 SER B CA 1
ATOM 7243 C C . SER B 1 170 ? 27.984 -27.438 -16.719 1 92.62 170 SER B C 1
ATOM 7245 O O . SER B 1 170 ? 28.359 -26.75 -17.656 1 92.62 170 SER B O 1
ATOM 7247 N N . TYR B 1 171 ? 27.641 -28.656 -16.797 1 94.69 171 TYR B N 1
ATOM 7248 C CA . TYR B 1 171 ? 27.531 -29.297 -18.109 1 94.69 171 TYR B CA 1
ATOM 7249 C C . TYR B 1 171 ? 26.125 -29.125 -18.672 1 94.69 171 TYR B C 1
ATOM 7251 O O . TYR B 1 171 ? 25.953 -28.859 -19.875 1 94.69 171 TYR B O 1
ATOM 7259 N N . ILE B 1 172 ? 25.141 -29.281 -17.875 1 95.06 172 ILE B N 1
ATOM 7260 C CA . ILE B 1 172 ? 23.75 -29.375 -18.281 1 95.06 172 ILE B CA 1
ATOM 7261 C C . ILE B 1 172 ? 23.188 -27.984 -18.578 1 95.06 172 ILE B C 1
ATOM 7263 O O . ILE B 1 172 ? 22.609 -27.75 -19.641 1 95.06 172 ILE B O 1
ATOM 7267 N N . LEU B 1 173 ? 23.359 -27.031 -17.75 1 95.38 173 LEU B N 1
ATOM 7268 C CA . LEU B 1 173 ? 22.641 -25.75 -17.781 1 95.38 173 LEU B CA 1
ATOM 7269 C C . LEU B 1 173 ? 23.094 -24.922 -18.984 1 95.38 173 LEU B C 1
ATOM 7271 O O . LEU B 1 173 ? 22.25 -24.391 -19.719 1 95.38 173 LEU B O 1
ATOM 7275 N N . PRO B 1 174 ? 24.391 -24.812 -19.25 1 95.62 174 PRO B N 1
ATOM 7276 C CA . PRO B 1 174 ? 24.766 -24.062 -20.438 1 95.62 174 PRO B CA 1
ATOM 7277 C C . PRO B 1 174 ? 24.141 -24.625 -21.719 1 95.62 174 PRO B C 1
ATOM 7279 O O . PRO B 1 174 ? 23.75 -23.859 -22.609 1 95.62 174 PRO B O 1
ATOM 7282 N N . ARG B 1 175 ? 24.047 -25.922 -21.859 1 96.5 175 ARG B N 1
ATOM 7283 C CA . ARG B 1 175 ? 23.469 -26.562 -23.031 1 96.5 175 ARG B CA 1
ATOM 7284 C C . ARG B 1 175 ? 21.969 -26.312 -23.109 1 96.5 175 ARG B C 1
ATOM 7286 O O . ARG B 1 175 ? 21.438 -26.047 -24.188 1 96.5 175 ARG B O 1
ATOM 7293 N N . LEU B 1 176 ? 21.328 -26.438 -21.953 1 96.06 176 LEU B N 1
ATOM 7294 C CA . LEU B 1 176 ? 19.906 -26.109 -21.891 1 96.06 176 LEU B CA 1
ATOM 7295 C C . LEU B 1 176 ? 19.672 -24.656 -22.281 1 96.06 176 LEU B C 1
ATOM 7297 O O . LEU B 1 176 ? 18.719 -24.359 -23.016 1 96.06 176 LEU B O 1
ATOM 7301 N N . PHE B 1 177 ? 20.469 -23.719 -21.828 1 97.12 177 PHE B N 1
ATOM 7302 C CA . PHE B 1 177 ? 20.297 -22.297 -22.062 1 97.12 177 PHE B CA 1
ATOM 7303 C C . PHE B 1 177 ? 20.625 -21.938 -23.5 1 97.12 177 PHE B C 1
ATOM 7305 O O . PHE B 1 177 ? 20.078 -21 -24.062 1 97.12 177 PHE B O 1
ATOM 7312 N N . LYS B 1 178 ? 21.531 -22.703 -24.078 1 97.31 178 LYS B N 1
ATOM 7313 C CA . LYS B 1 178 ? 21.75 -22.562 -25.516 1 97.31 178 LYS B CA 1
ATOM 7314 C C . LYS B 1 178 ? 20.5 -22.922 -26.297 1 97.31 178 LYS B C 1
ATOM 7316 O O . LYS B 1 178 ? 20.109 -22.219 -27.234 1 97.31 178 LYS B O 1
ATOM 7321 N N . GLU B 1 179 ? 19.906 -24.047 -25.875 1 96.62 179 GLU B N 1
ATOM 7322 C CA . GLU B 1 179 ? 18.672 -24.469 -26.516 1 96.62 179 GLU B CA 1
ATOM 7323 C C . GLU B 1 179 ? 17.609 -23.375 -26.453 1 96.62 179 GLU B C 1
ATOM 7325 O O . GLU B 1 179 ? 16.844 -23.188 -27.406 1 96.62 179 GLU B O 1
ATOM 7330 N N . TYR B 1 180 ? 17.516 -22.641 -25.375 1 96.88 180 TYR B N 1
ATOM 7331 C CA . TYR B 1 180 ? 16.516 -21.609 -25.156 1 96.88 180 TYR B CA 1
ATOM 7332 C C . TYR B 1 180 ? 16.984 -20.266 -25.688 1 96.88 180 TYR B C 1
ATOM 7334 O O . TYR B 1 180 ? 16.188 -19.328 -25.828 1 96.88 180 TYR B O 1
ATOM 7342 N N . ASN B 1 181 ? 18.234 -20.109 -25.953 1 97.44 181 ASN B N 1
ATOM 7343 C CA . ASN B 1 181 ? 18.875 -18.875 -26.391 1 97.44 181 ASN B CA 1
ATOM 7344 C C . ASN B 1 181 ? 18.969 -17.844 -25.266 1 97.44 181 ASN B C 1
ATOM 7346 O O . ASN B 1 181 ? 18.688 -16.672 -25.469 1 97.44 181 ASN B O 1
ATOM 7350 N N . VAL B 1 182 ? 19.234 -18.281 -24.094 1 97.56 182 VAL B N 1
ATOM 7351 C CA . VAL B 1 182 ? 19.406 -17.453 -22.906 1 97.56 182 VAL B CA 1
ATOM 7352 C C . VAL B 1 182 ? 20.75 -16.734 -22.969 1 97.56 182 VAL B C 1
ATOM 7354 O O . VAL B 1 182 ? 21.703 -17.25 -23.578 1 97.56 182 VAL B O 1
ATOM 7357 N N . ASP B 1 183 ? 20.859 -15.586 -22.328 1 97.19 183 ASP B N 1
ATOM 7358 C CA . ASP B 1 183 ? 22.047 -14.766 -22.484 1 97.19 183 ASP B CA 1
ATOM 7359 C C . ASP B 1 183 ? 22.969 -14.898 -21.266 1 97.19 183 ASP B C 1
ATOM 7361 O O . ASP B 1 183 ? 24.156 -14.562 -21.328 1 97.19 183 ASP B O 1
ATOM 7365 N N . GLY B 1 184 ? 22.391 -15.32 -20.188 1 95.25 184 GLY B N 1
ATOM 7366 C CA . GLY B 1 184 ? 23.219 -15.398 -19 1 95.25 184 GLY B CA 1
ATOM 7367 C C . GLY B 1 184 ? 22.609 -16.25 -17.906 1 95.25 184 GLY B C 1
ATOM 7368 O O . GLY B 1 184 ? 21.5 -16.781 -18.062 1 95.25 184 GLY B O 1
ATOM 7369 N N . VAL B 1 185 ? 23.406 -16.422 -16.797 1 93.19 185 VAL B N 1
ATOM 7370 C CA . VAL B 1 185 ? 23 -17.234 -15.656 1 93.19 185 VAL B CA 1
ATOM 7371 C C . VAL B 1 185 ? 23.234 -16.453 -14.367 1 93.19 185 VAL B C 1
ATOM 7373 O O . VAL B 1 185 ? 24.281 -15.828 -14.195 1 93.19 185 VAL B O 1
ATOM 7376 N N . ARG B 1 186 ? 22.219 -16.453 -13.562 1 91.12 186 ARG B N 1
ATOM 7377 C CA . ARG B 1 186 ? 22.344 -15.852 -12.234 1 91.12 186 ARG B CA 1
ATOM 7378 C C . ARG B 1 186 ? 22.203 -16.906 -11.141 1 91.12 186 ARG B C 1
ATOM 7380 O O . ARG B 1 186 ? 21.344 -17.781 -11.219 1 91.12 186 ARG B O 1
ATOM 7387 N N . ALA B 1 187 ? 23.062 -16.875 -10.109 1 86.06 187 ALA B N 1
ATOM 7388 C CA . ALA B 1 187 ? 22.969 -17.828 -9.008 1 86.06 187 ALA B CA 1
ATOM 7389 C C . ALA B 1 187 ? 23.266 -17.156 -7.672 1 86.06 187 ALA B C 1
ATOM 7391 O O . ALA B 1 187 ? 24 -16.156 -7.621 1 86.06 187 ALA B O 1
ATOM 7392 N N . ASP B 1 188 ? 22.672 -17.672 -6.633 1 78.69 188 ASP B N 1
ATOM 7393 C CA . ASP B 1 188 ? 22.922 -17.188 -5.285 1 78.69 188 ASP B CA 1
ATOM 7394 C C . ASP B 1 188 ? 24.172 -17.828 -4.688 1 78.69 188 ASP B C 1
ATOM 7396 O O . ASP B 1 188 ? 24.109 -18.422 -3.605 1 78.69 188 ASP B O 1
ATOM 7400 N N . ILE B 1 189 ? 25.203 -17.766 -5.383 1 77.69 189 ILE B N 1
ATOM 7401 C CA . ILE B 1 189 ? 26.484 -18.312 -4.949 1 77.69 189 ILE B CA 1
ATOM 7402 C C . ILE B 1 189 ? 27.562 -17.234 -5.035 1 77.69 189 ILE B C 1
ATOM 7404 O O . ILE B 1 189 ? 27.375 -16.219 -5.707 1 77.69 189 ILE B O 1
ATOM 7408 N N . ALA B 1 190 ? 28.641 -17.5 -4.371 1 73.38 190 ALA B N 1
ATOM 7409 C CA . ALA B 1 190 ? 29.719 -16.531 -4.32 1 73.38 190 ALA B CA 1
ATOM 7410 C C . ALA B 1 190 ? 30.469 -16.469 -5.648 1 73.38 190 ALA B C 1
ATOM 7412 O O . ALA B 1 190 ? 31.016 -15.414 -6.012 1 73.38 190 ALA B O 1
ATOM 7413 N N . TYR B 1 191 ? 30.547 -17.625 -6.355 1 77.69 191 TYR B N 1
ATOM 7414 C CA . TYR B 1 191 ? 31.25 -17.656 -7.637 1 77.69 191 TYR B CA 1
ATOM 7415 C C . TYR B 1 191 ? 30.828 -18.859 -8.461 1 77.69 191 TYR B C 1
ATOM 7417 O O . TYR B 1 191 ? 30.391 -19.875 -7.906 1 77.69 191 TYR B O 1
ATOM 7425 N N . PHE B 1 192 ? 31 -18.781 -9.734 1 82.31 192 PHE B N 1
ATOM 7426 C CA . PHE B 1 192 ? 30.828 -19.906 -10.648 1 82.31 192 PHE B CA 1
ATOM 7427 C C . PHE B 1 192 ? 32.156 -20.609 -10.914 1 82.31 192 PHE B C 1
ATOM 7429 O O . PHE B 1 192 ? 33.188 -19.953 -11.039 1 82.31 192 PHE B O 1
ATOM 7436 N N . THR B 1 193 ? 32.094 -21.891 -10.992 1 79.62 193 THR B N 1
ATOM 7437 C CA . THR B 1 193 ? 33.312 -22.641 -11.312 1 79.62 193 THR B CA 1
ATOM 7438 C C . THR B 1 193 ? 33.688 -22.453 -12.789 1 79.62 193 THR B C 1
ATOM 7440 O O . THR B 1 193 ? 32.812 -22.141 -13.609 1 79.62 193 THR B O 1
ATOM 7443 N N . GLN B 1 194 ? 34.906 -22.641 -13.094 1 81 194 GLN B N 1
ATOM 7444 C CA . GLN B 1 194 ? 35.438 -22.438 -14.438 1 81 194 GLN B CA 1
ATOM 7445 C C . GLN B 1 194 ? 34.75 -23.344 -15.445 1 81 194 GLN B C 1
ATOM 7447 O O . GLN B 1 194 ? 34.625 -22.984 -16.625 1 81 194 GLN B O 1
ATOM 7452 N N . ASP B 1 195 ? 34.312 -24.438 -14.992 1 86.5 195 ASP B N 1
ATOM 7453 C CA . ASP B 1 195 ? 33.656 -25.391 -15.883 1 86.5 195 ASP B CA 1
ATOM 7454 C C . ASP B 1 195 ? 32.406 -24.797 -16.531 1 86.5 195 ASP B C 1
ATOM 7456 O O . ASP B 1 195 ? 32.094 -25.094 -17.672 1 86.5 195 ASP B O 1
ATOM 7460 N N . PHE B 1 196 ? 31.688 -23.969 -15.797 1 89.44 196 PHE B N 1
ATOM 7461 C CA . PHE B 1 196 ? 30.531 -23.297 -16.375 1 89.44 196 PHE B CA 1
ATOM 7462 C C . PHE B 1 196 ? 30.922 -22.469 -17.594 1 89.44 196 PHE B C 1
ATOM 7464 O O . PHE B 1 196 ? 30.297 -22.562 -18.656 1 89.44 196 PHE B O 1
ATOM 7471 N N . TRP B 1 197 ? 31.969 -21.703 -17.438 1 87.12 197 TRP B N 1
ATOM 7472 C CA . TRP B 1 197 ? 32.469 -20.812 -18.484 1 87.12 197 TRP B CA 1
ATOM 7473 C C . TRP B 1 197 ? 33 -21.609 -19.672 1 87.12 197 TRP B C 1
ATOM 7475 O O . TRP B 1 197 ? 32.625 -21.359 -20.812 1 87.12 197 TRP B O 1
ATOM 7485 N N . MET B 1 198 ? 33.844 -22.547 -19.406 1 88.56 198 MET B N 1
ATOM 7486 C CA . MET B 1 198 ? 34.5 -23.328 -20.453 1 88.56 198 MET B CA 1
ATOM 7487 C C . MET B 1 198 ? 33.469 -24.125 -21.25 1 88.56 198 MET B C 1
ATOM 7489 O O . MET B 1 198 ? 33.594 -24.234 -22.484 1 88.56 198 MET B O 1
ATOM 7493 N N . ASN B 1 199 ? 32.5 -24.656 -20.562 1 91.88 199 ASN B N 1
ATOM 7494 C CA . ASN B 1 199 ? 31.469 -25.406 -21.25 1 91.88 199 ASN B CA 1
ATOM 7495 C C . ASN B 1 199 ? 30.641 -24.5 -22.156 1 91.88 199 ASN B C 1
ATOM 7497 O O . ASN B 1 199 ? 30.266 -24.891 -23.266 1 91.88 199 ASN B O 1
ATOM 7501 N N . SER B 1 200 ? 30.359 -23.312 -21.688 1 92.88 200 SER B N 1
ATOM 7502 C CA . SER B 1 200 ? 29.594 -22.375 -22.5 1 92.88 200 SER B CA 1
ATOM 7503 C C . SER B 1 200 ? 30.344 -22 -23.766 1 92.88 200 SER B C 1
ATOM 7505 O O . SER B 1 200 ? 29.734 -21.844 -24.828 1 92.88 200 SER B O 1
ATOM 7507 N N . LEU B 1 201 ? 31.672 -21.875 -23.703 1 91.31 201 LEU B N 1
ATOM 7508 C CA . LEU B 1 201 ? 32.5 -21.578 -24.859 1 91.31 201 LEU B CA 1
ATOM 7509 C C . LEU B 1 201 ? 32.531 -22.766 -25.828 1 91.31 201 LEU B C 1
ATOM 7511 O O . LEU B 1 201 ? 32.438 -22.578 -27.047 1 91.31 201 LEU B O 1
ATOM 7515 N N . ALA B 1 202 ? 32.688 -23.891 -25.219 1 94.19 202 ALA B N 1
ATOM 7516 C CA . ALA B 1 202 ? 32.875 -25.109 -26.016 1 94.19 202 ALA B CA 1
ATOM 7517 C C . ALA B 1 202 ? 31.672 -25.359 -26.906 1 94.19 202 ALA B C 1
ATOM 7519 O O . ALA B 1 202 ? 31.812 -25.891 -28.016 1 94.19 202 ALA B O 1
ATOM 7520 N N . ILE B 1 203 ? 30.562 -25 -26.406 1 96.38 203 ILE B N 1
ATOM 7521 C CA . ILE B 1 203 ? 29.359 -25.297 -27.172 1 96.38 203 ILE B CA 1
ATOM 7522 C C . ILE B 1 203 ? 28.984 -24.109 -28.047 1 96.38 203 ILE B C 1
ATOM 7524 O O . ILE B 1 203 ? 27.938 -24.125 -28.703 1 96.38 203 ILE B O 1
ATOM 7528 N N . GLY B 1 204 ? 29.766 -23.062 -28.047 1 94.81 204 GLY B N 1
ATOM 7529 C CA . GLY B 1 204 ? 29.578 -21.906 -28.922 1 94.81 204 GLY B CA 1
ATOM 7530 C C . GLY B 1 204 ? 28.484 -20.969 -28.438 1 94.81 204 GLY B C 1
ATOM 7531 O O . GLY B 1 204 ? 27.828 -20.312 -29.25 1 94.81 204 GLY B O 1
ATOM 7532 N N . HIS B 1 205 ? 28.203 -21.016 -27.234 1 96.12 205 HIS B N 1
ATOM 7533 C CA . HIS B 1 205 ? 27.188 -20.156 -26.656 1 96.12 205 HIS B CA 1
ATOM 7534 C C . HIS B 1 205 ? 27.672 -19.516 -25.359 1 96.12 205 HIS B C 1
ATOM 7536 O O . HIS B 1 205 ? 27.172 -19.828 -24.281 1 96.12 205 HIS B O 1
ATOM 7542 N N . PRO B 1 206 ? 28.594 -18.547 -25.484 1 93.25 206 PRO B N 1
ATOM 7543 C CA . PRO B 1 206 ? 29.094 -17.891 -24.281 1 93.25 206 PRO B CA 1
ATOM 7544 C C . PRO B 1 206 ? 27.984 -17.219 -23.469 1 93.25 206 PRO B C 1
ATOM 7546 O O . PRO B 1 206 ? 27.094 -16.578 -24.047 1 93.25 206 PRO B O 1
ATOM 7549 N N . LEU B 1 207 ? 28 -17.391 -22.172 1 93.62 207 LEU B N 1
ATOM 7550 C CA . LEU B 1 207 ? 26.984 -16.859 -21.266 1 93.62 207 LEU B CA 1
ATOM 7551 C C . LEU B 1 207 ? 27.609 -15.867 -20.281 1 93.62 207 LEU B C 1
ATOM 7553 O O . LEU B 1 207 ? 28.797 -15.945 -19.984 1 93.62 207 LEU B O 1
ATOM 7557 N N . VAL B 1 208 ? 26.797 -14.906 -19.875 1 92 208 VAL B N 1
ATOM 7558 C CA . VAL B 1 208 ? 27.172 -14.062 -18.75 1 92 208 VAL B CA 1
ATOM 7559 C C . VAL B 1 208 ? 26.828 -14.773 -17.438 1 92 208 VAL B C 1
ATOM 7561 O O . VAL B 1 208 ? 25.781 -15.406 -17.328 1 92 208 VAL B O 1
ATOM 7564 N N . PHE B 1 209 ? 27.75 -14.734 -16.484 1 89.44 209 PHE B N 1
ATOM 7565 C CA . PHE B 1 209 ? 27.531 -15.367 -15.195 1 89.44 209 PHE B CA 1
ATOM 7566 C C . PHE B 1 209 ? 27.469 -14.32 -14.086 1 89.44 209 PHE B C 1
ATOM 7568 O O . PHE B 1 209 ? 28.406 -13.547 -13.898 1 89.44 209 PHE B O 1
ATOM 7575 N N . GLN B 1 210 ? 26.328 -14.273 -13.445 1 87 210 GLN B N 1
ATOM 7576 C CA . GLN B 1 210 ? 26.109 -13.328 -12.352 1 87 210 GLN B CA 1
ATOM 7577 C C . GLN B 1 210 ? 26.016 -14.055 -11.016 1 87 210 GLN B C 1
ATOM 7579 O O . GLN B 1 210 ? 25.078 -14.836 -10.797 1 87 210 GLN B O 1
ATOM 7584 N N . SER B 1 211 ? 26.938 -13.82 -10.125 1 82.38 211 SER B N 1
ATOM 7585 C CA . SER B 1 211 ? 26.938 -14.406 -8.789 1 82.38 211 SER B CA 1
ATOM 7586 C C . SER B 1 211 ? 26.5 -13.391 -7.738 1 82.38 211 SER B C 1
ATOM 7588 O O . SER B 1 211 ? 26.328 -12.211 -8.047 1 82.38 211 SER B O 1
ATOM 7590 N N . GLU B 1 212 ? 26.078 -13.906 -6.547 1 73.69 212 GLU B N 1
ATOM 7591 C CA . GLU B 1 212 ? 25.688 -13.047 -5.434 1 73.69 212 GLU B CA 1
ATOM 7592 C C . GLU B 1 212 ? 26.75 -13.031 -4.348 1 73.69 212 GLU B C 1
ATOM 7594 O O . GLU B 1 212 ? 27 -14.039 -3.691 1 73.69 212 GLU B O 1
ATOM 7599 N N . ALA B 1 213 ? 27.453 -11.977 -4.301 1 61.78 213 ALA B N 1
ATOM 7600 C CA . ALA B 1 213 ? 28.453 -11.891 -3.24 1 61.78 213 ALA B CA 1
ATOM 7601 C C . ALA B 1 213 ? 27.906 -11.172 -2.016 1 61.78 213 ALA B C 1
ATOM 7603 O O . ALA B 1 213 ? 27.453 -10.031 -2.109 1 61.78 213 ALA B O 1
ATOM 7604 N N . ASN B 1 214 ? 27.453 -11.859 -1.074 1 59.41 214 ASN B N 1
ATOM 7605 C CA . ASN B 1 214 ? 27.062 -11.266 0.2 1 59.41 214 ASN B CA 1
ATOM 7606 C C . ASN B 1 214 ? 27.891 -11.812 1.354 1 59.41 214 ASN B C 1
ATOM 7608 O O . ASN B 1 214 ? 28.938 -12.438 1.131 1 59.41 214 ASN B O 1
ATOM 7612 N N . ASN B 1 215 ? 27.672 -11.234 2.529 1 53.94 215 ASN B N 1
ATOM 7613 C CA . ASN B 1 215 ? 28.406 -11.68 3.705 1 53.94 215 ASN B CA 1
ATOM 7614 C C . ASN B 1 215 ? 28.422 -13.195 3.818 1 53.94 215 ASN B C 1
ATOM 7616 O O . ASN B 1 215 ? 29.406 -13.781 4.297 1 53.94 215 ASN B O 1
ATOM 7620 N N . LYS B 1 216 ? 27.438 -13.664 3.305 1 53.09 216 LYS B N 1
ATOM 7621 C CA . LYS B 1 216 ? 27.312 -15.117 3.43 1 53.09 216 LYS B CA 1
ATOM 7622 C C . LYS B 1 216 ? 28.141 -15.828 2.365 1 53.09 216 LYS B C 1
ATOM 7624 O O . LYS B 1 216 ? 28.719 -16.875 2.629 1 53.09 216 LYS B O 1
ATOM 7629 N N . ASN B 1 217 ? 28.109 -15.211 1.212 1 51.97 217 ASN B N 1
ATOM 7630 C CA . ASN B 1 217 ? 28.812 -15.781 0.07 1 51.97 217 ASN B CA 1
ATOM 7631 C C . ASN B 1 217 ? 30.109 -15.039 -0.221 1 51.97 217 ASN B C 1
ATOM 7633 O O . ASN B 1 217 ? 30.125 -14.086 -1.005 1 51.97 217 ASN B O 1
ATOM 7637 N N . ASN B 1 218 ? 31.094 -15.266 0.65 1 52.12 218 ASN B N 1
ATOM 7638 C CA . ASN B 1 218 ? 32.344 -14.539 0.578 1 52.12 218 ASN B CA 1
ATOM 7639 C C . ASN B 1 218 ? 33.25 -15.07 -0.539 1 52.12 218 ASN B C 1
ATOM 7641 O O . ASN B 1 218 ? 33.344 -16.281 -0.727 1 52.12 218 ASN B O 1
ATOM 7645 N N . LEU B 1 219 ? 33.656 -14.203 -1.391 1 50.75 219 LEU B N 1
ATOM 7646 C CA . LEU B 1 219 ? 34.531 -14.484 -2.508 1 50.75 219 LEU B CA 1
ATOM 7647 C C . LEU B 1 219 ? 35.844 -15.141 -2.02 1 50.75 219 LEU B C 1
ATOM 7649 O O . LEU B 1 219 ? 36.625 -15.648 -2.822 1 50.75 219 LEU B O 1
ATOM 7653 N N . ASN B 1 220 ? 36.062 -14.883 -0.757 1 49.19 220 ASN B N 1
ATOM 7654 C CA . ASN B 1 220 ? 37.344 -15.422 -0.337 1 49.19 220 ASN B CA 1
ATOM 7655 C C . ASN B 1 220 ? 37.469 -16.906 -0.631 1 49.19 220 ASN B C 1
ATOM 7657 O O . ASN B 1 220 ? 38.562 -17.484 -0.578 1 49.19 220 ASN B O 1
ATOM 7661 N N . GLN B 1 221 ? 36.344 -17.406 -0.955 1 49 221 GLN B N 1
ATOM 7662 C CA . GLN B 1 221 ? 36.406 -18.844 -1.167 1 49 221 GLN B CA 1
ATOM 7663 C C . GLN B 1 221 ? 36.594 -19.172 -2.645 1 49 221 GLN B C 1
ATOM 7665 O O . GLN B 1 221 ? 36.75 -20.344 -3.006 1 49 221 GLN B O 1
ATOM 7670 N N . ALA B 1 222 ? 36.438 -18.234 -3.459 1 50.31 222 ALA B N 1
ATOM 7671 C CA . ALA B 1 222 ? 36.625 -18.531 -4.875 1 50.31 222 ALA B CA 1
ATOM 7672 C C . ALA B 1 222 ? 38.094 -18.75 -5.199 1 50.31 222 ALA B C 1
ATOM 7674 O O . ALA B 1 222 ? 38.969 -18.125 -4.598 1 50.31 222 ALA B O 1
ATOM 7675 N N . SER B 1 223 ? 38.406 -19.844 -5.73 1 48.41 223 SER B N 1
ATOM 7676 C CA . SER B 1 223 ? 39.781 -19.984 -6.207 1 48.41 223 SER B CA 1
ATOM 7677 C C . SER B 1 223 ? 40.219 -18.75 -6.984 1 48.41 223 SER B C 1
ATOM 7679 O O . SER B 1 223 ? 39.406 -18.062 -7.598 1 48.41 223 SER B O 1
ATOM 7681 N N . LYS B 1 224 ? 41.344 -18.125 -6.699 1 49.09 224 LYS B N 1
ATOM 7682 C CA . LYS B 1 224 ? 42 -16.969 -7.301 1 49.09 224 LYS B CA 1
ATOM 7683 C C . LYS B 1 224 ? 41.656 -16.859 -8.781 1 49.09 224 LYS B C 1
ATOM 7685 O O . LYS B 1 224 ? 41.531 -15.758 -9.32 1 49.09 224 LYS B O 1
ATOM 7690 N N . MET B 1 225 ? 41.562 -17.922 -9.43 1 45.81 225 MET B N 1
ATOM 7691 C CA . MET B 1 225 ? 41.344 -18 -10.867 1 45.81 225 MET B CA 1
ATOM 7692 C C . MET B 1 225 ? 39.875 -17.672 -11.195 1 45.81 225 MET B C 1
ATOM 7694 O O . MET B 1 225 ? 39.562 -17.219 -12.305 1 45.81 225 MET B O 1
ATOM 7698 N N . ASP B 1 226 ? 38.969 -17.984 -10.391 1 49 226 ASP B N 1
ATOM 7699 C CA . ASP B 1 226 ? 37.531 -17.969 -10.664 1 49 226 ASP B CA 1
ATOM 7700 C C . ASP B 1 226 ? 37 -16.531 -10.742 1 49 226 ASP B C 1
ATOM 7702 O O . ASP B 1 226 ? 36.125 -16.234 -11.562 1 49 226 ASP B O 1
ATOM 7706 N N . ASP B 1 227 ? 37.406 -15.648 -9.883 1 48.62 227 ASP B N 1
ATOM 7707 C CA . ASP B 1 227 ? 36.906 -14.273 -9.844 1 48.62 227 ASP B CA 1
ATOM 7708 C C . ASP B 1 227 ? 37.219 -13.539 -11.141 1 48.62 227 ASP B C 1
ATOM 7710 O O . ASP B 1 227 ? 36.406 -12.727 -11.617 1 48.62 227 ASP B O 1
ATOM 7714 N N . THR B 1 228 ? 38.469 -13.664 -11.602 1 42.72 228 THR B N 1
ATOM 7715 C CA . THR B 1 228 ? 39.031 -12.922 -12.734 1 42.72 228 THR B CA 1
ATOM 7716 C C . THR B 1 228 ? 38.281 -13.289 -14.023 1 42.72 228 THR B C 1
ATOM 7718 O O . THR B 1 228 ? 38.125 -12.445 -14.914 1 42.72 228 THR B O 1
ATOM 7721 N N . TYR B 1 229 ? 37.938 -14.57 -14.164 1 44.78 229 TYR B N 1
ATOM 7722 C CA . TYR B 1 229 ? 37.469 -15.047 -15.461 1 44.78 229 TYR B CA 1
ATOM 7723 C C . TYR B 1 229 ? 35.938 -14.906 -15.555 1 44.78 229 TYR B C 1
ATOM 7725 O O . TYR B 1 229 ? 35.406 -14.672 -16.641 1 44.78 229 TYR B O 1
ATOM 7733 N N . ILE B 1 230 ? 35.344 -15.078 -14.344 1 45.03 230 ILE B N 1
ATOM 7734 C CA . ILE B 1 230 ? 33.906 -15.258 -14.406 1 45.03 230 ILE B CA 1
ATOM 7735 C C . ILE B 1 230 ? 33.188 -13.945 -14.07 1 45.03 230 ILE B C 1
ATOM 7737 O O . ILE B 1 230 ? 33.531 -13.281 -13.086 1 45.03 230 ILE B O 1
ATOM 7741 N N . LEU B 1 231 ? 32.781 -13.219 -14.992 1 43.03 231 LEU B N 1
ATOM 7742 C CA . LEU B 1 231 ? 31.953 -12.031 -14.844 1 43.03 231 LEU B CA 1
ATOM 7743 C C . LEU B 1 231 ? 30.938 -12.211 -13.734 1 43.03 231 LEU B C 1
ATOM 7745 O O . LEU B 1 231 ? 29.859 -12.797 -13.953 1 43.03 231 LEU B O 1
ATOM 7749 N N . GLN B 1 232 ? 31.359 -12.258 -12.406 1 43.78 232 GLN B N 1
ATOM 7750 C CA . GLN B 1 232 ? 30.453 -12.508 -11.289 1 43.78 232 GLN B CA 1
ATOM 7751 C C . GLN B 1 232 ? 29.781 -11.219 -10.82 1 43.78 232 GLN B C 1
ATOM 7753 O O . GLN B 1 232 ? 30.406 -10.164 -10.781 1 43.78 232 GLN B O 1
ATOM 7758 N N . TRP B 1 233 ? 28.453 -11.195 -10.914 1 40.75 233 TRP B N 1
ATOM 7759 C CA . TRP B 1 233 ? 27.688 -10.062 -10.414 1 40.75 233 TRP B CA 1
ATOM 7760 C C . TRP B 1 233 ? 27.281 -10.281 -8.961 1 40.75 233 TRP B C 1
ATOM 7762 O O . TRP B 1 233 ? 27.141 -11.422 -8.508 1 40.75 233 TRP B O 1
ATOM 7772 N N . ASN B 1 234 ? 27.672 -9.344 -7.832 1 41.78 234 ASN B N 1
ATOM 7773 C CA . ASN B 1 234 ? 27.281 -9.508 -6.438 1 41.78 234 ASN B CA 1
ATOM 7774 C C . ASN B 1 234 ? 26.266 -8.453 -6.008 1 41.78 234 ASN B C 1
ATOM 7776 O O . ASN B 1 234 ? 26.109 -7.43 -6.68 1 41.78 234 ASN B O 1
ATOM 7780 N N . THR B 1 235 ? 25.188 -8.898 -4.977 1 45.72 235 THR B N 1
ATOM 7781 C CA . THR B 1 235 ? 24.328 -7.914 -4.332 1 45.72 235 THR B CA 1
ATOM 7782 C C . THR B 1 235 ? 25.031 -7.289 -3.127 1 45.72 235 THR B C 1
ATOM 7784 O O . THR B 1 235 ? 25.953 -7.891 -2.555 1 45.72 235 THR B O 1
ATOM 7787 N N . MET B 1 236 ? 25.234 -5.953 -2.816 1 47.16 236 MET B N 1
ATOM 7788 C CA . MET B 1 236 ? 25.953 -5.285 -1.731 1 47.16 236 MET B CA 1
ATOM 7789 C C . MET B 1 236 ? 24.984 -4.707 -0.711 1 47.16 236 MET B C 1
ATOM 7791 O O . MET B 1 236 ? 23.922 -4.207 -1.078 1 47.16 236 MET B O 1
ATOM 7795 N N . ASP B 1 237 ? 25.125 -5.125 0.581 1 52.16 237 ASP B N 1
ATOM 7796 C CA . ASP B 1 237 ? 24.422 -4.477 1.684 1 52.16 237 ASP B CA 1
ATOM 7797 C C . ASP B 1 237 ? 24.75 -2.986 1.737 1 52.16 237 ASP B C 1
ATOM 7799 O O . ASP B 1 237 ? 25.891 -2.582 1.524 1 52.16 237 ASP B O 1
ATOM 7803 N N . ILE B 1 238 ? 23.734 -1.995 1.566 1 57.69 238 ILE B N 1
ATOM 7804 C CA . ILE B 1 238 ? 23.875 -0.554 1.38 1 57.69 238 ILE B CA 1
ATOM 7805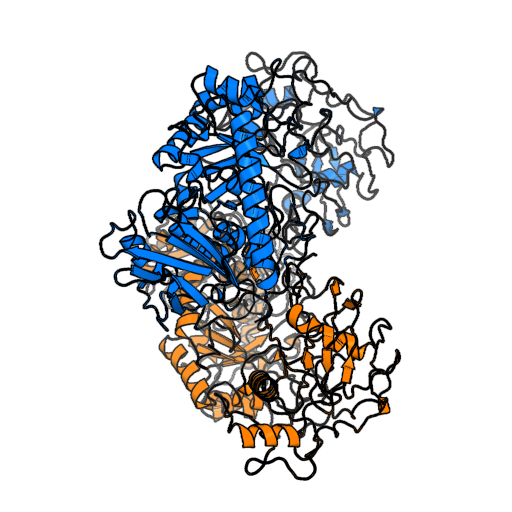 C C . ILE B 1 238 ? 23.641 0.162 2.707 1 57.69 238 ILE B C 1
ATOM 7807 O O . ILE B 1 238 ? 22.734 0.98 2.826 1 57.69 238 ILE B O 1
ATOM 7811 N N . CYS B 1 239 ? 24.359 -0.254 3.791 1 58.38 239 CYS B N 1
ATOM 7812 C CA . CYS B 1 239 ? 23.75 0.39 4.945 1 58.38 239 CYS B CA 1
ATOM 7813 C C . CYS B 1 239 ? 24.625 1.513 5.477 1 58.38 239 CYS B C 1
ATOM 7815 O O . CYS B 1 239 ? 24.438 1.981 6.602 1 58.38 239 CYS B O 1
ATOM 7817 N N . LYS B 1 240 ? 25.516 2.145 4.508 1 67.5 240 LYS B N 1
ATOM 7818 C CA . LYS B 1 240 ? 26.297 3.174 5.188 1 67.5 240 LYS B CA 1
ATOM 7819 C C . LYS B 1 240 ? 25.984 4.559 4.633 1 67.5 240 LYS B C 1
ATOM 7821 O O . LYS B 1 240 ? 25.547 4.691 3.49 1 67.5 240 LYS B O 1
ATOM 7826 N N . ARG B 1 241 ? 26.203 5.508 5.469 1 77.5 241 ARG B N 1
ATOM 7827 C CA . ARG B 1 241 ? 26.016 6.898 5.066 1 77.5 241 ARG B CA 1
ATOM 7828 C C . ARG B 1 241 ? 26.953 7.258 3.914 1 77.5 241 ARG B C 1
ATOM 7830 O O . ARG B 1 241 ? 26.5 7.793 2.895 1 77.5 241 ARG B O 1
ATOM 7837 N N . VAL B 1 242 ? 28.25 6.93 4.113 1 87.75 242 VAL B N 1
ATOM 7838 C CA . VAL B 1 242 ? 29.219 7.125 3.043 1 87.75 242 VAL B CA 1
ATOM 7839 C C . VAL B 1 242 ? 29.141 5.957 2.062 1 87.75 242 VAL B C 1
ATOM 7841 O O . VAL B 1 242 ? 29.312 4.797 2.457 1 87.75 242 VAL B O 1
ATOM 7844 N N . PRO B 1 243 ? 28.859 6.246 0.868 1 90.62 243 PRO B N 1
ATOM 7845 C CA . PRO B 1 243 ? 28.75 5.141 -0.086 1 90.62 243 PRO B CA 1
ATOM 7846 C C . PRO B 1 243 ? 30.047 4.359 -0.241 1 90.62 243 PRO B C 1
ATOM 7848 O O . PRO B 1 243 ? 31.125 4.953 -0.335 1 90.62 243 PRO B O 1
ATOM 7851 N N . THR B 1 244 ? 29.984 3.129 -0.264 1 90.06 244 THR B N 1
ATOM 7852 C CA . THR B 1 244 ? 31.141 2.283 -0.515 1 90.06 244 THR B CA 1
ATOM 7853 C C . THR B 1 244 ? 31.469 2.23 -2.006 1 90.06 244 THR B C 1
ATOM 7855 O O . THR B 1 244 ? 30.641 2.613 -2.836 1 90.06 244 THR B O 1
ATOM 7858 N N . VAL B 1 245 ? 32.719 1.826 -2.279 1 92.38 245 VAL B N 1
ATOM 7859 C CA . VAL B 1 245 ? 33.188 1.765 -3.66 1 92.38 245 VAL B CA 1
ATOM 7860 C C . VAL B 1 245 ? 33.281 0.308 -4.109 1 92.38 245 VAL B C 1
ATOM 7862 O O . VAL B 1 245 ? 33.781 -0.542 -3.371 1 92.38 245 VAL B O 1
ATOM 7865 N N . SER B 1 246 ? 32.781 0.068 -5.254 1 88.75 246 SER B N 1
ATOM 7866 C CA . SER B 1 246 ? 32.875 -1.278 -5.812 1 88.75 246 SER B CA 1
ATOM 7867 C C . SER B 1 246 ? 34.312 -1.664 -6.137 1 88.75 246 SER B C 1
ATOM 7869 O O . SER B 1 246 ? 34.906 -1.126 -7.07 1 88.75 246 SER B O 1
ATOM 7871 N N . THR B 1 247 ? 34.844 -2.656 -5.477 1 87.06 247 THR B N 1
ATOM 7872 C CA . THR B 1 247 ? 36.219 -3.025 -5.633 1 87.06 247 THR B CA 1
ATOM 7873 C C . THR B 1 247 ? 36.469 -3.754 -6.953 1 87.06 247 THR B C 1
ATOM 7875 O O . THR B 1 247 ? 37.5 -3.596 -7.59 1 87.06 247 THR B O 1
ATOM 7878 N N . ARG B 1 248 ? 35.5 -4.516 -7.375 1 84.12 248 ARG B N 1
ATOM 7879 C CA . ARG B 1 248 ? 35.656 -5.246 -8.625 1 84.12 248 ARG B CA 1
ATOM 7880 C C . ARG B 1 248 ? 35.75 -4.289 -9.812 1 84.12 248 ARG B C 1
ATOM 7882 O O . ARG B 1 248 ? 36.531 -4.516 -10.734 1 84.12 248 ARG B O 1
ATOM 7889 N N . LYS B 1 249 ? 34.969 -3.359 -9.766 1 88.75 249 LYS B N 1
ATOM 7890 C CA . LYS B 1 249 ? 35 -2.361 -10.828 1 88.75 249 LYS B CA 1
ATOM 7891 C C . LYS B 1 249 ? 36.312 -1.579 -10.781 1 88.75 249 LYS B C 1
ATOM 7893 O O . LYS B 1 249 ? 36.844 -1.171 -11.82 1 88.75 249 LYS B O 1
ATOM 7898 N N . LEU B 1 250 ? 36.844 -1.35 -9.617 1 89.06 250 LEU B N 1
ATOM 7899 C CA . LEU B 1 250 ? 38.125 -0.665 -9.484 1 89.06 250 LEU B CA 1
ATOM 7900 C C . LEU B 1 250 ? 39.25 -1.457 -10.172 1 89.06 250 LEU B C 1
ATOM 7902 O O . LEU B 1 250 ? 40.125 -0.875 -10.805 1 89.06 250 LEU B O 1
ATOM 7906 N N . ILE B 1 251 ? 39.125 -2.711 -10.031 1 86.44 251 ILE B N 1
ATOM 7907 C CA . ILE B 1 251 ? 40.156 -3.586 -10.578 1 86.44 251 ILE B CA 1
ATOM 7908 C C . ILE B 1 251 ? 39.938 -3.736 -12.086 1 86.44 251 ILE B C 1
ATOM 7910 O O . ILE B 1 251 ? 40.906 -3.645 -12.859 1 86.44 251 ILE B O 1
ATOM 7914 N N . GLU B 1 252 ? 38.688 -4.059 -12.43 1 86.94 252 GLU B N 1
ATOM 7915 C CA . GLU B 1 252 ? 38.281 -4.199 -13.82 1 86.94 252 GLU B CA 1
ATOM 7916 C C . GLU B 1 252 ? 37.094 -3.291 -14.133 1 86.94 252 GLU B C 1
ATOM 7918 O O . GLU B 1 252 ? 35.938 -3.678 -13.945 1 86.94 252 GLU B O 1
ATOM 7923 N N . PRO B 1 253 ? 37.406 -2.166 -14.719 1 89.75 253 PRO B N 1
ATOM 7924 C CA . PRO B 1 253 ? 36.375 -1.158 -14.914 1 89.75 253 PRO B CA 1
ATOM 7925 C C . PRO B 1 253 ? 35.219 -1.656 -15.797 1 89.75 253 PRO B C 1
ATOM 7927 O O . PRO B 1 253 ? 34.125 -1.121 -15.734 1 89.75 253 PRO B O 1
ATOM 7930 N N . ARG B 1 254 ? 35.438 -2.629 -16.625 1 91.19 254 ARG B N 1
ATOM 7931 C CA . ARG B 1 254 ? 34.406 -3.174 -17.5 1 91.19 254 ARG B CA 1
ATOM 7932 C C . ARG B 1 254 ? 33.5 -4.109 -16.734 1 91.19 254 ARG B C 1
ATOM 7934 O O . ARG B 1 254 ? 32.438 -4.508 -17.25 1 91.19 254 ARG B O 1
ATOM 7941 N N . HIS B 1 255 ? 33.812 -4.445 -15.547 1 87 255 HIS B N 1
ATOM 7942 C CA . HIS B 1 255 ? 33 -5.344 -14.734 1 87 255 HIS B CA 1
ATOM 7943 C C . HIS B 1 255 ? 31.734 -4.668 -14.266 1 87 255 HIS B C 1
ATOM 7945 O O . HIS B 1 255 ? 31.766 -3.6 -13.656 1 87 255 HIS B O 1
ATOM 7951 N N . MET B 1 256 ? 30.625 -5.324 -14.562 1 89.44 256 MET B N 1
ATOM 7952 C CA . MET B 1 256 ? 29.328 -4.797 -14.141 1 89.44 256 MET B CA 1
ATOM 7953 C C . MET B 1 256 ? 28.875 -5.465 -12.844 1 89.44 256 MET B C 1
ATOM 7955 O O . MET B 1 256 ? 28.875 -6.695 -12.742 1 89.44 256 MET B O 1
ATOM 7959 N N . THR B 1 257 ? 28.656 -4.66 -11.867 1 85.62 257 THR B N 1
ATOM 7960 C CA . THR B 1 257 ? 28.031 -5.086 -10.625 1 85.62 257 THR B CA 1
ATOM 7961 C C . THR B 1 257 ? 26.641 -4.473 -10.477 1 85.62 257 THR B C 1
ATOM 7963 O O . THR B 1 257 ? 26.422 -3.33 -10.875 1 85.62 257 THR B O 1
ATOM 7966 N N . HIS B 1 258 ? 25.688 -5.273 -10 1 89.56 258 HIS B N 1
ATOM 7967 C CA . HIS B 1 258 ? 24.344 -4.75 -9.734 1 89.56 258 HIS B CA 1
ATOM 7968 C C . HIS B 1 258 ? 24.109 -4.609 -8.234 1 89.56 258 HIS B C 1
ATOM 7970 O O . HIS B 1 258 ? 24.266 -5.57 -7.477 1 89.56 258 HIS B O 1
ATOM 7976 N N . SER B 1 259 ? 23.797 -3.381 -7.832 1 87.19 259 SER B N 1
ATOM 7977 C CA . SER B 1 259 ? 23.312 -3.199 -6.469 1 87.19 259 SER B CA 1
ATOM 7978 C C . SER B 1 259 ? 21.938 -3.844 -6.281 1 87.19 259 SER B C 1
ATOM 7980 O O . SER B 1 259 ? 21.078 -3.738 -7.152 1 87.19 259 SER B O 1
ATOM 7982 N N . SER B 1 260 ? 21.797 -4.59 -5.152 1 87.06 260 SER B N 1
ATOM 7983 C CA . SER B 1 260 ? 20.547 -5.301 -4.965 1 87.06 260 SER B CA 1
ATOM 7984 C C . SER B 1 260 ? 20.141 -5.324 -3.496 1 87.06 260 SER B C 1
ATOM 7986 O O . SER B 1 260 ? 20.984 -5.484 -2.615 1 87.06 260 SER B O 1
ATOM 7988 N N . ASP B 1 261 ? 18.922 -5.043 -3.236 1 83.69 261 ASP B N 1
ATOM 7989 C CA . ASP B 1 261 ? 18.234 -5.227 -1.959 1 83.69 261 ASP B CA 1
ATOM 7990 C C . ASP B 1 261 ? 16.781 -5.68 -2.168 1 83.69 261 ASP B C 1
ATOM 7992 O O . ASP B 1 261 ? 15.906 -4.855 -2.416 1 83.69 261 ASP B O 1
ATOM 7996 N N . LYS B 1 262 ? 16.562 -6.922 -1.993 1 81.12 262 LYS B N 1
ATOM 7997 C CA . LYS B 1 262 ? 15.312 -7.574 -2.355 1 81.12 262 LYS B CA 1
ATOM 7998 C C . LYS B 1 262 ? 14.156 -7.039 -1.521 1 81.12 262 LYS B C 1
ATOM 8000 O O . LYS B 1 262 ? 13.039 -6.887 -2.023 1 81.12 262 LYS B O 1
ATOM 8005 N N . TRP B 1 263 ? 14.328 -6.684 -0.361 1 80.94 263 TRP B N 1
ATOM 8006 C CA . TRP B 1 263 ? 13.211 -6.469 0.552 1 80.94 263 TRP B CA 1
ATOM 8007 C C . TRP B 1 263 ? 13.07 -4.992 0.903 1 80.94 263 TRP B C 1
ATOM 8009 O O . TRP B 1 263 ? 12.094 -4.59 1.548 1 80.94 263 TRP B O 1
ATOM 8019 N N . ALA B 1 264 ? 14 -4.215 0.414 1 83.12 264 ALA B N 1
ATOM 8020 C CA . ALA B 1 264 ? 13.922 -2.795 0.756 1 83.12 264 ALA B CA 1
ATOM 8021 C C . ALA B 1 264 ? 12.648 -2.166 0.212 1 83.12 264 ALA B C 1
ATOM 8023 O O . ALA B 1 264 ? 12.289 -2.371 -0.951 1 83.12 264 ALA B O 1
ATOM 8024 N N . ARG B 1 265 ? 11.953 -1.413 1.089 1 84.31 265 ARG B N 1
ATOM 8025 C CA . ARG B 1 265 ? 10.758 -0.694 0.659 1 84.31 265 ARG B CA 1
ATOM 8026 C C . ARG B 1 265 ? 11.109 0.708 0.173 1 84.31 265 ARG B C 1
ATOM 8028 O O . ARG B 1 265 ? 10.383 1.288 -0.64 1 84.31 265 ARG B O 1
ATOM 8035 N N . ASN B 1 266 ? 12.07 1.279 0.756 1 88.81 266 ASN B N 1
ATOM 8036 C CA . ASN B 1 266 ? 12.703 2.514 0.313 1 88.81 266 ASN B CA 1
ATOM 8037 C C . ASN B 1 266 ? 14.047 2.24 -0.367 1 88.81 266 ASN B C 1
ATOM 8039 O O . ASN B 1 266 ? 15.016 1.854 0.291 1 88.81 266 ASN B O 1
ATOM 8043 N N . LYS B 1 267 ? 14.086 2.506 -1.661 1 91.31 267 LYS B N 1
ATOM 8044 C CA . LYS B 1 267 ? 15.266 2.094 -2.416 1 91.31 267 LYS B CA 1
ATOM 8045 C C . LYS B 1 267 ? 16.141 3.293 -2.77 1 91.31 267 LYS B C 1
ATOM 8047 O O . LYS B 1 267 ? 16.969 3.221 -3.688 1 91.31 267 LYS B O 1
ATOM 8052 N N . THR B 1 268 ? 15.992 4.359 -2.045 1 91.69 268 THR B N 1
ATOM 8053 C CA . THR B 1 268 ? 16.781 5.559 -2.297 1 91.69 268 THR B CA 1
ATOM 8054 C C . THR B 1 268 ? 18.281 5.258 -2.182 1 91.69 268 THR B C 1
ATOM 8056 O O . THR B 1 268 ? 19.047 5.562 -3.094 1 91.69 268 THR B O 1
ATOM 8059 N N . ASN B 1 269 ? 18.672 4.617 -1.118 1 89.06 269 ASN B N 1
ATOM 8060 C CA . ASN B 1 269 ? 20.078 4.312 -0.898 1 89.06 269 ASN B CA 1
ATOM 8061 C C . ASN B 1 269 ? 20.625 3.373 -1.968 1 89.06 269 ASN B C 1
ATOM 8063 O O . ASN B 1 269 ? 21.781 3.496 -2.379 1 89.06 269 ASN B O 1
ATOM 8067 N N . LEU B 1 270 ? 19.797 2.469 -2.312 1 90.75 270 LEU B N 1
ATOM 8068 C CA . LEU B 1 270 ? 20.203 1.498 -3.326 1 90.75 270 LEU B CA 1
ATOM 8069 C C . LEU B 1 270 ? 20.484 2.188 -4.656 1 90.75 270 LEU B C 1
ATOM 8071 O O . LEU B 1 270 ? 21.516 1.934 -5.285 1 90.75 270 LEU B O 1
ATOM 8075 N N . ILE B 1 271 ? 19.594 3.047 -5.086 1 95.5 271 ILE B N 1
ATOM 8076 C CA . ILE B 1 271 ? 19.719 3.736 -6.367 1 95.5 271 ILE B CA 1
ATOM 8077 C C . ILE B 1 271 ? 20.906 4.707 -6.316 1 95.5 271 ILE B C 1
ATOM 8079 O O . ILE B 1 271 ? 21.672 4.812 -7.273 1 95.5 271 ILE B O 1
ATOM 8083 N N . GLN B 1 272 ? 21.047 5.348 -5.211 1 95.5 272 GLN B N 1
ATOM 8084 C CA . GLN B 1 272 ? 22.172 6.277 -5.051 1 95.5 272 GLN B CA 1
ATOM 8085 C C . GLN B 1 272 ? 23.5 5.551 -5.105 1 95.5 272 GLN B C 1
ATOM 8087 O O . GLN B 1 272 ? 24.453 6.043 -5.715 1 95.5 272 GLN B O 1
ATOM 8092 N N . HIS B 1 273 ? 23.531 4.43 -4.477 1 93.06 273 HIS B N 1
ATOM 8093 C CA . HIS B 1 273 ? 24.766 3.654 -4.48 1 93.06 273 HIS B CA 1
ATOM 8094 C C . HIS B 1 273 ? 25.156 3.244 -5.895 1 93.06 273 HIS B C 1
ATOM 8096 O O . HIS B 1 273 ? 26.328 3.354 -6.281 1 93.06 273 HIS B O 1
ATOM 8102 N N . ALA B 1 274 ? 24.203 2.762 -6.586 1 94.69 274 ALA B N 1
ATOM 8103 C CA . ALA B 1 274 ? 24.469 2.348 -7.961 1 94.69 274 ALA B CA 1
ATOM 8104 C C . ALA B 1 274 ? 24.891 3.535 -8.82 1 94.69 274 ALA B C 1
ATOM 8106 O O . ALA B 1 274 ? 25.844 3.43 -9.602 1 94.69 274 ALA B O 1
ATOM 8107 N N . PHE B 1 275 ? 24.266 4.637 -8.664 1 97.31 275 PHE B N 1
ATOM 8108 C CA . PHE B 1 275 ? 24.531 5.836 -9.445 1 97.31 275 PHE B CA 1
ATOM 8109 C C . PHE B 1 275 ? 25.922 6.375 -9.125 1 97.31 275 PHE B C 1
ATOM 8111 O O . PHE B 1 275 ? 26.656 6.785 -10.031 1 97.31 275 PHE B O 1
ATOM 8118 N N . PHE B 1 276 ? 26.328 6.352 -7.891 1 96.44 276 PHE B N 1
ATOM 8119 C CA . PHE B 1 276 ? 27.625 6.816 -7.422 1 96.44 276 PHE B CA 1
ATOM 8120 C C . PHE B 1 276 ? 28.75 5.988 -8.031 1 96.44 276 PHE B C 1
ATOM 8122 O O . PHE B 1 276 ? 29.75 6.535 -8.477 1 96.44 276 PHE B O 1
ATOM 8129 N N . ASN B 1 277 ? 28.531 4.715 -8.078 1 95.25 277 ASN B N 1
ATOM 8130 C CA . ASN B 1 277 ? 29.562 3.803 -8.57 1 95.25 277 ASN B CA 1
ATOM 8131 C C . ASN B 1 277 ? 29.5 3.645 -10.086 1 95.25 277 ASN B C 1
ATOM 8133 O O . ASN B 1 277 ? 30.422 3.096 -10.695 1 95.25 277 ASN B O 1
ATOM 8137 N N . GLY B 1 278 ? 28.422 4.117 -10.719 1 96.38 278 GLY B N 1
ATOM 8138 C CA . GLY B 1 278 ? 28.219 3.889 -12.141 1 96.38 278 GLY B CA 1
ATOM 8139 C C . GLY B 1 278 ? 27.953 2.434 -12.477 1 96.38 278 GLY B C 1
ATOM 8140 O O . GLY B 1 278 ? 28.484 1.916 -13.469 1 96.38 278 GLY B O 1
ATOM 8141 N N . ILE B 1 279 ? 27.234 1.734 -11.625 1 94.19 279 ILE B N 1
ATOM 8142 C CA . ILE B 1 279 ? 26.938 0.32 -11.82 1 94.19 279 ILE B CA 1
ATOM 8143 C C . ILE B 1 279 ? 25.422 0.126 -11.961 1 94.19 279 ILE B C 1
ATOM 8145 O O . ILE B 1 279 ? 24.672 1.099 -11.969 1 94.19 279 ILE B O 1
ATOM 8149 N N . GLY B 1 280 ? 25.016 -1.126 -12.188 1 93.88 280 GLY B N 1
ATOM 8150 C CA . GLY B 1 280 ? 23.609 -1.398 -12.414 1 93.88 280 GLY B CA 1
ATOM 8151 C C . GLY B 1 280 ? 22.844 -1.695 -11.141 1 93.88 280 GLY B C 1
ATOM 8152 O O . GLY B 1 280 ? 23.406 -1.67 -10.047 1 93.88 280 GLY B O 1
ATOM 8153 N N . ILE B 1 281 ? 21.531 -1.85 -11.32 1 93.38 281 ILE B N 1
ATOM 8154 C CA . ILE B 1 281 ? 20.656 -2.174 -10.203 1 93.38 281 ILE B CA 1
ATOM 8155 C C . ILE B 1 281 ? 19.812 -3.395 -10.547 1 93.38 281 ILE B C 1
ATOM 8157 O O . ILE B 1 281 ? 19.344 -3.533 -11.68 1 93.38 281 ILE B O 1
ATOM 8161 N N . GLU B 1 282 ? 19.719 -4.281 -9.609 1 92.81 282 GLU B N 1
ATOM 8162 C CA . GLU B 1 282 ? 18.75 -5.375 -9.695 1 92.81 282 GLU B CA 1
ATOM 8163 C C . GLU B 1 282 ? 17.484 -5.055 -8.906 1 92.81 282 GLU B C 1
ATOM 8165 O O . GLU B 1 282 ? 17.562 -4.77 -7.707 1 92.81 282 GLU B O 1
ATOM 8170 N N . ILE B 1 283 ? 16.375 -5.141 -9.586 1 92.94 283 ILE B N 1
ATOM 8171 C CA . ILE B 1 283 ? 15.117 -4.754 -8.953 1 92.94 283 ILE B CA 1
ATOM 8172 C C . ILE B 1 283 ? 14.273 -6 -8.688 1 92.94 283 ILE B C 1
ATOM 8174 O O . ILE B 1 283 ? 14.086 -6.836 -9.57 1 92.94 283 ILE B O 1
ATOM 8178 N N . TRP B 1 284 ? 13.828 -6.09 -7.484 1 90.06 284 TRP B N 1
ATOM 8179 C CA . TRP B 1 284 ? 12.898 -7.145 -7.094 1 90.06 284 TRP B CA 1
ATOM 8180 C C . TRP B 1 284 ? 11.531 -6.566 -6.75 1 90.06 284 TRP B C 1
ATOM 8182 O O . TRP B 1 284 ? 11.414 -5.711 -5.867 1 90.06 284 TRP B O 1
ATOM 8192 N N . GLU B 1 285 ? 10.508 -6.977 -7.414 1 91.69 285 GLU B N 1
ATOM 8193 C CA . GLU B 1 285 ? 9.156 -6.559 -7.047 1 91.69 285 GLU B CA 1
ATOM 8194 C C . GLU B 1 285 ? 8.305 -7.75 -6.637 1 91.69 285 GLU B C 1
ATOM 8196 O O . GLU B 1 285 ? 7.609 -7.703 -5.617 1 91.69 285 GLU B O 1
ATOM 8201 N N . ASN B 1 286 ? 8.25 -8.797 -7.426 1 90.56 286 ASN B N 1
ATOM 8202 C CA . ASN B 1 286 ? 7.605 -10.047 -7.047 1 90.56 286 ASN B CA 1
ATOM 8203 C C . ASN B 1 286 ? 8.586 -11.008 -6.387 1 90.56 286 ASN B C 1
ATOM 8205 O O . ASN B 1 286 ? 9.375 -11.664 -7.074 1 90.56 286 ASN B O 1
ATOM 8209 N N . ILE B 1 287 ? 8.531 -11.031 -5.109 1 86.44 287 ILE B N 1
ATOM 8210 C CA . ILE B 1 287 ? 9.445 -11.883 -4.352 1 86.44 287 ILE B CA 1
ATOM 8211 C C . ILE B 1 287 ? 8.719 -13.156 -3.916 1 86.44 287 ILE B C 1
ATOM 8213 O O . ILE B 1 287 ? 8.195 -13.227 -2.803 1 86.44 287 ILE B O 1
ATOM 8217 N N . PHE B 1 288 ? 8.641 -14.109 -4.805 1 82.5 288 PHE B N 1
ATOM 8218 C CA . PHE B 1 288 ? 8.055 -15.422 -4.574 1 82.5 288 PHE B CA 1
ATOM 8219 C C . PHE B 1 288 ? 6.633 -15.289 -4.039 1 82.5 288 PHE B C 1
ATOM 8221 O O . PHE B 1 288 ? 6.285 -15.906 -3.031 1 82.5 288 PHE B O 1
ATOM 8228 N N . GLY B 1 289 ? 5.891 -14.406 -4.641 1 82.44 289 GLY B N 1
ATOM 8229 C CA . GLY B 1 289 ? 4.48 -14.25 -4.312 1 82.44 289 GLY B CA 1
ATOM 8230 C C . GLY B 1 289 ? 4.203 -13.055 -3.426 1 82.44 289 GLY B C 1
ATOM 8231 O O . GLY B 1 289 ? 3.043 -12.711 -3.18 1 82.44 289 GLY B O 1
ATOM 8232 N N . THR B 1 290 ? 5.199 -12.406 -2.881 1 83.94 290 THR B N 1
ATOM 8233 C CA . THR B 1 290 ? 5.047 -11.164 -2.131 1 83.94 290 THR B CA 1
ATOM 8234 C C . THR B 1 290 ? 5.32 -9.953 -3.023 1 83.94 290 THR B C 1
ATOM 8236 O O . THR B 1 290 ? 6.379 -9.867 -3.65 1 83.94 290 THR B O 1
ATOM 8239 N N . TRP B 1 291 ? 4.363 -9.055 -3.059 1 88.19 291 TRP B N 1
ATOM 8240 C CA . TRP B 1 291 ? 4.48 -7.902 -3.947 1 88.19 291 TRP B CA 1
ATOM 8241 C C . TRP B 1 291 ? 5.168 -6.738 -3.242 1 88.19 291 TRP B C 1
ATOM 8243 O O . TRP B 1 291 ? 4.711 -6.285 -2.191 1 88.19 291 TRP B O 1
ATOM 8253 N N . ASN B 1 292 ? 6.301 -6.367 -3.727 1 88.31 292 ASN B N 1
ATOM 8254 C CA . ASN B 1 292 ? 7.098 -5.242 -3.25 1 88.31 292 ASN B CA 1
ATOM 8255 C C . ASN B 1 292 ? 7.348 -4.223 -4.359 1 88.31 292 ASN B C 1
ATOM 8257 O O . ASN B 1 292 ? 8.492 -3.99 -4.746 1 88.31 292 ASN B O 1
ATOM 8261 N N . GLN B 1 293 ? 6.32 -3.584 -4.707 1 91.62 293 GLN B N 1
ATOM 8262 C CA . GLN B 1 293 ? 6.371 -2.66 -5.836 1 91.62 293 GLN B CA 1
ATOM 8263 C C . GLN B 1 293 ? 7.301 -1.486 -5.543 1 91.62 293 GLN B C 1
ATOM 8265 O O . GLN B 1 293 ? 7.309 -0.958 -4.43 1 91.62 293 GLN B O 1
ATOM 8270 N N . LEU B 1 294 ? 8.062 -1.104 -6.59 1 95.12 294 LEU B N 1
ATOM 8271 C CA . LEU B 1 294 ? 8.844 0.125 -6.484 1 95.12 294 LEU B CA 1
ATOM 8272 C C . LEU B 1 294 ? 7.941 1.318 -6.188 1 95.12 294 LEU B C 1
ATOM 8274 O O . LEU B 1 294 ? 6.867 1.455 -6.785 1 95.12 294 LEU B O 1
ATOM 8278 N N . SER B 1 295 ? 8.352 2.129 -5.223 1 94.69 295 SER B N 1
ATOM 8279 C CA . SER B 1 295 ? 7.582 3.34 -4.957 1 94.69 295 SER B CA 1
ATOM 8280 C C . SER B 1 295 ? 7.633 4.297 -6.141 1 94.69 295 SER B C 1
ATOM 8282 O O . SER B 1 295 ? 8.555 4.234 -6.961 1 94.69 295 SER B O 1
ATOM 8284 N N . PRO B 1 296 ? 6.629 5.223 -6.215 1 95.38 296 PRO B N 1
ATOM 8285 C CA . PRO B 1 296 ? 6.656 6.195 -7.309 1 95.38 296 PRO B CA 1
ATOM 8286 C C . PRO B 1 296 ? 7.938 7.023 -7.328 1 95.38 296 PRO B C 1
ATOM 8288 O O . PRO B 1 296 ? 8.492 7.289 -8.398 1 95.38 296 PRO B O 1
ATOM 8291 N N . ARG B 1 297 ? 8.445 7.422 -6.227 1 96.5 297 ARG B N 1
ATOM 8292 C CA . ARG B 1 297 ? 9.672 8.219 -6.176 1 96.5 297 ARG B CA 1
ATOM 8293 C C . ARG B 1 297 ? 10.867 7.406 -6.641 1 96.5 297 ARG B C 1
ATOM 8295 O O . ARG B 1 297 ? 11.711 7.902 -7.398 1 96.5 297 ARG B O 1
ATOM 8302 N N . ASP B 1 298 ? 10.969 6.16 -6.145 1 96.75 298 ASP B N 1
ATOM 8303 C CA . ASP B 1 298 ? 12.055 5.281 -6.566 1 96.75 298 ASP B CA 1
ATOM 8304 C C . ASP B 1 298 ? 12 5.027 -8.07 1 96.75 298 ASP B C 1
ATOM 8306 O O . ASP B 1 298 ? 13.039 4.969 -8.734 1 96.75 298 ASP B O 1
ATOM 8310 N N . SER B 1 299 ? 10.789 4.84 -8.539 1 97.88 299 SER B N 1
ATOM 8311 C CA . SER B 1 299 ? 10.602 4.609 -9.969 1 97.88 299 SER B CA 1
ATOM 8312 C C . SER B 1 299 ? 11.109 5.793 -10.789 1 97.88 299 SER B C 1
ATOM 8314 O O . SER B 1 299 ? 11.82 5.609 -11.781 1 97.88 299 SER B O 1
ATOM 8316 N N . GLU B 1 300 ? 10.789 6.961 -10.352 1 98 300 GLU B N 1
ATOM 8317 C CA . GLU B 1 300 ? 11.211 8.156 -11.07 1 98 300 GLU B CA 1
ATOM 8318 C C . GLU B 1 300 ? 12.719 8.367 -10.953 1 98 300 GLU B C 1
ATOM 8320 O O . GLU B 1 300 ? 13.375 8.766 -11.922 1 98 300 GLU B O 1
ATOM 8325 N N . ALA B 1 301 ? 13.234 8.141 -9.789 1 98.12 301 ALA B N 1
ATOM 8326 C CA . ALA B 1 301 ? 14.68 8.242 -9.602 1 98.12 301 ALA B CA 1
ATOM 8327 C C . ALA B 1 301 ? 15.414 7.266 -10.516 1 98.12 301 ALA B C 1
ATOM 8329 O O . ALA B 1 301 ? 16.438 7.621 -11.117 1 98.12 301 ALA B O 1
ATOM 8330 N N . LEU B 1 302 ? 14.914 6.062 -10.57 1 97.88 302 LEU B N 1
ATOM 8331 C CA . LEU B 1 302 ? 15.523 5.043 -11.414 1 97.88 302 LEU B CA 1
ATOM 8332 C C . LEU B 1 302 ? 15.453 5.449 -12.883 1 97.88 302 LEU B C 1
ATOM 8334 O O . LEU B 1 302 ? 16.406 5.258 -13.633 1 97.88 302 LEU B O 1
ATOM 8338 N N . ARG B 1 303 ? 14.312 5.98 -13.312 1 98.06 303 ARG B N 1
ATOM 8339 C CA . ARG B 1 303 ? 14.148 6.461 -14.68 1 98.06 303 ARG B CA 1
ATOM 8340 C C . ARG B 1 303 ? 15.203 7.508 -15.031 1 98.06 303 ARG B C 1
ATOM 8342 O O . ARG B 1 303 ? 15.852 7.426 -16.078 1 98.06 303 ARG B O 1
ATOM 8349 N N . ARG B 1 304 ? 15.422 8.43 -14.156 1 98.31 304 ARG B N 1
ATOM 8350 C CA . ARG B 1 304 ? 16.344 9.531 -14.406 1 98.31 304 ARG B CA 1
ATOM 8351 C C . ARG B 1 304 ? 17.797 9.047 -14.391 1 98.31 304 ARG B C 1
ATOM 8353 O O . ARG B 1 304 ? 18.562 9.336 -15.32 1 98.31 304 ARG B O 1
ATOM 8360 N N . THR B 1 305 ? 18.141 8.297 -13.375 1 98.38 305 THR B N 1
ATOM 8361 C CA . THR B 1 305 ? 19.531 7.855 -13.234 1 98.38 305 THR B CA 1
ATOM 8362 C C . THR B 1 305 ? 19.922 6.914 -14.367 1 98.38 305 THR B C 1
ATOM 8364 O O . THR B 1 305 ? 21 7.031 -14.938 1 98.38 305 THR B O 1
ATOM 8367 N N . SER B 1 306 ? 19.031 5.992 -14.703 1 97.94 306 SER B N 1
ATOM 8368 C CA . SER B 1 306 ? 19.359 5.031 -15.742 1 97.94 306 SER B CA 1
ATOM 8369 C C . SER B 1 306 ? 19.453 5.703 -17.109 1 97.94 306 SER B C 1
ATOM 8371 O O . SER B 1 306 ? 20.25 5.297 -17.953 1 97.94 306 SER B O 1
ATOM 8373 N N . SER B 1 307 ? 18.641 6.734 -17.359 1 97.88 307 SER B N 1
ATOM 8374 C CA . SER B 1 307 ? 18.734 7.484 -18.609 1 97.88 307 SER B CA 1
ATOM 8375 C C . SER B 1 307 ? 20.109 8.125 -18.766 1 97.88 307 SER B C 1
ATOM 8377 O O . SER B 1 307 ? 20.688 8.133 -19.859 1 97.88 307 SER B O 1
ATOM 8379 N N . ILE B 1 308 ? 20.641 8.609 -17.703 1 98.44 308 ILE B N 1
ATOM 8380 C CA . ILE B 1 308 ? 21.953 9.234 -17.703 1 98.44 308 ILE B CA 1
ATOM 8381 C C . ILE B 1 308 ? 23.031 8.172 -17.922 1 98.44 308 ILE B C 1
ATOM 8383 O O . ILE B 1 308 ? 23.906 8.336 -18.781 1 98.44 308 ILE B O 1
ATOM 8387 N N . LEU B 1 309 ? 22.938 7.105 -17.203 1 98.19 309 LEU B N 1
ATOM 8388 C CA . LEU B 1 309 ? 23.922 6.043 -17.328 1 98.19 309 LEU B CA 1
ATOM 8389 C C . LEU B 1 309 ? 23.969 5.48 -18.734 1 98.19 309 LEU B C 1
ATOM 8391 O O . LEU B 1 309 ? 25.047 5.242 -19.281 1 98.19 309 LEU B O 1
ATOM 8395 N N . ARG B 1 310 ? 22.828 5.352 -19.359 1 96.94 310 ARG B N 1
ATOM 8396 C CA . ARG B 1 310 ? 22.75 4.762 -20.688 1 96.94 310 ARG B CA 1
ATOM 8397 C C . ARG B 1 310 ? 23.312 5.707 -21.734 1 96.94 310 ARG B C 1
ATOM 8399 O O . ARG B 1 310 ? 23.969 5.266 -22.688 1 96.94 310 ARG B O 1
ATOM 8406 N N . CYS B 1 311 ? 23.062 6.941 -21.594 1 97.62 311 CYS B N 1
ATOM 8407 C CA . CYS B 1 311 ? 23.547 7.91 -22.578 1 97.62 311 CYS B CA 1
ATOM 8408 C C . CYS B 1 311 ? 25.078 7.949 -22.609 1 97.62 311 CYS B C 1
ATOM 8410 O O . CYS B 1 311 ? 25.672 7.914 -23.688 1 97.62 311 CYS B O 1
ATOM 8412 N N . PHE B 1 312 ? 25.703 8.016 -21.5 1 97.81 312 PHE B N 1
ATOM 8413 C CA . PHE B 1 312 ? 27.156 8.102 -21.438 1 97.81 312 PHE B CA 1
ATOM 8414 C C . PHE B 1 312 ? 27.797 6.73 -21.609 1 97.81 312 PHE B C 1
ATOM 8416 O O . PHE B 1 312 ? 28.812 6.594 -22.297 1 97.81 312 PHE B O 1
ATOM 8423 N N . GLY B 1 313 ? 27.203 5.703 -21 1 95.56 313 GLY B N 1
ATOM 8424 C CA . GLY B 1 313 ? 27.531 4.312 -21.25 1 95.56 313 GLY B CA 1
ATOM 8425 C C . GLY B 1 313 ? 28.953 3.953 -20.844 1 95.56 313 GLY B C 1
ATOM 8426 O O . GLY B 1 313 ? 29.547 4.621 -20 1 95.56 313 GLY B O 1
ATOM 8427 N N . PRO B 1 314 ? 29.484 2.875 -21.484 1 95.19 314 PRO B N 1
ATOM 8428 C CA . PRO B 1 314 ? 30.797 2.33 -21.109 1 95.19 314 PRO B CA 1
ATOM 8429 C C . PRO B 1 314 ? 31.953 3.268 -21.453 1 95.19 314 PRO B C 1
ATOM 8431 O O . PRO B 1 314 ? 33.031 3.164 -20.875 1 95.19 314 PRO B O 1
ATOM 8434 N N . ASP B 1 315 ? 31.703 4.18 -22.359 1 96.31 315 ASP B N 1
ATOM 8435 C CA . ASP B 1 315 ? 32.75 5.141 -22.719 1 96.31 315 ASP B CA 1
ATOM 8436 C C . ASP B 1 315 ? 33.188 5.938 -21.5 1 96.31 315 ASP B C 1
ATOM 8438 O O . ASP B 1 315 ? 34.344 6.41 -21.438 1 96.31 315 ASP B O 1
ATOM 8442 N N . PHE B 1 316 ? 32.312 6.094 -20.578 1 97.81 316 PHE B N 1
ATOM 8443 C CA . PHE B 1 316 ? 32.625 6.832 -19.359 1 97.81 316 PHE B CA 1
ATOM 8444 C C . PHE B 1 316 ? 32.656 5.906 -18.156 1 97.81 316 PHE B C 1
ATOM 8446 O O . PHE B 1 316 ? 33.656 5.828 -17.422 1 97.81 316 PHE B O 1
ATOM 8453 N N . PHE B 1 317 ? 31.641 5.098 -17.984 1 97.38 317 PHE B N 1
ATOM 8454 C CA . PHE B 1 317 ? 31.438 4.348 -16.75 1 97.38 317 PHE B CA 1
ATOM 8455 C C . PHE B 1 317 ? 32.312 3.09 -16.734 1 97.38 317 PHE B C 1
ATOM 8457 O O . PHE B 1 317 ? 32.312 2.354 -15.742 1 97.38 317 PHE B O 1
ATOM 8464 N N . CYS B 1 318 ? 33.062 2.848 -17.812 1 95.12 318 CYS B N 1
ATOM 8465 C CA . CYS B 1 318 ? 34.094 1.81 -17.797 1 95.12 318 CYS B CA 1
ATOM 8466 C C . CYS B 1 318 ? 35.5 2.418 -17.891 1 95.12 318 CYS B C 1
ATOM 8468 O O . CYS B 1 318 ? 36.438 1.76 -18.344 1 95.12 318 CYS B O 1
ATOM 8470 N N . SER B 1 319 ? 35.656 3.602 -17.516 1 95.56 319 SER B N 1
ATOM 8471 C CA . SER B 1 319 ? 36.906 4.305 -17.578 1 95.56 319 SER B CA 1
ATOM 8472 C C . SER B 1 319 ? 37.906 3.742 -16.562 1 95.56 319 SER B C 1
ATOM 8474 O O . SER B 1 319 ? 37.594 3.648 -15.367 1 95.56 319 SER B O 1
ATOM 8476 N N . PRO B 1 320 ? 39.125 3.41 -16.984 1 92.38 320 PRO B N 1
ATOM 8477 C CA . PRO B 1 320 ? 40.125 2.986 -16.031 1 92.38 320 PRO B CA 1
ATOM 8478 C C . PRO B 1 320 ? 40.594 4.121 -15.117 1 92.38 320 PRO B C 1
ATOM 8480 O O . PRO B 1 320 ? 41.281 3.881 -14.125 1 92.38 320 PRO B O 1
ATOM 8483 N N . GLU B 1 321 ? 40.219 5.348 -15.422 1 93.69 321 GLU B N 1
ATOM 8484 C CA . GLU B 1 321 ? 40.625 6.52 -14.641 1 93.69 321 GLU B CA 1
ATOM 8485 C C . GLU B 1 321 ? 39.5 6.965 -13.703 1 93.69 321 GLU B C 1
ATOM 8487 O O . GLU B 1 321 ? 39.531 8.078 -13.172 1 93.69 321 GLU B O 1
ATOM 8492 N N . TRP B 1 322 ? 38.562 6.074 -13.539 1 95.56 322 TRP B N 1
ATOM 8493 C CA . TRP B 1 322 ? 37.469 6.352 -12.609 1 95.56 322 TRP B CA 1
ATOM 8494 C C . TRP B 1 322 ? 38.031 6.773 -11.25 1 95.56 322 TRP B C 1
ATOM 8496 O O . TRP B 1 322 ? 38.906 6.117 -10.688 1 95.56 322 TRP B O 1
ATOM 8506 N N . GLU B 1 323 ? 37.5 7.93 -10.703 1 94.56 323 GLU B N 1
ATOM 8507 C CA . GLU B 1 323 ? 37.906 8.477 -9.414 1 94.56 323 GLU B CA 1
ATOM 8508 C C . GLU B 1 323 ? 36.688 8.609 -8.484 1 94.56 323 GLU B C 1
ATOM 8510 O O . GLU B 1 323 ? 36.031 9.656 -8.445 1 94.56 323 GLU B O 1
ATOM 8515 N N . PRO B 1 324 ? 36.469 7.609 -7.641 1 95.06 324 PRO B N 1
ATOM 8516 C CA . PRO B 1 324 ? 35.406 7.746 -6.668 1 95.06 324 PRO B CA 1
ATOM 8517 C C . PRO B 1 324 ? 35.719 8.734 -5.547 1 95.06 324 PRO B C 1
ATOM 8519 O O . PRO B 1 324 ? 36.906 8.938 -5.227 1 95.06 324 PRO B O 1
ATOM 8522 N N . HIS B 1 325 ? 34.719 9.367 -4.973 1 94.69 325 HIS B N 1
ATOM 8523 C CA . HIS B 1 325 ? 34.781 10.266 -3.822 1 94.69 325 HIS B CA 1
ATOM 8524 C C . HIS B 1 325 ? 35.625 11.508 -4.129 1 94.69 325 HIS B C 1
ATOM 8526 O O . HIS B 1 325 ? 36.469 11.891 -3.336 1 94.69 325 HIS B O 1
ATOM 8532 N N . CYS B 1 326 ? 35.344 11.984 -5.336 1 91.25 326 CYS B N 1
ATOM 8533 C CA . CYS B 1 326 ? 35.906 13.305 -5.605 1 91.25 326 CYS B CA 1
ATOM 8534 C C . CYS B 1 326 ? 35.438 14.312 -4.551 1 91.25 326 CYS B C 1
ATOM 8536 O O . CYS B 1 326 ? 34.281 14.344 -4.18 1 91.25 326 CYS B O 1
ATOM 8538 N N . PRO B 1 327 ? 36.344 15.047 -4.066 1 88.06 327 PRO B N 1
ATOM 8539 C CA . PRO B 1 327 ? 36 15.961 -2.971 1 88.06 327 PRO B CA 1
ATOM 8540 C C . PRO B 1 327 ? 34.938 16.969 -3.363 1 88.06 327 PRO B C 1
ATOM 8542 O O . PRO B 1 327 ? 35 17.578 -4.441 1 88.06 327 PRO B O 1
ATOM 8545 N N . CYS B 1 328 ? 34.031 17.125 -2.557 1 90.5 328 CYS B N 1
ATOM 8546 C CA . CYS B 1 328 ? 32.938 18.109 -2.697 1 90.5 328 CYS B CA 1
ATOM 8547 C C . CYS B 1 328 ? 33 19.125 -1.57 1 90.5 328 CYS B C 1
ATOM 8549 O O . CYS B 1 328 ? 33.594 18.875 -0.519 1 90.5 328 CYS B O 1
ATOM 8551 N N . ILE B 1 329 ? 32.438 20.25 -1.817 1 87.81 329 ILE B N 1
ATOM 8552 C CA . ILE B 1 329 ? 32.406 21.312 -0.817 1 87.81 329 ILE B CA 1
ATOM 8553 C C . ILE B 1 329 ? 31.562 20.875 0.381 1 87.81 329 ILE B C 1
ATOM 8555 O O . ILE B 1 329 ? 31.984 21.016 1.53 1 87.81 329 ILE B O 1
ATOM 8559 N N . HIS B 1 330 ? 30.422 20.328 0.112 1 88.81 330 HIS B N 1
ATOM 8560 C CA . HIS B 1 330 ? 29.562 19.812 1.176 1 88.81 330 HIS B CA 1
ATOM 8561 C C . HIS B 1 330 ? 29.828 18.328 1.436 1 88.81 330 HIS B C 1
ATOM 8563 O O . HIS B 1 330 ? 28.922 17.516 1.37 1 88.81 330 HIS B O 1
ATOM 8569 N N . TRP B 1 331 ? 31.016 18.016 1.898 1 86.94 331 TRP B N 1
ATOM 8570 C CA . TRP B 1 331 ? 31.547 16.656 1.925 1 86.94 331 TRP B CA 1
ATOM 8571 C C . TRP B 1 331 ? 30.859 15.82 2.99 1 86.94 331 TRP B C 1
ATOM 8573 O O . TRP B 1 331 ? 30.984 14.594 3.006 1 86.94 331 TRP B O 1
ATOM 8583 N N . LYS B 1 332 ? 30.156 16.406 3.826 1 80.31 332 LYS B N 1
ATOM 8584 C CA . LYS B 1 332 ? 29.531 15.648 4.906 1 80.31 332 LYS B CA 1
ATOM 8585 C C . LYS B 1 332 ? 28.359 14.82 4.387 1 80.31 332 LYS B C 1
ATOM 8587 O O . LYS B 1 332 ? 28.047 13.766 4.945 1 80.31 332 LYS B O 1
ATOM 8592 N N . THR B 1 333 ? 27.703 15.312 3.305 1 86.25 333 THR B N 1
ATOM 8593 C CA . THR B 1 333 ? 26.516 14.594 2.863 1 86.25 333 THR B CA 1
ATOM 8594 C C . THR B 1 333 ? 26.547 14.367 1.354 1 86.25 333 THR B C 1
ATOM 8596 O O . THR B 1 333 ? 25.812 13.531 0.831 1 86.25 333 THR B O 1
ATOM 8599 N N . VAL B 1 334 ? 27.359 15.156 0.708 1 93.25 334 VAL B N 1
ATOM 8600 C CA . VAL B 1 334 ? 27.391 15.039 -0.747 1 93.25 334 VAL B CA 1
ATOM 8601 C C . VAL B 1 334 ? 28.625 14.258 -1.173 1 93.25 334 VAL B C 1
ATOM 8603 O O . VAL B 1 334 ? 29.734 14.555 -0.728 1 93.25 334 VAL B O 1
ATOM 8606 N N . PHE B 1 335 ? 28.391 13.289 -1.994 1 94.56 335 PHE B N 1
ATOM 8607 C CA . PHE B 1 335 ? 29.469 12.453 -2.51 1 94.56 335 PHE B CA 1
ATOM 8608 C C . PHE B 1 335 ? 29.453 12.422 -4.035 1 94.56 335 PHE B C 1
ATOM 8610 O O . PHE B 1 335 ? 28.375 12.438 -4.645 1 94.56 335 PHE B O 1
ATOM 8617 N N . SER B 1 336 ? 30.609 12.383 -4.602 1 96.06 336 SER B N 1
ATOM 8618 C CA . SER B 1 336 ? 30.672 12.43 -6.059 1 96.06 336 SER B CA 1
ATOM 8619 C C . SER B 1 336 ? 31.688 11.422 -6.598 1 96.06 336 SER B C 1
ATOM 8621 O O . SER B 1 336 ? 32.562 10.969 -5.867 1 96.06 336 SER B O 1
ATOM 8623 N N . SER B 1 337 ? 31.484 11.008 -7.82 1 96.94 337 SER B N 1
ATOM 8624 C CA . SER B 1 337 ? 32.375 10.156 -8.594 1 96.94 337 SER B CA 1
ATOM 8625 C C . SER B 1 337 ? 32.656 10.75 -9.969 1 96.94 337 SER B C 1
ATOM 8627 O O . SER B 1 337 ? 31.734 11.242 -10.633 1 96.94 337 SER B O 1
ATOM 8629 N N . LYS B 1 338 ? 33.906 10.727 -10.352 1 97.06 338 LYS B N 1
ATOM 8630 C CA . LYS B 1 338 ? 34.312 11.273 -11.641 1 97.06 338 LYS B CA 1
ATOM 8631 C C . LYS B 1 338 ? 34.688 10.156 -12.617 1 97.06 338 LYS B C 1
ATOM 8633 O O . LYS B 1 338 ? 35.469 9.266 -12.289 1 97.06 338 LYS B O 1
ATOM 8638 N N . PHE B 1 339 ? 34.125 10.227 -13.812 1 98.06 339 PHE B N 1
ATOM 8639 C CA . PHE B 1 339 ? 34.375 9.258 -14.875 1 98.06 339 PHE B CA 1
ATOM 8640 C C . PHE B 1 339 ? 34.906 9.945 -16.125 1 98.06 339 PHE B C 1
ATOM 8642 O O . PHE B 1 339 ? 34.125 10.453 -16.938 1 98.06 339 PHE B O 1
ATOM 8649 N N . PRO B 1 340 ? 36.188 9.969 -16.328 1 97.12 340 PRO B N 1
ATOM 8650 C CA . PRO B 1 340 ? 36.719 10.523 -17.562 1 97.12 340 PRO B CA 1
ATOM 8651 C C . PRO B 1 340 ? 36.438 9.648 -18.781 1 97.12 340 PRO B C 1
ATOM 8653 O O . PRO B 1 340 ? 36.344 8.422 -18.656 1 97.12 340 PRO B O 1
ATOM 8656 N N . SER B 1 341 ? 36.312 10.258 -19.922 1 97.38 341 SER B N 1
ATOM 8657 C CA . SER B 1 341 ? 36.031 9.523 -21.141 1 97.38 341 SER B CA 1
ATOM 8658 C C . SER B 1 341 ? 37.219 8.672 -21.578 1 97.38 341 SER B C 1
ATOM 8660 O O . SER B 1 341 ? 38.375 9.094 -21.453 1 97.38 341 SER B O 1
ATOM 8662 N N . ILE B 1 342 ? 36.875 7.488 -22.078 1 95.81 342 ILE B N 1
ATOM 8663 C CA . ILE B 1 342 ? 37.875 6.609 -22.625 1 95.81 342 ILE B CA 1
ATOM 8664 C C . ILE B 1 342 ? 38.25 7.047 -24.047 1 95.81 342 ILE B C 1
ATOM 8666 O O . ILE B 1 342 ? 39.375 6.883 -24.484 1 95.81 342 ILE B O 1
ATOM 8670 N N . THR B 1 343 ? 37.406 7.676 -24.734 1 94.5 343 THR B N 1
ATOM 8671 C CA . THR B 1 343 ? 37.531 7.867 -26.172 1 94.5 343 THR B CA 1
ATOM 8672 C C . THR B 1 343 ? 37.844 9.32 -26.484 1 94.5 343 THR B C 1
ATOM 8674 O O . THR B 1 343 ? 38.469 9.609 -27.531 1 94.5 343 THR B O 1
ATOM 8677 N N . THR B 1 344 ? 37.375 10.188 -25.688 1 94.56 344 THR B N 1
ATOM 8678 C CA . THR B 1 344 ? 37.531 11.602 -26.016 1 94.56 344 THR B CA 1
ATOM 8679 C C . THR B 1 344 ? 38.281 12.328 -24.906 1 94.56 344 THR B C 1
ATOM 8681 O O . THR B 1 344 ? 37.875 12.305 -23.75 1 94.56 344 THR B O 1
ATOM 8684 N N . ALA B 1 345 ? 39.25 13.008 -25.312 1 91.06 345 ALA B N 1
ATOM 8685 C CA . ALA B 1 345 ? 40.094 13.719 -24.359 1 91.06 345 ALA B CA 1
ATOM 8686 C C . ALA B 1 345 ? 39.344 14.898 -23.75 1 91.06 345 ALA B C 1
ATOM 8688 O O . ALA B 1 345 ? 38.531 15.555 -24.422 1 91.06 345 ALA B O 1
ATOM 8689 N N . ASN B 1 346 ? 39.594 15.195 -22.516 1 90.44 346 ASN B N 1
ATOM 8690 C CA . ASN B 1 346 ? 39.094 16.344 -21.781 1 90.44 346 ASN B CA 1
ATOM 8691 C C . ASN B 1 346 ? 37.594 16.266 -21.594 1 90.44 346 ASN B C 1
ATOM 8693 O O . ASN B 1 346 ? 36.906 17.297 -21.594 1 90.44 346 ASN B O 1
ATOM 8697 N N . GLN B 1 347 ? 37.031 15.078 -21.719 1 95.38 347 GLN B N 1
ATOM 8698 C CA . GLN B 1 347 ? 35.625 14.844 -21.391 1 95.38 347 GLN B CA 1
ATOM 8699 C C . GLN B 1 347 ? 35.5 14.039 -20.109 1 95.38 347 GLN B C 1
ATOM 8701 O O . GLN B 1 347 ? 36.281 13.109 -19.859 1 95.38 347 GLN B O 1
ATOM 8706 N N . ALA B 1 348 ? 34.562 14.461 -19.234 1 97.12 348 ALA B N 1
ATOM 8707 C CA . ALA B 1 348 ? 34.344 13.734 -17.984 1 97.12 348 ALA B CA 1
ATOM 8708 C C . ALA B 1 348 ? 32.938 13.898 -17.484 1 97.12 348 ALA B C 1
ATOM 8710 O O . ALA B 1 348 ? 32.281 14.914 -17.766 1 97.12 348 ALA B O 1
ATOM 8711 N N . VAL B 1 349 ? 32.469 12.906 -16.859 1 98.12 349 VAL B N 1
ATOM 8712 C CA . VAL B 1 349 ? 31.156 12.938 -16.203 1 98.12 349 VAL B CA 1
ATOM 8713 C C . VAL B 1 349 ? 31.328 12.789 -14.695 1 98.12 349 VAL B C 1
ATOM 8715 O O . VAL B 1 349 ? 32.125 11.977 -14.227 1 98.12 349 VAL B O 1
ATOM 8718 N N . TRP B 1 350 ? 30.641 13.648 -13.945 1 97.81 350 TRP B N 1
ATOM 8719 C CA . TRP B 1 350 ? 30.562 13.508 -12.492 1 97.81 350 TRP B CA 1
ATOM 8720 C C . TRP B 1 350 ? 29.156 13.094 -12.062 1 97.81 350 TRP B C 1
ATOM 8722 O O . TRP B 1 350 ? 28.156 13.664 -12.523 1 97.81 350 TRP B O 1
ATOM 8732 N N . THR B 1 351 ? 29.047 12.133 -11.211 1 98.25 351 THR B N 1
ATOM 8733 C CA . THR B 1 351 ? 27.797 11.836 -10.516 1 98.25 351 THR B CA 1
ATOM 8734 C C . THR B 1 351 ? 27.844 12.359 -9.086 1 98.25 351 THR B C 1
ATOM 8736 O O . THR B 1 351 ? 28.875 12.32 -8.43 1 98.25 351 THR B O 1
ATOM 8739 N N . PHE B 1 352 ? 26.734 12.891 -8.641 1 97.81 352 PHE B N 1
ATOM 8740 C CA . PHE B 1 352 ? 26.594 13.398 -7.285 1 97.81 352 PHE B CA 1
ATOM 8741 C C . PHE B 1 352 ? 25.391 12.766 -6.59 1 97.81 352 PHE B C 1
ATOM 8743 O O . PHE B 1 352 ? 24.344 12.562 -7.211 1 97.81 352 PHE B O 1
ATOM 8750 N N . ILE B 1 353 ? 25.547 12.469 -5.305 1 96.62 353 ILE B N 1
ATOM 8751 C CA . ILE B 1 353 ? 24.438 12.023 -4.469 1 96.62 353 ILE B CA 1
ATOM 8752 C C . ILE B 1 353 ? 24.453 12.789 -3.146 1 96.62 353 ILE B C 1
ATOM 8754 O O . ILE B 1 353 ? 25.516 13.094 -2.611 1 96.62 353 ILE B O 1
ATOM 8758 N N . ASN B 1 354 ? 23.297 13.164 -2.729 1 94.44 354 ASN B N 1
ATOM 8759 C CA . ASN B 1 354 ? 23.125 13.758 -1.411 1 94.44 354 ASN B CA 1
ATOM 8760 C C . ASN B 1 354 ? 22.484 12.781 -0.433 1 94.44 354 ASN B C 1
ATOM 8762 O O . ASN B 1 354 ? 21.312 12.406 -0.592 1 94.44 354 ASN B O 1
ATOM 8766 N N . ARG B 1 355 ? 23.219 12.398 0.54 1 89.06 355 ARG B N 1
ATOM 8767 C CA . ARG B 1 355 ? 22.719 11.453 1.534 1 89.06 355 ARG B CA 1
ATOM 8768 C C . ARG B 1 355 ? 22.078 12.18 2.707 1 89.06 355 ARG B C 1
ATOM 8770 O O . ARG B 1 355 ? 21.531 11.555 3.611 1 89.06 355 ARG B O 1
ATOM 8777 N N . GLY B 1 356 ? 22.078 13.438 2.617 1 81.88 356 GLY B N 1
ATOM 8778 C CA . GLY B 1 356 ? 21.547 14.227 3.717 1 81.88 356 GLY B CA 1
ATOM 8779 C C . GLY B 1 356 ? 20.109 14.648 3.498 1 81.88 356 GLY B C 1
ATOM 8780 O O . GLY B 1 356 ? 19.609 14.633 2.369 1 81.88 356 GLY B O 1
ATOM 8781 N N . PRO B 1 357 ? 19.422 15.031 4.539 1 80.69 357 PRO B N 1
ATOM 8782 C CA . PRO B 1 357 ? 18.016 15.445 4.488 1 80.69 357 PRO B CA 1
ATOM 8783 C C . PRO B 1 357 ? 17.844 16.922 4.098 1 80.69 357 PRO B C 1
ATOM 8785 O O . PRO B 1 357 ? 16.719 17.406 3.998 1 80.69 357 PRO B O 1
ATOM 8788 N N . GLN B 1 358 ? 18.938 17.641 3.844 1 79.62 358 GLN B N 1
ATOM 8789 C CA . GLN B 1 358 ? 18.875 19.062 3.502 1 79.62 358 GLN B CA 1
ATOM 8790 C C . GLN B 1 358 ? 19.188 19.281 2.027 1 79.62 358 GLN B C 1
ATOM 8792 O O . GLN B 1 358 ? 20.062 18.609 1.464 1 79.62 358 GLN B O 1
ATOM 8797 N N . PRO B 1 359 ? 18.469 20.25 1.514 1 87.25 359 PRO B N 1
ATOM 8798 C CA . PRO B 1 359 ? 18.875 20.641 0.164 1 87.25 359 PRO B CA 1
ATOM 8799 C C . PRO B 1 359 ? 20.219 21.359 0.14 1 87.25 359 PRO B C 1
ATOM 8801 O O . PRO B 1 359 ? 20.531 22.141 1.049 1 87.25 359 PRO B O 1
ATOM 8804 N N . ILE B 1 360 ? 21 21.078 -0.794 1 89.38 360 ILE B N 1
ATOM 8805 C CA . ILE B 1 360 ? 22.297 21.719 -0.971 1 89.38 360 ILE B CA 1
ATOM 8806 C C . ILE B 1 360 ? 22.25 22.656 -2.17 1 89.38 360 ILE B C 1
ATOM 8808 O O . ILE B 1 360 ? 21.906 22.25 -3.279 1 89.38 360 ILE B O 1
ATOM 8812 N N . THR B 1 361 ? 22.562 23.922 -1.849 1 90.44 361 THR B N 1
ATOM 8813 C CA . THR B 1 361 ? 22.5 24.922 -2.912 1 90.44 361 THR B CA 1
ATOM 8814 C C . THR B 1 361 ? 23.859 25.625 -3.064 1 90.44 361 THR B C 1
ATOM 8816 O O . THR B 1 361 ? 24.656 25.656 -2.129 1 90.44 361 THR B O 1
ATOM 8819 N N . GLY B 1 362 ? 24.125 26.109 -4.25 1 88.81 362 GLY B N 1
ATOM 8820 C CA . GLY B 1 362 ? 25.281 26.969 -4.492 1 88.81 362 GLY B CA 1
ATOM 8821 C C . GLY B 1 362 ? 26.516 26.188 -4.922 1 88.81 362 GLY B C 1
ATOM 8822 O O . GLY B 1 362 ? 26.453 25.359 -5.84 1 88.81 362 GLY B O 1
ATOM 8823 N N . HIS B 1 363 ? 27.688 26.453 -4.273 1 88.06 363 HIS B N 1
ATOM 8824 C CA . HIS B 1 363 ? 28.984 25.906 -4.656 1 88.06 363 HIS B CA 1
ATOM 8825 C C . HIS B 1 363 ? 29.078 24.422 -4.301 1 88.06 363 HIS B C 1
ATOM 8827 O O . HIS B 1 363 ? 28.969 24.047 -3.131 1 88.06 363 HIS B O 1
ATOM 8833 N N . GLN B 1 364 ? 29.312 23.625 -5.285 1 87.12 364 GLN B N 1
ATOM 8834 C CA . GLN B 1 364 ? 29.328 22.188 -5.023 1 87.12 364 GLN B CA 1
ATOM 8835 C C . GLN B 1 364 ? 30.734 21.609 -5.184 1 87.12 364 GLN B C 1
ATOM 8837 O O . GLN B 1 364 ? 31.141 20.766 -4.395 1 87.12 364 GLN B O 1
ATOM 8842 N N . VAL B 1 365 ? 31.406 22 -6.223 1 91.12 365 VAL B N 1
ATOM 8843 C CA . VAL B 1 365 ? 32.688 21.359 -6.516 1 91.12 365 VAL B CA 1
ATOM 8844 C C . VAL B 1 365 ? 33.594 22.359 -7.242 1 91.12 365 VAL B C 1
ATOM 8846 O O . VAL B 1 365 ? 33.094 23.281 -7.895 1 91.12 365 VAL B O 1
ATOM 8849 N N . THR B 1 366 ? 34.875 22.188 -7.059 1 90.88 366 THR B N 1
ATO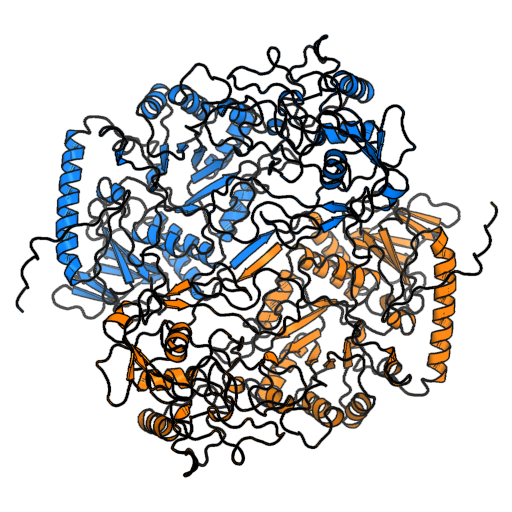M 8850 C CA . THR B 1 366 ? 35.906 22.938 -7.793 1 90.88 366 THR B CA 1
ATOM 8851 C C . THR B 1 366 ? 36.594 22.031 -8.789 1 90.88 366 THR B C 1
ATOM 8853 O O . THR B 1 366 ? 37.062 20.938 -8.43 1 90.88 366 THR B O 1
ATOM 8856 N N . VAL B 1 367 ? 36.688 22.453 -10.023 1 92.38 367 VAL B N 1
ATOM 8857 C CA . VAL B 1 367 ? 37.25 21.594 -11.062 1 92.38 367 VAL B CA 1
ATOM 8858 C C . VAL B 1 367 ? 38.312 22.375 -11.852 1 92.38 367 VAL B C 1
ATOM 8860 O O . VAL B 1 367 ? 38.344 23.609 -11.797 1 92.38 367 VAL B O 1
ATOM 8863 N N . ASN B 1 368 ? 39.062 21.625 -12.539 1 89.94 368 ASN B N 1
ATOM 8864 C CA . ASN B 1 368 ? 40 22.25 -13.461 1 89.94 368 ASN B CA 1
ATOM 8865 C C . ASN B 1 368 ? 39.281 22.938 -14.625 1 89.94 368 ASN B C 1
ATOM 8867 O O . ASN B 1 368 ? 38.281 22.422 -15.125 1 89.94 368 ASN B O 1
ATOM 8871 N N . TYR B 1 369 ? 39.844 24.094 -14.961 1 92.5 369 TYR B N 1
ATOM 8872 C CA . TYR B 1 369 ? 39.188 24.859 -16.016 1 92.5 369 TYR B CA 1
ATOM 8873 C C . TYR B 1 369 ? 40.188 25.562 -16.906 1 92.5 369 TYR B C 1
ATOM 8875 O O . TYR B 1 369 ? 41.219 26.047 -16.438 1 92.5 369 TYR B O 1
ATOM 8883 N N . HIS B 1 370 ? 39.969 25.547 -18.156 1 90.19 370 HIS B N 1
ATOM 8884 C CA . HIS B 1 370 ? 40.594 26.406 -19.156 1 90.19 370 HIS B CA 1
ATOM 8885 C C . HIS B 1 370 ? 39.594 26.844 -20.203 1 90.19 370 HIS B C 1
ATOM 8887 O O . HIS B 1 370 ? 38.531 26.219 -20.375 1 90.19 370 HIS B O 1
ATOM 8893 N N . MET B 1 371 ? 39.938 27.922 -20.906 1 90.44 371 MET B N 1
ATOM 8894 C CA . MET B 1 371 ? 39.031 28.453 -21.922 1 90.44 371 MET B CA 1
ATOM 8895 C C . MET B 1 371 ? 38.719 27.391 -22.969 1 90.44 371 MET B C 1
ATOM 8897 O O . MET B 1 371 ? 39.594 26.672 -23.422 1 90.44 371 MET B O 1
ATOM 8901 N N . GLY B 1 372 ? 37.375 27.188 -23.266 1 91.88 372 GLY B N 1
ATOM 8902 C CA . GLY B 1 372 ? 36.938 26.203 -24.234 1 91.88 372 GLY B CA 1
ATOM 8903 C C . GLY B 1 372 ? 36.188 25.031 -23.609 1 91.88 372 GLY B C 1
ATOM 8904 O O . GLY B 1 372 ? 35.5 24.297 -24.312 1 91.88 372 GLY B O 1
ATOM 8905 N N . ILE B 1 373 ? 36.312 24.859 -22.344 1 94.88 373 ILE B N 1
ATOM 8906 C CA . ILE B 1 373 ? 35.594 23.797 -21.656 1 94.88 373 ILE B CA 1
ATOM 8907 C C . ILE B 1 373 ? 34.188 24.25 -21.328 1 94.88 373 ILE B C 1
ATOM 8909 O O . ILE B 1 373 ? 34 25.359 -20.828 1 94.88 373 ILE B O 1
ATOM 8913 N N . GLN B 1 374 ? 33.281 23.391 -21.656 1 95.5 374 GLN B N 1
ATOM 8914 C CA . GLN B 1 374 ? 31.875 23.625 -21.344 1 95.5 374 GLN B CA 1
ATOM 8915 C C . GLN B 1 374 ? 31.375 22.641 -20.297 1 95.5 374 GLN B C 1
ATOM 8917 O O . GLN B 1 374 ? 31.859 21.516 -20.219 1 95.5 374 GLN B O 1
ATOM 8922 N N . PHE B 1 375 ? 30.469 23.125 -19.5 1 97.12 375 PHE B N 1
ATOM 8923 C CA . PHE B 1 375 ? 29.875 22.281 -18.469 1 97.12 375 PHE B CA 1
ATOM 8924 C C . PHE B 1 375 ? 28.359 22.203 -18.656 1 97.12 375 PHE B C 1
ATOM 8926 O O . PHE B 1 375 ? 27.734 23.172 -19.062 1 97.12 375 PHE B O 1
ATOM 8933 N N . TYR B 1 376 ? 27.828 21.062 -18.406 1 98 376 TYR B N 1
ATOM 8934 C CA . TYR B 1 376 ? 26.391 20.828 -18.453 1 98 376 TYR B CA 1
ATOM 8935 C C . TYR B 1 376 ? 25.906 20.219 -17.141 1 98 376 TYR B C 1
ATOM 8937 O O . TYR B 1 376 ? 26.484 19.25 -16.641 1 98 376 TYR B O 1
ATOM 8945 N N . ASP B 1 377 ? 24.922 20.844 -16.531 1 98.06 377 ASP B N 1
ATOM 8946 C CA . ASP B 1 377 ? 24.156 20.188 -15.477 1 98.06 377 ASP B CA 1
ATOM 8947 C C . ASP B 1 377 ? 23.156 19.203 -16.062 1 98.06 377 ASP B C 1
ATOM 8949 O O . ASP B 1 377 ? 22.016 19.547 -16.344 1 98.06 377 ASP B O 1
ATOM 8953 N N . VAL B 1 378 ? 23.516 18 -16.172 1 98.62 378 VAL B N 1
ATOM 8954 C CA . VAL B 1 378 ? 22.766 16.969 -16.891 1 98.62 378 VAL B CA 1
ATOM 8955 C C . VAL B 1 378 ? 21.5 16.625 -16.125 1 98.62 378 VAL B C 1
ATOM 8957 O O . VAL B 1 378 ? 20.453 16.359 -16.719 1 98.62 378 VAL B O 1
ATOM 8960 N N . TRP B 1 379 ? 21.562 16.594 -14.812 1 98.31 379 TRP B N 1
ATOM 8961 C CA . TRP B 1 379 ? 20.406 16.234 -13.992 1 98.31 379 TRP B CA 1
ATOM 8962 C C . TRP B 1 379 ? 19.234 17.188 -14.242 1 98.31 379 TRP B C 1
ATOM 8964 O O . TRP B 1 379 ? 18.078 16.766 -14.289 1 98.31 379 TRP B O 1
ATOM 8974 N N . HIS B 1 380 ? 19.516 18.453 -14.453 1 97.5 380 HIS B N 1
ATOM 8975 C CA . HIS B 1 380 ? 18.469 19.453 -14.641 1 97.5 380 HIS B CA 1
ATOM 8976 C C . HIS B 1 380 ? 18.281 19.781 -16.125 1 97.5 380 HIS B C 1
ATOM 8978 O O . HIS B 1 380 ? 17.391 20.547 -16.484 1 97.5 380 HIS B O 1
ATOM 8984 N N . GLY B 1 381 ? 19.109 19.297 -16.969 1 97.5 381 GLY B N 1
ATOM 8985 C CA . GLY B 1 381 ? 18.969 19.422 -18.406 1 97.5 381 GLY B CA 1
ATOM 8986 C C . GLY B 1 381 ? 19.266 20.812 -18.922 1 97.5 381 GLY B C 1
ATOM 8987 O O . GLY B 1 381 ? 18.547 21.328 -19.781 1 97.5 381 GLY B O 1
ATOM 8988 N N . HIS B 1 382 ? 20.344 21.469 -18.359 1 96 382 HIS B N 1
ATOM 8989 C CA . HIS B 1 382 ? 20.703 22.766 -18.891 1 96 382 HIS B CA 1
ATOM 8990 C C . HIS B 1 382 ? 22.219 23 -18.812 1 96 382 HIS B C 1
ATOM 8992 O O . HIS B 1 382 ? 22.906 22.328 -18.047 1 96 382 HIS B O 1
ATOM 8998 N N . PRO B 1 383 ? 22.734 23.891 -19.641 1 96.38 383 PRO B N 1
ATOM 8999 C CA . PRO B 1 383 ? 24.156 24.25 -19.562 1 96.38 383 PRO B CA 1
ATOM 9000 C C . PRO B 1 383 ? 24.516 24.953 -18.266 1 96.38 383 PRO B C 1
ATOM 9002 O O . PRO B 1 383 ? 23.672 25.641 -17.672 1 96.38 383 PRO B O 1
ATOM 9005 N N . LEU B 1 384 ? 25.688 24.75 -17.812 1 96.06 384 LEU B N 1
ATOM 9006 C CA . LEU B 1 384 ? 26.156 25.297 -16.547 1 96.06 384 LEU B CA 1
ATOM 9007 C C . LEU B 1 384 ? 27.328 26.25 -16.766 1 96.06 384 LEU B C 1
ATOM 9009 O O . LEU B 1 384 ? 28.297 25.906 -17.438 1 96.06 384 LEU B O 1
ATOM 9013 N N . GLN B 1 385 ? 27.25 27.469 -16.281 1 93.44 385 GLN B N 1
ATOM 9014 C CA . GLN B 1 385 ? 28.344 28.422 -16.359 1 93.44 385 GLN B CA 1
ATOM 9015 C C . GLN B 1 385 ? 29.234 28.344 -15.125 1 93.44 385 GLN B C 1
ATOM 9017 O O . GLN B 1 385 ? 28.75 28.5 -14 1 93.44 385 GLN B O 1
ATOM 9022 N N . PRO B 1 386 ? 30.484 28.078 -15.375 1 94.06 386 PRO B N 1
ATOM 9023 C CA . PRO B 1 386 ? 31.391 28.047 -14.219 1 94.06 386 PRO B CA 1
ATOM 9024 C C . PRO B 1 386 ? 31.562 29.406 -13.562 1 94.06 386 PRO B C 1
ATOM 9026 O O . PRO B 1 386 ? 31.453 30.438 -14.234 1 94.06 386 PRO B O 1
ATOM 9029 N N . THR B 1 387 ? 31.781 29.391 -12.297 1 92.06 387 THR B N 1
ATOM 9030 C CA . THR B 1 387 ? 31.984 30.625 -11.547 1 92.06 387 THR B CA 1
ATOM 9031 C C . THR B 1 387 ? 33.344 30.594 -10.828 1 92.06 387 THR B C 1
ATOM 9033 O O . THR B 1 387 ? 34 29.547 -10.773 1 92.06 387 THR B O 1
ATOM 9036 N N . HIS B 1 388 ? 33.812 31.766 -10.336 1 89.88 388 HIS B N 1
ATOM 9037 C CA . HIS B 1 388 ? 35.031 31.922 -9.539 1 89.88 388 HIS B CA 1
ATOM 9038 C C . HIS B 1 388 ? 36.219 31.297 -10.234 1 89.88 388 HIS B C 1
ATOM 9040 O O . HIS B 1 388 ? 36.938 30.469 -9.648 1 89.88 388 HIS B O 1
ATOM 9046 N N . ILE B 1 389 ? 36.438 31.672 -11.492 1 90.62 389 ILE B N 1
ATOM 9047 C CA . ILE B 1 389 ? 37.531 31.141 -12.289 1 90.62 389 ILE B CA 1
ATOM 9048 C C . ILE B 1 389 ? 38.844 31.797 -11.852 1 90.62 389 ILE B C 1
ATOM 9050 O O . ILE B 1 389 ? 39 33.031 -11.969 1 90.62 389 ILE B O 1
ATOM 9054 N N . ALA B 1 390 ? 39.688 31.047 -11.25 1 89.69 390 ALA B N 1
ATOM 9055 C CA . ALA B 1 390 ? 41 31.531 -10.789 1 89.69 390 ALA B CA 1
ATOM 9056 C C . ALA B 1 390 ? 42.062 30.438 -10.828 1 89.69 390 ALA B C 1
ATOM 9058 O O . ALA B 1 390 ? 41.781 29.281 -10.477 1 89.69 390 ALA B O 1
ATOM 9059 N N . ASP B 1 391 ? 43.25 30.703 -11.312 1 91.5 391 ASP B N 1
ATOM 9060 C CA . ASP B 1 391 ? 44.406 29.844 -11.289 1 91.5 391 ASP B CA 1
ATOM 9061 C C . ASP B 1 391 ? 44.125 28.5 -11.953 1 91.5 391 ASP B C 1
ATOM 9063 O O . ASP B 1 391 ? 44.469 27.438 -11.414 1 91.5 391 ASP B O 1
ATOM 9067 N N . GLY B 1 392 ? 43.312 28.5 -12.969 1 90.5 392 GLY B N 1
ATOM 9068 C CA . GLY B 1 392 ? 43.031 27.281 -13.719 1 90.5 392 GLY B CA 1
ATOM 9069 C C . GLY B 1 392 ? 41.938 26.438 -13.094 1 90.5 392 GLY B C 1
ATOM 9070 O O . GLY B 1 392 ? 41.719 25.281 -13.484 1 90.5 392 GLY B O 1
ATOM 9071 N N . LEU B 1 393 ? 41.281 26.984 -12.078 1 92.25 393 LEU B N 1
ATOM 9072 C CA . LEU B 1 393 ? 40.188 26.281 -11.406 1 92.25 393 LEU B CA 1
ATOM 9073 C C . LEU B 1 393 ? 38.875 27.047 -11.539 1 92.25 393 LEU B C 1
ATOM 9075 O O . LEU B 1 393 ? 38.875 28.266 -11.727 1 92.25 393 LEU B O 1
ATOM 9079 N N . ALA B 1 394 ? 37.844 26.391 -11.586 1 93.62 394 ALA B N 1
ATOM 9080 C CA . ALA B 1 394 ? 36.5 26.969 -11.594 1 93.62 394 ALA B CA 1
ATOM 9081 C C . ALA B 1 394 ? 35.594 26.281 -10.586 1 93.62 394 ALA B C 1
ATOM 9083 O O . ALA B 1 394 ? 35.781 25.109 -10.273 1 93.62 394 ALA B O 1
ATOM 9084 N N . THR B 1 395 ? 34.688 27.016 -10.07 1 94.12 395 THR B N 1
ATOM 9085 C CA . THR B 1 395 ? 33.688 26.469 -9.172 1 94.12 395 THR B CA 1
ATOM 9086 C C . THR B 1 395 ? 32.375 26.266 -9.898 1 94.12 395 THR B C 1
ATOM 9088 O O . THR B 1 395 ? 31.953 27.109 -10.703 1 94.12 395 THR B O 1
ATOM 9091 N N . LEU B 1 396 ? 31.797 25.156 -9.742 1 95.38 396 LEU B N 1
ATOM 9092 C CA . LEU B 1 396 ? 30.5 24.844 -10.352 1 95.38 396 LEU B CA 1
ATOM 9093 C C . LEU B 1 396 ? 29.391 24.953 -9.32 1 95.38 396 LEU B C 1
ATOM 9095 O O . LEU B 1 396 ? 29.469 24.344 -8.25 1 95.38 396 LEU B O 1
ATOM 9099 N N . ASP B 1 397 ? 28.359 25.719 -9.68 1 94.75 397 ASP B N 1
ATOM 9100 C CA . ASP B 1 397 ? 27.203 25.938 -8.805 1 94.75 397 ASP B CA 1
ATOM 9101 C C . ASP B 1 397 ? 25.969 25.234 -9.344 1 94.75 397 ASP B C 1
ATOM 9103 O O . ASP B 1 397 ? 25.562 25.469 -10.484 1 94.75 397 ASP B O 1
ATOM 9107 N N . PHE B 1 398 ? 25.406 24.391 -8.594 1 94.69 398 PHE B N 1
ATOM 9108 C CA . PHE B 1 398 ? 24.141 23.734 -8.922 1 94.69 398 PHE B CA 1
ATOM 9109 C C . PHE B 1 398 ? 23.469 23.188 -7.672 1 94.69 398 PHE B C 1
ATOM 9111 O O . PHE B 1 398 ? 24.125 23.016 -6.637 1 94.69 398 PHE B O 1
ATOM 9118 N N . ASP B 1 399 ? 22.172 22.953 -7.727 1 94.5 399 ASP B N 1
ATOM 9119 C CA . ASP B 1 399 ? 21.422 22.516 -6.559 1 94.5 399 ASP B CA 1
ATOM 9120 C C . ASP B 1 399 ? 21.219 21 -6.57 1 94.5 399 ASP B C 1
ATOM 9122 O O . ASP B 1 399 ? 21.078 20.406 -7.637 1 94.5 399 ASP B O 1
ATOM 9126 N N . ILE B 1 400 ? 21.266 20.375 -5.395 1 96.19 400 ILE B N 1
ATOM 9127 C CA . ILE B 1 400 ? 20.938 18.969 -5.191 1 96.19 400 ILE B CA 1
ATOM 9128 C C . ILE B 1 400 ? 19.875 18.828 -4.109 1 96.19 400 ILE B C 1
ATOM 9130 O O . ILE B 1 400 ? 20.016 19.375 -3.01 1 96.19 400 ILE B O 1
ATOM 9134 N N . GLU B 1 401 ? 18.781 18.125 -4.375 1 94 401 GLU B N 1
ATOM 9135 C CA . GLU B 1 401 ? 17.688 17.922 -3.447 1 94 401 GLU B CA 1
ATOM 9136 C C . GLU B 1 401 ? 18.109 17.062 -2.258 1 94 401 GLU B C 1
ATOM 9138 O O . GLU B 1 401 ? 19.156 16.406 -2.305 1 94 401 GLU B O 1
ATOM 9143 N N . PRO B 1 402 ? 17.266 17.156 -1.136 1 90.5 402 PRO B N 1
ATOM 9144 C CA . PRO B 1 402 ? 17.5 16.172 -0.076 1 90.5 402 PRO B CA 1
ATOM 9145 C C . PRO B 1 402 ? 17.422 14.734 -0.578 1 90.5 402 PRO B C 1
ATOM 9147 O O . PRO B 1 402 ? 16.453 14.375 -1.27 1 90.5 402 PRO B O 1
ATOM 9150 N N . HIS B 1 403 ? 18.438 13.984 -0.228 1 90.94 403 HIS B N 1
ATOM 9151 C CA . HIS B 1 403 ? 18.531 12.609 -0.695 1 90.94 403 HIS B CA 1
ATOM 9152 C C . HIS B 1 403 ? 18.469 12.539 -2.217 1 90.94 403 HIS B C 1
ATOM 9154 O O . HIS B 1 403 ? 17.922 11.594 -2.781 1 90.94 403 HIS B O 1
ATOM 9160 N N . GLY B 1 404 ? 18.984 13.57 -2.791 1 95.31 404 GLY B N 1
ATOM 9161 C CA . GLY B 1 404 ? 18.812 13.695 -4.23 1 95.31 404 GLY B CA 1
ATOM 9162 C C . GLY B 1 404 ? 20.062 13.297 -5.008 1 95.31 404 GLY B C 1
ATOM 9163 O O . GLY B 1 404 ? 20.906 12.555 -4.5 1 95.31 404 GLY B O 1
ATOM 9164 N N . TYR B 1 405 ? 20.062 13.703 -6.297 1 97.88 405 TYR B N 1
ATOM 9165 C CA . TYR B 1 405 ? 21.078 13.328 -7.277 1 97.88 405 TYR B CA 1
ATOM 9166 C C . TYR B 1 405 ? 21.562 14.539 -8.062 1 97.88 405 TYR B C 1
ATOM 9168 O O . TYR B 1 405 ? 20.891 15.57 -8.094 1 97.88 405 TYR B O 1
ATOM 9176 N N . GLY B 1 406 ? 22.75 14.43 -8.57 1 97.75 406 GLY B N 1
ATOM 9177 C CA . GLY B 1 406 ? 23.312 15.383 -9.516 1 97.75 406 GLY B CA 1
ATOM 9178 C C . GLY B 1 406 ? 24.219 14.734 -10.555 1 97.75 406 GLY B C 1
ATOM 9179 O O . GLY B 1 406 ? 24.688 13.617 -10.352 1 97.75 406 GLY B O 1
ATOM 9180 N N . CYS B 1 407 ? 24.391 15.391 -11.664 1 98.5 407 CYS B N 1
ATOM 9181 C CA . CYS B 1 407 ? 25.281 14.914 -12.711 1 98.5 407 CYS B CA 1
ATOM 9182 C C . CYS B 1 407 ? 25.812 16.078 -13.547 1 98.5 407 CYS B C 1
ATOM 9184 O O . CYS B 1 407 ? 25.031 16.891 -14.039 1 98.5 407 CYS B O 1
ATOM 9186 N N . ILE B 1 408 ? 27.125 16.141 -13.688 1 98.12 408 ILE B N 1
ATOM 9187 C CA . ILE B 1 408 ? 27.766 17.172 -14.484 1 98.12 408 ILE B CA 1
ATOM 9188 C C . ILE B 1 408 ? 28.578 16.531 -15.602 1 98.12 408 ILE B C 1
ATOM 9190 O O . ILE B 1 408 ? 29.25 15.531 -15.391 1 98.12 408 ILE B O 1
ATOM 9194 N N . PHE B 1 409 ? 28.453 17.125 -16.766 1 98.19 409 PHE B N 1
ATOM 9195 C CA . PHE B 1 409 ? 29.234 16.719 -17.922 1 98.19 409 PHE B CA 1
ATOM 9196 C C . PHE B 1 409 ? 30.125 17.859 -18.406 1 98.19 409 PHE B C 1
ATOM 9198 O O . PHE B 1 409 ? 29.656 18.984 -18.578 1 98.19 409 PHE B O 1
ATOM 9205 N N . ALA B 1 410 ? 31.375 17.594 -18.531 1 97.75 410 ALA B N 1
ATOM 9206 C CA . ALA B 1 410 ? 32.344 18.562 -19.047 1 97.75 410 ALA B CA 1
ATOM 9207 C C . ALA B 1 410 ? 32.906 18.109 -20.375 1 97.75 410 ALA B C 1
ATOM 9209 O O . ALA B 1 410 ? 33.219 16.922 -20.562 1 97.75 410 ALA B O 1
ATOM 9210 N N . THR B 1 411 ? 33 19 -21.234 1 97 411 THR B N 1
ATOM 9211 C CA . THR B 1 411 ? 33.562 18.672 -22.547 1 97 411 THR B CA 1
ATOM 9212 C C . THR B 1 411 ? 34.156 19.922 -23.203 1 97 411 THR B C 1
ATOM 9214 O O . THR B 1 411 ? 33.812 21.047 -22.828 1 97 411 THR B O 1
ATOM 9217 N N . SER B 1 412 ? 35.094 19.688 -24.109 1 94.62 412 SER B N 1
ATOM 9218 C CA . SER B 1 412 ? 35.594 20.781 -24.938 1 94.62 412 SER B CA 1
ATOM 9219 C C . SER B 1 412 ? 34.531 21.266 -25.922 1 94.62 412 SER B C 1
ATOM 9221 O O . SER B 1 412 ? 33.719 20.453 -26.422 1 94.62 412 SER B O 1
ATOM 9223 N N . ASP B 1 413 ? 34.594 22.516 -26.25 1 92.06 413 ASP B N 1
ATOM 9224 C CA . ASP B 1 413 ? 33.594 23.094 -27.156 1 92.06 413 ASP B CA 1
ATOM 9225 C C . ASP B 1 413 ? 33.781 22.594 -28.578 1 92.06 413 ASP B C 1
ATOM 9227 O O . ASP B 1 413 ? 32.906 22.75 -29.438 1 92.06 413 ASP B O 1
ATOM 9231 N N . ILE B 1 414 ? 34.906 21.953 -28.781 1 92.19 414 ILE B N 1
ATOM 9232 C CA . ILE B 1 414 ? 35.188 21.5 -30.141 1 92.19 414 ILE B CA 1
ATOM 9233 C C . ILE B 1 414 ? 35.031 19.984 -30.219 1 92.19 414 ILE B C 1
ATOM 9235 O O . ILE B 1 414 ? 35.125 19.391 -31.297 1 92.19 414 ILE B O 1
ATOM 9239 N N . SER B 1 415 ? 34.781 19.344 -29.125 1 94.19 415 SER B N 1
ATOM 9240 C CA . SER B 1 415 ? 34.625 17.891 -29.109 1 94.19 415 SER B CA 1
ATOM 9241 C C . SER B 1 415 ? 33.188 17.484 -29.422 1 94.19 415 SER B C 1
ATOM 9243 O O . SER B 1 415 ? 32.25 18.203 -29.109 1 94.19 415 SER B O 1
ATOM 9245 N N . ALA B 1 416 ? 33.094 16.312 -30.031 1 93.75 416 ALA B N 1
ATOM 9246 C CA . ALA B 1 416 ? 31.781 15.758 -30.297 1 93.75 416 ALA B CA 1
ATOM 9247 C C . ALA B 1 416 ? 31.078 15.359 -29 1 93.75 416 ALA B C 1
ATOM 9249 O O . ALA B 1 416 ? 31.703 14.844 -28.078 1 93.75 416 ALA B O 1
ATOM 9250 N N . LEU B 1 417 ? 29.828 15.594 -28.922 1 95 417 LEU B N 1
ATOM 9251 C CA . LEU B 1 417 ? 29.016 15.195 -27.766 1 95 417 LEU B CA 1
ATOM 9252 C C . LEU B 1 417 ? 28.641 13.719 -27.859 1 95 417 LEU B C 1
ATOM 9254 O O . LEU B 1 417 ? 28.609 13.148 -28.953 1 95 417 LEU B O 1
ATOM 9258 N N . PRO B 1 418 ? 28.359 13.086 -26.734 1 95.88 418 PRO B N 1
ATOM 9259 C CA . PRO B 1 418 ? 27.906 11.688 -26.75 1 95.88 418 PRO B CA 1
ATOM 9260 C C . PRO B 1 418 ? 26.625 11.492 -27.547 1 95.88 418 PRO B C 1
ATOM 9262 O O . PRO B 1 418 ? 25.797 12.406 -27.625 1 95.88 418 PRO B O 1
ATOM 9265 N N . GLU B 1 419 ? 26.469 10.312 -28.094 1 94.69 419 GLU B N 1
ATOM 9266 C CA . GLU B 1 419 ? 25.266 9.984 -28.828 1 94.69 419 GLU B CA 1
ATOM 9267 C C . GLU B 1 419 ? 24.016 10.086 -27.953 1 94.69 419 GLU B C 1
ATOM 9269 O O . GLU B 1 419 ? 24 9.555 -26.844 1 94.69 419 GLU B O 1
ATOM 9274 N N . GLY B 1 420 ? 22.984 10.82 -28.391 1 96.5 420 GLY B N 1
ATOM 9275 C CA . GLY B 1 420 ? 21.719 10.953 -27.672 1 96.5 420 GLY B CA 1
ATOM 9276 C C . GLY B 1 420 ? 21.75 12.023 -26.609 1 96.5 420 GLY B C 1
ATOM 9277 O O . GLY B 1 420 ? 20.781 12.203 -25.859 1 96.5 420 GLY B O 1
ATOM 9278 N N . PHE B 1 421 ? 22.812 12.75 -26.531 1 97.62 421 PHE B N 1
ATOM 9279 C CA . PHE B 1 421 ? 23.016 13.711 -25.453 1 97.62 421 PHE B CA 1
ATOM 9280 C C . PHE B 1 421 ? 21.953 14.805 -25.516 1 97.62 421 PHE B C 1
ATOM 9282 O O . PHE B 1 421 ? 21.391 15.188 -24.484 1 97.62 421 PHE B O 1
ATOM 9289 N N . SER B 1 422 ? 21.672 15.305 -26.688 1 97.06 422 SER B N 1
ATOM 9290 C CA . SER B 1 422 ? 20.656 16.359 -26.828 1 97.06 422 SER B CA 1
ATOM 9291 C C . SER B 1 422 ? 19.281 15.875 -26.375 1 97.06 422 SER B C 1
ATOM 9293 O O . SER B 1 422 ? 18.547 16.609 -25.734 1 97.06 422 SER B O 1
ATOM 9295 N N . THR B 1 423 ? 18.969 14.672 -26.781 1 97.69 423 THR B N 1
ATOM 9296 C CA . THR B 1 423 ? 17.703 14.078 -26.359 1 97.69 423 THR B CA 1
ATOM 9297 C C . THR B 1 423 ? 17.672 13.906 -24.844 1 97.69 423 THR B C 1
ATOM 9299 O O . THR B 1 423 ? 16.641 14.156 -24.219 1 97.69 423 THR B O 1
ATOM 9302 N N . LEU B 1 424 ? 18.766 13.438 -24.281 1 98.19 424 LEU B N 1
ATOM 9303 C CA . LEU B 1 424 ? 18.859 13.281 -22.828 1 98.19 424 LEU B CA 1
ATOM 9304 C C . LEU B 1 424 ? 18.609 14.617 -22.125 1 98.19 424 LEU B C 1
ATOM 9306 O O . LEU B 1 424 ? 17.828 14.68 -21.172 1 98.19 424 LEU B O 1
ATOM 9310 N N . MET B 1 425 ? 19.25 15.664 -22.625 1 98.25 425 MET B N 1
ATOM 9311 C CA . MET B 1 425 ? 19.141 16.984 -22 1 98.25 425 MET B CA 1
ATOM 9312 C C . MET B 1 425 ? 17.703 17.469 -22.016 1 98.25 425 MET B C 1
ATOM 9314 O O . MET B 1 425 ? 17.203 18.016 -21.016 1 98.25 425 MET B O 1
ATOM 9318 N N . LYS B 1 426 ? 17.016 17.266 -23.094 1 97.75 426 LYS B N 1
ATOM 9319 C CA . LYS B 1 426 ? 15.609 17.641 -23.188 1 97.75 426 LYS B CA 1
ATOM 9320 C C . LYS B 1 426 ? 14.75 16.828 -22.234 1 97.75 426 LYS B C 1
ATOM 9322 O O . LYS B 1 426 ? 13.867 17.375 -21.562 1 97.75 426 LYS B O 1
ATOM 9327 N N . THR B 1 427 ? 14.992 15.578 -22.219 1 97.62 427 THR B N 1
ATOM 9328 C CA . THR B 1 427 ? 14.242 14.672 -21.344 1 97.62 427 THR B CA 1
ATOM 9329 C C . THR B 1 427 ? 14.438 15.055 -19.875 1 97.62 427 THR B C 1
ATOM 9331 O O . THR B 1 427 ? 13.469 15.141 -19.125 1 97.62 427 THR B O 1
ATOM 9334 N N . MET B 1 428 ? 15.672 15.281 -19.516 1 98.06 428 MET B N 1
ATOM 9335 C CA . MET B 1 428 ? 15.984 15.586 -18.109 1 98.06 428 MET B CA 1
ATOM 9336 C C . MET B 1 428 ? 15.406 16.938 -17.719 1 98.06 428 MET B C 1
ATOM 9338 O O . MET B 1 428 ? 14.984 17.125 -16.562 1 98.06 428 MET B O 1
ATOM 9342 N N . SER B 1 429 ? 15.398 17.875 -18.625 1 97.62 429 SER B N 1
ATOM 9343 C CA . SER B 1 429 ? 14.773 19.172 -18.359 1 97.62 429 SER B CA 1
ATOM 9344 C C . SER B 1 429 ? 13.289 19.016 -18.047 1 97.62 429 SER B C 1
ATOM 9346 O O . SER B 1 429 ? 12.773 19.656 -17.125 1 97.62 429 SER B O 1
ATOM 9348 N N . THR B 1 430 ? 12.648 18.141 -18.766 1 96.81 430 THR B N 1
ATOM 9349 C CA . THR B 1 430 ? 11.219 17.875 -18.578 1 96.81 430 THR B CA 1
ATOM 9350 C C . THR B 1 430 ? 10.984 17.156 -17.25 1 96.81 430 THR B C 1
ATOM 9352 O O . THR B 1 430 ? 10.102 17.547 -16.484 1 96.81 430 THR B O 1
ATOM 9355 N N . LEU B 1 431 ? 11.742 16.188 -16.969 1 95.69 431 LEU B N 1
ATOM 9356 C CA . LEU B 1 431 ? 11.555 15.375 -15.773 1 95.69 431 LEU B CA 1
ATOM 9357 C C . LEU B 1 431 ? 11.883 16.172 -14.516 1 95.69 431 LEU B C 1
ATOM 9359 O O . LEU B 1 431 ? 11.234 16.016 -13.484 1 95.69 431 LEU B O 1
ATOM 9363 N N . SER B 1 432 ? 12.875 17.047 -14.594 1 94.69 432 SER B N 1
ATOM 9364 C CA . SER B 1 432 ? 13.359 17.75 -13.414 1 94.69 432 SER B CA 1
ATOM 9365 C C . SER B 1 432 ? 12.43 18.906 -13.047 1 94.69 432 SER B C 1
ATOM 9367 O O . SER B 1 432 ? 12.586 19.531 -11.992 1 94.69 432 SER B O 1
ATOM 9369 N N . ALA B 1 433 ? 11.477 19.156 -13.914 1 93.06 433 ALA B N 1
ATOM 9370 C CA . ALA B 1 433 ? 10.469 20.156 -13.555 1 93.06 433 ALA B CA 1
ATOM 9371 C C . ALA B 1 433 ? 9.703 19.734 -12.297 1 93.06 433 ALA B C 1
ATOM 9373 O O . ALA B 1 433 ? 9.227 20.578 -11.539 1 93.06 433 ALA B O 1
ATOM 9374 N N . THR B 1 434 ? 9.586 18.484 -12.062 1 92.38 434 THR B N 1
ATOM 9375 C CA . THR B 1 434 ? 9.016 17.953 -10.828 1 92.38 434 THR B CA 1
ATOM 9376 C C . THR B 1 434 ? 10.117 17.469 -9.891 1 92.38 434 THR B C 1
ATOM 9378 O O . THR B 1 434 ? 10.898 16.578 -10.234 1 92.38 434 THR B O 1
ATOM 9381 N N . ARG B 1 435 ? 10.172 18.031 -8.75 1 92.69 435 ARG B N 1
ATOM 9382 C CA . ARG B 1 435 ? 11.148 17.609 -7.754 1 92.69 435 ARG B CA 1
ATOM 9383 C C . ARG B 1 435 ? 10.898 16.156 -7.32 1 92.69 435 ARG B C 1
ATOM 9385 O O . ARG B 1 435 ? 9.758 15.75 -7.129 1 92.69 435 ARG B O 1
ATOM 9392 N N . LEU B 1 436 ? 11.969 15.375 -7.137 1 94.19 436 LEU B N 1
ATOM 9393 C CA . LEU B 1 436 ? 11.828 13.992 -6.695 1 94.19 436 LEU B CA 1
ATOM 9394 C C . LEU B 1 436 ? 11.188 13.922 -5.312 1 94.19 436 LEU B C 1
ATOM 9396 O O . LEU B 1 436 ? 10.367 13.039 -5.043 1 94.19 436 LEU B O 1
ATOM 9400 N N . MET B 1 437 ? 11.523 14.844 -4.465 1 89.81 437 MET B N 1
ATOM 9401 C CA . MET B 1 437 ? 11.055 14.836 -3.082 1 89.81 437 MET B CA 1
ATOM 9402 C C . MET B 1 437 ? 9.547 15.055 -3.01 1 89.81 437 MET B C 1
ATOM 9404 O O . MET B 1 437 ? 8.922 14.734 -2 1 89.81 437 MET B O 1
ATOM 9408 N N . SER B 1 438 ? 8.977 15.641 -4.027 1 88.81 438 SER B N 1
ATOM 9409 C CA . SER B 1 438 ? 7.535 15.891 -4.047 1 88.81 438 SER B CA 1
ATOM 9410 C C . SER B 1 438 ? 6.762 14.625 -4.395 1 88.81 438 SER B C 1
ATOM 9412 O O . SER B 1 438 ? 5.543 14.562 -4.207 1 88.81 438 SER B O 1
ATOM 9414 N N . ILE B 1 439 ? 7.449 13.656 -4.887 1 92.31 439 ILE B N 1
ATOM 9415 C CA . ILE B 1 439 ? 6.84 12.367 -5.188 1 92.31 439 ILE B CA 1
ATOM 9416 C C . ILE B 1 439 ? 6.895 11.477 -3.951 1 92.31 439 ILE B C 1
ATOM 9418 O O . ILE B 1 439 ? 7.945 11.336 -3.322 1 92.31 439 ILE B O 1
ATOM 9422 N N . PRO B 1 440 ? 5.828 10.875 -3.615 1 88.94 440 PRO B N 1
ATOM 9423 C CA . PRO B 1 440 ? 5.809 10.117 -2.359 1 88.94 440 PRO B CA 1
ATOM 9424 C C . PRO B 1 440 ? 6.531 8.773 -2.465 1 88.94 440 PRO B C 1
ATOM 9426 O O . PRO B 1 440 ? 6.617 8.203 -3.555 1 88.94 440 PRO B O 1
ATOM 9429 N N . ILE B 1 441 ? 7.09 8.312 -1.351 1 92.19 441 ILE B N 1
ATOM 9430 C CA . ILE B 1 441 ? 7.469 6.918 -1.168 1 92.19 441 ILE B CA 1
ATOM 9431 C C . ILE B 1 441 ? 6.309 6.148 -0.544 1 92.19 441 ILE B C 1
ATOM 9433 O O . ILE B 1 441 ? 5.723 6.59 0.446 1 92.19 441 ILE B O 1
ATOM 9437 N N . SER B 1 442 ? 5.902 5.066 -1.189 1 91.31 442 SER B N 1
ATOM 9438 C CA . SER B 1 442 ? 4.777 4.285 -0.688 1 91.31 442 SER B CA 1
ATOM 9439 C C . SER B 1 442 ? 4.93 2.807 -1.036 1 91.31 442 SER B C 1
ATOM 9441 O O . SER B 1 442 ? 5.688 2.453 -1.942 1 91.31 442 SER B O 1
ATOM 9443 N N . SER B 1 443 ? 4.27 2.004 -0.239 1 88.12 443 SER B N 1
ATOM 9444 C CA . SER B 1 443 ? 4.188 0.57 -0.499 1 88.12 443 SER B CA 1
ATOM 9445 C C . SER B 1 443 ? 2.752 0.143 -0.781 1 88.12 443 SER B C 1
ATOM 9447 O O . SER B 1 443 ? 1.812 0.672 -0.184 1 88.12 443 SER B O 1
ATOM 9449 N N . THR B 1 444 ? 2.621 -0.79 -1.697 1 88.69 444 THR B N 1
ATOM 9450 C CA . THR B 1 444 ? 1.305 -1.302 -2.066 1 88.69 444 THR B CA 1
ATOM 9451 C C . THR B 1 444 ? 1.084 -2.695 -1.482 1 88.69 444 THR B C 1
ATOM 9453 O O . THR B 1 444 ? 1.888 -3.602 -1.707 1 88.69 444 THR B O 1
ATOM 9456 N N . ILE B 1 445 ? -0.022 -2.779 -0.804 1 87.81 445 ILE B N 1
ATOM 9457 C CA . ILE B 1 445 ? -0.417 -4.07 -0.254 1 87.81 445 ILE B CA 1
ATOM 9458 C C . ILE B 1 445 ? -1.585 -4.641 -1.058 1 87.81 445 ILE B C 1
ATOM 9460 O O . ILE B 1 445 ? -2.631 -3.996 -1.184 1 87.81 445 ILE B O 1
ATOM 9464 N N . LEU B 1 446 ? -1.405 -5.848 -1.538 1 88.88 446 LEU B N 1
ATOM 9465 C CA . LEU B 1 446 ? -2.453 -6.465 -2.342 1 88.88 446 LEU B CA 1
ATOM 9466 C C . LEU B 1 446 ? -3.439 -7.227 -1.458 1 88.88 446 LEU B C 1
ATOM 9468 O O . LEU B 1 446 ? -3.037 -7.891 -0.501 1 88.88 446 LEU B O 1
ATOM 9472 N N . TRP B 1 447 ? -4.711 -7.039 -1.821 1 88 447 TRP B N 1
ATOM 9473 C CA . TRP B 1 447 ? -5.793 -7.773 -1.175 1 88 447 TRP B CA 1
ATOM 9474 C C . TRP B 1 447 ? -5.992 -9.141 -1.823 1 88 447 TRP B C 1
ATOM 9476 O O . TRP B 1 447 ? -6.387 -9.227 -2.988 1 88 447 TRP B O 1
ATOM 9486 N N . GLN B 1 448 ? -5.617 -10.188 -1.094 1 86.69 448 GLN B N 1
ATOM 9487 C CA . GLN B 1 448 ? -5.816 -11.539 -1.604 1 86.69 448 GLN B CA 1
ATOM 9488 C C . GLN B 1 448 ? -7.23 -12.031 -1.316 1 86.69 448 GLN B C 1
ATOM 9490 O O . GLN B 1 448 ? -7.781 -11.766 -0.248 1 86.69 448 GLN B O 1
ATOM 9495 N N . GLU B 1 449 ? -7.805 -12.648 -2.305 1 84.62 449 GLU B N 1
ATOM 9496 C CA . GLU B 1 449 ? -9.148 -13.195 -2.162 1 84.62 449 GLU B CA 1
ATOM 9497 C C . GLU B 1 449 ? -9.164 -14.688 -2.469 1 84.62 449 GLU B C 1
ATOM 9499 O O . GLU B 1 449 ? -8.289 -15.195 -3.168 1 84.62 449 GLU B O 1
ATOM 9504 N N . LEU B 1 450 ? -10.219 -15.328 -1.935 1 83.06 450 LEU B N 1
ATOM 9505 C CA . LEU B 1 450 ? -10.43 -16.719 -2.289 1 83.06 450 LEU B CA 1
ATOM 9506 C C . LEU B 1 450 ? -10.797 -16.859 -3.762 1 83.06 450 LEU B C 1
ATOM 9508 O O . LEU B 1 450 ? -11.625 -16.109 -4.27 1 83.06 450 LEU B O 1
ATOM 9512 N N . ASP B 1 451 ? -10.047 -17.594 -4.465 1 69.94 451 ASP B N 1
ATOM 9513 C CA . ASP B 1 451 ? -10.25 -17.75 -5.902 1 69.94 451 ASP B CA 1
ATOM 9514 C C . ASP B 1 451 ? -11.648 -18.266 -6.211 1 69.94 451 ASP B C 1
ATOM 9516 O O . ASP B 1 451 ? -12.305 -17.781 -7.133 1 69.94 451 ASP B O 1
ATOM 9520 N N . LEU B 1 452 ? -11.969 -19.422 -5.605 1 67 452 LEU B N 1
ATOM 9521 C CA . LEU B 1 452 ? -13.242 -20.047 -5.949 1 67 452 LEU B CA 1
ATOM 9522 C C . LEU B 1 452 ? -13.938 -20.578 -4.703 1 67 452 LEU B C 1
ATOM 9524 O O . LEU B 1 452 ? -13.297 -21.188 -3.838 1 67 452 LEU B O 1
ATOM 9528 N N . VAL B 1 453 ? -15.07 -20.062 -4.523 1 73.56 453 VAL B N 1
ATOM 9529 C CA . VAL B 1 453 ? -15.969 -20.703 -3.572 1 73.56 453 VAL B CA 1
ATOM 9530 C C . VAL B 1 453 ? -17 -21.547 -4.32 1 73.56 453 VAL B C 1
ATOM 9532 O O . VAL B 1 453 ? -17.766 -21.016 -5.133 1 73.56 453 VAL B O 1
ATOM 9535 N N . VAL B 1 454 ? -16.828 -22.875 -4.23 1 78.12 454 VAL B N 1
ATOM 9536 C CA . VAL B 1 454 ? -17.703 -23.812 -4.934 1 78.12 454 VAL B CA 1
ATOM 9537 C C . VAL B 1 454 ? -18.609 -24.531 -3.93 1 78.12 454 VAL B C 1
ATOM 9539 O O . VAL B 1 454 ? -18.172 -24.859 -2.822 1 78.12 454 VAL B O 1
ATOM 9542 N N . VAL B 1 455 ? -19.875 -24.562 -4.289 1 83.75 455 VAL B N 1
ATOM 9543 C CA . VAL B 1 455 ? -20.844 -25.312 -3.482 1 83.75 455 VAL B CA 1
ATOM 9544 C C . VAL B 1 455 ? -21.344 -26.531 -4.258 1 83.75 455 VAL B C 1
ATOM 9546 O O . VAL B 1 455 ? -21.609 -26.438 -5.457 1 83.75 455 VAL B O 1
ATOM 9549 N N . SER B 1 456 ? -21.281 -27.672 -3.564 1 81.88 456 SER B N 1
ATOM 9550 C CA . SER B 1 456 ? -21.719 -28.922 -4.191 1 81.88 456 SER B CA 1
ATOM 9551 C C . SER B 1 456 ? -23.078 -29.344 -3.674 1 81.88 456 SER B C 1
ATOM 9553 O O . SER B 1 456 ? -23.438 -29.078 -2.523 1 81.88 456 SER B O 1
ATOM 9555 N N . GLN B 1 457 ? -24.406 -29.094 -4.32 1 65.44 457 GLN B N 1
ATOM 9556 C CA . GLN B 1 457 ? -25.688 -29.438 -3.729 1 65.44 457 GLN B CA 1
ATOM 9557 C C . GLN B 1 457 ? -26.156 -30.828 -4.188 1 65.44 457 GLN B C 1
ATOM 9559 O O . GLN B 1 457 ? -26.359 -31.047 -5.383 1 65.44 457 GLN B O 1
ATOM 9564 N N . LEU B 1 458 ? -25.703 -31.922 -3.619 1 62.81 458 LEU B N 1
ATOM 9565 C CA . LEU B 1 458 ? -26.422 -33.156 -3.887 1 62.81 458 LEU B CA 1
ATOM 9566 C C . LEU B 1 458 ? -26.484 -34.031 -2.637 1 62.81 458 LEU B C 1
ATOM 9568 O O . LEU B 1 458 ? -25.688 -33.875 -1.711 1 62.81 458 LEU B O 1
ATOM 9572 N N . ASP B 1 459 ? -27.719 -34.656 -2.336 1 58.59 459 ASP B N 1
ATOM 9573 C CA . ASP B 1 459 ? -27.891 -35.656 -1.31 1 58.59 459 ASP B CA 1
ATOM 9574 C C . ASP B 1 459 ? -26.703 -36.625 -1.308 1 58.59 459 ASP B C 1
ATOM 9576 O O . ASP B 1 459 ? -26 -36.75 -2.307 1 58.59 459 ASP B O 1
ATOM 9580 N N . ALA B 1 460 ? -26.5 -37.188 -0.084 1 57.94 460 ALA B N 1
ATOM 9581 C CA . ALA B 1 460 ? -25.375 -38.062 0.238 1 57.94 460 ALA B CA 1
ATOM 9582 C C . ALA B 1 460 ? -25.156 -39.094 -0.86 1 57.94 460 ALA B C 1
ATOM 9584 O O . ALA B 1 460 ? -26.109 -39.562 -1.472 1 57.94 460 ALA B O 1
ATOM 9585 N N . THR B 1 461 ? -24 -38.906 -1.527 1 62.38 461 THR B N 1
ATOM 9586 C CA . THR B 1 461 ? -23.641 -40.031 -2.381 1 62.38 461 THR B CA 1
ATOM 9587 C C . THR B 1 461 ? -23.031 -41.156 -1.556 1 62.38 461 THR B C 1
ATOM 9589 O O . THR B 1 461 ? -22.547 -40.938 -0.444 1 62.38 461 THR B O 1
ATOM 9592 N N . ASP B 1 462 ? -22.953 -42.375 -1.962 1 67.19 462 ASP B N 1
ATOM 9593 C CA . ASP B 1 462 ? -22.469 -43.656 -1.43 1 67.19 462 ASP B CA 1
ATOM 9594 C C . ASP B 1 462 ? -20.984 -43.594 -1.108 1 67.19 462 ASP B C 1
ATOM 9596 O O . ASP B 1 462 ? -20.219 -42.938 -1.826 1 67.19 462 ASP B O 1
ATOM 9600 N N . ASN B 1 463 ? -20.344 -43.875 0.096 1 85.69 463 ASN B N 1
ATOM 9601 C CA . ASN B 1 463 ? -19.016 -44.188 0.568 1 85.69 463 ASN B CA 1
ATOM 9602 C C . ASN B 1 463 ? -18.281 -42.969 1.088 1 85.69 463 ASN B C 1
ATOM 9604 O O . ASN B 1 463 ? -17.047 -42.875 1.009 1 85.69 463 ASN B O 1
ATOM 9608 N N . MET B 1 464 ? -19 -41.875 1.434 1 94.06 464 MET B N 1
ATOM 9609 C CA . MET B 1 464 ? -18.359 -40.719 2.062 1 94.06 464 MET B CA 1
ATOM 9610 C C . MET B 1 464 ? -18.641 -40.688 3.561 1 94.06 464 MET B C 1
ATOM 9612 O O . MET B 1 464 ? -19.531 -41.406 4.043 1 94.06 464 MET B O 1
ATOM 9616 N N . ILE B 1 465 ? -17.844 -40 4.285 1 94.19 465 ILE B N 1
ATOM 9617 C CA . ILE B 1 465 ? -18 -39.875 5.73 1 94.19 465 ILE B CA 1
ATOM 9618 C C . ILE B 1 465 ? -18.672 -38.562 6.066 1 94.19 465 ILE B C 1
ATOM 9620 O O . ILE B 1 465 ? -18.25 -37.5 5.59 1 94.19 465 ILE B O 1
ATOM 9624 N N . ARG B 1 466 ? -19.656 -38.656 6.848 1 93.56 466 ARG B N 1
ATOM 9625 C CA . ARG B 1 466 ? -20.344 -37.438 7.277 1 93.56 466 ARG B CA 1
ATOM 9626 C C . ARG B 1 466 ? -19.625 -36.812 8.469 1 93.56 466 ARG B C 1
ATOM 9628 O O . ARG B 1 466 ? -19.359 -37.5 9.461 1 93.56 466 ARG B O 1
ATOM 9635 N N . ILE B 1 467 ? -19.359 -35.625 8.406 1 95.62 467 ILE B N 1
ATOM 9636 C CA . ILE B 1 467 ? -18.766 -34.812 9.469 1 95.62 467 ILE B CA 1
ATOM 9637 C C . ILE B 1 467 ? -19.797 -33.875 10.047 1 95.62 467 ILE B C 1
ATOM 9639 O O . ILE B 1 467 ? -20.344 -33.031 9.32 1 95.62 467 ILE B O 1
ATOM 9643 N N . GLU B 1 468 ? -20.141 -33.906 11.219 1 94.06 468 GLU B N 1
ATOM 9644 C CA . GLU B 1 468 ? -21.219 -33.125 11.828 1 94.06 468 GLU B CA 1
ATOM 9645 C C . GLU B 1 468 ? -20.844 -31.656 11.992 1 94.06 468 GLU B C 1
ATOM 9647 O O . GLU B 1 468 ? -21.703 -30.781 12.039 1 94.06 468 GLU B O 1
ATOM 9652 N N . GLY B 1 469 ? -19.656 -31.25 11.922 1 94.56 469 GLY B N 1
ATOM 9653 C CA . GLY B 1 469 ? -19.219 -29.875 12.055 1 94.56 469 GLY B CA 1
ATOM 9654 C C . GLY B 1 469 ? -19.297 -29.344 13.477 1 94.56 469 GLY B C 1
ATOM 9655 O O . GLY B 1 469 ? -19.578 -30.109 14.406 1 94.56 469 GLY B O 1
ATOM 9656 N N . ASP B 1 470 ? -18.984 -28.078 13.68 1 94.44 470 ASP B N 1
ATOM 9657 C CA . ASP B 1 470 ? -18.984 -27.359 14.945 1 94.44 470 ASP B CA 1
ATOM 9658 C C . ASP B 1 470 ? -19.047 -25.844 14.727 1 94.44 470 ASP B C 1
ATOM 9660 O O . ASP B 1 470 ? -18.359 -25.312 13.852 1 94.44 470 ASP B O 1
ATOM 9664 N N . ASP B 1 471 ? -19.859 -25.125 15.5 1 90.06 471 ASP B N 1
ATOM 9665 C CA . ASP B 1 471 ? -20.031 -23.688 15.32 1 90.06 471 ASP B CA 1
ATOM 9666 C C . ASP B 1 471 ? -18.953 -22.922 16.078 1 90.06 471 ASP B C 1
ATOM 9668 O O . ASP B 1 471 ? -18.812 -21.703 15.906 1 90.06 471 ASP B O 1
ATOM 9672 N N . ASP B 1 472 ? -18.156 -23.562 16.844 1 90.31 472 ASP B N 1
ATOM 9673 C CA . ASP B 1 472 ? -17.188 -22.875 17.688 1 90.31 472 ASP B CA 1
ATOM 9674 C C . ASP B 1 472 ? -15.781 -23.391 17.453 1 90.31 472 ASP B C 1
ATOM 9676 O O . ASP B 1 472 ? -14.961 -23.438 18.375 1 90.31 472 ASP B O 1
ATOM 9680 N N . TYR B 1 473 ? -15.508 -23.812 16.266 1 94.94 473 TYR B N 1
ATOM 9681 C CA . TYR B 1 473 ? -14.172 -24.312 15.938 1 94.94 473 TYR B CA 1
ATOM 9682 C C . TYR B 1 473 ? -13.188 -23.172 15.773 1 94.94 473 TYR B C 1
ATOM 9684 O O . TYR B 1 473 ? -13.414 -22.25 14.984 1 94.94 473 TYR B O 1
ATOM 9692 N N . LEU B 1 474 ? -12.078 -23.219 16.594 1 95.44 474 LEU B N 1
ATOM 9693 C CA . LEU B 1 474 ? -11.039 -22.203 16.5 1 95.44 474 LEU B CA 1
ATOM 9694 C C . LEU B 1 474 ? -9.984 -22.594 15.477 1 95.44 474 LEU B C 1
ATOM 9696 O O . LEU B 1 474 ? -9.141 -23.469 15.742 1 95.44 474 LEU B O 1
ATOM 9700 N N . PHE B 1 475 ? -10.031 -21.984 14.352 1 94.81 475 PHE B N 1
ATOM 9701 C CA . PHE B 1 475 ? -9.008 -22.203 13.336 1 94.81 475 PHE B CA 1
ATOM 9702 C C . PHE B 1 475 ? -7.742 -21.422 13.672 1 94.81 475 PHE B C 1
ATOM 9704 O O . PHE B 1 475 ? -7.766 -20.203 13.766 1 94.81 475 PHE B O 1
ATOM 9711 N N . ASP B 1 476 ? -6.66 -22.109 13.938 1 92.94 476 ASP B N 1
ATOM 9712 C CA . ASP B 1 476 ? -5.355 -21.547 14.281 1 92.94 476 ASP B CA 1
ATOM 9713 C C . ASP B 1 476 ? -4.246 -22.203 13.453 1 92.94 476 ASP B C 1
ATOM 9715 O O . ASP B 1 476 ? -4.078 -23.422 13.484 1 92.94 476 ASP B O 1
ATOM 9719 N N . VAL B 1 477 ? -3.537 -21.391 12.695 1 90.38 477 VAL B N 1
ATOM 9720 C CA . VAL B 1 477 ? -2.529 -21.953 11.805 1 90.38 477 VAL B CA 1
ATOM 9721 C C . VAL B 1 477 ? -1.305 -21.047 11.773 1 90.38 477 VAL B C 1
ATOM 9723 O O . VAL B 1 477 ? -1.421 -19.828 11.969 1 90.38 477 VAL B O 1
ATOM 9726 N N . LYS B 1 478 ? -0.158 -21.578 11.617 1 82.94 478 LYS B N 1
ATOM 9727 C CA . LYS B 1 478 ? 1.094 -20.844 11.508 1 82.94 478 LYS B CA 1
ATOM 9728 C C . LYS B 1 478 ? 1.821 -21.188 10.211 1 82.94 478 LYS B C 1
ATOM 9730 O O . LYS B 1 478 ? 1.85 -22.344 9.797 1 82.94 478 LYS B O 1
ATOM 9735 N N . GLY B 1 479 ? 2.375 -20.203 9.578 1 77.25 479 GLY B N 1
ATOM 9736 C CA . GLY B 1 479 ? 3.16 -20.422 8.375 1 77.25 479 GLY B CA 1
ATOM 9737 C C . GLY B 1 479 ? 4.586 -20.844 8.664 1 77.25 479 GLY B C 1
ATOM 9738 O O . GLY B 1 479 ? 5.211 -20.344 9.602 1 77.25 479 GLY B O 1
ATOM 9739 N N . ILE B 1 480 ? 5.168 -21.844 7.902 1 72.12 480 ILE B N 1
ATOM 9740 C CA . ILE B 1 480 ? 6.508 -22.359 8.172 1 72.12 480 ILE B CA 1
ATOM 9741 C C . ILE B 1 480 ? 7.492 -21.781 7.152 1 72.12 480 ILE B C 1
ATOM 9743 O O . ILE B 1 480 ? 8.695 -22.062 7.223 1 72.12 480 ILE B O 1
ATOM 9747 N N . GLU B 1 481 ? 7.109 -20.922 6.348 1 65.38 481 GLU B N 1
ATOM 9748 C CA . GLU B 1 481 ? 8.023 -20.5 5.289 1 65.38 481 GLU B CA 1
ATOM 9749 C C . GLU B 1 481 ? 9.344 -20 5.867 1 65.38 481 GLU B C 1
ATOM 9751 O O . GLU B 1 481 ? 9.352 -19.25 6.848 1 65.38 481 GLU B O 1
ATOM 9756 N N . PRO B 1 482 ? 10.508 -20.641 5.512 1 56.31 482 PRO B N 1
ATOM 9757 C CA . PRO B 1 482 ? 11.828 -20.172 5.953 1 56.31 482 PRO B CA 1
ATOM 9758 C C . PRO B 1 482 ? 12.055 -18.703 5.668 1 56.31 482 PRO B C 1
ATOM 9760 O O . PRO B 1 482 ? 11.734 -18.219 4.578 1 56.31 482 PRO B O 1
ATOM 9763 N N . SER B 1 483 ? 11.648 -17.891 6.566 1 53.47 483 SER B N 1
ATOM 9764 C CA . SER B 1 483 ? 11.68 -16.438 6.41 1 53.47 483 SER B CA 1
ATOM 9765 C C . SER B 1 483 ? 13.055 -15.961 5.953 1 53.47 483 SER B C 1
ATOM 9767 O O . SER B 1 483 ? 14.055 -16.203 6.629 1 53.47 483 SER B O 1
ATOM 9769 N N . GLU B 1 484 ? 13.305 -15.961 4.586 1 56.72 484 GLU B N 1
ATOM 9770 C CA . GLU B 1 484 ? 14.508 -15.219 4.23 1 56.72 484 GLU B CA 1
ATOM 9771 C C . GLU B 1 484 ? 14.484 -13.812 4.812 1 56.72 484 GLU B C 1
ATOM 9773 O O . GLU B 1 484 ? 15.531 -13.188 4.996 1 56.72 484 GLU B O 1
ATOM 9778 N N . CYS B 1 485 ? 13.266 -13.398 5.133 1 56.28 485 CYS B N 1
ATOM 9779 C CA . CYS B 1 485 ? 13.227 -12.016 5.586 1 56.28 485 CYS B CA 1
ATOM 9780 C C . CYS B 1 485 ? 13.039 -11.945 7.098 1 56.28 485 CYS B C 1
ATOM 9782 O O . CYS B 1 485 ? 12.094 -12.516 7.641 1 56.28 485 CYS B O 1
ATOM 9784 N N . ILE B 1 486 ? 14.062 -11.438 7.609 1 55.56 486 ILE B N 1
ATOM 9785 C CA . ILE B 1 486 ? 14.086 -11.328 9.062 1 55.56 486 ILE B CA 1
ATOM 9786 C C . ILE B 1 486 ? 13.07 -10.289 9.523 1 55.56 486 ILE B C 1
ATOM 9788 O O . ILE B 1 486 ? 12.539 -10.375 10.633 1 55.56 486 ILE B O 1
ATOM 9792 N N . PHE B 1 487 ? 12.789 -9.398 8.578 1 60.69 487 PHE B N 1
ATOM 9793 C CA . PHE B 1 487 ? 11.93 -8.32 9.039 1 60.69 487 PHE B CA 1
ATOM 9794 C C . PHE B 1 487 ? 10.469 -8.617 8.719 1 60.69 487 PHE B C 1
ATOM 9796 O O . PHE B 1 487 ? 10.164 -9.234 7.703 1 60.69 487 PHE B O 1
ATOM 9803 N N . GLU B 1 488 ? 9.68 -8.328 9.664 1 63.75 488 GLU B N 1
ATOM 9804 C CA . GLU B 1 488 ? 8.242 -8.477 9.445 1 63.75 488 GLU B CA 1
ATOM 9805 C C . GLU B 1 488 ? 7.68 -7.285 8.672 1 63.75 488 GLU B C 1
ATOM 9807 O O . GLU B 1 488 ? 7.227 -6.309 9.273 1 63.75 488 GLU B O 1
ATOM 9812 N N . TYR B 1 489 ? 7.863 -7.34 7.395 1 70.81 489 TYR B N 1
ATOM 9813 C CA . TYR B 1 489 ? 7.234 -6.328 6.555 1 70.81 489 TYR B CA 1
ATOM 9814 C C . TYR B 1 489 ? 5.746 -6.609 6.379 1 70.81 489 TYR B C 1
ATOM 9816 O O . TYR B 1 489 ? 5.312 -7.758 6.48 1 70.81 489 TYR B O 1
ATOM 9824 N N . PRO B 1 490 ? 5.027 -5.582 6.273 1 70.81 490 PRO B N 1
ATOM 9825 C CA . PRO B 1 490 ? 3.607 -5.809 5.996 1 70.81 490 PRO B CA 1
ATOM 9826 C C . PRO B 1 490 ? 3.377 -6.566 4.688 1 70.81 490 PRO B C 1
ATOM 9828 O O . PRO B 1 490 ? 4.164 -6.434 3.746 1 70.81 490 PRO B O 1
ATOM 9831 N N . ALA B 1 491 ? 2.383 -7.426 4.68 1 75.75 491 ALA B N 1
ATOM 9832 C CA . ALA B 1 491 ? 1.814 -8.055 3.492 1 75.75 491 ALA B CA 1
ATOM 9833 C C . ALA B 1 491 ? 2.711 -9.188 2.99 1 75.75 491 ALA B C 1
ATOM 9835 O O . ALA B 1 491 ? 2.93 -9.32 1.784 1 75.75 491 ALA B O 1
ATOM 9836 N N . MET B 1 492 ? 3.225 -9.859 3.996 1 77 492 MET B N 1
ATOM 9837 C CA . MET B 1 492 ? 4.008 -11.031 3.617 1 77 492 MET B CA 1
ATOM 9838 C C . MET B 1 492 ? 3.148 -12.289 3.65 1 77 492 MET B C 1
ATOM 9840 O O . MET B 1 492 ? 2.312 -12.453 4.543 1 77 492 MET B O 1
ATOM 9844 N N . ASP B 1 493 ? 3.221 -13.125 2.639 1 80.19 493 ASP B N 1
ATOM 9845 C CA . ASP B 1 493 ? 2.664 -14.477 2.621 1 80.19 493 ASP B CA 1
ATOM 9846 C C . ASP B 1 493 ? 1.198 -14.461 2.193 1 80.19 493 ASP B C 1
ATOM 9848 O O . ASP B 1 493 ? 0.865 -13.961 1.118 1 80.19 493 ASP B O 1
ATOM 9852 N N . ILE B 1 494 ? 0.266 -15.008 3.105 1 85.69 494 ILE B N 1
ATOM 9853 C CA . ILE B 1 494 ? -1.102 -15.219 2.643 1 85.69 494 ILE B CA 1
ATOM 9854 C C . ILE B 1 494 ? -2.076 -14.492 3.564 1 85.69 494 ILE B C 1
ATOM 9856 O O . ILE B 1 494 ? -1.76 -14.219 4.727 1 85.69 494 ILE B O 1
ATOM 9860 N N . ARG B 1 495 ? -3.236 -14.156 2.98 1 87.19 495 ARG B N 1
ATOM 9861 C CA . ARG B 1 495 ? -4.316 -13.531 3.73 1 87.19 495 ARG B CA 1
ATOM 9862 C C . ARG B 1 495 ? -5.52 -14.461 3.844 1 87.19 495 ARG B C 1
ATOM 9864 O O . ARG B 1 495 ? -6.047 -14.93 2.832 1 87.19 495 ARG B O 1
ATOM 9871 N N . TYR B 1 496 ? -5.938 -14.773 5.055 1 89.25 496 TYR B N 1
ATOM 9872 C CA . TYR B 1 496 ? -7.207 -15.469 5.242 1 89.25 496 TYR B CA 1
ATOM 9873 C C . TYR B 1 496 ? -8.375 -14.492 5.168 1 89.25 496 TYR B C 1
ATOM 9875 O O . TYR B 1 496 ? -8.203 -13.289 5.348 1 89.25 496 TYR B O 1
ATOM 9883 N N . PRO B 1 497 ? -9.586 -14.984 4.918 1 85.25 497 PRO B N 1
ATOM 9884 C CA . PRO B 1 497 ? -10.734 -14.102 4.664 1 85.25 497 PRO B CA 1
ATOM 9885 C C . PRO B 1 497 ? -11.016 -13.148 5.824 1 85.25 497 PRO B C 1
ATOM 9887 O O . PRO B 1 497 ? -11.555 -12.062 5.613 1 85.25 497 PRO B O 1
ATOM 9890 N N . TRP B 1 498 ? -10.648 -13.516 7.035 1 83.06 498 TRP B N 1
ATOM 9891 C CA . TRP B 1 498 ? -10.961 -12.711 8.203 1 83.06 498 TRP B CA 1
ATOM 9892 C C . TRP B 1 498 ? -9.828 -11.742 8.523 1 83.06 498 TRP B C 1
ATOM 9894 O O . TRP B 1 498 ? -9.953 -10.898 9.422 1 83.06 498 TRP B O 1
ATOM 9904 N N . GLU B 1 499 ? -8.789 -11.797 7.758 1 82.38 499 GLU B N 1
ATOM 9905 C CA . GLU B 1 499 ? -7.641 -10.93 8 1 82.38 499 GLU B CA 1
ATOM 9906 C C . GLU B 1 499 ? -7.676 -9.703 7.094 1 82.38 499 GLU B C 1
ATOM 9908 O O . GLU B 1 499 ? -8.359 -9.695 6.07 1 82.38 499 GLU B O 1
ATOM 9913 N N . HIS B 1 500 ? -6.848 -8.688 7.43 1 78.31 500 HIS B N 1
ATOM 9914 C CA . HIS B 1 500 ? -6.906 -7.418 6.707 1 78.31 500 HIS B CA 1
ATOM 9915 C C . HIS B 1 500 ? -5.68 -7.23 5.824 1 78.31 500 HIS B C 1
ATOM 9917 O O . HIS B 1 500 ? -5.621 -6.293 5.023 1 78.31 500 HIS B O 1
ATOM 9923 N N . GLN B 1 501 ? -4.789 -8.078 5.941 1 81.06 501 GLN B N 1
ATOM 9924 C CA . GLN B 1 501 ? -3.602 -8.086 5.09 1 81.06 501 GLN B CA 1
ATOM 9925 C C . GLN B 1 501 ? -2.93 -9.461 5.098 1 81.06 501 GLN B C 1
ATOM 9927 O O . GLN B 1 501 ? -3.117 -10.242 6.027 1 81.06 501 GLN B O 1
ATOM 9932 N N . PRO B 1 502 ? -2.158 -9.672 4.066 1 83.81 502 PRO B N 1
ATOM 9933 C CA . PRO B 1 502 ? -1.352 -10.891 4.137 1 83.81 502 PRO B CA 1
ATOM 9934 C C . PRO B 1 502 ? -0.318 -10.852 5.262 1 83.81 502 PRO B C 1
ATOM 9936 O O . PRO B 1 502 ? 0.253 -9.797 5.543 1 83.81 502 PRO B O 1
ATOM 9939 N N . SER B 1 503 ? -0.137 -11.984 5.91 1 80.25 503 SER B N 1
ATOM 9940 C CA . SER B 1 503 ? 0.81 -12.086 7.016 1 80.25 503 SER B CA 1
ATOM 9941 C C . SER B 1 503 ? 1.314 -13.516 7.184 1 80.25 503 SER B C 1
ATOM 9943 O O . SER B 1 503 ? 0.67 -14.461 6.73 1 80.25 503 SER B O 1
ATOM 9945 N N . ARG B 1 504 ? 2.477 -13.594 7.809 1 77.38 504 ARG B N 1
ATOM 9946 C CA . ARG B 1 504 ? 2.982 -14.898 8.211 1 77.38 504 ARG B CA 1
ATOM 9947 C C . ARG B 1 504 ? 2.34 -15.359 9.508 1 77.38 504 ARG B C 1
ATOM 9949 O O . ARG B 1 504 ? 2.199 -16.562 9.75 1 77.38 504 ARG B O 1
ATOM 9956 N N . LEU B 1 505 ? 2.055 -14.367 10.328 1 78.75 505 LEU B N 1
ATOM 9957 C CA . LEU B 1 505 ? 1.379 -14.633 11.594 1 78.75 505 LEU B CA 1
ATOM 9958 C C . LEU B 1 505 ? -0.125 -14.422 11.461 1 78.75 505 LEU B C 1
ATOM 9960 O O . LEU B 1 505 ? -0.57 -13.344 11.062 1 78.75 505 LEU B O 1
ATOM 9964 N N . HIS B 1 506 ? -0.856 -15.539 11.758 1 84.88 506 HIS B N 1
ATOM 9965 C CA . HIS B 1 506 ? -2.295 -15.469 11.531 1 84.88 506 HIS B CA 1
ATOM 9966 C C . HIS B 1 506 ? -3.059 -15.367 12.844 1 84.88 506 HIS B C 1
ATOM 9968 O O . HIS B 1 506 ? -2.646 -15.945 13.852 1 84.88 506 HIS B O 1
ATOM 9974 N N . THR B 1 507 ? -4.098 -14.586 12.82 1 83.06 507 THR B N 1
ATOM 9975 C CA . THR B 1 507 ? -5 -14.477 13.961 1 83.06 507 THR B CA 1
ATOM 9976 C C . THR B 1 507 ? -5.965 -15.656 14.008 1 83.06 507 THR B C 1
ATOM 9978 O O . THR B 1 507 ? -6.605 -15.984 13 1 83.06 507 THR B O 1
ATOM 9981 N N . PRO B 1 508 ? -6.004 -16.281 15.234 1 90.44 508 PRO B N 1
ATOM 9982 C CA . PRO B 1 508 ? -7.016 -17.344 15.336 1 90.44 508 PRO B CA 1
ATOM 9983 C C . PRO B 1 508 ? -8.43 -16.828 15.07 1 90.44 508 PRO B C 1
ATOM 9985 O O . PRO B 1 508 ? -8.75 -15.688 15.414 1 90.44 508 PRO B O 1
ATOM 9988 N N . TYR B 1 509 ? -9.234 -17.625 14.438 1 91.12 509 TYR B N 1
ATOM 9989 C CA . TYR B 1 509 ? -10.594 -17.25 14.07 1 91.12 509 TYR B CA 1
ATOM 9990 C C . TYR B 1 509 ? -11.578 -18.375 14.367 1 91.12 509 TYR B C 1
ATOM 9992 O O . TYR B 1 509 ? -11.297 -19.531 14.086 1 91.12 509 TYR B O 1
ATOM 10000 N N . ARG B 1 510 ? -12.695 -18.062 14.977 1 92.69 510 ARG B N 1
ATOM 10001 C CA . ARG B 1 510 ? -13.75 -19.047 15.219 1 92.69 510 ARG B CA 1
ATOM 10002 C C . ARG B 1 510 ? -14.586 -19.266 13.969 1 92.69 510 ARG B C 1
ATOM 10004 O O . ARG B 1 510 ? -15.531 -18.516 13.711 1 92.69 510 ARG B O 1
ATOM 10011 N N . VAL B 1 511 ? -14.336 -20.359 13.258 1 92.5 511 VAL B N 1
ATOM 10012 C CA . VAL B 1 511 ? -15.039 -20.688 12.023 1 92.5 511 VAL B CA 1
ATOM 10013 C C . VAL B 1 511 ? -16.266 -21.547 12.344 1 92.5 511 VAL B C 1
ATOM 10015 O O . VAL B 1 511 ? -16.188 -22.453 13.172 1 92.5 511 VAL B O 1
ATOM 10018 N N . LYS B 1 512 ? -17.391 -21.203 11.703 1 92.25 512 LYS B N 1
ATOM 10019 C CA . LYS B 1 512 ? -18.578 -22.047 11.797 1 92.25 512 LYS B CA 1
ATOM 10020 C C . LYS B 1 512 ? -18.562 -23.141 10.734 1 92.25 512 LYS B C 1
ATOM 10022 O O . LYS B 1 512 ? -18.828 -22.875 9.562 1 92.25 512 LYS B O 1
ATOM 10027 N N . ILE B 1 513 ? -18.344 -24.344 11.172 1 95.88 513 ILE B N 1
ATOM 10028 C CA . ILE B 1 513 ? -18.312 -25.469 10.25 1 95.88 513 ILE B CA 1
ATOM 10029 C C . ILE B 1 513 ? -19.641 -26.219 10.297 1 95.88 513 ILE B C 1
ATOM 10031 O O . ILE B 1 513 ? -19.969 -26.844 11.312 1 95.88 513 ILE B O 1
ATOM 10035 N N . LYS B 1 514 ? -20.328 -26.125 9.219 1 94 514 LYS B N 1
ATOM 10036 C CA . LYS B 1 514 ? -21.578 -26.875 9.07 1 94 514 LYS B CA 1
ATOM 10037 C C . LYS B 1 514 ? -21.297 -28.297 8.602 1 94 514 LYS B C 1
ATOM 10039 O O . LYS B 1 514 ? -20.203 -28.594 8.094 1 94 514 LYS B O 1
ATOM 10044 N N . PRO B 1 515 ? -22.25 -29.203 8.859 1 94.38 515 PRO B N 1
ATOM 10045 C CA . PRO B 1 515 ? -22.016 -30.594 8.469 1 94.38 515 PRO B CA 1
ATOM 10046 C C . PRO B 1 515 ? -21.734 -30.75 6.969 1 94.38 515 PRO B C 1
ATOM 10048 O O . PRO B 1 515 ? -22.359 -30.062 6.152 1 94.38 515 PRO B O 1
ATOM 10051 N N . PHE B 1 516 ? -20.859 -31.625 6.637 1 94.69 516 PHE B N 1
ATOM 10052 C CA . PHE B 1 516 ? -20.516 -31.922 5.254 1 94.69 516 PHE B CA 1
ATOM 10053 C C . PHE B 1 516 ? -20.016 -33.344 5.117 1 94.69 516 PHE B C 1
ATOM 10055 O O . PHE B 1 516 ? -19.875 -34.062 6.117 1 94.69 516 PHE B O 1
ATOM 10062 N N . TYR B 1 517 ? -19.891 -33.812 3.949 1 95 517 TYR B N 1
ATOM 10063 C CA . TYR B 1 517 ? -19.344 -35.125 3.676 1 95 517 TYR B CA 1
ATOM 10064 C C . TYR B 1 517 ? -17.922 -35.031 3.15 1 95 517 TYR B C 1
ATOM 10066 O O . TYR B 1 517 ? -17.578 -34.094 2.432 1 95 517 TYR B O 1
ATOM 10074 N N . ILE B 1 518 ? -17.047 -36 3.531 1 95 518 ILE B N 1
ATOM 10075 C CA . ILE B 1 518 ? -15.672 -36 3.053 1 95 518 ILE B CA 1
ATOM 10076 C C . ILE B 1 518 ? -15.305 -37.406 2.586 1 95 518 ILE B C 1
ATOM 10078 O O . ILE B 1 518 ? -15.742 -38.406 3.18 1 95 518 ILE B O 1
ATOM 10082 N N . ASP B 1 519 ? -14.531 -37.469 1.531 1 94.69 519 ASP B N 1
ATOM 10083 C CA . ASP B 1 519 ? -14.008 -38.75 1.097 1 94.69 519 ASP B CA 1
ATOM 10084 C C . ASP B 1 519 ? -13.031 -39.344 2.121 1 94.69 519 ASP B C 1
ATOM 10086 O O . ASP B 1 519 ? -12.125 -38.625 2.576 1 94.69 519 ASP B O 1
ATOM 10090 N N . PRO B 1 520 ? -13.227 -40.594 2.461 1 94.25 520 PRO B N 1
ATOM 10091 C CA . PRO B 1 520 ? -12.305 -41.188 3.438 1 94.25 520 PRO B CA 1
ATOM 10092 C C . PRO B 1 520 ? -10.867 -41.25 2.916 1 94.25 520 PRO B C 1
ATOM 10094 O O . PRO B 1 520 ? -9.922 -41.281 3.707 1 94.25 520 PRO B O 1
ATOM 10097 N N . TYR B 1 521 ? -10.758 -41.344 1.598 1 93.19 521 TYR B N 1
ATOM 10098 C CA . TYR B 1 521 ? -9.461 -41.469 0.943 1 93.19 521 TYR B CA 1
ATOM 10099 C C . TYR B 1 521 ? -9.266 -40.375 -0.091 1 93.19 521 TYR B C 1
ATOM 10101 O O . TYR B 1 521 ? -10.234 -39.781 -0.584 1 93.19 521 TYR B O 1
ATOM 10109 N N . PRO B 1 522 ? -7.922 -40.062 -0.409 1 93.62 522 PRO B N 1
ATOM 10110 C CA . PRO B 1 522 ? -7.719 -39.281 -1.642 1 93.62 522 PRO B CA 1
ATOM 10111 C C . PRO B 1 522 ? -8.266 -40 -2.877 1 93.62 522 PRO B C 1
ATOM 10113 O O . PRO B 1 522 ? -8.398 -41.219 -2.877 1 93.62 522 PRO B O 1
ATOM 10116 N N . VAL B 1 523 ? -8.578 -39.219 -3.844 1 95.38 523 VAL B N 1
ATOM 10117 C CA . VAL B 1 523 ? -9.07 -39.812 -5.09 1 95.38 523 VAL B CA 1
ATOM 10118 C C . VAL B 1 523 ? -8.039 -40.781 -5.656 1 95.38 523 VAL B C 1
ATOM 10120 O O . VAL B 1 523 ? -6.855 -40.438 -5.762 1 95.38 523 VAL B O 1
ATOM 10123 N N . THR B 1 524 ? -8.469 -41.938 -6.016 1 95.5 524 THR B N 1
ATOM 10124 C CA . THR B 1 524 ? -7.566 -42.969 -6.492 1 95.5 524 THR B CA 1
ATOM 10125 C C . THR B 1 524 ? -7.395 -42.906 -8.008 1 95.5 524 THR B C 1
ATOM 10127 O O . THR B 1 524 ? -8.18 -42.25 -8.688 1 95.5 524 THR B O 1
ATOM 10130 N N . GLU B 1 525 ? -6.348 -43.656 -8.477 1 96.06 525 GLU B N 1
ATOM 10131 C CA . GLU B 1 525 ? -6.113 -43.781 -9.914 1 96.06 525 GLU B CA 1
ATOM 10132 C C . GLU B 1 525 ? -7.312 -44.406 -10.625 1 96.06 525 GLU B C 1
ATOM 10134 O O . GLU B 1 525 ? -7.707 -43.938 -11.695 1 96.06 525 GLU B O 1
ATOM 10139 N N . LYS B 1 526 ? -7.895 -45.375 -10.008 1 96.38 526 LYS B N 1
ATOM 10140 C CA . LYS B 1 526 ? -9.055 -46.062 -10.562 1 96.38 526 LYS B CA 1
ATOM 10141 C C . LYS B 1 526 ? -10.242 -45.125 -10.711 1 96.38 526 LYS B C 1
ATOM 10143 O O . LYS B 1 526 ? -10.914 -45.094 -11.75 1 96.38 526 LYS B O 1
ATOM 10148 N N . GLU B 1 527 ? -10.484 -44.406 -9.695 1 95.88 527 GLU B N 1
ATOM 10149 C CA . GLU B 1 527 ? -11.594 -43.438 -9.727 1 95.88 527 GLU B CA 1
ATOM 10150 C C . GLU B 1 527 ? -11.375 -42.375 -10.797 1 95.88 527 GLU B C 1
ATOM 10152 O O . GLU B 1 527 ? -12.32 -42 -11.484 1 95.88 527 GLU B O 1
ATOM 10157 N N . PHE B 1 528 ? -10.195 -41.875 -10.938 1 97 528 PHE B N 1
ATOM 10158 C CA . PHE B 1 528 ? -9.906 -40.844 -11.914 1 97 528 PHE B CA 1
ATOM 10159 C C . PHE B 1 528 ? -10.047 -41.375 -13.336 1 97 528 PHE B C 1
ATOM 10161 O O . PHE B 1 528 ? -10.477 -40.656 -14.234 1 97 528 PHE B O 1
ATOM 10168 N N . LYS B 1 529 ? -9.664 -42.656 -13.523 1 97.31 529 LYS B N 1
ATOM 10169 C CA . LYS B 1 529 ? -9.859 -43.281 -14.828 1 97.31 529 LYS B CA 1
ATOM 10170 C C . LYS B 1 529 ? -11.336 -43.312 -15.211 1 97.31 529 LYS B C 1
ATOM 10172 O O . LYS B 1 529 ? -11.688 -43.094 -16.375 1 97.31 529 LYS B O 1
ATOM 10177 N N . ALA B 1 530 ? -12.141 -43.594 -14.25 1 96.81 530 ALA B N 1
ATOM 10178 C CA . ALA B 1 530 ? -13.586 -43.562 -14.5 1 96.81 530 ALA B CA 1
ATOM 10179 C C . ALA B 1 530 ? -14.055 -42.219 -14.977 1 96.81 530 ALA B C 1
ATOM 10181 O O . ALA B 1 530 ? -14.906 -42.094 -15.859 1 96.81 530 ALA B O 1
ATOM 10182 N N . PHE B 1 531 ? -13.57 -41.188 -14.406 1 97.06 531 PHE B N 1
ATOM 10183 C CA . PHE B 1 531 ? -13.859 -39.812 -14.797 1 97.06 531 PHE B CA 1
ATOM 10184 C C . PHE B 1 531 ? -13.438 -39.562 -16.234 1 97.06 531 PHE B C 1
ATOM 10186 O O . PHE B 1 531 ? -14.211 -39.031 -17.031 1 97.06 531 PHE B O 1
ATOM 10193 N N . LEU B 1 532 ? -12.203 -39.906 -16.531 1 97.25 532 LEU B N 1
ATOM 10194 C CA . LEU B 1 532 ? -11.688 -39.688 -17.875 1 97.25 532 LEU B CA 1
ATOM 10195 C C . LEU B 1 532 ? -12.531 -40.438 -18.906 1 97.25 532 LEU B C 1
ATOM 10197 O O . LEU B 1 532 ? -12.836 -39.906 -19.984 1 97.25 532 LEU B O 1
ATOM 10201 N N . ASP B 1 533 ? -12.961 -41.688 -18.594 1 96.94 533 ASP B N 1
ATOM 10202 C CA . ASP B 1 533 ? -13.75 -42.5 -19.5 1 96.94 533 ASP B CA 1
ATOM 10203 C C . ASP B 1 533 ? -15.133 -41.875 -19.734 1 96.94 533 ASP B C 1
ATOM 10205 O O . ASP B 1 533 ? -15.664 -41.938 -20.844 1 96.94 533 ASP B O 1
ATOM 10209 N N . ALA B 1 534 ? -15.609 -41.312 -18.703 1 97.44 534 ALA B N 1
ATOM 10210 C CA . ALA B 1 534 ? -16.969 -40.781 -18.75 1 97.44 534 ALA B CA 1
ATOM 10211 C C . ALA B 1 534 ? -17.016 -39.438 -19.484 1 97.44 534 ALA B C 1
ATOM 10213 O O . ALA B 1 534 ? -17.984 -39.125 -20.172 1 97.44 534 ALA B O 1
ATOM 10214 N N . THR B 1 535 ? -16.016 -38.625 -19.297 1 97.06 535 THR B N 1
ATOM 10215 C CA . THR B 1 535 ? -16.125 -37.219 -19.734 1 97.06 535 THR B CA 1
ATOM 10216 C C . THR B 1 535 ? -15.227 -36.969 -20.938 1 97.06 535 THR B C 1
ATOM 10218 O O . THR B 1 535 ? -15.367 -35.938 -21.609 1 97.06 535 THR B O 1
ATOM 10221 N N . HIS B 1 536 ? -14.242 -37.781 -21.141 1 96.31 536 HIS B N 1
ATOM 10222 C CA . HIS B 1 536 ? -13.211 -37.562 -22.141 1 96.31 536 HIS B CA 1
ATOM 10223 C C . HIS B 1 536 ? -12.5 -36.219 -21.906 1 96.31 536 HIS B C 1
ATOM 10225 O O . HIS B 1 536 ? -12.164 -35.531 -22.844 1 96.31 536 HIS B O 1
ATOM 10231 N N . TYR B 1 537 ? -12.352 -35.906 -20.656 1 96.75 537 TYR B N 1
ATOM 10232 C CA . TYR B 1 537 ? -11.703 -34.688 -20.219 1 96.75 537 TYR B CA 1
ATOM 10233 C C . TYR B 1 537 ? -10.289 -34.594 -20.781 1 96.75 537 TYR B C 1
ATOM 10235 O O . TYR B 1 537 ? -9.547 -35.562 -20.781 1 96.75 537 TYR B O 1
ATOM 10243 N N . LYS B 1 538 ? -9.992 -33.375 -21.297 1 93.75 538 LYS B N 1
ATOM 10244 C CA . LYS B 1 538 ? -8.648 -33.031 -21.75 1 93.75 538 LYS B CA 1
ATOM 10245 C C . LYS B 1 538 ? -8.25 -31.656 -21.219 1 93.75 538 LYS B C 1
ATOM 10247 O O . LYS B 1 538 ? -8.938 -30.656 -21.469 1 93.75 538 LYS B O 1
ATOM 10252 N N . PRO B 1 539 ? -7.129 -31.641 -20.438 1 93.5 539 PRO B N 1
ATOM 10253 C CA . PRO B 1 539 ? -6.688 -30.312 -20 1 93.5 539 PRO B CA 1
ATOM 10254 C C . PRO B 1 539 ? -6.16 -29.453 -21.141 1 93.5 539 PRO B C 1
ATOM 10256 O O . PRO B 1 539 ? -5.789 -29.984 -22.188 1 93.5 539 PRO B O 1
ATOM 10259 N N . HIS B 1 540 ? -6.176 -28.141 -20.906 1 87.75 540 HIS B N 1
ATOM 10260 C CA . HIS B 1 540 ? -5.672 -27.219 -21.906 1 87.75 540 HIS B CA 1
ATOM 10261 C C . HIS B 1 540 ? -4.188 -27.438 -22.172 1 87.75 540 HIS B C 1
ATOM 10263 O O . HIS B 1 540 ? -3.742 -27.406 -23.328 1 87.75 540 HIS B O 1
ATOM 10269 N N . ASP B 1 541 ? -3.412 -27.609 -21.188 1 90.44 541 ASP B N 1
ATOM 10270 C CA . ASP B 1 541 ? -2.006 -28 -21.234 1 90.44 541 ASP B CA 1
ATOM 10271 C C . ASP B 1 541 ? -1.809 -29.406 -20.688 1 90.44 541 ASP B C 1
ATOM 10273 O O . ASP B 1 541 ? -2.006 -29.656 -19.484 1 90.44 541 ASP B O 1
ATOM 10277 N N . SER B 1 542 ? -1.412 -30.266 -21.516 1 92.19 542 SER B N 1
ATOM 10278 C CA . SER B 1 542 ? -1.339 -31.672 -21.109 1 92.19 542 SER B CA 1
ATOM 10279 C C . SER B 1 542 ? 0.05 -32.031 -20.594 1 92.19 542 SER B C 1
ATOM 10281 O O . SER B 1 542 ? 0.327 -33.188 -20.281 1 92.19 542 SER B O 1
ATOM 10283 N N . THR B 1 543 ? 0.896 -31.016 -20.438 1 92.44 543 THR B N 1
ATOM 10284 C CA . THR B 1 543 ? 2.24 -31.281 -19.938 1 92.44 543 THR B CA 1
ATOM 10285 C C . THR B 1 543 ? 2.186 -31.906 -18.547 1 92.44 543 THR B C 1
ATOM 10287 O O . THR B 1 543 ? 1.543 -31.375 -17.641 1 92.44 543 THR B O 1
ATOM 10290 N N . ASN B 1 544 ? 2.842 -33.062 -18.391 1 93.69 544 ASN B N 1
ATOM 10291 C CA . ASN B 1 544 ? 2.98 -33.812 -17.141 1 93.69 544 ASN B CA 1
ATOM 10292 C C . ASN B 1 544 ? 1.642 -34.406 -16.688 1 93.69 544 ASN B C 1
ATOM 10294 O O . ASN B 1 544 ? 1.55 -34.969 -15.594 1 93.69 544 ASN B O 1
ATOM 10298 N N . PHE B 1 545 ? 0.551 -34.25 -17.469 1 96.19 545 PHE B N 1
ATOM 10299 C CA . PHE B 1 545 ? -0.75 -34.781 -17.125 1 96.19 545 PHE B CA 1
ATOM 10300 C C . PHE B 1 545 ? -0.705 -36.312 -17.094 1 96.19 545 PHE B C 1
ATOM 10302 O O . PHE B 1 545 ? -0.475 -36.938 -18.141 1 96.19 545 PHE B O 1
ATOM 10309 N N . LEU B 1 546 ? -0.857 -36.844 -15.898 1 95.94 546 LEU B N 1
ATOM 10310 C CA . LEU B 1 546 ? -0.827 -38.312 -15.688 1 95.94 546 LEU B CA 1
ATOM 10311 C C . LEU B 1 546 ? 0.386 -38.906 -16.375 1 95.94 546 LEU B C 1
ATOM 10313 O O . LEU B 1 546 ? 0.262 -39.938 -17.062 1 95.94 546 LEU B O 1
ATOM 10317 N N . LYS B 1 547 ? 1.442 -38.375 -16.109 1 93.19 547 LYS B N 1
ATOM 10318 C CA . LYS B 1 547 ? 2.693 -38.656 -16.797 1 93.19 547 LYS B CA 1
ATOM 10319 C C . LYS B 1 547 ? 3.09 -40.125 -16.594 1 93.19 547 LYS B C 1
ATOM 10321 O O . LYS B 1 547 ? 3.701 -40.719 -17.484 1 93.19 547 LYS B O 1
ATOM 10326 N N . HIS B 1 548 ? 2.738 -40.781 -15.516 1 91.81 548 HIS B N 1
ATOM 10327 C CA . HIS B 1 548 ? 3.164 -42.125 -15.188 1 91.81 548 HIS B CA 1
ATOM 10328 C C . HIS B 1 548 ? 2.223 -43.156 -15.797 1 91.81 548 HIS B C 1
ATOM 10330 O O . HIS B 1 548 ? 2.496 -44.375 -15.734 1 91.81 548 HIS B O 1
ATOM 10336 N N . TRP B 1 549 ? 1.167 -42.656 -16.297 1 93.81 549 TRP B N 1
ATOM 10337 C CA . TRP B 1 549 ? 0.224 -43.594 -16.922 1 93.81 549 TRP B CA 1
ATOM 10338 C C . TRP B 1 549 ? 0.779 -44.125 -18.234 1 93.81 549 TRP B C 1
ATOM 10340 O O . TRP B 1 549 ? 1.569 -43.438 -18.891 1 93.81 549 TRP B O 1
ATOM 10350 N N . ILE B 1 550 ? 0.396 -45.312 -18.625 1 89.69 550 ILE B N 1
ATOM 10351 C CA . ILE B 1 550 ? 0.795 -45.969 -19.875 1 89.69 550 ILE B CA 1
ATOM 10352 C C . ILE B 1 550 ? -0.439 -46.25 -20.734 1 89.69 550 ILE B C 1
ATOM 10354 O O . ILE B 1 550 ? -1.382 -46.906 -20.281 1 89.69 550 ILE B O 1
ATOM 10358 N N . ASP B 1 551 ? -0.436 -45.844 -21.938 1 86.56 551 ASP B N 1
ATOM 10359 C CA . ASP B 1 551 ? -1.517 -46.031 -22.891 1 86.56 551 ASP B CA 1
ATOM 10360 C C . ASP B 1 551 ? -2.861 -45.625 -22.297 1 86.56 551 ASP B C 1
ATOM 10362 O O . ASP B 1 551 ? -3.838 -46.375 -22.375 1 86.56 551 ASP B O 1
ATOM 10366 N N . GLY B 1 552 ? -2.762 -44.469 -21.531 1 87.06 552 GLY B N 1
ATOM 10367 C CA . GLY B 1 552 ? -3.988 -43.875 -21.031 1 87.06 552 GLY B CA 1
ATOM 10368 C C . GLY B 1 552 ? -4.535 -44.562 -19.797 1 87.06 552 GLY B C 1
ATOM 10369 O O . GLY B 1 552 ? -5.68 -44.344 -19.406 1 87.06 552 GLY B O 1
ATOM 10370 N N . CYS B 1 553 ? -3.723 -45.375 -19.25 1 89.56 553 CYS B N 1
ATOM 10371 C CA . CYS B 1 553 ? -4.195 -46.094 -18.078 1 89.56 553 CYS B CA 1
ATOM 10372 C C . CYS B 1 553 ? -3.1 -46.188 -17.016 1 89.56 553 CYS B C 1
ATOM 10374 O O . CYS B 1 553 ? -1.912 -46.125 -17.344 1 89.56 553 CYS B O 1
ATOM 10376 N N . TYR B 1 554 ? -3.57 -46.312 -15.758 1 90.56 554 TYR B N 1
ATOM 10377 C CA . TYR B 1 554 ? -2.639 -46.5 -14.648 1 90.56 554 TYR B CA 1
ATOM 10378 C C . TYR B 1 554 ? -2.055 -47.906 -14.656 1 90.56 554 TYR B C 1
ATOM 10380 O O . TYR B 1 554 ? -2.691 -48.844 -15.141 1 90.56 554 TYR B O 1
ATOM 10388 N N . PRO B 1 555 ? -0.876 -48.062 -14.078 1 87.06 555 PRO B N 1
ATOM 10389 C CA . PRO B 1 555 ? -0.375 -49.406 -13.914 1 87.06 555 PRO B CA 1
ATOM 10390 C C . PRO B 1 555 ? -1.267 -50.281 -13.016 1 87.06 555 PRO B C 1
ATOM 10392 O O . PRO B 1 555 ? -1.853 -49.75 -12.055 1 87.06 555 PRO B O 1
ATOM 10395 N N . ASP B 1 556 ? -1.391 -51.531 -13.227 1 83 556 ASP B N 1
ATOM 10396 C CA . ASP B 1 556 ? -2.303 -52.469 -12.555 1 83 556 ASP B CA 1
ATOM 10397 C C . ASP B 1 556 ? -2.104 -52.438 -11.039 1 83 556 ASP B C 1
ATOM 10399 O O . ASP B 1 556 ? -3.074 -52.469 -10.281 1 83 556 ASP B O 1
ATOM 10403 N N . SER B 1 557 ? -0.938 -52.281 -10.633 1 85.12 557 SER B N 1
ATOM 10404 C CA . SER B 1 557 ? -0.636 -52.281 -9.203 1 85.12 557 SER B CA 1
ATOM 10405 C C . SER B 1 557 ? -0.971 -50.969 -8.555 1 85.12 557 SER B C 1
ATOM 10407 O O . SER B 1 557 ? -0.888 -50.812 -7.332 1 85.12 557 SER B O 1
ATOM 10409 N N . CYS B 1 558 ? -1.469 -50.031 -9.305 1 89.62 558 CYS B N 1
ATOM 10410 C CA . CYS B 1 558 ? -1.577 -48.656 -8.773 1 89.62 558 CYS B CA 1
ATOM 10411 C C . CYS B 1 558 ? -3.035 -48.219 -8.68 1 89.62 558 CYS B C 1
ATOM 10413 O O . CYS B 1 558 ? -3.324 -47.062 -8.391 1 89.62 558 CYS B O 1
ATOM 10415 N N . ALA B 1 559 ? -3.932 -49.094 -8.812 1 93.44 559 ALA B N 1
ATOM 10416 C CA . ALA B 1 559 ? -5.352 -48.75 -8.852 1 93.44 559 ALA B CA 1
ATOM 10417 C C . ALA B 1 559 ? -5.789 -48.031 -7.57 1 93.44 559 ALA B C 1
ATOM 10419 O O . ALA B 1 559 ? -6.598 -47.125 -7.609 1 93.44 559 ALA B O 1
ATOM 10420 N N . ASN B 1 560 ? -5.246 -48.5 -6.453 1 94.19 560 ASN B N 1
ATOM 10421 C CA . ASN B 1 560 ? -5.68 -48 -5.156 1 94.19 560 ASN B CA 1
ATOM 10422 C C . ASN B 1 560 ? -4.746 -46.906 -4.645 1 94.19 560 ASN B C 1
ATOM 10424 O O . ASN B 1 560 ? -4.836 -46.5 -3.486 1 94.19 560 ASN B O 1
ATOM 10428 N N . LYS B 1 561 ? -3.852 -46.438 -5.473 1 92.88 561 LYS B N 1
ATOM 10429 C CA . LYS B 1 561 ? -2.975 -45.344 -5.113 1 92.88 561 LYS B CA 1
ATOM 10430 C C . LYS B 1 561 ? -3.625 -44 -5.434 1 92.88 561 LYS B C 1
ATOM 10432 O O . LYS B 1 561 ? -4.52 -43.906 -6.277 1 92.88 561 LYS B O 1
ATOM 10437 N N . PRO B 1 562 ? -3.258 -42.938 -4.637 1 93.06 562 PRO B N 1
ATOM 10438 C CA . PRO B 1 562 ? -3.805 -41.625 -4.984 1 93.06 562 PRO B CA 1
ATOM 10439 C C . PRO B 1 562 ? -3.404 -41.188 -6.387 1 93.06 562 PRO B C 1
ATOM 10441 O O . PRO B 1 562 ? -2.271 -41.406 -6.816 1 93.06 562 PRO B O 1
ATOM 10444 N N . VAL B 1 563 ? -4.309 -40.594 -7.086 1 94.62 563 VAL B N 1
ATOM 10445 C CA . VAL B 1 563 ? -3.973 -40.062 -8.398 1 94.62 563 VAL B CA 1
ATOM 10446 C C . VAL B 1 563 ? -3.043 -38.844 -8.234 1 94.62 563 VAL B C 1
ATOM 10448 O O . VAL B 1 563 ? -3.234 -38.031 -7.336 1 94.62 563 VAL B O 1
ATOM 10451 N N . VAL B 1 564 ? -1.978 -38.812 -8.938 1 92.75 564 VAL B N 1
ATOM 10452 C CA . VAL B 1 564 ? -1.004 -37.719 -8.938 1 92.75 564 VAL B CA 1
ATOM 10453 C C . VAL B 1 564 ? -0.782 -37.219 -10.367 1 92.75 564 VAL B C 1
ATOM 10455 O O . VAL B 1 564 ? -1.468 -37.656 -11.297 1 92.75 564 VAL B O 1
ATOM 10458 N N . HIS B 1 565 ? 0.075 -36.156 -10.547 1 94.12 565 HIS B N 1
AT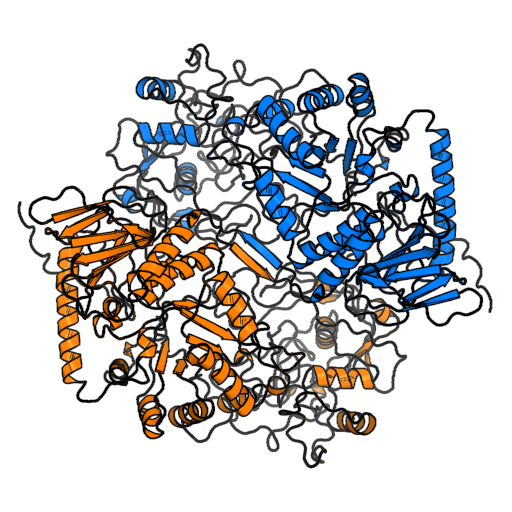OM 10459 C CA . HIS B 1 565 ? 0.291 -35.531 -11.836 1 94.12 565 HIS B CA 1
ATOM 10460 C C . HIS B 1 565 ? -0.996 -34.906 -12.359 1 94.12 565 HIS B C 1
ATOM 10462 O O . HIS B 1 565 ? -1.342 -35.062 -13.531 1 94.12 565 HIS B O 1
ATOM 10468 N N . VAL B 1 566 ? -1.71 -34.344 -11.477 1 94.44 566 VAL B N 1
ATOM 10469 C CA . VAL B 1 566 ? -2.91 -33.594 -11.789 1 94.44 566 VAL B CA 1
ATOM 10470 C C . VAL B 1 566 ? -2.799 -32.188 -11.203 1 94.44 566 VAL B C 1
ATOM 10472 O O . VAL B 1 566 ? -2.186 -31.984 -10.148 1 94.44 566 VAL B O 1
ATOM 10475 N N . SER B 1 567 ? -3.266 -31.234 -11.945 1 93 567 SER B N 1
ATOM 10476 C CA . SER B 1 567 ? -3.297 -29.859 -11.469 1 93 567 SER B CA 1
ATOM 10477 C C . SER B 1 567 ? -4.551 -29.578 -10.648 1 93 567 SER B C 1
ATOM 10479 O O . SER B 1 567 ? -5.434 -30.438 -10.547 1 93 567 SER B O 1
ATOM 10481 N N . VAL B 1 568 ? -4.598 -28.422 -10.047 1 91.69 568 VAL B N 1
ATOM 10482 C CA . VAL B 1 568 ? -5.781 -28.031 -9.281 1 91.69 568 VAL B CA 1
ATOM 10483 C C . VAL B 1 568 ? -6.984 -27.938 -10.219 1 91.69 568 VAL B C 1
ATOM 10485 O O . VAL B 1 568 ? -8.109 -28.25 -9.82 1 91.69 568 VAL B O 1
ATOM 10488 N N . GLU B 1 569 ? -6.781 -27.547 -11.445 1 91.81 569 GLU B N 1
ATOM 10489 C CA . GLU B 1 569 ? -7.867 -27.484 -12.422 1 91.81 569 GLU B CA 1
ATOM 10490 C C . GLU B 1 569 ? -8.391 -28.875 -12.75 1 91.81 569 GLU B C 1
ATOM 10492 O O . GLU B 1 569 ? -9.602 -29.062 -12.898 1 91.81 569 GLU B O 1
ATOM 10497 N N . ASP B 1 570 ? -7.492 -29.781 -12.852 1 96 570 ASP B N 1
ATOM 10498 C CA . ASP B 1 570 ? -7.887 -31.172 -13.078 1 96 570 ASP B CA 1
ATOM 10499 C C . ASP B 1 570 ? -8.703 -31.703 -11.906 1 96 570 ASP B C 1
ATOM 10501 O O . ASP B 1 570 ? -9.727 -32.375 -12.109 1 96 570 ASP B O 1
ATOM 10505 N N . ALA B 1 571 ? -8.18 -31.453 -10.773 1 95 571 ALA B N 1
ATOM 10506 C CA . ALA B 1 571 ? -8.867 -31.891 -9.562 1 95 571 ALA B CA 1
ATOM 10507 C C . ALA B 1 571 ? -10.266 -31.281 -9.477 1 95 571 ALA B C 1
ATOM 10509 O O . ALA B 1 571 ? -11.227 -31.953 -9.109 1 95 571 ALA B O 1
ATOM 10510 N N . ARG B 1 572 ? -10.391 -30.047 -9.812 1 93.38 572 ARG B N 1
ATOM 10511 C CA . ARG B 1 572 ? -11.672 -29.359 -9.781 1 93.38 572 ARG B CA 1
ATOM 10512 C C . ARG B 1 572 ? -12.625 -29.938 -10.82 1 93.38 572 ARG B C 1
ATOM 10514 O O . ARG B 1 572 ? -13.828 -30.062 -10.57 1 93.38 572 ARG B O 1
ATOM 10521 N N . ALA B 1 573 ? -12.102 -30.219 -11.992 1 94.88 573 ALA B N 1
ATOM 10522 C CA . ALA B 1 573 ? -12.922 -30.844 -13.023 1 94.88 573 ALA B CA 1
ATOM 10523 C C . ALA B 1 573 ? -13.469 -32.188 -12.555 1 94.88 573 ALA B C 1
ATOM 10525 O O . ALA B 1 573 ? -14.648 -32.5 -12.766 1 94.88 573 ALA B O 1
ATOM 10526 N N . TYR B 1 574 ? -12.664 -33.031 -11.961 1 96.19 574 TYR B N 1
ATOM 10527 C CA . TYR B 1 574 ? -13.102 -34.281 -11.391 1 96.19 574 TYR B CA 1
ATOM 10528 C C . TYR B 1 574 ? -14.188 -34.094 -10.344 1 96.19 574 TYR B C 1
ATOM 10530 O O . TYR B 1 574 ? -15.211 -34.75 -10.359 1 96.19 574 TYR B O 1
ATOM 10538 N N . ALA B 1 575 ? -13.82 -33.219 -9.383 1 94.38 575 ALA B N 1
ATOM 10539 C CA . ALA B 1 575 ? -14.75 -32.969 -8.281 1 94.38 575 ALA B CA 1
ATOM 10540 C C . ALA B 1 575 ? -16.109 -32.531 -8.805 1 94.38 575 ALA B C 1
ATOM 10542 O O . ALA B 1 575 ? -17.156 -33 -8.312 1 94.38 575 ALA B O 1
ATOM 10543 N N . LYS B 1 576 ? -16.125 -31.672 -9.789 1 91.31 576 LYS B N 1
ATOM 10544 C CA . LYS B 1 576 ? -17.375 -31.219 -10.391 1 91.31 576 LYS B CA 1
ATOM 10545 C C . LYS B 1 576 ? -18.141 -32.375 -11.008 1 91.31 576 LYS B C 1
ATOM 10547 O O . LYS B 1 576 ? -19.344 -32.5 -10.812 1 91.31 576 LYS B O 1
ATOM 10552 N N . TRP B 1 577 ? -17.469 -33.188 -11.781 1 93.94 577 TRP B N 1
ATOM 10553 C CA . TRP B 1 577 ? -18.062 -34.375 -12.406 1 93.94 577 TRP B CA 1
ATOM 10554 C C . TRP B 1 577 ? -18.672 -35.281 -11.359 1 93.94 577 TRP B C 1
ATOM 10556 O O . TRP B 1 577 ? -19.75 -35.844 -11.57 1 93.94 577 TRP B O 1
ATOM 10566 N N . ALA B 1 578 ? -17.953 -35.375 -10.25 1 93 578 ALA B N 1
ATOM 10567 C CA . ALA B 1 578 ? -18.375 -36.281 -9.195 1 93 578 ALA B CA 1
ATOM 10568 C C . ALA B 1 578 ? -19.438 -35.656 -8.312 1 93 578 ALA B C 1
ATOM 10570 O O . ALA B 1 578 ? -19.906 -36.25 -7.336 1 93 578 ALA B O 1
ATOM 10571 N N . GLY B 1 579 ? -19.844 -34.375 -8.633 1 90.69 579 GLY B N 1
ATOM 10572 C CA . GLY B 1 579 ? -20.797 -33.656 -7.816 1 90.69 579 GLY B CA 1
ATOM 10573 C C . GLY B 1 579 ? -20.25 -33.25 -6.457 1 90.69 579 GLY B C 1
ATOM 10574 O O . GLY B 1 579 ? -20.984 -33.25 -5.465 1 90.69 579 GLY B O 1
ATOM 10575 N N . LYS B 1 580 ? -19 -33.125 -6.363 1 93.62 580 LYS B N 1
ATOM 10576 C CA . LYS B 1 580 ? -18.281 -32.781 -5.141 1 93.62 580 LYS B CA 1
ATOM 10577 C C . LYS B 1 580 ? -17.469 -31.5 -5.324 1 93.62 580 LYS B C 1
ATOM 10579 O O . LYS B 1 580 ? -17.734 -30.734 -6.25 1 93.62 580 LYS B O 1
ATOM 10584 N N . ARG B 1 581 ? -16.703 -31.078 -4.406 1 92.56 581 ARG B N 1
ATOM 10585 C CA . ARG B 1 581 ? -15.75 -29.969 -4.461 1 92.56 581 ARG B CA 1
ATOM 10586 C C . ARG B 1 581 ? -14.5 -30.266 -3.643 1 92.56 581 ARG B C 1
ATOM 10588 O O . ARG B 1 581 ? -14.453 -31.266 -2.922 1 92.56 581 ARG B O 1
ATOM 10595 N N . LEU B 1 582 ? -13.461 -29.453 -3.801 1 92.94 582 LEU B N 1
ATOM 10596 C CA . LEU B 1 582 ? -12.273 -29.594 -2.965 1 92.94 582 LEU B CA 1
ATOM 10597 C C . LEU B 1 582 ? -12.516 -29 -1.579 1 92.94 582 LEU B C 1
ATOM 10599 O O . LEU B 1 582 ? -13.258 -28.031 -1.434 1 92.94 582 LEU B O 1
ATOM 10603 N N . PRO B 1 583 ? -11.945 -29.516 -0.572 1 93.19 583 PRO B N 1
ATOM 10604 C CA . PRO B 1 583 ? -12.133 -28.984 0.778 1 93.19 583 PRO B CA 1
ATOM 10605 C C . PRO B 1 583 ? -11.43 -27.641 0.98 1 93.19 583 PRO B C 1
ATOM 10607 O O . PRO B 1 583 ? -10.367 -27.391 0.39 1 93.19 583 PRO B O 1
ATOM 10610 N N . HIS B 1 584 ? -12.008 -26.859 1.814 1 92.06 584 HIS B N 1
ATOM 10611 C CA . HIS B 1 584 ? -11.297 -25.703 2.344 1 92.06 584 HIS B CA 1
ATOM 10612 C C . HIS B 1 584 ? -10.305 -26.125 3.428 1 92.06 584 HIS B C 1
ATOM 10614 O O . HIS B 1 584 ? -10.484 -27.156 4.074 1 92.06 584 HIS B O 1
ATOM 10620 N N . GLU B 1 585 ? -9.344 -25.266 3.619 1 91.06 585 GLU B N 1
ATOM 10621 C CA . GLU B 1 585 ? -8.305 -25.594 4.582 1 91.06 585 GLU B CA 1
ATOM 10622 C C . GLU B 1 585 ? -8.883 -25.812 5.977 1 91.06 585 GLU B C 1
ATOM 10624 O O . GLU B 1 585 ? -8.445 -26.703 6.707 1 91.06 585 GLU B O 1
ATOM 10629 N N . TRP B 1 586 ? -9.812 -25.031 6.383 1 92.81 586 TRP B N 1
ATOM 10630 C CA . TRP B 1 586 ? -10.367 -25.141 7.727 1 92.81 586 TRP B CA 1
ATOM 10631 C C . TRP B 1 586 ? -11.227 -26.391 7.855 1 92.81 586 TRP B C 1
ATOM 10633 O O . TRP B 1 586 ? -11.359 -26.953 8.945 1 92.81 586 TRP B O 1
ATOM 10643 N N . GLU B 1 587 ? -11.844 -26.844 6.762 1 94.44 587 GLU B N 1
ATOM 10644 C CA . GLU B 1 587 ? -12.555 -28.125 6.793 1 94.44 587 GLU B CA 1
ATOM 10645 C C . GLU B 1 587 ? -11.586 -29.297 6.977 1 94.44 587 GLU B C 1
ATOM 10647 O O . GLU B 1 587 ? -11.836 -30.188 7.785 1 94.44 587 GLU B O 1
ATOM 10652 N N . TRP B 1 588 ? -10.578 -29.234 6.211 1 92.94 588 TRP B N 1
ATOM 10653 C CA . TRP B 1 588 ? -9.547 -30.25 6.312 1 92.94 588 TRP B CA 1
ATOM 10654 C C . TRP B 1 588 ? -8.961 -30.297 7.719 1 92.94 588 TRP B C 1
ATOM 10656 O O . TRP B 1 588 ? -8.82 -31.359 8.312 1 92.94 588 TRP B O 1
ATOM 10666 N N . GLN B 1 589 ? -8.539 -29.125 8.234 1 93.69 589 GLN B N 1
ATOM 10667 C CA . GLN B 1 589 ? -7.93 -29.047 9.562 1 93.69 589 GLN B CA 1
ATOM 10668 C C . GLN B 1 589 ? -8.891 -29.547 10.641 1 93.69 589 GLN B C 1
ATOM 10670 O O . GLN B 1 589 ? -8.469 -30.219 11.578 1 93.69 589 GLN B O 1
ATOM 10675 N N . TYR B 1 590 ? -10.148 -29.219 10.484 1 95.75 590 TYR B N 1
ATOM 10676 C CA . TYR B 1 590 ? -11.164 -29.672 11.43 1 95.75 590 TYR B CA 1
ATOM 10677 C C . TYR B 1 590 ? -11.188 -31.203 11.508 1 95.75 590 TYR B C 1
ATOM 10679 O O . TYR B 1 590 ? -11.227 -31.766 12.594 1 95.75 590 TYR B O 1
ATOM 10687 N N . VAL B 1 591 ? -11.148 -31.797 10.414 1 96 591 VAL B N 1
ATOM 10688 C CA . VAL B 1 591 ? -11.188 -33.25 10.344 1 96 591 VAL B CA 1
ATOM 10689 C C . VAL B 1 591 ? -9.891 -33.844 10.891 1 96 591 VAL B C 1
ATOM 10691 O O . VAL B 1 591 ? -9.914 -34.781 11.672 1 96 591 VAL B O 1
ATOM 10694 N N . ALA B 1 592 ? -8.773 -33.25 10.516 1 94 592 ALA B N 1
ATOM 10695 C CA . ALA B 1 592 ? -7.461 -33.75 10.914 1 94 592 ALA B CA 1
ATOM 10696 C C . ALA B 1 592 ? -7.262 -33.625 12.422 1 94 592 ALA B C 1
ATOM 10698 O O . ALA B 1 592 ? -6.594 -34.438 13.039 1 94 592 ALA B O 1
ATOM 10699 N N . GLN B 1 593 ? -7.848 -32.594 13.016 1 95.12 593 GLN B N 1
ATOM 10700 C CA . GLN B 1 593 ? -7.664 -32.344 14.438 1 95.12 593 GLN B CA 1
ATOM 10701 C C . GLN B 1 593 ? -8.734 -33.031 15.266 1 95.12 593 GLN B C 1
ATOM 10703 O O . GLN B 1 593 ? -8.734 -32.938 16.5 1 95.12 593 GLN B O 1
ATOM 10708 N N . CYS B 1 594 ? -9.594 -33.719 14.672 1 94.88 594 CYS B N 1
ATOM 10709 C CA . CYS B 1 594 ? -10.719 -34.375 15.336 1 94.88 594 CYS B CA 1
ATOM 10710 C C . CYS B 1 594 ? -11.602 -33.344 16.047 1 94.88 594 CYS B C 1
ATOM 10712 O O . CYS B 1 594 ? -11.875 -33.469 17.234 1 94.88 594 CYS B O 1
ATOM 10714 N N . GLY B 1 595 ? -11.852 -32.281 15.188 1 94.75 595 GLY B N 1
ATOM 10715 C CA . GLY B 1 595 ? -12.727 -31.25 15.703 1 94.75 595 GLY B CA 1
ATOM 10716 C C . GLY B 1 595 ? -12.094 -30.406 16.797 1 94.75 595 GLY B C 1
ATOM 10717 O O . GLY B 1 595 ? -11 -29.875 16.609 1 94.75 595 GLY B O 1
ATOM 10718 N N . THR B 1 596 ? -12.789 -30.375 17.953 1 94.31 596 THR B N 1
ATOM 10719 C CA . THR B 1 596 ? -12.359 -29.469 19 1 94.31 596 THR B CA 1
ATOM 10720 C C . THR B 1 596 ? -11.398 -30.156 19.953 1 94.31 596 THR B C 1
ATOM 10722 O O . THR B 1 596 ? -11.102 -29.641 21.031 1 94.31 596 THR B O 1
ATOM 10725 N N . GLU B 1 597 ? -10.93 -31.297 19.578 1 94.69 597 GLU B N 1
ATOM 10726 C CA . GLU B 1 597 ? -9.844 -31.906 20.344 1 94.69 597 GLU B CA 1
ATOM 10727 C C . GLU B 1 597 ? -8.508 -31.25 20.016 1 94.69 597 GLU B C 1
ATOM 10729 O O . GLU B 1 597 ? -7.555 -31.344 20.797 1 94.69 597 GLU B O 1
ATOM 10734 N N . TYR B 1 598 ? -8.438 -30.656 18.859 1 95.75 598 TYR B N 1
ATOM 10735 C CA . TYR B 1 598 ? -7.281 -29.875 18.422 1 95.75 598 TYR B CA 1
ATOM 10736 C C . TYR B 1 598 ? -6.004 -30.703 18.5 1 95.75 598 TYR B C 1
ATOM 10738 O O . TYR B 1 598 ? -4.984 -30.234 19.016 1 95.75 598 TYR B O 1
ATOM 10746 N N . ARG B 1 599 ? -6.098 -31.891 17.938 1 95.38 599 ARG B N 1
ATOM 10747 C CA . ARG B 1 599 ? -4.941 -32.781 17.906 1 95.38 599 ARG B CA 1
ATOM 10748 C C . ARG B 1 599 ? -3.826 -32.219 17.047 1 95.38 599 ARG B C 1
ATOM 10750 O O . ARG B 1 599 ? -4.09 -31.625 15.992 1 95.38 599 ARG B O 1
ATOM 10757 N N . THR B 1 600 ? -2.568 -32.469 17.5 1 94.25 600 THR B N 1
ATOM 10758 C CA . THR B 1 600 ? -1.402 -32.031 16.75 1 94.25 600 THR B CA 1
ATOM 10759 C C . THR B 1 600 ? -1.245 -32.812 15.453 1 94.25 600 THR B C 1
ATOM 10761 O O . THR B 1 600 ? -0.803 -32.25 14.438 1 94.25 600 THR B O 1
ATOM 10764 N N . TYR B 1 601 ? -1.544 -34.031 15.555 1 93.38 601 TYR B N 1
ATOM 10765 C CA . TYR B 1 601 ? -1.609 -34.969 14.43 1 93.38 601 TYR B CA 1
ATOM 10766 C C . TYR B 1 601 ? -2.941 -35.719 14.414 1 93.38 601 TYR B C 1
ATOM 10768 O O . TYR B 1 601 ? -3.619 -35.812 15.438 1 93.38 601 TYR B O 1
ATOM 10776 N N . PRO B 1 602 ? -3.314 -36.219 13.234 1 93.75 602 PRO B N 1
ATOM 10777 C CA . PRO B 1 602 ? -4.633 -36.844 13.195 1 93.75 602 PRO B CA 1
ATOM 10778 C C . PRO B 1 602 ? -4.781 -37.969 14.211 1 93.75 602 PRO B C 1
ATOM 10780 O O . PRO B 1 602 ? -5.879 -38.188 14.727 1 93.75 602 PRO B O 1
ATOM 10783 N N . TRP B 1 603 ? -3.688 -38.625 14.586 1 94.44 603 TRP B N 1
ATOM 10784 C CA . TRP B 1 603 ? -3.732 -39.812 15.461 1 94.44 603 TRP B CA 1
ATOM 10785 C C . TRP B 1 603 ? -3.455 -39.406 16.906 1 94.44 603 TRP B C 1
ATOM 10787 O O . TRP B 1 603 ? -3.594 -40.25 17.812 1 94.44 603 TRP B O 1
ATOM 10797 N N . GLY B 1 604 ? -3.004 -38.219 17.125 1 94.5 604 GLY B N 1
ATOM 10798 C CA . GLY B 1 604 ? -2.697 -37.812 18.484 1 94.5 604 GLY B CA 1
ATOM 10799 C C . GLY B 1 604 ? -1.743 -36.625 18.562 1 94.5 604 GLY B C 1
ATOM 10800 O O . GLY B 1 604 ? -1.607 -35.875 17.594 1 94.5 604 GLY B O 1
ATOM 10801 N N . ASN B 1 605 ? -1.112 -36.469 19.719 1 95.44 605 ASN B N 1
ATOM 10802 C CA . ASN B 1 605 ? -0.322 -35.281 19.953 1 95.44 605 ASN B CA 1
ATOM 10803 C C . ASN B 1 605 ? 1.175 -35.562 19.906 1 95.44 605 ASN B C 1
ATOM 10805 O O . ASN B 1 605 ? 1.994 -34.688 20.141 1 95.44 605 ASN B O 1
ATOM 10809 N N . LYS B 1 606 ? 1.474 -36.812 19.562 1 95.06 606 LYS B N 1
ATOM 10810 C CA . LYS B 1 606 ? 2.877 -37.188 19.422 1 95.06 606 LYS B CA 1
ATOM 10811 C C . LYS B 1 606 ? 3.152 -37.75 18.031 1 95.06 606 LYS B C 1
ATOM 10813 O O . LYS B 1 606 ? 2.371 -38.562 17.531 1 95.06 606 LYS B O 1
ATOM 10818 N N . TRP B 1 607 ? 4.234 -37.281 17.516 1 92.5 607 TRP B N 1
ATOM 10819 C CA . TRP B 1 607 ? 4.617 -37.781 16.188 1 92.5 607 TRP B CA 1
ATOM 10820 C C . TRP B 1 607 ? 4.891 -39.281 16.203 1 92.5 607 TRP B C 1
ATOM 10822 O O . TRP B 1 607 ? 5.488 -39.781 17.156 1 92.5 607 TRP B O 1
ATOM 10832 N N . ASP B 1 608 ? 4.445 -39.969 15.219 1 91.94 608 ASP B N 1
ATOM 10833 C CA . ASP B 1 608 ? 4.664 -41.375 15.023 1 91.94 608 ASP B CA 1
ATOM 10834 C C . ASP B 1 608 ? 4.91 -41.719 13.547 1 91.94 608 ASP B C 1
ATOM 10836 O O . ASP B 1 608 ? 3.98 -41.688 12.742 1 91.94 608 ASP B O 1
ATOM 10840 N N . GLU B 1 609 ? 6.059 -42.062 13.172 1 88.19 609 GLU B N 1
ATOM 10841 C CA . GLU B 1 609 ? 6.48 -42.25 11.789 1 88.19 609 GLU B CA 1
ATOM 10842 C C . GLU B 1 609 ? 5.797 -43.5 11.18 1 88.19 609 GLU B C 1
ATOM 10844 O O . GLU B 1 609 ? 5.68 -43.594 9.953 1 88.19 609 GLU B O 1
ATOM 10849 N N . SER B 1 610 ? 5.391 -44.375 12 1 88.88 610 SER B N 1
ATOM 10850 C CA . SER B 1 610 ? 4.762 -45.625 11.508 1 88.88 610 SER B CA 1
ATOM 10851 C C . SER B 1 610 ? 3.365 -45.344 10.961 1 88.88 610 SER B C 1
ATOM 10853 O O . SER B 1 610 ? 2.785 -46.188 10.281 1 88.88 610 SER B O 1
ATOM 10855 N N . LYS B 1 611 ? 2.906 -44.188 11.172 1 89.75 611 LYS B N 1
ATOM 10856 C CA . LYS B 1 611 ? 1.526 -43.875 10.812 1 89.75 611 LYS B CA 1
ATOM 10857 C C . LYS B 1 611 ? 1.461 -43.094 9.508 1 89.75 611 LYS B C 1
ATOM 10859 O O . LYS B 1 611 ? 0.378 -42.719 9.062 1 89.75 611 LYS B O 1
ATOM 10864 N N . VAL B 1 612 ? 2.592 -42.781 8.938 1 86.81 612 VAL B N 1
ATOM 10865 C CA . VAL B 1 612 ? 2.67 -42.062 7.672 1 86.81 612 VAL B CA 1
ATOM 10866 C C . VAL B 1 612 ? 3.496 -42.875 6.672 1 86.81 612 VAL B C 1
ATOM 10868 O O . VAL B 1 612 ? 4.234 -43.781 7.055 1 86.81 612 VAL B O 1
ATOM 10871 N N . PRO B 1 613 ? 3.273 -42.531 5.402 1 83.69 613 PRO B N 1
ATOM 10872 C CA . PRO B 1 613 ? 4.113 -43.219 4.422 1 83.69 613 PRO B CA 1
ATOM 10873 C C . PRO B 1 613 ? 5.605 -43.031 4.684 1 83.69 613 PRO B C 1
ATOM 10875 O O . PRO B 1 613 ? 6.02 -41.969 5.172 1 83.69 613 PRO B O 1
ATOM 10878 N N . GLU B 1 614 ? 6.316 -44.031 4.293 1 84.25 614 GLU B N 1
ATOM 10879 C CA . GLU B 1 614 ? 7.766 -43.938 4.418 1 84.25 614 GLU B CA 1
ATOM 10880 C C . GLU B 1 614 ? 8.328 -42.812 3.543 1 84.25 614 GLU B C 1
ATOM 10882 O O . GLU B 1 614 ? 7.957 -42.688 2.375 1 84.25 614 GLU B O 1
ATOM 10887 N N . VAL B 1 615 ? 9.18 -42.062 4.145 1 86.12 615 VAL B N 1
ATOM 10888 C CA . VAL B 1 615 ? 9.789 -40.938 3.439 1 86.12 615 VAL B CA 1
ATOM 10889 C C . VAL B 1 615 ? 10.836 -41.469 2.455 1 86.12 615 VAL B C 1
ATOM 10891 O O . VAL B 1 615 ? 11.641 -42.344 2.795 1 86.12 615 VAL B O 1
ATOM 10894 N N . TYR B 1 616 ? 10.703 -41.031 1.294 1 89.5 616 TYR B N 1
ATOM 10895 C CA . TYR B 1 616 ? 11.734 -41.344 0.3 1 89.5 616 TYR B CA 1
ATOM 10896 C C . TYR B 1 616 ? 12.68 -40.156 0.129 1 89.5 616 TYR B C 1
ATOM 10898 O O . TYR B 1 616 ? 12.25 -39.062 -0.196 1 89.5 616 TYR B O 1
ATOM 10906 N N . GLU B 1 617 ? 13.945 -40.375 0.305 1 90.06 617 GLU B N 1
ATOM 10907 C CA . GLU B 1 617 ? 14.945 -39.312 0.241 1 90.06 617 GLU B CA 1
ATOM 10908 C C . GLU B 1 617 ? 15.898 -39.531 -0.932 1 90.06 617 GLU B C 1
ATOM 10910 O O . GLU B 1 617 ? 16.906 -38.844 -1.049 1 90.06 617 GLU B O 1
ATOM 10915 N N . GLY B 1 618 ? 15.617 -40.5 -1.745 1 90.44 618 GLY B N 1
ATOM 10916 C CA . GLY B 1 618 ? 16.516 -40.844 -2.836 1 90.44 618 GLY B CA 1
ATOM 10917 C C . GLY B 1 618 ? 16.453 -39.844 -3.986 1 90.44 618 GLY B C 1
ATOM 10918 O O . GLY B 1 618 ? 15.695 -38.875 -3.945 1 90.44 618 GLY B O 1
ATOM 10919 N N . ARG B 1 619 ? 17.281 -40.062 -4.957 1 93.81 619 ARG B N 1
ATOM 10920 C CA . ARG B 1 619 ? 17.438 -39.125 -6.074 1 93.81 619 ARG B CA 1
ATOM 10921 C C . ARG B 1 619 ? 16.984 -39.781 -7.383 1 93.81 619 ARG B C 1
ATOM 10923 O O . ARG B 1 619 ? 17.562 -39.5 -8.438 1 93.81 619 ARG B O 1
ATOM 10930 N N . GLU B 1 620 ? 16.031 -40.688 -7.273 1 92.81 620 GLU B N 1
ATOM 10931 C CA . GLU B 1 620 ? 15.477 -41.344 -8.453 1 92.81 620 GLU B CA 1
ATOM 10932 C C . GLU B 1 620 ? 14.102 -40.781 -8.789 1 92.81 620 GLU B C 1
ATOM 10934 O O . GLU B 1 620 ? 13.492 -40.062 -7.977 1 92.81 620 GLU B O 1
ATOM 10939 N N . ARG B 1 621 ? 13.773 -41.125 -10.031 1 90.56 621 ARG B N 1
ATOM 10940 C CA . ARG B 1 621 ? 12.391 -40.812 -10.383 1 90.56 621 ARG B CA 1
ATOM 10941 C C . ARG B 1 621 ? 11.422 -41.594 -9.484 1 90.56 621 ARG B C 1
ATOM 10943 O O . ARG B 1 621 ? 11.664 -42.75 -9.156 1 90.56 621 ARG B O 1
ATOM 10950 N N . LEU B 1 622 ? 10.406 -41 -9.172 1 89.19 622 LEU B N 1
ATOM 10951 C CA . LEU B 1 622 ? 9.484 -41.594 -8.227 1 89.19 622 LEU B CA 1
ATOM 10952 C C . LEU B 1 622 ? 8.703 -42.719 -8.875 1 89.19 622 LEU B C 1
ATOM 10954 O O . LEU B 1 622 ? 8.523 -43.781 -8.281 1 89.19 622 LEU B O 1
ATOM 10958 N N . TYR B 1 623 ? 8.188 -42.531 -10 1 85.31 623 TYR B N 1
ATOM 10959 C CA . TYR B 1 623 ? 7.5 -43.594 -10.711 1 85.31 623 TYR B CA 1
ATOM 10960 C C . TYR B 1 623 ? 8.43 -44.281 -11.719 1 85.31 623 TYR B C 1
ATOM 10962 O O . TYR B 1 623 ? 9.203 -43.594 -12.406 1 85.31 623 TYR B O 1
ATOM 10970 N N . PRO B 1 624 ? 8.383 -45.438 -11.922 1 84.62 624 PRO B N 1
ATOM 10971 C CA . PRO B 1 624 ? 7.457 -46.375 -11.258 1 84.62 624 PRO B CA 1
ATOM 10972 C C . PRO B 1 624 ? 8.016 -46.938 -9.953 1 84.62 624 PRO B C 1
ATOM 10974 O O . PRO B 1 624 ? 7.305 -47.625 -9.211 1 84.62 624 PRO B O 1
ATOM 10977 N N . ASN B 1 625 ? 9.172 -46.719 -9.656 1 85.88 625 ASN B N 1
ATOM 10978 C CA . ASN B 1 625 ? 9.898 -47.469 -8.633 1 85.88 625 ASN B CA 1
ATOM 10979 C C . ASN B 1 625 ? 9.516 -47 -7.227 1 85.88 625 ASN B C 1
ATOM 10981 O O . ASN B 1 625 ? 9.641 -47.781 -6.27 1 85.88 625 ASN B O 1
ATOM 10985 N N . HIS B 1 626 ? 9.086 -45.844 -7.09 1 89.88 626 HIS B N 1
ATOM 10986 C CA . HIS B 1 626 ? 8.773 -45.312 -5.766 1 89.88 626 HIS B CA 1
ATOM 10987 C C . HIS B 1 626 ? 7.434 -44.594 -5.762 1 89.88 626 HIS B C 1
ATOM 10989 O O . HIS B 1 626 ? 7.363 -43.406 -5.422 1 89.88 626 HIS B O 1
ATOM 10995 N N . PRO B 1 627 ? 6.441 -45.219 -6.117 1 88.94 627 PRO B N 1
ATOM 10996 C CA . PRO B 1 627 ? 5.113 -44.625 -6.086 1 88.94 627 PRO B CA 1
ATOM 10997 C C . PRO B 1 627 ? 4.609 -44.375 -4.664 1 88.94 627 PRO B C 1
ATOM 10999 O O . PRO B 1 627 ? 5.168 -44.906 -3.707 1 88.94 627 PRO B O 1
ATOM 11002 N N . PRO B 1 628 ? 3.629 -43.531 -4.484 1 89.31 628 PRO B N 1
ATOM 11003 C CA . PRO B 1 628 ? 3.012 -43.375 -3.166 1 89.31 628 PRO B CA 1
ATOM 11004 C C . PRO B 1 628 ? 2.393 -44.656 -2.652 1 89.31 628 PRO B C 1
ATOM 11006 O O . PRO B 1 628 ? 2.176 -45.594 -3.43 1 89.31 628 PRO B O 1
ATOM 11009 N N . ALA B 1 629 ? 2.121 -44.719 -1.374 1 89.62 629 ALA B N 1
ATOM 11010 C CA . ALA B 1 629 ? 1.455 -45.875 -0.772 1 89.62 629 ALA B CA 1
ATOM 11011 C C . ALA B 1 629 ? -0.027 -45.875 -1.138 1 89.62 629 ALA B C 1
ATOM 11013 O O . ALA B 1 629 ? -0.59 -44.875 -1.554 1 89.62 629 ALA B O 1
ATOM 11014 N N . ASP B 1 630 ? -0.566 -47.125 -1.043 1 91.69 630 ASP B N 1
ATOM 11015 C CA . ASP B 1 630 ? -2.01 -47.219 -1.229 1 91.69 630 ASP B CA 1
ATOM 11016 C C . ASP B 1 630 ? -2.762 -46.344 -0.242 1 91.69 630 ASP B C 1
ATOM 11018 O O . ASP B 1 630 ? -2.287 -46.094 0.87 1 91.69 630 ASP B O 1
ATOM 11022 N N . VAL B 1 631 ? -3.914 -45.844 -0.608 1 91.44 631 VAL B N 1
ATOM 11023 C CA . VAL B 1 631 ? -4.648 -44.812 0.138 1 91.44 631 VAL B CA 1
ATOM 11024 C C . VAL B 1 631 ? -5.133 -45.406 1.464 1 91.44 631 VAL B C 1
ATOM 11026 O O . VAL B 1 631 ? -5.488 -44.656 2.383 1 91.44 631 VAL B O 1
ATOM 11029 N N . ASN B 1 632 ? -5.246 -46.656 1.675 1 89.81 632 ASN B N 1
ATOM 11030 C CA . ASN B 1 632 ? -5.699 -47.281 2.914 1 89.81 632 ASN B CA 1
ATOM 11031 C C . ASN B 1 632 ? -4.562 -48 3.629 1 89.81 632 ASN B C 1
ATOM 11033 O O . ASN B 1 632 ? -4.805 -48.844 4.508 1 89.81 632 ASN B O 1
ATOM 11037 N N . ALA B 1 633 ? -3.361 -47.75 3.287 1 89.69 633 ALA B N 1
ATOM 11038 C CA . ALA B 1 633 ? -2.209 -48.469 3.791 1 89.69 633 ALA B CA 1
ATOM 11039 C C . ALA B 1 633 ? -1.942 -48.156 5.258 1 89.69 633 ALA B C 1
ATOM 11041 O O . ALA B 1 633 ? -1.365 -48.969 5.984 1 89.69 633 ALA B O 1
ATOM 11042 N N . HIS B 1 634 ? -2.291 -47.031 5.695 1 89.88 634 HIS B N 1
ATOM 11043 C CA . HIS B 1 634 ? -1.959 -46.625 7.051 1 89.88 634 HIS B CA 1
ATOM 11044 C C . HIS B 1 634 ? -3.219 -46.375 7.879 1 89.88 634 HIS B C 1
ATOM 11046 O O . HIS B 1 634 ? -3.51 -45.25 8.266 1 89.88 634 HIS B O 1
ATOM 11052 N N . SER B 1 635 ? -3.811 -47.375 8.312 1 91.31 635 SER B N 1
ATOM 11053 C CA . SER B 1 635 ? -5.062 -47.344 9.055 1 91.31 635 SER B CA 1
ATOM 11054 C C . SER B 1 635 ? -4.859 -46.719 10.438 1 91.31 635 SER B C 1
ATOM 11056 O O . SER B 1 635 ? -5.758 -46.062 10.961 1 91.31 635 SER B O 1
ATOM 11058 N N . SER B 1 636 ? -3.664 -46.875 10.969 1 91.44 636 SER B N 1
ATOM 11059 C CA . SER B 1 636 ? -3.385 -46.312 12.297 1 91.44 636 SER B CA 1
ATOM 11060 C C . SER B 1 636 ? -3.219 -44.812 12.25 1 91.44 636 SER B C 1
ATOM 11062 O O . SER B 1 636 ? -3.264 -44.125 13.289 1 91.44 636 SER B O 1
ATOM 11064 N N . GLY B 1 637 ? -2.982 -44.312 11.117 1 90.94 637 GLY B N 1
ATOM 11065 C CA . GLY B 1 637 ? -2.818 -42.875 10.969 1 90.94 637 GLY B CA 1
ATOM 11066 C C . GLY B 1 637 ? -4.125 -42.156 10.695 1 90.94 637 GLY B C 1
ATOM 11067 O O . GLY B 1 637 ? -4.145 -40.938 10.562 1 90.94 637 GLY B O 1
ATOM 11068 N N . ARG B 1 638 ? -5.195 -42.844 10.75 1 91.06 638 ARG B N 1
ATOM 11069 C CA . ARG B 1 638 ? -6.512 -42.312 10.445 1 91.06 638 ARG B CA 1
ATOM 11070 C C . ARG B 1 638 ? -6.988 -41.375 11.555 1 91.06 638 ARG B C 1
ATOM 11072 O O . ARG B 1 638 ? -6.645 -41.562 12.719 1 91.06 638 ARG B O 1
ATOM 11079 N N . SER B 1 639 ? -7.711 -40.375 11.117 1 93.5 639 SER B N 1
ATOM 11080 C CA . SER B 1 639 ? -8.383 -39.531 12.109 1 93.5 639 SER B CA 1
ATOM 11081 C C . SER B 1 639 ? -9.508 -40.312 12.797 1 93.5 639 SER B C 1
ATOM 11083 O O . SER B 1 639 ? -10.047 -41.25 12.242 1 93.5 639 SER B O 1
ATOM 11085 N N . PRO B 1 640 ? -9.836 -39.875 13.969 1 94.44 640 PRO B N 1
ATOM 11086 C CA . PRO B 1 640 ? -10.961 -40.5 14.648 1 94.44 640 PRO B CA 1
ATOM 11087 C C . PRO B 1 640 ? -12.266 -40.406 13.867 1 94.44 640 PRO B C 1
ATOM 11089 O O . PRO B 1 640 ? -13.195 -41.156 14.102 1 94.44 640 PRO B O 1
ATOM 11092 N N . PHE B 1 641 ? -12.32 -39.531 12.898 1 95.44 641 PHE B N 1
ATOM 11093 C CA . PHE B 1 641 ? -13.508 -39.406 12.062 1 95.44 641 PHE B CA 1
ATOM 11094 C C . PHE B 1 641 ? -13.523 -40.469 10.961 1 95.44 641 PHE B C 1
ATOM 11096 O O . PHE B 1 641 ? -14.508 -40.594 10.242 1 95.44 641 PHE B O 1
ATOM 11103 N N . GLY B 1 642 ? -12.406 -41.094 10.805 1 94 642 GLY B N 1
ATOM 11104 C CA . GLY B 1 642 ? -12.352 -42.188 9.844 1 94 642 GLY B CA 1
ATOM 11105 C C . GLY B 1 642 ? -11.703 -41.781 8.531 1 94 642 GLY B C 1
ATOM 11106 O O . GLY B 1 642 ? -11.773 -42.531 7.543 1 94 642 GLY B O 1
ATOM 11107 N N . VAL B 1 643 ? -11.102 -40.656 8.477 1 94.56 643 VAL B N 1
ATOM 11108 C CA . VAL B 1 643 ? -10.492 -40.156 7.246 1 94.56 643 VAL B CA 1
ATOM 11109 C C . VAL B 1 643 ? -9.008 -40.531 7.23 1 94.56 643 VAL B C 1
ATOM 11111 O O . VAL B 1 643 ? -8.297 -40.312 8.211 1 94.56 643 VAL B O 1
ATOM 11114 N N . TYR B 1 644 ? -8.562 -41.062 6.074 1 91.75 644 TYR B N 1
ATOM 11115 C CA . TYR B 1 644 ? -7.191 -41.531 5.93 1 91.75 644 TYR B CA 1
ATOM 11116 C C . TYR B 1 644 ? -6.301 -40.469 5.305 1 91.75 644 TYR B C 1
ATOM 11118 O O . TYR B 1 644 ? -6.793 -39.5 4.742 1 91.75 644 TYR B O 1
ATOM 11126 N N . ASP B 1 645 ? -4.969 -40.625 5.496 1 89.75 645 ASP B N 1
ATOM 11127 C CA . ASP B 1 645 ? -3.932 -39.938 4.738 1 89.75 645 ASP B CA 1
ATOM 11128 C C . ASP B 1 645 ? -4.105 -38.438 4.836 1 89.75 645 ASP B C 1
ATOM 11130 O O . ASP B 1 645 ? -4.145 -37.719 3.816 1 89.75 645 ASP B O 1
ATOM 11134 N N . LEU B 1 646 ? -4.188 -37.969 6.027 1 89.69 646 LEU B N 1
ATOM 11135 C CA . LEU B 1 646 ? -4.332 -36.531 6.266 1 89.69 646 LEU B CA 1
ATOM 11136 C C . LEU B 1 646 ? -2.969 -35.844 6.414 1 89.69 646 LEU B C 1
ATOM 11138 O O . LEU B 1 646 ? -2.871 -34.625 6.41 1 89.69 646 LEU B O 1
ATOM 11142 N N . VAL B 1 647 ? -1.931 -36.656 6.605 1 83 647 VAL B N 1
ATOM 11143 C CA . VAL B 1 647 ? -0.568 -36.156 6.715 1 83 647 VAL B CA 1
ATOM 11144 C C . VAL B 1 647 ? 0.292 -36.719 5.59 1 83 647 VAL B C 1
ATOM 11146 O O . VAL B 1 647 ? 0.21 -37.906 5.281 1 83 647 VAL B O 1
ATOM 11149 N N . ALA B 1 648 ? 1.239 -35.938 5.012 1 58.94 648 ALA B N 1
ATOM 11150 C CA . ALA B 1 648 ? 2.32 -36.281 4.102 1 58.94 648 ALA B CA 1
ATOM 11151 C C . ALA B 1 648 ? 1.776 -36.656 2.723 1 58.94 648 ALA B C 1
ATOM 11153 O O . ALA B 1 648 ? 2.338 -37.5 2.029 1 58.94 648 ALA B O 1
ATOM 11154 N N . ILE B 1 649 ? 0.723 -36.375 2.35 1 54.59 649 ILE B N 1
ATOM 11155 C CA . ILE B 1 649 ? 0.32 -36.562 0.962 1 54.59 649 ILE B CA 1
ATOM 11156 C C . ILE B 1 649 ? -0.08 -35.219 0.341 1 54.59 649 ILE B C 1
ATOM 11158 O O . ILE B 1 649 ? 0.411 -34.875 -0.729 1 54.59 649 ILE B O 1
ATOM 11162 N N . ILE B 1 650 ? -1.161 -34.594 0.919 1 54.38 650 ILE B N 1
ATOM 11163 C CA . ILE B 1 650 ? -1.749 -33.312 0.525 1 54.38 650 ILE B CA 1
ATOM 11164 C C . ILE B 1 650 ? -1.673 -32.344 1.689 1 54.38 650 ILE B C 1
ATOM 11166 O O . ILE B 1 650 ? -1.76 -32.75 2.854 1 54.38 650 ILE B O 1
ATOM 11170 N N . ARG B 1 651 ? -1.334 -31.031 1.514 1 54.03 651 ARG B N 1
ATOM 11171 C CA . ARG B 1 651 ? -1.283 -29.969 2.498 1 54.03 651 ARG B CA 1
ATOM 11172 C C . ARG B 1 651 ? -0.398 -30.344 3.68 1 54.03 651 ARG B C 1
ATOM 11174 O O . ARG B 1 651 ? 0.217 -29.469 4.305 1 54.03 651 ARG B O 1
ATOM 11181 N N . GLY B 1 652 ? -0.125 -31.672 3.812 1 54.03 652 GLY B N 1
ATOM 11182 C CA . GLY B 1 652 ? 0.709 -32.031 4.945 1 54.03 652 GLY B CA 1
ATOM 11183 C C . GLY B 1 652 ? 2.119 -32.438 4.547 1 54.03 652 GLY B C 1
ATOM 11184 O O . GLY B 1 652 ? 2.902 -32.875 5.379 1 54.03 652 GLY B O 1
ATOM 11185 N N . GLY B 1 653 ? 2.357 -32.156 3.438 1 62.69 653 GLY B N 1
ATOM 11186 C CA . GLY B 1 653 ? 3.709 -32.5 3.004 1 62.69 653 GLY B CA 1
ATOM 11187 C C . GLY B 1 653 ? 3.764 -33.656 2.047 1 62.69 653 GLY B C 1
ATOM 11188 O O . GLY B 1 653 ? 2.725 -34.156 1.601 1 62.69 653 GLY B O 1
ATOM 11189 N N . SER B 1 654 ? 4.828 -33.844 1.426 1 72.94 654 SER B N 1
ATOM 11190 C CA . SER B 1 654 ? 5.152 -34.906 0.494 1 72.94 654 SER B CA 1
ATOM 11191 C C . SER B 1 654 ? 5.961 -36 1.176 1 72.94 654 SER B C 1
ATOM 11193 O O . SER B 1 654 ? 6.629 -35.75 2.184 1 72.94 654 SER B O 1
ATOM 11195 N N . TYR B 1 655 ? 5.625 -37.281 0.747 1 81.94 655 TYR B N 1
ATOM 11196 C CA . TYR B 1 655 ? 6.473 -38.344 1.228 1 81.94 655 TYR B CA 1
ATOM 11197 C C . TYR B 1 655 ? 7.883 -38.219 0.659 1 81.94 655 TYR B C 1
ATOM 11199 O O . TYR B 1 655 ? 8.805 -38.906 1.116 1 81.94 655 TYR B O 1
ATOM 11207 N N . TYR B 1 656 ? 7.984 -37.375 -0.239 1 85.81 656 TYR B N 1
ATOM 11208 C CA . TYR B 1 656 ? 9.305 -37.094 -0.8 1 85.81 656 TYR B CA 1
ATOM 11209 C C . TYR B 1 656 ? 10.008 -36 -0.032 1 85.81 656 TYR B C 1
ATOM 11211 O O . TYR B 1 656 ? 9.414 -34.938 0.218 1 85.81 656 TYR B O 1
ATOM 11219 N N . LYS B 1 657 ? 11.242 -36.25 0.378 1 85.62 657 LYS B N 1
ATOM 11220 C CA . LYS B 1 657 ? 12.039 -35.281 1.104 1 85.62 657 LYS B CA 1
ATOM 11221 C C . LYS B 1 657 ? 13.484 -35.281 0.622 1 85.62 657 LYS B C 1
ATOM 11223 O O . LYS B 1 657 ? 14.328 -36 1.171 1 85.62 657 LYS B O 1
ATOM 11228 N N . PRO B 1 658 ? 13.695 -34.344 -0.304 1 87.06 658 PRO B N 1
ATOM 11229 C CA . PRO B 1 658 ? 15.094 -34.312 -0.742 1 87.06 658 PRO B CA 1
ATOM 11230 C C . PRO B 1 658 ? 16.047 -33.906 0.38 1 87.06 658 PRO B C 1
ATOM 11232 O O . PRO B 1 658 ? 15.688 -33.094 1.24 1 87.06 658 PRO B O 1
ATOM 11235 N N . LYS B 1 659 ? 17.234 -34.438 0.297 1 81.56 659 LYS B N 1
ATOM 11236 C CA . LYS B 1 659 ? 18.234 -34.125 1.322 1 81.56 659 LYS B CA 1
ATOM 11237 C C . LYS B 1 659 ? 18.922 -32.812 1.043 1 81.56 659 LYS B C 1
ATOM 11239 O O . LYS B 1 659 ? 19.156 -32.438 -0.115 1 81.56 659 LYS B O 1
ATOM 11244 N N . ASN B 1 660 ? 19.312 -32.156 1.979 1 70.81 660 ASN B N 1
ATOM 11245 C CA . ASN B 1 660 ? 20.203 -31.016 1.943 1 70.81 660 ASN B CA 1
ATOM 11246 C C . ASN B 1 660 ? 19.672 -29.922 1.021 1 70.81 660 ASN B C 1
ATOM 11248 O O . ASN B 1 660 ? 19.328 -30.188 -0.133 1 70.81 660 ASN B O 1
ATOM 11252 N N . GLY B 1 661 ? 19.203 -28.906 1.365 1 64.94 661 GLY B N 1
ATOM 11253 C CA . GLY B 1 661 ? 18.797 -27.781 0.527 1 64.94 661 GLY B CA 1
ATOM 11254 C C . GLY B 1 661 ? 17.609 -27.031 1.069 1 64.94 661 GLY B C 1
ATOM 11255 O O . GLY B 1 661 ? 17.109 -27.344 2.15 1 64.94 661 GLY B O 1
ATOM 11256 N N . GLN B 1 662 ? 17.344 -25.906 0.303 1 71.94 662 GLN B N 1
ATOM 11257 C CA . GLN B 1 662 ? 16.234 -25.047 0.632 1 71.94 662 GLN B CA 1
ATOM 11258 C C . GLN B 1 662 ? 14.977 -25.422 -0.154 1 71.94 662 GLN B C 1
ATOM 11260 O O . GLN B 1 662 ? 14.508 -24.672 -1.001 1 71.94 662 GLN B O 1
ATOM 11265 N N . TYR B 1 663 ? 14.523 -26.625 0.173 1 77.75 663 TYR B N 1
ATOM 11266 C CA . TYR B 1 663 ? 13.383 -27.172 -0.562 1 77.75 663 TYR B CA 1
ATOM 11267 C C . TYR B 1 663 ? 12.07 -26.828 0.136 1 77.75 663 TYR B C 1
ATOM 11269 O O . TYR B 1 663 ? 12.07 -26.234 1.214 1 77.75 663 TYR B O 1
ATOM 11277 N N . PHE B 1 664 ? 11.023 -27.078 -0.612 1 73.62 664 PHE B N 1
ATOM 11278 C CA . PHE B 1 664 ? 9.68 -26.844 -0.084 1 73.62 664 PHE B CA 1
ATOM 11279 C C . PHE B 1 664 ? 9.523 -27.469 1.296 1 73.62 664 PHE B C 1
ATOM 11281 O O . PHE B 1 664 ? 9.844 -28.656 1.488 1 73.62 664 PHE B O 1
ATOM 11288 N N . PRO B 1 665 ? 9.078 -26.656 2.238 1 72.31 665 PRO B N 1
ATOM 11289 C CA . PRO B 1 665 ? 8.961 -27.172 3.604 1 72.31 665 PRO B CA 1
ATOM 11290 C C . PRO B 1 665 ? 7.762 -28.094 3.783 1 72.31 665 PRO B C 1
ATOM 11292 O O . PRO B 1 665 ? 6.703 -27.875 3.191 1 72.31 665 PRO B O 1
ATOM 11295 N N . GLN B 1 666 ? 8.031 -29.125 4.582 1 74.38 666 GLN B N 1
ATOM 11296 C CA . GLN B 1 666 ? 6.945 -30.062 4.883 1 74.38 666 GLN B CA 1
ATOM 11297 C C . GLN B 1 666 ? 6.223 -29.672 6.164 1 74.38 666 GLN B C 1
ATOM 11299 O O . GLN B 1 666 ? 6.855 -29.453 7.199 1 74.38 666 GLN B O 1
ATOM 11304 N N . ALA B 1 667 ? 4.918 -29.547 6.074 1 76 667 ALA B N 1
ATOM 11305 C CA . ALA B 1 667 ? 4.09 -29.25 7.238 1 76 667 ALA B CA 1
ATOM 11306 C C . ALA B 1 667 ? 3.361 -30.484 7.734 1 76 667 ALA B C 1
ATOM 11308 O O . ALA B 1 667 ? 2.305 -30.844 7.215 1 76 667 ALA B O 1
ATOM 11309 N N . TYR B 1 668 ? 3.896 -31.094 8.828 1 82.19 668 TYR B N 1
ATOM 11310 C CA . TYR B 1 668 ? 3.314 -32.344 9.32 1 82.19 668 TYR B CA 1
ATOM 11311 C C . TYR B 1 668 ? 2.26 -32.062 10.383 1 82.19 668 TYR B C 1
ATOM 11313 O O . TYR B 1 668 ? 1.304 -32.844 10.531 1 82.19 668 TYR B O 1
ATOM 11321 N N . ARG B 1 669 ? 2.488 -30.906 11.008 1 87.38 669 ARG B N 1
ATOM 11322 C CA . ARG B 1 669 ? 1.533 -30.578 12.062 1 87.38 669 ARG B CA 1
ATOM 11323 C C . ARG B 1 669 ? 0.248 -30.016 11.477 1 87.38 669 ARG B C 1
ATOM 11325 O O . ARG B 1 669 ? 0.283 -29.297 10.477 1 87.38 669 ARG B O 1
ATOM 11332 N N . ASN B 1 670 ? -0.799 -30.297 12.188 1 89.5 670 ASN B N 1
ATOM 11333 C CA . ASN B 1 670 ? -2.1 -29.844 11.703 1 89.5 670 ASN B CA 1
ATOM 11334 C C . ASN B 1 670 ? -2.248 -28.328 11.82 1 89.5 670 ASN B C 1
ATOM 11336 O O . ASN B 1 670 ? -3.1 -27.734 11.164 1 89.5 670 ASN B O 1
ATOM 11340 N N . ASP B 1 671 ? -1.481 -27.672 12.688 1 88.06 671 ASP B N 1
ATOM 11341 C CA . ASP B 1 671 ? -1.593 -26.234 12.891 1 88.06 671 ASP B CA 1
ATOM 11342 C C . ASP B 1 671 ? -0.526 -25.484 12.094 1 88.06 671 ASP B C 1
ATOM 11344 O O . ASP B 1 671 ? -0.211 -24.328 12.406 1 88.06 671 ASP B O 1
ATOM 11348 N N . GLU B 1 672 ? 0.049 -26.188 11.133 1 84.38 672 GLU B N 1
ATOM 11349 C CA . GLU B 1 672 ? 1.056 -25.578 10.273 1 84.38 672 GLU B CA 1
ATOM 11350 C C . GLU B 1 672 ? 0.628 -25.625 8.812 1 84.38 672 GLU B C 1
ATOM 11352 O O . GLU B 1 672 ? -0.081 -26.547 8.391 1 84.38 672 GLU B O 1
ATOM 11357 N N . HIS B 1 673 ? 1.045 -24.594 8.156 1 80.69 673 HIS B N 1
ATOM 11358 C CA . HIS B 1 673 ? 0.809 -24.641 6.715 1 80.69 673 HIS B CA 1
ATOM 11359 C C . HIS B 1 673 ? 2.023 -24.141 5.938 1 80.69 673 HIS B C 1
ATOM 11361 O O . HIS B 1 673 ? 2.805 -23.344 6.445 1 80.69 673 HIS B O 1
ATOM 11367 N N . GLY B 1 674 ? 2.27 -24.734 4.82 1 76.69 674 GLY B N 1
ATOM 11368 C CA . GLY B 1 674 ? 3.24 -24.25 3.852 1 76.69 674 GLY B CA 1
ATOM 11369 C C . GLY B 1 674 ? 2.605 -23.531 2.676 1 76.69 674 GLY B C 1
ATOM 11370 O O . GLY B 1 674 ? 1.539 -23.938 2.203 1 76.69 674 GLY B O 1
ATOM 11371 N N . LYS B 1 675 ? 3.236 -22.422 2.26 1 78.75 675 LYS B N 1
ATOM 11372 C CA . LYS B 1 675 ? 2.76 -21.672 1.105 1 78.75 675 LYS B CA 1
ATOM 11373 C C . LYS B 1 675 ? 3.127 -22.375 -0.201 1 78.75 675 LYS B C 1
ATOM 11375 O O . LYS B 1 675 ? 4.309 -22.5 -0.53 1 78.75 675 LYS B O 1
ATOM 11380 N N . TYR B 1 676 ? 2.182 -22.938 -0.854 1 82.88 676 TYR B N 1
ATOM 11381 C CA . TYR B 1 676 ? 2.342 -23.516 -2.184 1 82.88 676 TYR B CA 1
ATOM 11382 C C . TYR B 1 676 ? 1.881 -22.547 -3.262 1 82.88 676 TYR B C 1
ATOM 11384 O O . TYR B 1 676 ? 0.706 -22.172 -3.309 1 82.88 676 TYR B O 1
ATOM 11392 N N . ILE B 1 677 ? 2.762 -22.125 -4.078 1 84.94 677 ILE B N 1
ATOM 11393 C CA . ILE B 1 677 ? 2.436 -21.156 -5.109 1 84.94 677 ILE B CA 1
ATOM 11394 C C . ILE B 1 677 ? 1.94 -21.859 -6.363 1 84.94 677 ILE B C 1
ATOM 11396 O O . ILE B 1 677 ? 2.635 -22.719 -6.914 1 84.94 677 ILE B O 1
ATOM 11400 N N . LEU B 1 678 ? 0.736 -21.547 -6.711 1 87.31 678 LEU B N 1
ATOM 11401 C CA . LEU B 1 678 ? 0.212 -22.078 -7.969 1 87.31 678 LEU B CA 1
ATOM 11402 C C . LEU B 1 678 ? 0.747 -21.266 -9.148 1 87.31 678 LEU B C 1
ATOM 11404 O O . LEU B 1 678 ? 0.533 -20.062 -9.234 1 87.31 678 LEU B O 1
ATOM 11408 N N . MET B 1 679 ? 1.396 -21.906 -10.031 1 89.75 679 MET B N 1
ATOM 11409 C CA . MET B 1 679 ? 2.09 -21.25 -11.133 1 89.75 679 MET B CA 1
ATOM 11410 C C . MET B 1 679 ? 1.415 -21.547 -12.461 1 89.75 679 MET B C 1
ATOM 11412 O O . MET B 1 679 ? 0.629 -20.75 -12.969 1 89.75 679 MET B O 1
ATOM 11416 N N . ALA B 1 680 ? 1.565 -22.719 -12.969 1 90.25 680 ALA B N 1
ATOM 11417 C CA . ALA B 1 680 ? 0.943 -23.25 -14.18 1 90.25 680 ALA B CA 1
ATOM 11418 C C . ALA B 1 680 ? 0.682 -24.75 -14.055 1 90.25 680 ALA B C 1
ATOM 11420 O O . ALA B 1 680 ? 1.351 -25.438 -13.281 1 90.25 680 ALA B O 1
ATOM 11421 N N . ASP B 1 681 ? -0.233 -25.172 -14.891 1 90.5 681 ASP B N 1
ATOM 11422 C CA . ASP B 1 681 ? -0.602 -26.578 -14.82 1 90.5 681 ASP B CA 1
ATOM 11423 C C . ASP B 1 681 ? 0.608 -27.484 -15.078 1 90.5 681 ASP B C 1
ATOM 11425 O O . ASP B 1 681 ? 0.787 -28.5 -14.406 1 90.5 681 ASP B O 1
ATOM 11429 N N . SER B 1 682 ? 1.375 -27.078 -16.016 1 89.94 682 SER B N 1
ATOM 11430 C CA . SER B 1 682 ? 2.518 -27.891 -16.422 1 89.94 682 SER B CA 1
ATOM 11431 C C . SER B 1 682 ? 3.486 -28.094 -15.258 1 89.94 682 SER B C 1
ATOM 11433 O O . SER B 1 682 ? 4.066 -29.172 -15.109 1 89.94 682 SER B O 1
ATOM 11435 N N . ILE B 1 683 ? 3.607 -27.109 -14.43 1 90.62 683 ILE B N 1
ATOM 11436 C CA . ILE B 1 683 ? 4.574 -27.141 -13.336 1 90.62 683 ILE B CA 1
ATOM 11437 C C . ILE B 1 683 ? 3.908 -27.672 -12.07 1 90.62 683 ILE B C 1
ATOM 11439 O O . ILE B 1 683 ? 4.543 -28.375 -11.281 1 90.62 683 ILE B O 1
ATOM 11443 N N . ASP B 1 684 ? 2.672 -27.422 -11.914 1 91 684 ASP B N 1
ATOM 11444 C CA . ASP B 1 684 ? 1.97 -27.734 -10.68 1 91 684 ASP B CA 1
ATOM 11445 C C . ASP B 1 684 ? 1.613 -29.219 -10.602 1 91 684 ASP B C 1
ATOM 11447 O O . ASP B 1 684 ? 1.294 -29.734 -9.531 1 91 684 ASP B O 1
ATOM 11451 N N . ARG B 1 685 ? 1.643 -29.922 -11.703 1 93.31 685 ARG B N 1
ATOM 11452 C CA . ARG B 1 685 ? 1.374 -31.359 -11.734 1 93.31 685 ARG B CA 1
ATOM 11453 C C . ARG B 1 685 ? 2.547 -32.156 -11.164 1 93.31 685 ARG B C 1
ATOM 11455 O O . ARG B 1 685 ? 3.465 -32.531 -11.898 1 93.31 685 ARG B O 1
ATOM 11462 N N . SER B 1 686 ? 2.432 -32.406 -9.93 1 90.81 686 SER B N 1
ATOM 11463 C CA . SER B 1 686 ? 3.49 -33.031 -9.156 1 90.81 686 SER B CA 1
ATOM 11464 C C . SER B 1 686 ? 3.25 -34.531 -9.031 1 90.81 686 SER B C 1
ATOM 11466 O O . SER B 1 686 ? 2.105 -35 -9.062 1 90.81 686 SER B O 1
ATOM 11468 N N . ALA B 1 687 ? 4.316 -35.25 -8.836 1 91.56 687 ALA B N 1
ATOM 11469 C CA . ALA B 1 687 ? 4.254 -36.719 -8.688 1 91.56 687 ALA B CA 1
ATOM 11470 C C . ALA B 1 687 ? 3.816 -37.094 -7.281 1 91.56 687 ALA B C 1
ATOM 11472 O O . ALA B 1 687 ? 3.553 -38.281 -7.008 1 91.56 687 ALA B O 1
ATOM 11473 N N . THR B 1 688 ? 3.623 -36.094 -6.438 1 90.38 688 THR B N 1
ATOM 11474 C CA . THR B 1 688 ? 3.373 -36.469 -5.047 1 90.38 688 THR B CA 1
ATOM 11475 C C . THR B 1 688 ? 2.094 -35.781 -4.543 1 90.38 688 THR B C 1
ATOM 11477 O O . THR B 1 688 ? 1.651 -36.062 -3.422 1 90.38 688 THR B O 1
ATOM 11480 N N . ILE B 1 689 ? 1.509 -34.969 -5.289 1 88.94 689 ILE B N 1
ATOM 11481 C CA . ILE B 1 689 ? 0.359 -34.188 -4.812 1 88.94 689 ILE B CA 1
ATOM 11482 C C . ILE B 1 689 ? -0.922 -34.75 -5.426 1 88.94 689 ILE B C 1
ATOM 11484 O O . ILE B 1 689 ? -1.044 -34.844 -6.648 1 88.94 689 ILE B O 1
ATOM 11488 N N . GLY B 1 690 ? -1.763 -35.188 -4.633 1 91.75 690 GLY B N 1
ATOM 11489 C CA . GLY B 1 690 ? -3.107 -35.594 -4.996 1 91.75 690 GLY B CA 1
ATOM 11490 C C . GLY B 1 690 ? -4.188 -34.719 -4.41 1 91.75 690 GLY B C 1
ATOM 11491 O O . GLY B 1 690 ? -3.945 -33.531 -4.129 1 91.75 690 GLY B O 1
ATOM 11492 N N . PHE B 1 691 ? -5.441 -35.281 -4.371 1 92.62 691 PHE B N 1
ATOM 11493 C CA . PHE B 1 691 ? -6.52 -34.469 -3.83 1 92.62 691 PHE B CA 1
ATOM 11494 C C . PHE B 1 691 ? -7.641 -35.344 -3.279 1 92.62 691 PHE B C 1
ATOM 11496 O O . PHE B 1 691 ? -7.66 -36.531 -3.506 1 92.62 691 PHE B O 1
ATOM 11503 N N . ARG B 1 692 ? -8.391 -34.75 -2.494 1 93.5 692 ARG B N 1
ATOM 11504 C CA . ARG B 1 692 ? -9.602 -35.375 -1.965 1 93.5 692 ARG B CA 1
ATOM 11505 C C . ARG B 1 692 ? -10.789 -34.406 -2.092 1 93.5 692 ARG B C 1
ATOM 11507 O O . ARG B 1 692 ? -10.617 -33.219 -2.275 1 93.5 692 ARG B O 1
ATOM 11514 N N . CYS B 1 693 ? -11.961 -34.969 -1.996 1 93.94 693 CYS B N 1
ATOM 11515 C CA . CYS B 1 693 ? -13.141 -34.125 -2.23 1 93.94 693 CYS B CA 1
ATOM 11516 C C . CYS B 1 693 ? -14.055 -34.125 -1.007 1 93.94 693 CYS B C 1
ATOM 11518 O O . CYS B 1 693 ? -13.93 -34.969 -0.128 1 93.94 693 CYS B O 1
ATOM 11520 N N . VAL B 1 694 ? -14.852 -33.156 -0.941 1 94.38 694 VAL B N 1
ATOM 11521 C CA . VAL B 1 694 ? -15.93 -33.031 0.032 1 94.38 694 VAL B CA 1
ATOM 11522 C C . VAL B 1 694 ? -17.25 -32.719 -0.691 1 94.38 694 VAL B C 1
ATOM 11524 O O . VAL B 1 694 ? -17.25 -32.406 -1.88 1 94.38 694 VAL B O 1
ATOM 11527 N N . LYS B 1 695 ? -18.25 -32.938 -0.056 1 94.38 695 LYS B N 1
ATOM 11528 C CA . LYS B 1 695 ? -19.594 -32.688 -0.558 1 94.38 695 LYS B CA 1
ATOM 11529 C C . LYS B 1 695 ? -20.438 -31.953 0.489 1 94.38 695 LYS B C 1
ATOM 11531 O O . LYS B 1 695 ? -20.391 -32.281 1.676 1 94.38 695 LYS B O 1
ATOM 11536 N N . ASP B 1 696 ? -21.234 -31.062 0.015 1 92.44 696 ASP B N 1
ATOM 11537 C CA . ASP B 1 696 ? -21.969 -30.219 0.938 1 92.44 696 ASP B CA 1
ATOM 11538 C C . ASP B 1 696 ? -23.328 -30.828 1.297 1 92.44 696 ASP B C 1
ATOM 11540 O O . ASP B 1 696 ? -23.984 -31.438 0.447 1 92.44 696 ASP B O 1
ATOM 11544 N N . THR B 1 697 ? -23.672 -30.641 2.531 1 91.56 697 THR B N 1
ATOM 11545 C CA . THR B 1 697 ? -25.062 -30.828 2.945 1 91.56 697 THR B CA 1
ATOM 11546 C C . THR B 1 697 ? -25.891 -29.594 2.643 1 91.56 697 THR B C 1
ATOM 11548 O O . THR B 1 697 ? -25.359 -28.594 2.137 1 91.56 697 THR B O 1
ATOM 11551 N N . LYS B 1 698 ? -27.172 -29.75 2.936 1 85.62 698 LYS B N 1
ATOM 11552 C CA . LYS B 1 698 ? -28.031 -28.578 2.764 1 85.62 698 LYS B CA 1
ATOM 11553 C C . LYS B 1 698 ? -27.531 -27.406 3.613 1 85.62 698 LYS B C 1
ATOM 11555 O O . LYS B 1 698 ? -27.578 -26.266 3.176 1 85.62 698 LYS B O 1
ATOM 11560 N N . GLU B 1 699 ? -27.078 -27.734 4.797 1 87.56 699 GLU B N 1
ATOM 11561 C CA . GLU B 1 699 ? -26.625 -26.703 5.723 1 87.56 699 GLU B CA 1
ATOM 11562 C C . GLU B 1 699 ? -25.328 -26.047 5.234 1 87.56 699 GLU B C 1
ATOM 11564 O O . GLU B 1 699 ? -25.219 -24.812 5.211 1 87.56 699 GLU B O 1
ATOM 11569 N N . SER B 1 700 ? -24.344 -26.859 4.883 1 90.75 700 SER B N 1
ATOM 11570 C CA . SER B 1 700 ? -23.078 -26.297 4.426 1 90.75 700 SER B CA 1
ATOM 11571 C C . SER B 1 700 ? -23.234 -25.594 3.084 1 90.75 700 SER B C 1
ATOM 11573 O O . SER B 1 700 ? -22.562 -24.609 2.812 1 90.75 700 SER B O 1
ATOM 11575 N N . ALA B 1 701 ? -24.094 -26.047 2.264 1 85.94 701 ALA B N 1
ATOM 11576 C CA . ALA B 1 701 ? -24.391 -25.375 1.006 1 85.94 701 ALA B CA 1
ATOM 11577 C C . ALA B 1 701 ? -24.953 -23.969 1.254 1 85.94 701 ALA B C 1
ATOM 11579 O O . ALA B 1 701 ? -24.609 -23.031 0.553 1 85.94 701 ALA B O 1
ATOM 11580 N N . ALA B 1 702 ? -25.828 -23.938 2.248 1 79.44 702 ALA B N 1
ATOM 11581 C CA . ALA B 1 702 ? -26.422 -22.656 2.604 1 79.44 702 ALA B CA 1
ATOM 11582 C C . ALA B 1 702 ? -25.375 -21.703 3.146 1 79.44 702 ALA B C 1
ATOM 11584 O O . ALA B 1 702 ? -25.531 -20.484 3.045 1 79.44 702 ALA B O 1
ATOM 11585 N N . ALA B 1 703 ? -24.359 -22.266 3.668 1 82.94 703 ALA B N 1
ATOM 11586 C CA . ALA B 1 703 ? -23.266 -21.469 4.188 1 82.94 703 ALA B CA 1
ATOM 11587 C C . ALA B 1 703 ? -22.156 -21.328 3.148 1 82.94 703 ALA B C 1
ATOM 11589 O O . ALA B 1 703 ? -20.969 -21.203 3.498 1 82.94 703 ALA B O 1
ATOM 11590 N N . LEU B 1 704 ? -22.469 -21.516 1.902 1 82.94 704 LEU B N 1
ATOM 11591 C CA . LEU B 1 704 ? -21.547 -21.359 0.777 1 82.94 704 LEU B CA 1
ATOM 11592 C C . LEU B 1 704 ? -20.375 -22.328 0.895 1 82.94 704 LEU B C 1
ATOM 11594 O O . LEU B 1 704 ? -19.219 -21.922 0.733 1 82.94 704 LEU B O 1
ATOM 11598 N N . GLY B 1 705 ? -20.688 -23.516 1.279 1 87.25 705 GLY B N 1
ATOM 11599 C CA . GLY B 1 705 ? -19.625 -24.5 1.446 1 87.25 705 GLY B CA 1
ATOM 11600 C C . GLY B 1 705 ? -18.703 -24.203 2.617 1 87.25 705 GLY B C 1
ATOM 11601 O O . GLY B 1 705 ? -17.484 -24.281 2.496 1 87.25 705 GLY B O 1
ATOM 11602 N N . ASN B 1 706 ? -19.297 -23.656 3.682 1 89.88 706 ASN B N 1
ATOM 11603 C CA . ASN B 1 706 ? -18.578 -23.281 4.898 1 89.88 706 ASN B CA 1
ATOM 11604 C C . ASN B 1 706 ? -17.641 -22.109 4.66 1 89.88 706 ASN B C 1
ATOM 11606 O O . ASN B 1 706 ? -16.547 -22.047 5.23 1 89.88 706 ASN B O 1
ATOM 11610 N N . CYS B 1 707 ? -17.844 -21.25 3.75 1 86.75 707 CYS B N 1
ATOM 11611 C CA . CYS B 1 707 ? -17.062 -20.062 3.469 1 86.75 707 CYS B CA 1
ATOM 11612 C C . CYS B 1 707 ? -17.828 -18.797 3.805 1 86.75 707 CYS B C 1
ATOM 11614 O O . CYS B 1 707 ? -17.656 -17.766 3.158 1 86.75 707 CYS B O 1
ATOM 11616 N N . ALA B 1 708 ? -18.703 -18.891 4.645 1 77.5 708 ALA B N 1
ATOM 11617 C CA . ALA B 1 708 ? -19.453 -17.703 5.059 1 77.5 708 ALA B CA 1
ATOM 11618 C C . ALA B 1 708 ? -18.75 -16.984 6.215 1 77.5 708 ALA B C 1
ATOM 11620 O O . ALA B 1 708 ? -18.734 -17.484 7.344 1 77.5 708 ALA B O 1
ATOM 11621 N N . PHE B 1 709 ? -18.031 -15.938 5.883 1 73.88 709 PHE B N 1
ATOM 11622 C CA . PHE B 1 709 ? -17.281 -15.219 6.902 1 73.88 709 PHE B CA 1
ATOM 11623 C C . PHE B 1 709 ? -17.984 -13.914 7.27 1 73.88 709 PHE B C 1
ATOM 11625 O O . PHE B 1 709 ? -17.359 -13.008 7.828 1 73.88 709 PHE B O 1
ATOM 11632 N N . PHE B 1 710 ? -19.234 -13.773 6.945 1 62.25 710 PHE B N 1
ATOM 11633 C CA . PHE B 1 710 ? -19.969 -12.555 7.289 1 62.25 710 PHE B CA 1
ATOM 11634 C C . PHE B 1 710 ? -20.312 -12.539 8.773 1 62.25 710 PHE B C 1
ATOM 11636 O O . PHE B 1 710 ? -20.547 -13.586 9.375 1 62.25 710 PHE B O 1
ATOM 11643 N N . GLU B 1 711 ? -19.875 -11.508 9.57 1 53.06 711 GLU B N 1
ATOM 11644 C CA . GLU B 1 711 ? -20.25 -11.383 10.977 1 53.06 711 GLU B CA 1
ATOM 11645 C C . GLU B 1 711 ? -21.766 -11.5 11.156 1 53.06 711 GLU B C 1
ATOM 11647 O O . GLU B 1 711 ? -22.531 -10.945 10.367 1 53.06 711 GLU B O 1
ATOM 11652 N N . GLU B 1 712 ? -22.391 -12.609 11.68 1 46.44 712 GLU B N 1
ATOM 11653 C CA . GLU B 1 712 ? -23.797 -12.633 12.07 1 46.44 712 GLU B CA 1
ATOM 11654 C C . GLU B 1 712 ? -24.141 -11.461 12.992 1 46.44 712 GLU B C 1
ATOM 11656 O O . GLU B 1 712 ? -23.312 -11.055 13.82 1 46.44 712 GLU B O 1
#

InterPro domains:
  IPR005532 Sulfatase-modifying factor enzyme-like domain [PF03781] (510-646)
  IPR016187 C-type lectin fold [SSF56436] (508-696)
  IPR042095 Sulfatase-modifying factor enzyme superfamily [G3DSA:3.90.1580.10] (479-706)
  IPR051043 Sulfatase Modifying Factor and Kinase [PTHR23150] (502-647)

Secondary structure (DSSP, 8-state):
-------TT----EETTEEPPPSSHHHHHHHHHHHHHHHHHHHHHHHHH--S--GGG-GGGGGGGG--EEEEEETT-TTTEETTTTEE-HHHHHHHHHHHH---SEEEEE--GGGTTSSS--HHHHHHTSTTHHHHHHHHHHHHHHTT-EEEEEE-TT--SSS--SS-HHHHHHHHHHHHT--EEEESSS---HHHHHHHHHTT---EEE----SSS-GGGS-TTHHHHS---PPP----SSPPEEHHHHH-TT---EEE-TT-S--HHHHHHHHHHT-EEEEESEETTEE-PPPHHHHHHHHHHHHHHHHHTHHHHT-TT-EEEE--TTTTTEEEEEEE-SSSTT-EEEEEEE-SSS-B-SEEEEEE--TTEEEEETTTTEEE--EEEETTEEEEE--B-TT-EEEEEEEETTSPPPTTHHHHHHHHHHHTTS-GGGSPPEEEEE----S-------S--TTPEEE--EEEEEE--EE----S--S--TT-SB--TT-SS-BSB---EEEEE--EEE-SSPPBHHHHHHHHHHH----S--TTTTTT-BTTB--GGGTTSBP-S--HHHHHHHHHHTT-BPPPHHHHHHHHTTGGG--SBTTBSS--GGGSPPPB--SS--TTTSPPPPTTS-GGG--TTS----SSSSSS--SB--SSSSPPPP--STTEE--PPP--HHHH--SS-----EEE-HHHHHTTTTT-----/-------TT----EETTEEPPPSSHHHHHHHHHHHHHHHHHHHHHHHHH--S--GGG-GGGGGGGG--EEEEEETT-TTTEETTTTEE-HHHHHHHHHHHH---SEEEEE--GGGTTSSS--HHHHHHTSTTHHHHHHHHHHHHHHTT-EEEEEE-TT--SSS--SS-HHHHHHHHHHHHT--EEEESSS---HHHHHHHHHTT---EEE----SSS-GGGS-HHHHHHS----------SSPPEEHHHHH-TT---EEE-TT-S--HHHHHHHHHHT-EEEEESEETTEE-PPPHHHHHHHHHHHHHHHHHTHHHHT-TT-EEEE--TTTTTEEEEEEE-SSSTT-EEEEEEE-SSS-B-SEEEEEE--TTEEEEETTTTEEE--EEEETTEEEEE--B-TT-EEEEEEEETTSPPPTTHHHHHHHHHHHTTS-GGGSPPEEEEE----S----------TTPEEE--EEEEEE--EE----S--S--TT-SB--TT-SS-BSB---EEEEE--EEE-SSPPBHHHHHHHHHHH----S--TTTTTT-BTTB--GGGTTSBP-S--HHHHHHHHHHTT-BPPPHHHHHHHHTTGGG--SBTTBSS--GGGSPPPB--SS--TTTSPPPPTTS-GGG--TTS----SSSSSS--SB--SSSSPPPP--STTEE--PPP--HHHH--SS-----EEE-HHHHHTTTTT-----